Protein AF-A0A0D1YL62-F1 (afdb_monomer_lite)

Foldseek 3Di:
DDDDDDDDDDDDDDDDDDDDDDDDDDDDDDDDDPPPDAQFAPVPDDLVVNLQQFDPDWFPDAFPLWTWTFTHDRNLVCQFPPVVVVLQCLQLPQVLCVVLPQDDDAAFDWWKKWDWIFIDNVHDRSNTFTETEIETAPVRVSSQVSSLVSQCPDPVNVRHVYHYYYGHFDWDWLFDDPDDPDDDDPDDPPFFQFQAKAWEDLAPDCVPGPITIAGQQGWDDFPPPWIWGKFFQVSNDDNDPPPPPDDDPPDDDDDDDDDDDDDDDDDDDDDDDDDDDDDDDDDDDDDDDDDDDDDDDDPPDPPDGHDQADPQCPPDPDNGHPDDPLWDHDLQLRMTIHIRPDPVNDHAQWADDPNDIAHADLDDPDSWWDQFWKWWRHPVDHTDTFTWSRHWMWIADNRHSGTDIKGKTQAQDHRHSGQIFIAHPPPSYGQWGWTMHTNRGSMTITRGSNVVVVVCVVCSVVSVVVVLVVVVVVPDPPPPDDDDDDDDDDDDDDDDDDDDDDDDDDDDDDDDDDDDDDDDDDDDDDDDDDDDDDDAAAEDDDDADDDDDDDDDDDDPPDPDPPPPVPAPDPDDDPDDDDDDDPPDDDDVPDDDDDDAQDCPPPDPGDDDDLEWFWFPWDWDWDDNPPRNDTDTDDDTDGDTDAFDDFHYKDWDWFQEFAAQFKTKIKIFTHHNSRYFHAQAAQKKKWKWKAAPVPRDTPDIDIGGFDRHGGRMDMDIDTHHDFHKMKIKIFMAGNVRDTRDIDIDIHGHDNPDPDRTDAAEDADDEAPLAPHRHHLLVVQCCVVRPVVHQEYHYAAAQQEHDPVNLVVSLVVQLVRADPPRHHYWYWYWAAAAQVLFGTKIKTFQDDCVVDPDCPCHAPVRFGLHQWHDYPPTDPDTDGGCTRCVSNCVRPVVCLVRIAMEFECDVHHGHPVDDDCSRHVYYCQQDSVGGNVVVVVVNVVVD

Structure (mmCIF, N/CA/C/O backbone):
data_AF-A0A0D1YL62-F1
#
_entry.id   AF-A0A0D1YL62-F1
#
loop_
_atom_site.group_PDB
_atom_site.id
_atom_site.type_symbol
_atom_site.label_atom_id
_atom_site.label_alt_id
_atom_site.label_comp_id
_atom_site.label_asym_id
_atom_site.label_entity_id
_atom_site.label_seq_id
_atom_site.pdbx_PDB_ins_code
_atom_site.Cartn_x
_atom_site.Cartn_y
_atom_site.Cartn_z
_atom_site.occupancy
_atom_site.B_iso_or_equiv
_atom_site.auth_seq_id
_atom_site.auth_comp_id
_atom_site.auth_asym_id
_atom_site.auth_atom_id
_atom_site.pdbx_PDB_model_num
ATOM 1 N N . MET A 1 1 ? 4.447 -60.440 2.935 1.00 34.00 1 MET A N 1
ATOM 2 C CA . MET A 1 1 ? 3.117 -61.078 2.878 1.00 34.00 1 MET A CA 1
ATOM 3 C C . MET A 1 1 ? 2.148 -59.991 2.473 1.00 34.00 1 MET A C 1
ATOM 5 O O . MET A 1 1 ? 1.733 -59.201 3.306 1.00 34.00 1 MET A O 1
ATOM 9 N N . GLU A 1 2 ? 1.941 -59.875 1.167 1.00 34.91 2 GLU A N 1
ATOM 10 C CA . GLU A 1 2 ? 0.917 -59.024 0.568 1.00 34.91 2 GLU A CA 1
ATOM 11 C C . GLU A 1 2 ? -0.457 -59.619 0.862 1.00 34.91 2 GLU A C 1
ATOM 13 O O . GLU A 1 2 ? -0.604 -60.831 0.728 1.00 34.91 2 GLU A O 1
ATOM 18 N N . LEU A 1 3 ? -1.451 -58.785 1.175 1.00 28.50 3 LEU A N 1
ATOM 19 C CA . LEU A 1 3 ? -2.835 -59.027 0.769 1.00 28.50 3 LEU A CA 1
ATOM 20 C C . LEU A 1 3 ? -3.567 -57.687 0.520 1.00 28.50 3 LEU A C 1
ATOM 22 O O . LEU A 1 3 ? -3.206 -56.682 1.136 1.00 28.50 3 LEU A O 1
ATOM 26 N N . PRO A 1 4 ? -4.558 -57.662 -0.395 1.00 42.66 4 PRO A N 1
ATOM 27 C CA . PRO A 1 4 ? -4.976 -56.481 -1.150 1.00 42.66 4 PRO A CA 1
ATOM 28 C C . PRO A 1 4 ? -6.395 -55.989 -0.803 1.00 42.66 4 PRO A C 1
ATOM 30 O O . PRO A 1 4 ? -7.177 -56.691 -0.162 1.00 42.66 4 PRO A O 1
ATOM 33 N N . VAL A 1 5 ? -6.753 -54.799 -1.298 1.00 30.38 5 VAL A N 1
ATOM 34 C CA . VAL A 1 5 ? -8.112 -54.226 -1.236 1.00 30.38 5 VAL A CA 1
ATOM 35 C C . VAL A 1 5 ? -8.759 -54.271 -2.633 1.00 30.38 5 VAL A C 1
ATOM 37 O O . VAL A 1 5 ? -8.135 -53.789 -3.580 1.00 30.38 5 VAL A O 1
ATOM 40 N N . PRO A 1 6 ? -9.985 -54.815 -2.792 1.00 40.94 6 PRO A N 1
ATOM 41 C CA . PRO A 1 6 ? -10.733 -54.797 -4.049 1.00 40.94 6 PRO A CA 1
ATOM 42 C C . PRO A 1 6 ? -11.865 -53.747 -4.077 1.00 40.94 6 PRO A C 1
ATOM 44 O O . PRO A 1 6 ? -12.435 -53.385 -3.049 1.00 40.94 6 PRO A O 1
ATOM 47 N N . SER A 1 7 ? -12.222 -53.315 -5.291 1.00 33.47 7 SER A N 1
ATOM 48 C CA . SER A 1 7 ? -13.459 -52.593 -5.649 1.00 33.47 7 SER A CA 1
ATOM 49 C C . SER A 1 7 ? -14.725 -53.438 -5.433 1.00 33.47 7 SER A C 1
ATOM 51 O O . SER A 1 7 ? -14.621 -54.668 -5.438 1.00 33.47 7 SER A O 1
ATOM 53 N N . PRO A 1 8 ? -15.929 -52.831 -5.427 1.00 39.53 8 PRO A N 1
ATOM 54 C CA . PRO A 1 8 ? -16.890 -53.209 -6.479 1.00 39.53 8 PRO A CA 1
ATOM 55 C C . PRO A 1 8 ? -17.860 -52.103 -6.949 1.00 39.53 8 PRO A C 1
ATOM 57 O O . PRO A 1 8 ? -18.000 -51.049 -6.336 1.00 39.53 8 PRO A O 1
ATOM 60 N N . ALA A 1 9 ? -18.515 -52.411 -8.072 1.00 28.64 9 ALA A N 1
ATOM 61 C CA . ALA A 1 9 ? -19.451 -51.608 -8.851 1.00 28.64 9 ALA A CA 1
ATOM 62 C C . ALA A 1 9 ? -20.937 -51.748 -8.437 1.00 28.64 9 ALA A C 1
ATOM 64 O O . ALA A 1 9 ? -21.316 -52.650 -7.693 1.00 28.64 9 ALA A O 1
ATOM 65 N N . ASP A 1 10 ? -21.723 -50.829 -9.007 1.00 29.80 10 ASP A N 1
ATOM 66 C CA . ASP A 1 10 ? -23.176 -50.588 -9.044 1.00 29.80 10 ASP A CA 1
ATOM 67 C C . ASP A 1 10 ? -24.179 -51.732 -8.814 1.00 29.80 10 ASP A C 1
ATOM 69 O O . ASP A 1 10 ? -24.056 -52.832 -9.353 1.00 29.80 10 ASP A O 1
ATOM 73 N N . THR A 1 11 ? -25.318 -51.384 -8.191 1.00 26.48 11 THR A N 1
ATOM 74 C CA . THR A 1 11 ? -26.662 -51.781 -8.675 1.00 26.48 11 THR A CA 1
ATOM 75 C C . THR A 1 11 ? -27.785 -50.924 -8.067 1.00 26.48 11 THR A C 1
ATOM 77 O O . THR A 1 11 ? -27.845 -50.695 -6.863 1.00 26.48 11 THR A O 1
ATOM 80 N N . THR A 1 12 ? -28.694 -50.460 -8.925 1.00 27.97 12 THR A N 1
ATOM 81 C CA . THR A 1 12 ? -29.959 -49.759 -8.631 1.00 27.97 12 THR A CA 1
ATOM 82 C C . THR A 1 12 ? -31.140 -50.742 -8.609 1.00 27.97 12 THR A C 1
ATOM 84 O O . THR A 1 12 ? -31.058 -51.781 -9.258 1.00 27.97 12 THR A O 1
ATOM 87 N N . ILE A 1 13 ? -32.242 -50.389 -7.918 1.00 27.50 13 ILE A N 1
ATOM 88 C CA . ILE A 1 13 ? -33.671 -50.433 -8.350 1.00 27.50 13 ILE A CA 1
ATOM 89 C C . ILE A 1 13 ? -34.599 -50.253 -7.125 1.00 27.50 13 ILE A C 1
ATOM 91 O O . ILE A 1 13 ? -34.403 -50.904 -6.102 1.00 27.50 13 ILE A O 1
ATOM 95 N N . GLY A 1 14 ? -35.661 -49.442 -7.268 1.00 25.77 14 GLY A N 1
ATOM 96 C CA . GLY A 1 14 ? -36.859 -49.502 -6.413 1.00 25.77 14 GLY A CA 1
ATOM 97 C C . GLY A 1 14 ? -37.731 -48.238 -6.431 1.00 25.77 14 GLY A C 1
ATOM 98 O O . GLY A 1 14 ? -37.451 -47.295 -5.703 1.00 25.77 14 GLY A O 1
ATOM 99 N N . LEU A 1 15 ? -38.778 -48.235 -7.264 1.00 27.50 15 LEU A N 1
ATOM 100 C CA . LEU A 1 15 ? -39.853 -47.230 -7.365 1.00 27.50 15 LEU A CA 1
ATOM 101 C C . LEU A 1 15 ? -40.930 -47.435 -6.283 1.00 27.50 15 LEU A C 1
ATOM 103 O O . LEU A 1 15 ? -41.259 -48.582 -6.011 1.00 27.50 15 LEU A O 1
ATOM 107 N N . ASP A 1 16 ? -41.527 -46.345 -5.776 1.00 25.81 16 ASP A N 1
ATOM 108 C CA . ASP A 1 16 ? -42.984 -46.195 -5.567 1.00 25.81 16 ASP A CA 1
ATOM 109 C C . ASP A 1 16 ? -43.372 -44.738 -5.192 1.00 25.81 16 ASP A C 1
ATOM 111 O O . ASP A 1 16 ? -42.642 -44.025 -4.508 1.00 25.81 16 ASP A O 1
ATOM 115 N N . THR A 1 17 ? -44.531 -44.286 -5.685 1.00 25.72 17 THR A N 1
ATOM 116 C CA . THR A 1 17 ? -45.223 -42.982 -5.446 1.00 25.72 17 THR A CA 1
ATOM 117 C C . THR A 1 17 ? -46.569 -43.262 -4.721 1.00 25.72 17 THR A C 1
ATOM 119 O O . THR A 1 17 ? -46.863 -44.450 -4.592 1.00 25.72 17 THR A O 1
ATOM 122 N N . PRO A 1 18 ? -47.454 -42.314 -4.279 1.00 38.56 18 PRO A N 1
ATOM 123 C CA . PRO A 1 18 ? -47.524 -40.844 -4.463 1.00 38.56 18 PRO A CA 1
ATOM 124 C C . PRO A 1 18 ? -47.970 -40.000 -3.220 1.00 38.56 18 PRO A C 1
ATOM 126 O O . PRO A 1 18 ? -48.453 -40.521 -2.219 1.00 38.56 18 PRO A O 1
ATOM 129 N N . GLY A 1 19 ? -47.930 -38.659 -3.334 1.00 24.36 19 GLY A N 1
ATOM 130 C CA . GLY A 1 19 ? -48.677 -37.732 -2.457 1.00 24.36 19 GLY A CA 1
ATOM 131 C C . GLY A 1 19 ? -48.259 -36.256 -2.586 1.00 24.36 19 GLY A C 1
ATOM 132 O O . GLY A 1 19 ? -47.218 -35.868 -2.074 1.00 24.36 19 GLY A O 1
ATOM 133 N N . ASN A 1 20 ? -49.069 -35.432 -3.263 1.00 26.28 20 ASN A N 1
ATOM 134 C CA . ASN A 1 20 ? -48.905 -33.970 -3.435 1.00 26.28 20 ASN A CA 1
ATOM 135 C C . ASN A 1 20 ? -49.854 -33.237 -2.447 1.00 26.28 20 ASN A C 1
ATOM 137 O O . ASN A 1 20 ? -50.910 -33.812 -2.163 1.00 26.28 20 ASN A O 1
ATOM 141 N N . PRO A 1 21 ? -49.577 -32.006 -1.946 1.00 32.28 21 PRO A N 1
ATOM 142 C CA . PRO A 1 21 ? -49.822 -30.807 -2.762 1.00 32.28 21 PRO A CA 1
ATOM 143 C C . PRO A 1 21 ? -48.895 -29.582 -2.524 1.00 32.28 21 PRO A C 1
ATOM 145 O O . PRO A 1 21 ? -48.525 -29.248 -1.405 1.00 32.28 21 PRO A O 1
ATOM 148 N N . ALA A 1 22 ? -48.689 -28.835 -3.615 1.00 28.05 22 ALA A N 1
ATOM 149 C CA . ALA A 1 22 ? -48.471 -27.382 -3.704 1.00 28.05 22 ALA A CA 1
ATOM 150 C C . ALA A 1 22 ? -47.161 -26.762 -3.156 1.00 28.05 22 ALA A C 1
ATOM 152 O O . ALA A 1 22 ? -47.071 -26.347 -2.008 1.00 28.05 22 ALA A O 1
ATOM 153 N N . SER A 1 23 ? -46.212 -26.495 -4.061 1.00 25.30 23 SER A N 1
ATOM 154 C CA . SER A 1 23 ? -45.667 -25.140 -4.260 1.00 25.30 23 SER A CA 1
ATOM 155 C C . SER A 1 23 ? -44.964 -25.035 -5.619 1.00 25.30 23 SER A C 1
ATOM 157 O O . SER A 1 23 ? -44.322 -25.963 -6.105 1.00 25.30 23 SER A O 1
ATOM 159 N N . THR A 1 24 ? -45.165 -23.893 -6.259 1.00 33.16 24 THR A N 1
ATOM 160 C CA . THR A 1 24 ? -44.578 -23.415 -7.512 1.00 33.16 24 THR A CA 1
ATOM 161 C C . THR A 1 24 ? -43.047 -23.452 -7.514 1.00 33.16 24 THR A C 1
ATOM 163 O O . THR A 1 24 ? -42.422 -22.722 -6.748 1.00 33.16 24 THR A O 1
ATOM 166 N N . LYS A 1 25 ? -42.447 -24.198 -8.451 1.00 26.31 25 LYS A N 1
ATOM 167 C CA . LYS A 1 25 ? -41.115 -23.904 -9.000 1.00 26.31 25 LYS A CA 1
ATOM 168 C C . LYS A 1 25 ? -41.121 -24.102 -10.514 1.00 26.31 25 LYS A C 1
ATOM 170 O O . LYS A 1 25 ? -41.438 -25.172 -11.026 1.00 26.31 25 LYS A O 1
ATOM 175 N N . THR A 1 26 ? -40.813 -23.007 -11.190 1.00 26.78 26 THR A N 1
ATOM 176 C CA . THR A 1 26 ? -40.482 -22.864 -12.604 1.00 26.78 26 THR A CA 1
ATOM 177 C C . THR A 1 26 ? -39.433 -23.894 -13.020 1.00 26.78 26 THR A C 1
ATOM 179 O O . THR A 1 26 ? -38.460 -24.137 -12.309 1.00 26.78 26 THR A O 1
ATOM 182 N N . ALA A 1 27 ? -39.672 -24.522 -14.168 1.00 25.31 27 ALA A N 1
ATOM 183 C CA . ALA A 1 27 ? -38.807 -25.529 -14.758 1.00 25.31 27 ALA A CA 1
ATOM 184 C C . ALA A 1 27 ? -37.435 -24.937 -15.114 1.00 25.31 27 ALA A C 1
ATOM 186 O O . ALA A 1 27 ? -37.350 -23.984 -15.886 1.00 25.31 27 ALA A O 1
ATOM 187 N N . ALA A 1 28 ? -36.376 -25.538 -14.572 1.00 27.62 28 ALA A N 1
ATOM 188 C CA . ALA A 1 28 ? -35.022 -25.406 -15.082 1.00 27.62 28 ALA A CA 1
ATOM 189 C C . ALA A 1 28 ? -34.851 -26.363 -16.277 1.00 27.62 28 ALA A C 1
ATOM 191 O O . ALA A 1 28 ? -34.976 -27.578 -16.138 1.00 27.62 28 ALA A O 1
ATOM 192 N N . ILE A 1 29 ? -34.595 -25.778 -17.441 1.00 30.23 29 ILE A N 1
ATOM 193 C CA . ILE A 1 29 ? -34.155 -26.362 -18.717 1.00 30.23 29 ILE A CA 1
ATOM 194 C C . ILE A 1 29 ? -33.002 -25.407 -19.098 1.00 30.23 29 ILE A C 1
ATOM 196 O O . ILE A 1 29 ? -33.231 -24.204 -19.081 1.00 30.23 29 ILE A O 1
ATOM 200 N N . ASP A 1 30 ? -31.731 -25.743 -19.305 1.00 29.47 30 ASP A N 1
ATOM 201 C CA . ASP A 1 30 ? -31.043 -26.925 -19.819 1.00 29.47 30 ASP A CA 1
ATOM 202 C C . ASP A 1 30 ? -29.624 -27.013 -19.210 1.00 29.47 30 ASP A C 1
ATOM 204 O O . ASP A 1 30 ? -29.019 -26.009 -18.835 1.00 29.47 30 ASP A O 1
ATOM 208 N N . SER A 1 31 ? -29.058 -28.221 -19.174 1.00 26.03 31 SER A N 1
ATOM 209 C CA . SER A 1 31 ? -27.631 -28.456 -18.891 1.00 26.03 31 SER A CA 1
ATOM 210 C C . SER A 1 31 ? -26.760 -28.097 -20.112 1.00 26.03 31 SER A C 1
ATOM 212 O O . SER A 1 31 ? -27.170 -28.380 -21.239 1.00 26.03 31 SER A O 1
ATOM 214 N N . PRO A 1 32 ? -25.541 -27.538 -19.958 1.00 36.88 32 PRO A N 1
ATOM 215 C CA . PRO A 1 32 ? -24.730 -27.133 -21.100 1.00 36.88 32 PRO A CA 1
ATOM 216 C C . PRO A 1 32 ? -24.082 -28.352 -21.768 1.00 36.88 32 PRO A C 1
ATOM 218 O O . PRO A 1 32 ? -23.166 -28.977 -21.234 1.00 36.88 32 PRO A O 1
ATOM 221 N N . VAL A 1 33 ? -24.521 -28.670 -22.986 1.00 34.56 33 VAL A N 1
ATOM 222 C CA . VAL A 1 33 ? -23.789 -29.566 -23.886 1.00 34.56 33 VAL A CA 1
ATOM 223 C C . VAL A 1 33 ? -22.432 -28.923 -24.194 1.00 34.56 33 VAL A C 1
ATOM 225 O O . VAL A 1 33 ? -22.353 -27.868 -24.826 1.00 34.56 33 VAL A O 1
ATOM 228 N N . HIS A 1 34 ? -21.345 -29.555 -23.747 1.00 37.72 34 HIS A N 1
ATOM 229 C CA . HIS A 1 34 ? -19.973 -29.176 -24.086 1.00 37.72 34 HIS A CA 1
ATOM 230 C C . HIS A 1 34 ? -19.707 -29.350 -25.594 1.00 37.72 34 HIS A C 1
ATOM 232 O O . HIS A 1 34 ? -19.140 -30.349 -26.036 1.00 37.72 34 HIS A O 1
ATOM 238 N N . TYR A 1 35 ? -20.053 -28.347 -26.399 1.00 43.41 35 TYR A N 1
ATOM 239 C CA . TYR A 1 35 ? -19.519 -28.207 -27.752 1.00 43.41 35 TYR A CA 1
ATOM 240 C C . TYR A 1 35 ? -18.028 -27.828 -27.664 1.00 43.41 35 TYR A C 1
ATOM 242 O O . TYR A 1 35 ? -17.678 -26.690 -27.354 1.00 43.41 35 TYR A O 1
ATOM 250 N N . ARG A 1 36 ? -17.142 -28.801 -27.926 1.00 51.25 36 ARG A N 1
ATOM 251 C CA . ARG A 1 36 ? -15.670 -28.647 -28.016 1.00 51.25 36 ARG A CA 1
ATOM 252 C C . ARG A 1 36 ? -15.188 -27.997 -29.326 1.00 51.25 36 ARG A C 1
ATOM 254 O O . ARG A 1 36 ? -13.986 -27.950 -29.580 1.00 51.25 36 ARG A O 1
ATOM 261 N N . GLU A 1 37 ? -16.091 -27.517 -30.176 1.00 62.53 37 GLU A N 1
ATOM 262 C CA . GLU A 1 37 ? -15.729 -26.876 -31.441 1.00 62.53 37 GLU A CA 1
ATOM 263 C C . GLU A 1 37 ? -15.302 -25.414 -31.238 1.00 62.53 37 GLU A C 1
ATOM 265 O O . GLU A 1 37 ? -15.967 -24.636 -30.553 1.00 62.53 37 GLU A O 1
ATOM 270 N N . GLN A 1 38 ? -14.176 -25.035 -31.851 1.00 77.19 38 GLN A N 1
ATOM 271 C CA . GLN A 1 38 ? -13.691 -23.654 -31.894 1.00 77.19 38 GLN A CA 1
ATOM 272 C C . GLN A 1 38 ? -14.277 -22.924 -33.108 1.00 77.19 38 GLN A C 1
ATOM 274 O O . GLN A 1 38 ? -14.268 -23.457 -34.222 1.00 77.19 38 GLN A O 1
ATOM 279 N N . PHE A 1 39 ? -14.737 -21.685 -32.917 1.00 89.56 39 PHE A N 1
ATOM 280 C CA . PHE A 1 39 ? -15.220 -20.846 -34.014 1.00 89.56 39 PHE A CA 1
ATOM 281 C C . PHE A 1 39 ? -14.065 -20.496 -34.968 1.00 89.56 39 PHE A C 1
ATOM 283 O O . PHE A 1 39 ? -13.140 -19.780 -34.590 1.00 89.56 39 PHE A O 1
ATOM 290 N N . LYS A 1 40 ? -14.119 -20.994 -36.211 1.00 87.50 40 LYS A N 1
ATOM 291 C CA . LYS A 1 40 ? -13.124 -20.693 -37.262 1.00 87.50 40 LYS A CA 1
ATOM 292 C C . LYS A 1 40 ? -13.627 -19.658 -38.265 1.00 87.50 40 LYS A C 1
ATOM 294 O O . LYS A 1 40 ? -12.953 -18.672 -38.528 1.00 87.50 40 LYS A O 1
ATOM 299 N N . SER A 1 41 ? -14.808 -19.883 -38.839 1.00 92.19 41 SER A N 1
ATOM 300 C CA . SER A 1 41 ? -15.470 -18.936 -39.743 1.00 92.19 41 SER A CA 1
ATOM 301 C C . SER A 1 41 ? -16.974 -19.188 -39.788 1.00 92.19 41 SER A C 1
ATOM 303 O O . SER A 1 41 ? -17.413 -20.337 -39.698 1.00 92.19 41 SER A O 1
ATOM 305 N N . TRP A 1 42 ? -17.772 -18.144 -40.019 1.00 94.19 42 TRP A N 1
ATOM 306 C CA . TRP A 1 42 ? -19.230 -18.266 -40.114 1.00 94.19 42 TRP A CA 1
ATOM 307 C C . TRP A 1 42 ? -19.676 -19.231 -41.221 1.00 94.19 42 TRP A C 1
ATOM 309 O O . TRP A 1 42 ? -20.580 -20.054 -41.047 1.00 94.19 42 TRP A O 1
ATOM 319 N N . LYS A 1 43 ? -18.997 -19.172 -42.373 1.00 89.88 43 LYS A N 1
ATOM 320 C CA . LYS A 1 43 ? -19.309 -20.007 -43.539 1.00 89.88 43 LYS A CA 1
ATOM 321 C C . LYS A 1 43 ? -19.036 -21.490 -43.291 1.00 89.88 43 LYS A C 1
ATOM 323 O O . LYS A 1 43 ? -19.750 -22.311 -43.854 1.00 89.88 43 LYS A O 1
ATOM 328 N N . SER A 1 44 ? -18.065 -21.822 -42.437 1.00 88.75 44 SER A N 1
ATOM 329 C CA . SER A 1 44 ? -17.713 -23.213 -42.122 1.00 88.75 44 SER A CA 1
ATOM 330 C C . SER A 1 44 ? -18.661 -23.913 -41.144 1.00 88.75 44 SER A C 1
ATOM 332 O O . SER A 1 44 ? -18.597 -25.131 -41.029 1.00 88.75 44 SER A O 1
ATOM 334 N N . LEU A 1 45 ? -19.528 -23.173 -40.443 1.00 90.06 45 LEU A N 1
ATOM 335 C CA . LEU A 1 45 ? -20.436 -23.751 -39.448 1.00 90.06 45 LEU A CA 1
ATOM 336 C C . LEU A 1 45 ? -21.654 -24.435 -40.085 1.00 90.06 45 LEU A C 1
ATOM 338 O O . LEU A 1 45 ? -22.215 -23.930 -41.065 1.00 90.06 45 LEU A O 1
ATOM 342 N N . SER A 1 46 ? -22.096 -25.541 -39.474 1.00 89.62 46 SER A N 1
ATOM 343 C CA . SER A 1 46 ? -23.384 -26.183 -39.764 1.00 89.62 46 SER A CA 1
ATOM 344 C C . SER A 1 46 ? -24.557 -25.281 -39.355 1.00 89.62 46 SER A C 1
ATOM 346 O O . SER A 1 46 ? -24.399 -24.370 -38.541 1.00 89.62 46 SER A O 1
ATOM 348 N N . SER A 1 47 ? -25.757 -25.530 -39.889 1.00 86.50 47 SER A N 1
ATOM 349 C CA . SER A 1 47 ? -26.956 -24.753 -39.528 1.00 86.50 47 SER A CA 1
ATOM 350 C C . SER A 1 47 ? -27.277 -24.817 -38.028 1.00 86.50 47 SER A C 1
ATOM 352 O O . SER A 1 47 ? -27.685 -23.818 -37.445 1.00 86.50 47 SER A O 1
ATOM 354 N N . GLU A 1 48 ? -27.042 -25.965 -37.388 1.00 87.88 48 GLU A N 1
ATOM 355 C CA . GLU A 1 48 ? -27.226 -26.141 -35.943 1.00 87.88 48 GLU A CA 1
ATOM 356 C C . GLU A 1 48 ? -26.195 -25.338 -35.137 1.00 87.88 48 GLU A C 1
ATOM 358 O O . GLU A 1 48 ? -26.560 -24.584 -34.237 1.00 87.88 48 GLU A O 1
ATOM 363 N N . ALA A 1 49 ? -24.912 -25.414 -35.508 1.00 88.75 49 ALA A N 1
ATOM 364 C CA . ALA A 1 49 ? -23.860 -24.639 -34.853 1.00 88.75 49 ALA A CA 1
ATOM 365 C C . ALA A 1 49 ? -24.075 -23.124 -35.018 1.00 88.75 49 ALA A C 1
ATOM 367 O O . ALA A 1 49 ? -23.842 -22.363 -34.079 1.00 88.75 49 ALA A O 1
ATOM 368 N N . ARG A 1 50 ? -24.587 -22.677 -36.177 1.00 92.69 50 ARG A N 1
ATOM 369 C CA . ARG A 1 50 ? -24.975 -21.274 -36.407 1.00 92.69 50 ARG A CA 1
ATOM 370 C C . ARG A 1 50 ? -26.104 -20.832 -35.483 1.00 92.69 50 ARG A C 1
ATOM 372 O O . ARG A 1 50 ? -25.997 -19.760 -34.899 1.00 92.69 50 ARG A O 1
ATOM 379 N N . ASN A 1 51 ? -27.136 -21.655 -35.301 1.00 90.81 51 ASN A N 1
ATOM 380 C CA . ASN A 1 51 ? -28.238 -21.343 -34.388 1.00 90.81 51 ASN A CA 1
ATOM 381 C C . ASN A 1 51 ? -27.764 -21.183 -32.934 1.00 90.81 51 ASN A C 1
ATOM 383 O O . ASN A 1 51 ? -28.229 -20.280 -32.244 1.00 90.81 51 ASN A O 1
ATOM 387 N N . HIS A 1 52 ? -26.797 -21.990 -32.487 1.00 92.06 52 HIS A N 1
ATOM 388 C CA . HIS A 1 52 ? -26.180 -21.849 -31.160 1.00 92.06 52 HIS A CA 1
ATOM 389 C C . HIS A 1 52 ? -25.297 -20.598 -31.006 1.00 92.06 52 HIS A C 1
ATOM 391 O O . HIS A 1 52 ? -24.950 -20.230 -29.886 1.00 92.06 52 HIS A O 1
ATOM 397 N N . CYS A 1 53 ? -24.924 -19.934 -32.105 1.00 94.12 53 CYS A N 1
ATOM 398 C CA . CYS A 1 53 ? -24.183 -18.669 -32.070 1.00 94.12 53 CYS A CA 1
ATOM 399 C C . CYS A 1 53 ? -25.087 -17.436 -31.927 1.00 94.12 53 CYS A C 1
ATOM 401 O O . CYS A 1 53 ? -24.581 -16.315 -31.886 1.00 94.12 53 CYS A O 1
ATOM 403 N N . ILE A 1 54 ? -26.407 -17.626 -31.904 1.00 95.12 54 ILE A N 1
ATOM 404 C CA . ILE A 1 54 ? -27.405 -16.558 -31.879 1.00 95.12 54 ILE A CA 1
ATOM 405 C C . ILE A 1 54 ? -28.171 -16.678 -30.568 1.00 95.12 54 ILE A C 1
ATOM 407 O O . ILE A 1 54 ? -28.738 -17.739 -30.298 1.00 95.12 54 ILE A O 1
ATOM 411 N N . SER A 1 55 ? -28.226 -15.611 -29.771 1.00 93.00 55 SER A N 1
ATOM 412 C CA . SER A 1 55 ? -29.015 -15.604 -28.534 1.00 93.00 55 SER A CA 1
ATOM 413 C C . SER A 1 55 ? -30.481 -15.972 -28.796 1.00 93.00 55 SER A C 1
ATOM 415 O O . SER A 1 55 ? -31.020 -15.744 -29.883 1.00 93.00 55 SER A O 1
ATOM 417 N N . THR A 1 56 ? -31.135 -16.587 -27.812 1.00 90.25 56 THR A N 1
ATOM 418 C CA . THR A 1 56 ? -32.578 -16.868 -27.845 1.00 90.25 56 THR A CA 1
ATOM 419 C C . THR A 1 56 ? -33.405 -15.592 -27.784 1.00 90.25 56 THR A C 1
ATOM 421 O O . THR A 1 56 ? -34.487 -15.540 -28.372 1.00 90.25 56 THR A O 1
ATOM 424 N N . GLU A 1 57 ? -32.882 -14.559 -27.131 1.00 88.69 57 GLU A N 1
ATOM 425 C CA . GLU A 1 57 ? -33.551 -13.278 -26.949 1.00 88.69 57 GLU A CA 1
ATOM 426 C C . GLU A 1 57 ? -33.154 -12.289 -28.045 1.00 88.69 57 GLU A C 1
ATOM 428 O O . GLU A 1 57 ? -31.978 -12.109 -28.364 1.00 88.69 57 GLU A O 1
ATOM 433 N N . CYS A 1 58 ? -34.163 -11.674 -28.662 1.00 91.06 58 CYS A N 1
ATOM 434 C CA . CYS A 1 58 ? -33.978 -10.635 -29.670 1.00 91.06 58 CYS A CA 1
ATOM 435 C C . CYS A 1 58 ? -33.683 -9.306 -28.978 1.00 91.06 58 CYS A C 1
ATOM 437 O O . CYS A 1 58 ? -34.366 -8.965 -28.011 1.00 91.06 58 CYS A O 1
ATOM 439 N N . CYS A 1 59 ? -32.757 -8.521 -29.532 1.00 90.62 59 CYS A N 1
ATOM 440 C CA . CYS A 1 59 ? -32.606 -7.126 -29.146 1.00 90.62 59 CYS A CA 1
ATOM 441 C C . CYS A 1 59 ? -33.941 -6.394 -29.355 1.00 90.62 59 CYS A C 1
ATOM 443 O O . CYS A 1 59 ? -34.659 -6.612 -30.339 1.00 90.62 59 CYS A O 1
ATOM 445 N N . ARG A 1 60 ? -34.255 -5.491 -28.435 1.00 88.06 60 ARG A N 1
ATOM 446 C CA . ARG A 1 60 ? -35.389 -4.564 -28.465 1.00 88.06 60 ARG A CA 1
ATOM 447 C C . ARG A 1 60 ? -35.279 -3.557 -29.607 1.00 88.06 60 ARG A C 1
ATOM 449 O O . ARG A 1 60 ? -36.300 -3.030 -30.042 1.00 88.06 60 ARG A O 1
ATOM 456 N N . HIS A 1 61 ? -34.065 -3.288 -30.088 1.00 90.00 61 HIS A N 1
ATOM 457 C CA . HIS A 1 61 ? -33.803 -2.357 -31.187 1.00 90.00 61 HIS A CA 1
ATOM 458 C C . HIS A 1 61 ? -33.465 -3.062 -32.496 1.00 90.00 61 HIS A C 1
ATOM 460 O O . HIS A 1 61 ? -32.842 -4.123 -32.518 1.00 90.00 61 HIS A O 1
ATOM 466 N N . GLN A 1 62 ? -33.866 -2.436 -33.599 1.00 89.88 62 GLN A N 1
ATOM 467 C CA . GLN A 1 62 ? -33.518 -2.867 -34.949 1.00 89.88 62 GLN A CA 1
ATOM 468 C C . GLN A 1 62 ? -32.437 -1.949 -35.504 1.00 89.88 62 GLN A C 1
ATOM 470 O O . GLN A 1 62 ? -32.534 -0.731 -35.393 1.00 89.88 62 GLN A O 1
ATOM 475 N N . TYR A 1 63 ? -31.430 -2.527 -36.150 1.00 87.94 63 TYR A N 1
ATOM 476 C CA . TYR A 1 63 ? -30.340 -1.763 -36.751 1.00 87.94 63 TYR A CA 1
ATOM 477 C C . TYR A 1 63 ? -30.591 -1.650 -38.254 1.00 87.94 63 TYR A C 1
ATOM 479 O O . TYR A 1 63 ? -30.447 -2.611 -39.020 1.00 87.94 63 TYR A O 1
ATOM 487 N N . GLY A 1 64 ? -31.047 -0.468 -38.672 1.00 83.75 64 GLY A N 1
ATOM 488 C CA . GLY A 1 64 ? -31.630 -0.254 -39.993 1.00 83.75 64 GLY A CA 1
ATOM 489 C C . GLY A 1 64 ? -33.016 -0.902 -40.095 1.00 83.75 64 GLY A C 1
ATOM 490 O O . GLY A 1 64 ? -33.885 -0.647 -39.274 1.00 83.75 64 GLY A O 1
ATOM 491 N N . GLN A 1 65 ? -33.229 -1.744 -41.108 1.00 86.00 65 GLN A N 1
ATOM 492 C CA . GLN A 1 65 ? -34.474 -2.514 -41.302 1.00 86.00 65 GLN A CA 1
ATOM 493 C C . GLN A 1 65 ? -34.304 -3.995 -40.909 1.00 86.00 65 GLN A C 1
ATOM 495 O O . GLN A 1 65 ? -34.972 -4.870 -41.454 1.00 86.00 65 GLN A O 1
ATOM 500 N N . GLN A 1 66 ? -33.334 -4.298 -40.041 1.00 92.94 66 GLN A N 1
ATOM 501 C CA . GLN A 1 66 ? -32.955 -5.665 -39.679 1.00 92.94 66 GLN A CA 1
ATOM 502 C C . GLN A 1 66 ? -33.157 -5.905 -38.186 1.00 92.94 66 GLN A C 1
ATOM 504 O O . GLN A 1 66 ? -32.749 -5.087 -37.359 1.00 92.94 66 GLN A O 1
ATOM 509 N N . LYS A 1 67 ? -33.742 -7.056 -37.836 1.00 94.75 67 LYS A N 1
ATOM 510 C CA . LYS A 1 67 ? -33.777 -7.512 -36.441 1.00 94.75 67 LYS A CA 1
ATOM 511 C C . LYS A 1 67 ? -32.392 -7.966 -36.008 1.00 94.75 67 LYS A C 1
ATOM 513 O O . LYS A 1 67 ? -31.642 -8.503 -36.825 1.00 94.75 67 LYS A O 1
ATOM 518 N N . ALA A 1 68 ? -32.092 -7.771 -34.732 1.00 95.12 68 ALA A N 1
ATOM 519 C CA . ALA A 1 68 ? -30.799 -8.075 -34.151 1.00 95.12 68 ALA A CA 1
ATOM 520 C C . ALA A 1 68 ? -30.925 -9.001 -32.944 1.00 95.12 68 ALA A C 1
ATOM 522 O O . ALA A 1 68 ? -31.886 -8.918 -32.185 1.00 95.12 68 ALA A O 1
ATOM 523 N N . TRP A 1 69 ? -29.931 -9.861 -32.771 1.00 95.81 69 TRP A N 1
ATOM 524 C CA . TRP A 1 69 ? -29.739 -10.685 -31.583 1.00 95.81 69 TRP A CA 1
ATOM 525 C C . TRP A 1 69 ? -28.296 -10.530 -31.099 1.00 95.81 69 TRP A C 1
ATOM 527 O O . TRP A 1 69 ? -27.397 -10.378 -31.939 1.00 95.81 69 TRP A O 1
ATOM 537 N N . PRO A 1 70 ? -28.038 -10.624 -29.785 1.00 95.25 70 PRO A N 1
ATOM 538 C CA . PRO A 1 70 ? -26.685 -10.788 -29.278 1.00 95.25 70 PRO A CA 1
ATOM 539 C C . PRO A 1 70 ? -26.032 -12.059 -29.839 1.00 95.25 70 PRO A C 1
ATOM 541 O O . PRO A 1 70 ? -26.704 -13.065 -30.116 1.00 95.25 70 PRO A O 1
ATOM 544 N N . ALA A 1 71 ? -24.712 -12.017 -30.008 1.00 94.69 71 ALA A N 1
ATOM 545 C CA . ALA A 1 71 ? -23.945 -13.227 -30.269 1.00 94.69 71 ALA A CA 1
ATOM 546 C C . ALA A 1 71 ? -23.937 -14.113 -29.016 1.00 94.69 71 ALA A C 1
ATOM 548 O O . ALA A 1 71 ? -23.910 -13.610 -27.899 1.00 94.69 71 ALA A O 1
ATOM 549 N N . ALA A 1 72 ? -23.942 -15.429 -29.210 1.00 93.50 72 ALA A N 1
ATOM 550 C CA . ALA A 1 72 ? -23.955 -16.405 -28.125 1.00 93.50 72 ALA A CA 1
ATOM 551 C C . ALA A 1 72 ? -22.951 -17.539 -28.374 1.00 93.50 72 ALA A C 1
ATOM 553 O O . ALA A 1 72 ? -22.368 -17.680 -29.460 1.00 93.50 72 ALA A O 1
ATOM 554 N N . GLY A 1 73 ? -22.746 -18.375 -27.358 1.00 92.00 73 GLY A N 1
ATOM 555 C CA . GLY A 1 73 ? -22.075 -19.662 -27.504 1.00 92.00 73 GLY A CA 1
ATOM 556 C C . GLY A 1 73 ? -20.627 -19.544 -27.988 1.00 92.00 73 GLY A C 1
ATOM 557 O O . GLY A 1 73 ? -19.811 -18.823 -27.418 1.00 92.00 73 GLY A O 1
ATOM 558 N N . MET A 1 74 ? -20.262 -20.308 -29.022 1.00 93.12 74 MET A N 1
ATOM 559 C CA . MET A 1 74 ? -18.872 -20.349 -29.503 1.00 93.12 74 MET A CA 1
ATOM 560 C C . MET A 1 74 ? -18.418 -19.048 -30.182 1.00 93.12 74 MET A C 1
ATOM 562 O O . MET A 1 74 ? -17.231 -18.729 -30.120 1.00 93.12 74 MET A O 1
ATOM 566 N N . LEU A 1 75 ? -19.339 -18.302 -30.805 1.00 94.94 75 LEU A N 1
ATOM 567 C CA . LEU A 1 75 ? -19.030 -17.019 -31.438 1.00 94.94 75 LEU A CA 1
ATOM 568 C C . LEU A 1 75 ? -18.756 -15.942 -30.384 1.00 94.94 75 LEU A C 1
ATOM 570 O O . LEU A 1 75 ? -17.750 -15.251 -30.493 1.00 94.94 75 LEU A O 1
ATOM 574 N N . GLU A 1 76 ? -19.602 -15.844 -29.356 1.00 94.56 76 GLU A N 1
ATOM 575 C CA . GLU A 1 76 ? -19.403 -14.944 -28.208 1.00 94.56 76 GLU A CA 1
ATOM 576 C C . GLU A 1 76 ? -18.034 -15.182 -27.551 1.00 94.56 76 GLU A C 1
ATOM 578 O O . GLU A 1 76 ? -17.238 -14.252 -27.407 1.00 94.56 76 GLU A O 1
ATOM 583 N N . ARG A 1 77 ? -17.703 -16.448 -27.249 1.00 92.88 77 ARG A N 1
ATOM 584 C CA . ARG A 1 77 ? -16.399 -16.808 -26.671 1.00 92.88 77 ARG A CA 1
ATOM 585 C C . ARG A 1 77 ? -15.237 -16.389 -27.567 1.00 92.88 77 ARG A C 1
ATOM 587 O O . ARG A 1 77 ? -14.331 -15.711 -27.097 1.00 92.88 77 ARG A O 1
ATOM 594 N N . ALA A 1 78 ? -15.267 -16.754 -28.850 1.00 93.75 78 ALA A N 1
ATOM 595 C CA . ALA A 1 78 ? -14.192 -16.413 -29.783 1.00 93.75 78 ALA A CA 1
ATOM 596 C C . ALA A 1 78 ? -14.051 -14.898 -29.993 1.00 93.75 78 ALA A C 1
ATOM 598 O O . ALA A 1 78 ? -12.933 -14.386 -30.126 1.00 93.75 78 ALA A O 1
ATOM 599 N N . TRP A 1 79 ? -15.174 -14.175 -29.995 1.00 95.81 79 TRP A N 1
ATOM 600 C CA . TRP A 1 79 ? -15.184 -12.721 -30.041 1.00 95.81 79 TRP A CA 1
ATOM 601 C C . TRP A 1 79 ? -14.451 -12.135 -28.840 1.00 95.81 79 TRP A C 1
ATOM 603 O O . TRP A 1 79 ? -13.464 -11.423 -29.024 1.00 95.81 79 TRP A O 1
ATOM 613 N N . ASN A 1 80 ? -14.860 -12.516 -27.630 1.00 95.12 80 ASN A N 1
ATOM 614 C CA . ASN A 1 80 ? -14.315 -11.978 -26.388 1.00 95.12 80 ASN A CA 1
ATOM 615 C C . ASN A 1 80 ? -12.843 -12.340 -26.143 1.00 95.12 80 ASN A C 1
ATOM 617 O O . ASN A 1 80 ? -12.132 -11.565 -25.505 1.00 95.12 80 ASN A O 1
ATOM 621 N N . THR A 1 81 ? -12.369 -13.490 -26.632 1.00 90.88 81 THR A N 1
ATOM 622 C CA . THR A 1 81 ? -10.987 -13.939 -26.393 1.00 90.88 81 THR A CA 1
ATOM 623 C C . THR A 1 81 ? -9.998 -13.492 -27.460 1.00 90.88 81 THR A C 1
ATOM 625 O O . THR A 1 81 ? -8.813 -13.350 -27.165 1.00 90.88 81 THR A O 1
ATOM 628 N N . THR A 1 82 ? -10.431 -13.342 -28.716 1.00 91.88 82 THR A N 1
ATOM 629 C CA . THR A 1 82 ? -9.489 -13.224 -29.841 1.00 91.88 82 THR A CA 1
ATOM 630 C C . THR A 1 82 ? -9.918 -12.190 -30.872 1.00 91.88 82 THR A C 1
ATOM 632 O O . THR A 1 82 ? -9.135 -11.296 -31.192 1.00 91.88 82 THR A O 1
ATOM 635 N N . ILE A 1 83 ? -11.144 -12.280 -31.396 1.00 95.69 83 ILE A N 1
ATOM 636 C CA . ILE A 1 83 ? -11.542 -11.475 -32.563 1.00 95.69 83 ILE A CA 1
ATOM 637 C C . ILE A 1 83 ? -11.678 -9.993 -32.199 1.00 95.69 83 ILE A C 1
ATOM 639 O O . ILE A 1 83 ? -11.233 -9.135 -32.963 1.00 95.69 83 ILE A O 1
ATOM 643 N N . PHE A 1 84 ? -12.223 -9.693 -31.015 1.00 96.12 84 PHE A N 1
ATOM 644 C CA . PHE A 1 84 ? -12.364 -8.327 -30.518 1.00 96.12 84 PHE A CA 1
ATOM 645 C C . PHE A 1 84 ? -11.017 -7.601 -30.453 1.00 96.12 84 PHE A C 1
ATOM 647 O O . PHE A 1 84 ? -10.906 -6.486 -30.952 1.00 96.12 84 PHE A O 1
ATOM 654 N N . LYS A 1 85 ? -9.972 -8.253 -29.924 1.00 94.88 85 LYS A N 1
ATOM 655 C CA . LYS A 1 85 ? -8.630 -7.662 -29.838 1.00 94.88 85 LYS A CA 1
ATOM 656 C C . LYS A 1 85 ? -8.085 -7.305 -31.220 1.00 94.88 85 LYS A C 1
ATOM 658 O O . LYS A 1 85 ? -7.637 -6.187 -31.424 1.00 94.88 85 LYS A O 1
ATOM 663 N N . THR A 1 86 ? -8.201 -8.215 -32.191 1.00 94.81 86 THR A N 1
ATOM 664 C CA . THR A 1 86 ? -7.780 -7.937 -33.574 1.00 94.81 86 THR A CA 1
ATOM 665 C C . THR A 1 86 ? -8.531 -6.746 -34.171 1.00 94.81 86 THR A C 1
ATOM 667 O O . THR A 1 86 ? -7.926 -5.917 -34.840 1.00 94.81 86 THR A O 1
ATOM 670 N N . MET A 1 87 ? -9.843 -6.644 -33.937 1.00 95.38 87 MET A N 1
ATOM 671 C CA . MET A 1 87 ? -10.635 -5.495 -34.382 1.00 95.38 87 MET A CA 1
ATOM 672 C C . MET A 1 87 ? -10.175 -4.196 -33.708 1.00 95.38 87 MET A C 1
ATOM 674 O O . MET A 1 87 ? -10.017 -3.186 -34.392 1.00 95.38 87 MET A O 1
ATOM 678 N N . LEU A 1 88 ? -9.956 -4.223 -32.392 1.00 93.69 88 LEU A N 1
ATOM 679 C CA . LEU A 1 88 ? -9.521 -3.065 -31.617 1.00 93.69 88 LEU A CA 1
ATOM 680 C C . LEU A 1 88 ? -8.143 -2.568 -32.075 1.00 93.69 88 LEU A C 1
ATOM 682 O O . LEU A 1 88 ? -7.983 -1.370 -32.283 1.00 93.69 88 LEU A O 1
ATOM 686 N N . ASP A 1 89 ? -7.195 -3.479 -32.316 1.00 94.19 89 ASP A N 1
ATOM 687 C CA . ASP A 1 89 ? -5.853 -3.159 -32.818 1.00 94.19 89 ASP A CA 1
ATOM 688 C C . ASP A 1 89 ? -5.920 -2.455 -34.188 1.00 94.19 89 ASP A C 1
ATOM 690 O O . ASP A 1 89 ? -5.239 -1.459 -34.408 1.00 94.19 89 ASP A O 1
ATOM 694 N N . ILE A 1 90 ? -6.800 -2.905 -35.094 1.00 92.94 90 ILE A N 1
ATOM 695 C CA . ILE A 1 90 ? -6.995 -2.267 -36.411 1.00 92.94 90 ILE A CA 1
ATOM 696 C C . ILE A 1 90 ? -7.564 -0.852 -36.268 1.00 92.94 90 ILE A C 1
ATOM 698 O O . ILE A 1 90 ? -7.150 0.055 -36.989 1.00 92.94 90 ILE A O 1
ATOM 702 N N . LEU A 1 91 ? -8.530 -0.657 -35.367 1.00 90.06 91 LEU A N 1
ATOM 703 C CA . LEU A 1 91 ? -9.138 0.655 -35.132 1.00 90.06 91 LEU A CA 1
ATOM 704 C C . LEU A 1 91 ? -8.192 1.621 -34.406 1.00 90.06 91 LEU A C 1
ATOM 706 O O . LEU A 1 91 ? -8.337 2.833 -34.564 1.00 90.06 91 LEU A O 1
ATOM 710 N N . ASN A 1 92 ? -7.244 1.096 -33.627 1.00 89.69 92 ASN A N 1
ATOM 711 C CA . ASN A 1 92 ? -6.262 1.878 -32.879 1.00 89.69 92 ASN A CA 1
ATOM 712 C C . ASN A 1 92 ? -4.926 2.095 -33.589 1.00 89.69 92 ASN A C 1
ATOM 714 O O . ASN A 1 92 ? -4.093 2.838 -33.078 1.00 89.69 92 ASN A O 1
ATOM 718 N N . ASP A 1 93 ? -4.736 1.508 -34.766 1.00 90.00 93 ASP A N 1
ATOM 719 C CA . ASP A 1 93 ? -3.596 1.800 -35.627 1.00 90.00 93 ASP A CA 1
ATOM 720 C C . ASP A 1 93 ? -3.530 3.301 -35.977 1.00 90.00 93 ASP A C 1
ATOM 722 O O . ASP A 1 93 ? -4.522 3.898 -36.409 1.00 90.00 93 ASP A O 1
ATOM 726 N N . GLU A 1 94 ? -2.364 3.923 -35.776 1.00 83.56 94 GLU A N 1
ATOM 727 C CA . GLU A 1 94 ? -2.182 5.376 -35.921 1.00 83.56 94 GLU A CA 1
ATOM 728 C C . GLU A 1 94 ? -2.487 5.867 -37.344 1.00 83.56 94 GLU A C 1
ATOM 730 O O . GLU A 1 94 ? -3.076 6.941 -37.532 1.00 83.56 94 GLU A O 1
ATOM 735 N N . GLU A 1 95 ? -2.132 5.073 -38.360 1.00 84.12 95 GLU A N 1
ATOM 736 C CA . GLU A 1 95 ? -2.394 5.396 -39.759 1.00 84.12 95 GLU A CA 1
ATOM 737 C C . GLU A 1 95 ? -3.901 5.360 -40.034 1.00 84.12 95 GLU A C 1
ATOM 739 O O . GLU A 1 95 ? -4.450 6.294 -40.630 1.00 84.12 95 GLU A O 1
ATOM 744 N N . ASN A 1 96 ? -4.599 4.334 -39.544 1.00 85.75 96 ASN A N 1
ATOM 745 C CA . ASN A 1 96 ? -6.051 4.235 -39.659 1.00 85.75 96 ASN A CA 1
ATOM 746 C C . ASN A 1 96 ? -6.751 5.383 -38.923 1.00 85.75 96 ASN A C 1
ATOM 748 O O . ASN A 1 96 ? -7.597 6.053 -39.525 1.00 85.75 96 ASN A O 1
ATOM 752 N N . GLN A 1 97 ? -6.359 5.674 -37.678 1.00 78.88 97 GLN A N 1
ATOM 753 C CA . GLN A 1 97 ? -6.913 6.783 -36.899 1.00 78.88 97 GLN A CA 1
ATOM 754 C C . GLN A 1 97 ? -6.766 8.113 -37.639 1.00 78.88 97 GLN A C 1
ATOM 756 O O . GLN A 1 97 ? -7.736 8.864 -37.739 1.00 78.88 97 GLN A O 1
ATOM 761 N N . SER A 1 98 ? -5.599 8.391 -38.231 1.00 76.25 98 SER A N 1
ATOM 762 C CA . SER A 1 98 ? -5.371 9.621 -39.001 1.00 76.25 98 SER A CA 1
ATOM 763 C C . SER A 1 98 ? -6.370 9.797 -40.158 1.00 76.25 98 SER A C 1
ATOM 765 O O . SER A 1 98 ? -6.845 10.909 -40.401 1.00 76.25 98 SER A O 1
ATOM 767 N N . LYS A 1 99 ? -6.778 8.700 -40.812 1.00 74.81 99 LYS A N 1
ATOM 768 C CA . LYS A 1 99 ? -7.614 8.706 -42.025 1.00 74.81 99 LYS A CA 1
ATOM 769 C C . LYS A 1 99 ? -9.101 8.938 -41.766 1.00 74.81 99 LYS A C 1
ATOM 771 O O . LYS A 1 99 ? -9.775 9.516 -42.625 1.00 74.81 99 LYS A O 1
ATOM 776 N N . PHE A 1 100 ? -9.636 8.520 -40.617 1.00 70.75 100 PHE A N 1
ATOM 777 C CA . PHE A 1 100 ? -11.028 8.799 -40.225 1.00 70.75 100 PHE A CA 1
ATOM 778 C C . PHE A 1 100 ? -11.172 9.929 -39.192 1.00 70.75 100 PHE A C 1
ATOM 780 O O . PHE A 1 100 ? -12.258 10.118 -38.645 1.00 70.75 100 PHE A O 1
ATOM 787 N N . GLY A 1 101 ? -10.115 10.741 -39.036 1.00 57.69 101 GLY A N 1
ATOM 788 C CA . GLY A 1 101 ? -10.110 11.984 -38.261 1.00 57.69 101 GLY A CA 1
ATOM 789 C C . GLY A 1 101 ? -9.310 11.881 -36.965 1.00 57.69 101 GLY A C 1
ATOM 790 O O . GLY A 1 101 ? -9.874 12.070 -35.892 1.00 57.69 101 GLY A O 1
ATOM 791 N N . GLY A 1 102 ? -8.008 11.590 -37.076 1.00 47.97 102 GLY A N 1
ATOM 792 C CA . GLY A 1 102 ? -7.113 11.314 -35.948 1.00 47.97 102 GLY A CA 1
ATOM 793 C C . GLY A 1 102 ? -7.167 12.399 -34.875 1.00 47.97 102 GLY A C 1
ATOM 794 O O . GLY A 1 102 ? -6.876 13.571 -35.126 1.00 47.97 102 GLY A O 1
ATOM 795 N N . PHE A 1 103 ? -7.568 11.993 -33.675 1.00 53.44 103 PHE A N 1
ATOM 796 C CA . PHE A 1 103 ? -7.949 12.856 -32.562 1.00 53.44 103 PHE A CA 1
ATOM 797 C C . PHE A 1 103 ? -6.742 13.565 -31.934 1.00 53.44 103 PHE A C 1
ATOM 799 O O . PHE A 1 103 ? -6.231 13.176 -30.888 1.00 53.44 103 PHE A O 1
ATOM 806 N N . ARG A 1 104 ? -6.266 14.659 -32.540 1.00 44.53 104 ARG A N 1
ATOM 807 C CA . ARG A 1 104 ? -5.309 15.557 -31.875 1.00 44.53 104 ARG A CA 1
ATOM 808 C C . ARG A 1 104 ? -6.038 16.475 -30.895 1.00 44.53 104 ARG A C 1
ATOM 810 O O . ARG A 1 104 ? -6.648 17.442 -31.333 1.00 44.53 104 ARG A O 1
ATOM 817 N N . ARG A 1 105 ? -5.928 16.169 -29.593 1.00 43.38 105 ARG A N 1
ATOM 818 C CA . ARG A 1 105 ? -5.975 16.993 -28.348 1.00 43.38 105 ARG A CA 1
ATOM 819 C C . ARG A 1 105 ? -6.830 18.286 -28.230 1.00 43.38 105 ARG A C 1
ATOM 821 O O . ARG A 1 105 ? -6.777 18.897 -27.168 1.00 43.38 105 ARG A O 1
ATOM 828 N N . ARG A 1 106 ? -7.594 18.750 -29.227 1.00 41.03 106 ARG A N 1
ATOM 829 C CA . ARG A 1 106 ? -8.319 20.043 -29.195 1.00 41.03 106 ARG A CA 1
ATOM 830 C C . ARG A 1 106 ? -9.662 20.098 -29.951 1.00 41.03 106 ARG A C 1
ATOM 832 O O . ARG A 1 106 ? -10.229 21.178 -30.044 1.00 41.03 106 ARG A O 1
ATOM 839 N N . ARG A 1 107 ? -10.203 18.992 -30.479 1.00 50.81 107 ARG A N 1
ATOM 840 C CA . ARG A 1 107 ? -11.555 18.957 -31.089 1.00 50.81 107 ARG A CA 1
ATOM 841 C C . ARG A 1 107 ? -12.418 17.876 -30.435 1.00 50.81 107 ARG A C 1
ATOM 843 O O . ARG A 1 107 ? -11.875 16.848 -30.037 1.00 50.81 107 ARG A O 1
ATOM 850 N N . LYS A 1 108 ? -13.740 18.106 -30.336 1.00 56.31 108 LYS A N 1
ATOM 851 C CA . LYS A 1 108 ? -14.721 17.131 -29.813 1.00 56.31 108 LYS A CA 1
ATOM 852 C C . LYS A 1 108 ? -14.487 15.747 -30.445 1.00 56.31 108 LYS A C 1
ATOM 854 O O . LYS A 1 108 ? -14.460 15.664 -31.678 1.00 56.31 108 LYS A O 1
ATOM 859 N N . PRO A 1 109 ? -14.318 14.678 -29.647 1.00 59.88 109 PRO A N 1
ATOM 860 C CA . PRO A 1 109 ? -14.132 13.327 -30.172 1.00 59.88 109 PRO A CA 1
ATOM 861 C C . PRO A 1 109 ? -15.361 12.877 -30.968 1.00 59.88 109 PRO A C 1
ATOM 863 O O . PRO A 1 109 ? -16.490 13.291 -30.703 1.00 59.88 109 PRO A O 1
ATOM 866 N N . VAL A 1 110 ? -15.153 11.987 -31.934 1.00 70.38 110 VAL A N 1
ATOM 867 C CA . VAL A 1 110 ? -16.252 11.251 -32.558 1.00 70.38 110 VAL A CA 1
ATOM 868 C C . VAL A 1 110 ? -16.501 10.032 -31.691 1.00 70.38 110 VAL A C 1
ATOM 870 O O . VAL A 1 110 ? -15.694 9.100 -31.701 1.00 70.38 110 VAL A O 1
ATOM 873 N N . LEU A 1 111 ? -17.610 10.050 -30.955 1.00 82.44 111 LEU A N 1
ATOM 874 C CA . LEU A 1 111 ? -18.092 8.886 -30.223 1.00 82.44 111 LEU A CA 1
ATOM 875 C C . LEU A 1 111 ? -18.503 7.831 -31.247 1.00 82.44 111 LEU A C 1
ATOM 877 O O . LEU A 1 111 ? -19.505 7.983 -31.935 1.00 82.44 111 LEU A O 1
ATOM 881 N N . LEU A 1 112 ? -17.682 6.800 -31.406 1.00 87.62 112 LEU A N 1
ATOM 882 C CA . LEU A 1 112 ? -17.931 5.691 -32.320 1.00 87.62 112 LEU A CA 1
ATOM 883 C C . LEU A 1 112 ? -17.819 4.387 -31.539 1.00 87.62 112 LEU A C 1
ATOM 885 O O . LEU A 1 112 ? -16.913 4.251 -30.716 1.00 87.62 112 LEU A O 1
ATOM 889 N N . SER A 1 113 ? -18.718 3.437 -31.799 1.00 93.25 113 SER A N 1
ATOM 890 C CA . SER A 1 113 ? -18.701 2.131 -31.133 1.00 93.25 113 SER A CA 1
ATOM 891 C C . SER A 1 113 ? -18.948 0.981 -32.118 1.00 93.25 113 SER A C 1
ATOM 893 O O . SER A 1 113 ? -20.001 0.953 -32.760 1.00 93.25 113 SER A O 1
ATOM 895 N N . PRO A 1 114 ? -18.001 0.037 -32.283 1.00 94.50 114 PRO A N 1
ATOM 896 C CA . PRO A 1 114 ? -18.198 -1.167 -33.086 1.00 94.50 114 PRO A CA 1
ATOM 897 C C . PRO A 1 114 ? -18.868 -2.286 -32.273 1.00 94.50 114 PRO A C 1
ATOM 899 O O . PRO A 1 114 ? -18.262 -2.869 -31.381 1.00 94.50 114 PRO A O 1
ATOM 902 N N . MET A 1 115 ? -20.098 -2.646 -32.626 1.00 94.75 115 MET A N 1
ATOM 903 C CA . MET A 1 115 ? -20.891 -3.663 -31.927 1.00 94.75 115 MET A CA 1
ATOM 904 C C . MET A 1 115 ? -21.017 -4.945 -32.753 1.00 94.75 115 MET A C 1
ATOM 906 O O . MET A 1 115 ? -21.276 -4.870 -33.952 1.00 94.75 115 MET A O 1
ATOM 910 N N . LEU A 1 116 ? -20.892 -6.123 -32.137 1.00 96.69 116 LEU A N 1
ATOM 911 C CA . LEU A 1 116 ? -21.223 -7.390 -32.798 1.00 96.69 116 LEU A CA 1
ATOM 912 C C . LEU A 1 116 ? -22.703 -7.730 -32.576 1.00 96.69 116 LEU A C 1
ATOM 914 O O . LEU A 1 116 ? -23.127 -7.937 -31.443 1.00 96.69 116 LEU A O 1
ATOM 918 N N . PHE A 1 117 ? -23.460 -7.873 -33.663 1.00 97.00 117 PHE A N 1
ATOM 919 C CA . PHE A 1 117 ? -24.840 -8.362 -33.640 1.00 97.00 117 PHE A CA 1
ATOM 920 C C . PHE A 1 117 ? -25.056 -9.474 -34.664 1.00 97.00 117 PHE A C 1
ATOM 922 O O . PHE A 1 117 ? -24.402 -9.523 -35.705 1.00 97.00 117 PHE A O 1
ATOM 929 N N . MET A 1 118 ? -26.037 -10.334 -34.412 1.00 97.12 118 MET A N 1
ATOM 930 C CA . MET A 1 118 ? -26.576 -11.265 -35.400 1.00 97.12 118 MET A CA 1
ATOM 931 C C . MET A 1 118 ? -27.764 -10.586 -36.085 1.00 97.12 118 MET A C 1
ATOM 933 O O . MET A 1 118 ? -28.797 -10.394 -35.449 1.00 97.12 118 MET A O 1
ATOM 937 N N . LEU A 1 119 ? -27.631 -10.188 -37.354 1.00 96.62 119 LEU A N 1
ATOM 938 C CA . LEU A 1 119 ? -28.658 -9.420 -38.073 1.00 96.62 119 LEU A CA 1
ATOM 939 C C . LEU A 1 119 ? -29.451 -10.281 -39.059 1.00 96.62 119 LEU A C 1
ATOM 941 O O . LEU A 1 119 ? -28.856 -11.014 -39.849 1.00 96.62 119 LEU A O 1
ATOM 945 N N . SER A 1 120 ? -30.778 -10.130 -39.067 1.00 95.56 120 SER A N 1
ATOM 946 C CA . SER A 1 120 ? -31.683 -10.759 -40.038 1.00 95.56 120 SER A CA 1
ATOM 947 C C . SER A 1 120 ? -32.517 -9.728 -40.798 1.00 95.56 120 SER A C 1
ATOM 949 O O . SER A 1 120 ? -33.185 -8.881 -40.199 1.00 95.56 120 SER A O 1
ATOM 951 N N . LYS A 1 121 ? -32.542 -9.860 -42.131 1.00 91.38 121 LYS A N 1
ATOM 952 C CA . LYS A 1 121 ? -33.412 -9.076 -43.027 1.00 91.38 121 LYS A CA 1
ATOM 953 C C . LYS A 1 121 ? -34.854 -9.573 -43.050 1.00 91.38 121 LYS A C 1
ATOM 955 O O . LYS A 1 121 ? -35.756 -8.770 -43.247 1.00 91.38 121 LYS A O 1
ATOM 960 N N . SER A 1 122 ? -35.072 -10.879 -42.886 1.00 90.69 122 SER A N 1
ATOM 961 C CA . SER A 1 122 ? -36.423 -11.456 -42.852 1.00 90.69 122 SER A CA 1
ATOM 962 C C . SER A 1 122 ? -37.075 -11.325 -41.471 1.00 90.69 122 SER A C 1
ATOM 964 O O . SER A 1 122 ? -38.280 -11.519 -41.324 1.00 90.69 122 SER A O 1
ATOM 966 N N . GLY A 1 123 ? -36.280 -10.991 -40.448 1.00 88.12 123 GLY A N 1
ATOM 967 C CA . GLY A 1 123 ? -36.716 -10.928 -39.060 1.00 88.12 123 GLY A CA 1
ATOM 968 C C . GLY A 1 123 ? -36.848 -12.301 -38.395 1.00 88.12 123 GLY A C 1
ATOM 969 O O . GLY A 1 123 ? -37.453 -12.386 -37.320 1.00 88.12 123 GLY A O 1
ATOM 970 N N . VAL A 1 124 ? -36.302 -13.350 -39.017 1.00 91.38 124 VAL A N 1
ATOM 971 C CA . VAL A 1 124 ? -36.222 -14.715 -38.487 1.00 91.38 124 VAL A CA 1
ATOM 972 C C . VAL A 1 124 ? -34.886 -14.892 -37.750 1.00 91.38 124 VAL A C 1
ATOM 974 O O . VAL A 1 124 ? -33.866 -14.344 -38.137 1.00 91.38 124 VAL A O 1
ATOM 977 N N . ARG A 1 125 ? -34.862 -15.642 -36.643 1.00 93.31 125 ARG A N 1
ATOM 978 C CA . ARG A 1 125 ? -33.612 -15.867 -35.890 1.00 93.31 125 ARG A CA 1
ATOM 979 C C . ARG A 1 125 ? -32.629 -16.741 -36.676 1.00 93.31 125 ARG A C 1
ATOM 981 O O . ARG A 1 125 ? -31.444 -16.452 -36.716 1.00 93.31 125 ARG A O 1
ATOM 988 N N . ALA A 1 126 ? -33.126 -17.797 -37.317 1.00 88.88 126 ALA A N 1
ATOM 989 C CA . ALA A 1 126 ? -32.303 -18.821 -37.966 1.00 88.88 126 ALA A CA 1
ATOM 990 C C . ALA A 1 126 ? -31.526 -18.343 -39.210 1.00 88.88 126 ALA A C 1
ATOM 992 O O . ALA A 1 126 ? -30.589 -19.017 -39.634 1.00 88.88 126 ALA A O 1
ATOM 993 N N . ASP A 1 127 ? -31.900 -17.210 -39.812 1.00 91.94 127 ASP A N 1
ATOM 994 C CA . ASP A 1 127 ? -31.176 -16.616 -40.943 1.00 91.94 127 ASP A CA 1
ATOM 995 C C . ASP A 1 127 ? -30.315 -15.409 -40.534 1.00 91.94 127 ASP A C 1
ATOM 997 O O . ASP A 1 127 ? -29.747 -14.749 -41.406 1.00 91.94 127 ASP A O 1
ATOM 1001 N N . ALA A 1 128 ? -30.192 -15.126 -39.231 1.00 95.31 128 ALA A N 1
ATOM 1002 C CA . ALA A 1 128 ? -29.361 -14.036 -38.746 1.00 95.31 128 ALA A CA 1
ATOM 1003 C C . ALA A 1 128 ? -27.866 -14.329 -38.972 1.00 95.31 128 ALA A C 1
ATOM 1005 O O . ALA A 1 128 ? -27.383 -15.442 -38.755 1.00 95.31 128 ALA A O 1
ATOM 1006 N N . ILE A 1 129 ? -27.117 -13.318 -39.416 1.00 95.56 129 ILE A N 1
ATOM 1007 C CA . ILE A 1 129 ? -25.696 -13.422 -39.789 1.00 95.56 129 ILE A CA 1
ATOM 1008 C C . ILE A 1 129 ? -24.876 -12.482 -38.895 1.00 95.56 129 ILE A C 1
ATOM 1010 O O . ILE A 1 129 ? -25.328 -11.364 -38.638 1.00 95.56 129 ILE A O 1
ATOM 1014 N N . PRO A 1 130 ? -23.668 -12.879 -38.447 1.00 97.12 130 PRO A N 1
ATOM 1015 C CA . PRO A 1 130 ? -22.806 -12.016 -37.653 1.00 97.12 130 PRO A CA 1
ATOM 1016 C C . PRO A 1 130 ? -22.398 -10.779 -38.452 1.00 97.12 130 PRO A C 1
ATOM 1018 O O . PRO A 1 130 ? -21.830 -10.869 -39.548 1.00 97.12 130 PRO A O 1
ATOM 1021 N N . CYS A 1 131 ? -22.681 -9.619 -37.880 1.00 97.38 131 CYS A N 1
ATOM 1022 C CA . CYS A 1 131 ? -22.394 -8.319 -38.442 1.00 97.38 131 CYS A CA 1
ATOM 1023 C C . CYS A 1 131 ? -21.756 -7.429 -37.379 1.00 97.38 131 CYS A C 1
ATOM 1025 O O . CYS A 1 131 ? -22.312 -7.247 -36.297 1.00 97.38 131 CYS A O 1
ATOM 1027 N N . VAL A 1 132 ? -20.617 -6.829 -37.715 1.00 96.88 132 VAL A N 1
ATOM 1028 C CA . VAL A 1 132 ? -20.061 -5.725 -36.936 1.00 96.88 132 VAL A CA 1
ATOM 1029 C C . VAL A 1 132 ? -20.748 -4.444 -37.403 1.00 96.88 132 VAL A C 1
ATOM 1031 O O . VAL A 1 132 ? -20.669 -4.079 -38.580 1.00 96.88 132 VAL A O 1
ATOM 1034 N N . VAL A 1 133 ? -21.472 -3.801 -36.496 1.00 95.50 133 VAL A N 1
ATOM 1035 C CA . VAL A 1 133 ? -22.241 -2.579 -36.727 1.00 95.50 133 VAL A CA 1
ATOM 1036 C C . VAL A 1 133 ? -21.527 -1.423 -36.038 1.00 95.50 133 VAL A C 1
ATOM 1038 O O . VAL A 1 133 ? -21.436 -1.388 -34.814 1.00 95.50 133 VAL A O 1
ATOM 1041 N N . LEU A 1 134 ? -21.017 -0.471 -36.817 1.00 93.44 134 LEU A N 1
ATOM 1042 C CA . LEU A 1 134 ? -20.429 0.754 -36.280 1.00 93.44 134 LEU A CA 1
ATOM 1043 C C . LEU A 1 134 ? -21.534 1.769 -35.994 1.00 93.44 134 LEU A C 1
ATOM 1045 O O . LEU A 1 134 ? -22.192 2.255 -36.912 1.00 93.44 134 LEU A O 1
ATOM 1049 N N . LEU A 1 135 ? -21.723 2.085 -34.720 1.00 92.69 135 LEU A N 1
ATOM 1050 C CA . LEU A 1 135 ? -22.676 3.084 -34.254 1.00 92.69 135 LEU A CA 1
ATOM 1051 C C . LEU A 1 135 ? -21.996 4.455 -34.249 1.00 92.69 135 LEU A C 1
ATOM 1053 O O . LEU A 1 135 ? -20.910 4.598 -33.678 1.00 92.69 135 LEU A O 1
ATOM 1057 N N . VAL A 1 136 ? -22.599 5.437 -34.929 1.00 88.44 136 VAL A N 1
ATOM 1058 C CA . VAL A 1 136 ? -22.002 6.765 -35.135 1.00 88.44 136 VAL A CA 1
ATOM 1059 C C . VAL A 1 136 ? -23.036 7.901 -35.076 1.00 88.44 136 VAL A C 1
ATOM 1061 O O . VAL A 1 136 ? -24.125 7.758 -35.632 1.00 88.44 136 VAL A O 1
ATOM 1064 N N . PRO A 1 137 ? -22.684 9.071 -34.514 1.00 82.00 137 PRO A N 1
ATOM 1065 C CA . PRO A 1 137 ? -23.494 10.278 -34.600 1.00 82.00 137 PRO A CA 1
ATOM 1066 C C . PRO A 1 137 ? -23.712 10.743 -36.040 1.00 82.00 137 PRO A C 1
ATOM 1068 O O . PRO A 1 137 ? -22.834 10.625 -36.907 1.00 82.00 137 PRO A O 1
ATOM 1071 N N . LYS A 1 138 ? -24.858 11.381 -36.297 1.00 79.56 138 LYS A N 1
ATOM 1072 C CA . LYS A 1 138 ? -25.274 11.784 -37.657 1.00 79.56 138 LYS A CA 1
ATOM 1073 C C . LYS A 1 138 ? -24.233 12.644 -38.382 1.00 79.56 138 LYS A C 1
ATOM 1075 O O . LYS A 1 138 ? -24.008 12.471 -39.580 1.00 79.56 138 LYS A O 1
ATOM 1080 N N . LYS A 1 139 ? -23.572 13.550 -37.655 1.00 74.50 139 LYS A N 1
ATOM 1081 C CA . LYS A 1 139 ? -22.584 14.504 -38.194 1.00 74.50 139 LYS A CA 1
ATOM 1082 C C . LYS A 1 139 ? -21.241 13.859 -38.584 1.00 74.50 139 LYS A C 1
ATOM 1084 O O . LYS A 1 139 ? -20.369 14.547 -39.105 1.00 74.50 139 LYS A O 1
ATOM 1089 N N . ARG A 1 140 ? -21.039 12.556 -38.341 1.00 78.69 140 ARG A N 1
ATOM 1090 C CA . ARG A 1 140 ? -19.736 11.879 -38.506 1.00 78.69 140 ARG A CA 1
ATOM 1091 C C . ARG A 1 140 ? -19.796 10.577 -39.319 1.00 78.69 140 ARG A C 1
ATOM 1093 O O . ARG A 1 140 ? -18.888 9.756 -39.223 1.00 78.69 140 ARG A O 1
ATOM 1100 N N . LYS A 1 141 ? -20.797 10.416 -40.196 1.00 82.62 141 LYS A N 1
ATOM 1101 C CA . LYS A 1 141 ? -20.967 9.222 -41.058 1.00 82.62 141 LYS A CA 1
ATOM 1102 C C . LYS A 1 141 ? -19.699 8.796 -41.822 1.00 82.62 141 LYS A C 1
ATOM 1104 O O . LYS A 1 141 ? -19.405 7.608 -41.894 1.00 82.62 141 LYS A O 1
ATOM 1109 N N . SER A 1 142 ? -18.909 9.757 -42.320 1.00 83.69 142 SER A N 1
ATOM 1110 C CA . SER A 1 142 ? -17.687 9.474 -43.092 1.00 83.69 142 SER A CA 1
ATOM 1111 C C . SER A 1 142 ? -16.642 8.717 -42.264 1.00 83.69 142 SER A C 1
ATOM 1113 O O . SER A 1 142 ? -15.929 7.862 -42.788 1.00 83.69 142 SER A O 1
ATOM 1115 N N . ALA A 1 143 ? -16.581 8.971 -40.952 1.00 83.50 143 ALA A N 1
ATOM 1116 C CA . ALA A 1 143 ? -15.680 8.247 -40.065 1.00 83.50 143 ALA A CA 1
ATOM 1117 C C . ALA A 1 143 ? -16.085 6.770 -39.943 1.00 83.50 143 ALA A C 1
ATOM 1119 O O . ALA A 1 143 ? -15.234 5.886 -40.034 1.00 83.50 143 ALA A O 1
ATOM 1120 N N . ALA A 1 144 ? -17.388 6.495 -39.824 1.00 87.38 144 ALA A N 1
ATOM 1121 C CA . ALA A 1 144 ? -17.900 5.131 -39.768 1.00 87.38 144 ALA A CA 1
ATOM 1122 C C . ALA A 1 144 ? -17.748 4.387 -41.099 1.00 87.38 144 ALA A C 1
ATOM 1124 O O . ALA A 1 144 ? -17.395 3.211 -41.091 1.00 87.38 144 ALA A O 1
ATOM 1125 N N . GLU A 1 145 ? -17.944 5.053 -42.239 1.00 89.50 145 GLU A N 1
ATOM 1126 C CA . GLU A 1 145 ? -17.712 4.470 -43.569 1.00 89.50 145 GLU A CA 1
ATOM 1127 C C . GLU A 1 145 ? -16.257 4.022 -43.740 1.00 89.50 145 GLU A C 1
ATOM 1129 O O . GLU A 1 145 ? -15.998 2.885 -44.143 1.00 89.50 145 GLU A O 1
ATOM 1134 N N . LYS A 1 146 ? -15.306 4.886 -43.369 1.00 89.56 146 LYS A N 1
ATOM 1135 C CA . LYS A 1 146 ? -13.871 4.589 -43.424 1.00 89.56 146 LYS A CA 1
ATOM 1136 C C . LYS A 1 146 ? -13.486 3.461 -42.469 1.00 89.56 146 LYS A C 1
ATOM 1138 O O . LYS A 1 146 ? -12.873 2.492 -42.905 1.00 89.56 146 LYS A O 1
ATOM 1143 N N . ALA A 1 147 ? -13.901 3.536 -41.203 1.00 89.06 147 ALA A N 1
ATOM 1144 C CA . ALA A 1 147 ? -13.623 2.499 -40.210 1.00 89.06 147 ALA A CA 1
ATOM 1145 C C . ALA A 1 147 ? -14.230 1.139 -40.608 1.00 89.06 147 ALA A C 1
ATOM 1147 O O . ALA A 1 147 ? -13.550 0.115 -40.561 1.00 89.06 147 ALA A O 1
ATOM 1148 N N . THR A 1 148 ? -15.466 1.125 -41.119 1.00 92.12 148 THR A N 1
ATOM 1149 C CA . THR A 1 148 ? -16.102 -0.079 -41.688 1.00 92.12 148 THR A CA 1
ATOM 1150 C C . THR A 1 148 ? -15.292 -0.615 -42.872 1.00 92.12 148 THR A C 1
ATOM 1152 O O . THR A 1 148 ? -15.098 -1.824 -42.993 1.00 92.12 148 THR A O 1
ATOM 1155 N N . GLY A 1 149 ? -14.797 0.274 -43.739 1.00 91.56 149 GLY A N 1
ATOM 1156 C CA . GLY A 1 149 ? -13.920 -0.063 -44.858 1.00 91.56 149 GLY A CA 1
ATOM 1157 C C . GLY A 1 149 ? -12.636 -0.759 -44.410 1.00 91.56 149 GLY A C 1
ATOM 1158 O O . GLY A 1 149 ? -12.329 -1.836 -44.923 1.00 91.56 149 GLY A O 1
ATOM 1159 N N . PHE A 1 150 ? -11.939 -0.204 -43.415 1.00 91.56 150 PHE A N 1
ATOM 1160 C CA . PHE A 1 150 ? -10.715 -0.789 -42.860 1.00 91.56 150 PHE A CA 1
ATOM 1161 C C . PHE A 1 150 ? -10.964 -2.177 -42.265 1.00 91.56 150 PHE A C 1
ATOM 1163 O O . PHE A 1 150 ? -10.280 -3.134 -42.631 1.00 91.56 150 PHE A O 1
ATOM 1170 N N . LEU A 1 151 ? -12.005 -2.328 -41.440 1.00 93.69 151 LEU A N 1
ATOM 1171 C CA . LEU A 1 151 ? -12.363 -3.621 -40.850 1.00 93.69 151 LEU A CA 1
ATOM 1172 C C . LEU A 1 151 ? -12.721 -4.669 -41.914 1.00 93.69 151 LEU A C 1
ATOM 1174 O O . LEU A 1 151 ? -12.281 -5.815 -41.835 1.00 93.69 151 LEU A O 1
ATOM 1178 N N . LYS A 1 152 ? -13.475 -4.269 -42.944 1.00 93.56 152 LYS A N 1
ATOM 1179 C CA . LYS A 1 152 ? -13.898 -5.148 -44.043 1.00 93.56 152 LYS A CA 1
ATOM 1180 C C . LYS A 1 152 ? -12.734 -5.585 -44.941 1.00 93.56 152 LYS A C 1
ATOM 1182 O O . LYS A 1 152 ? -12.770 -6.681 -45.503 1.00 93.56 152 LYS A O 1
ATOM 1187 N N . GLN A 1 153 ? -11.730 -4.733 -45.134 1.00 90.81 153 GLN A N 1
ATOM 1188 C CA . GLN A 1 153 ? -10.588 -5.003 -46.017 1.00 90.81 153 GLN A CA 1
ATOM 1189 C C . GLN A 1 153 ? -9.454 -5.766 -45.319 1.00 90.81 153 GLN A C 1
ATOM 1191 O O . GLN A 1 153 ? -8.618 -6.368 -45.995 1.00 90.81 153 GLN A O 1
ATOM 1196 N N . HIS A 1 154 ? -9.429 -5.790 -43.985 1.00 93.88 154 HIS A N 1
ATOM 1197 C CA . HIS A 1 154 ? -8.346 -6.416 -43.240 1.00 93.88 154 HIS A CA 1
ATOM 1198 C C . HIS A 1 154 ? -8.381 -7.954 -43.322 1.00 93.88 154 HIS A C 1
ATOM 1200 O O . HIS A 1 154 ? -9.351 -8.599 -42.913 1.00 93.88 154 HIS A O 1
ATOM 1206 N N . LYS A 1 155 ? -7.284 -8.565 -43.799 1.00 90.69 155 LYS A N 1
ATOM 1207 C CA . LYS A 1 155 ? -7.188 -10.015 -44.075 1.00 90.69 155 LYS A CA 1
ATOM 1208 C C . LYS A 1 155 ? -7.564 -10.890 -42.874 1.00 90.69 155 LYS A C 1
ATOM 1210 O O . LYS A 1 155 ? -8.292 -11.866 -43.038 1.00 90.69 155 LYS A O 1
ATOM 1215 N N . SER A 1 156 ? -7.110 -10.525 -41.673 1.00 90.19 156 SER A N 1
ATOM 1216 C CA . SER A 1 156 ? -7.372 -11.299 -40.449 1.00 90.19 156 SER A CA 1
ATOM 1217 C C . SER A 1 156 ? -8.852 -11.345 -40.068 1.00 90.19 156 SER A C 1
ATOM 1219 O O . SER A 1 156 ? -9.295 -12.323 -39.480 1.00 90.19 156 SER A O 1
ATOM 1221 N N . LEU A 1 157 ? -9.626 -10.312 -40.416 1.00 92.44 157 LEU A N 1
ATOM 1222 C CA . LEU A 1 157 ? -11.055 -10.248 -40.115 1.00 92.44 157 LEU A CA 1
ATOM 1223 C C . LEU A 1 157 ? -11.913 -10.887 -41.217 1.00 92.44 157 LEU A C 1
ATOM 1225 O O . LEU A 1 157 ? -12.915 -11.540 -40.922 1.00 92.44 157 LEU A O 1
ATOM 1229 N N . GLN A 1 158 ? -11.479 -10.795 -42.480 1.00 91.44 158 GLN A N 1
ATOM 1230 C CA . GLN A 1 158 ? -12.146 -11.453 -43.613 1.00 91.44 158 GLN A CA 1
ATOM 1231 C C . GLN A 1 158 ? -12.281 -12.969 -43.433 1.00 91.44 158 GLN A C 1
ATOM 1233 O O . GLN A 1 158 ? -13.279 -13.549 -43.866 1.00 91.44 158 GLN A O 1
ATOM 1238 N N . ALA A 1 159 ? -11.313 -13.600 -42.761 1.00 90.31 159 ALA A N 1
ATOM 1239 C CA . ALA A 1 159 ? -11.316 -15.033 -42.481 1.00 90.31 159 ALA A CA 1
ATOM 1240 C C . ALA A 1 159 ? -12.563 -15.498 -41.702 1.00 90.31 159 ALA A C 1
ATOM 1242 O O . ALA A 1 159 ? -13.047 -16.607 -41.930 1.00 90.31 159 ALA A O 1
ATOM 1243 N N . TYR A 1 160 ? -13.134 -14.648 -40.841 1.00 93.50 160 TYR A N 1
ATOM 1244 C CA . TYR A 1 160 ? -14.297 -15.003 -40.021 1.00 93.50 160 TYR A CA 1
ATOM 1245 C C . TYR A 1 160 ? -15.630 -14.915 -40.777 1.00 93.50 160 TYR A C 1
ATOM 1247 O O . TYR A 1 160 ? -16.613 -15.540 -40.371 1.00 93.50 160 TYR A O 1
ATOM 1255 N N . GLY A 1 161 ? -15.668 -14.208 -41.912 1.00 92.50 161 GLY A N 1
ATOM 1256 C CA . GLY A 1 161 ? -16.844 -14.122 -42.780 1.00 92.50 161 GLY A CA 1
ATOM 1257 C C . GLY A 1 161 ? -17.980 -13.248 -42.239 1.00 92.50 161 GLY A C 1
ATOM 1258 O O . GLY A 1 161 ? -19.140 -13.533 -42.536 1.00 92.50 161 GLY A O 1
ATOM 1259 N N . PHE A 1 162 ? -17.660 -12.218 -41.455 1.00 95.50 162 PHE A N 1
ATOM 1260 C CA . PHE A 1 162 ? -18.641 -11.268 -40.925 1.00 95.50 162 PHE A CA 1
ATOM 1261 C C . PHE A 1 162 ? -19.108 -10.263 -41.978 1.00 95.50 162 PHE A C 1
ATOM 1263 O O . PHE A 1 162 ? -18.407 -9.959 -42.948 1.00 95.50 162 PHE A O 1
ATOM 1270 N N . GLN A 1 163 ? -20.308 -9.730 -41.768 1.00 95.19 163 GLN A N 1
ATOM 1271 C CA . GLN A 1 163 ? -20.750 -8.513 -42.437 1.00 95.19 163 GLN A CA 1
ATOM 1272 C C . GLN A 1 163 ? -20.267 -7.284 -41.661 1.00 95.19 163 GLN A C 1
ATOM 1274 O O . GLN A 1 163 ? -20.005 -7.350 -40.462 1.00 95.19 163 GLN A O 1
ATOM 1279 N N . TYR A 1 164 ? -20.134 -6.164 -42.364 1.00 95.19 164 TYR A N 1
ATOM 1280 C CA . TYR A 1 164 ? -19.702 -4.896 -41.787 1.00 95.19 164 TYR A CA 1
ATOM 1281 C C . TYR A 1 164 ? -20.629 -3.809 -42.300 1.00 95.19 164 TYR A C 1
ATOM 1283 O O . TYR A 1 164 ? -20.822 -3.666 -43.512 1.00 95.19 164 TYR A O 1
ATOM 1291 N N . THR A 1 165 ? -21.222 -3.069 -41.378 1.00 94.75 165 THR A N 1
ATOM 1292 C CA . THR A 1 165 ? -22.126 -1.967 -41.683 1.00 94.75 165 THR A CA 1
ATOM 1293 C C . THR A 1 165 ? -21.989 -0.890 -40.618 1.00 94.75 165 THR A C 1
ATOM 1295 O O . THR A 1 165 ? -21.311 -1.079 -39.610 1.00 94.75 165 THR A O 1
ATOM 1298 N N . TRP A 1 166 ? -22.640 0.240 -40.836 1.00 93.06 166 TRP A N 1
ATOM 1299 C CA . TRP A 1 166 ? -22.718 1.316 -39.865 1.00 93.06 166 TRP A CA 1
ATOM 1300 C C . TRP A 1 166 ? -24.159 1.802 -39.764 1.00 93.06 166 TRP A C 1
ATOM 1302 O O . TRP A 1 166 ? -24.946 1.641 -40.700 1.00 93.06 166 TRP A O 1
ATOM 1312 N N . GLN A 1 167 ? -24.513 2.353 -38.610 1.00 91.62 167 GLN A N 1
ATOM 1313 C CA . GLN A 1 167 ? -25.820 2.939 -38.347 1.00 91.62 167 GLN A CA 1
ATOM 1314 C C . GLN A 1 167 ? -25.646 4.293 -37.681 1.00 91.62 167 GLN A C 1
ATOM 1316 O O . GLN A 1 167 ? -24.744 4.486 -36.862 1.00 91.62 167 GLN A O 1
ATOM 1321 N N . VAL A 1 168 ? -26.522 5.226 -38.054 1.00 89.62 168 VAL A N 1
ATOM 1322 C CA . VAL A 1 168 ? -26.603 6.507 -37.362 1.00 89.62 168 VAL A CA 1
ATOM 1323 C C . VAL A 1 168 ? -27.316 6.271 -36.042 1.00 89.62 168 VAL A C 1
ATOM 1325 O O . VAL A 1 168 ? -28.529 6.089 -36.024 1.00 89.62 168 VAL A O 1
ATOM 1328 N N . GLU A 1 169 ? -26.552 6.278 -34.962 1.00 89.75 169 GLU A N 1
ATOM 1329 C CA . GLU A 1 169 ? -27.049 6.177 -33.598 1.00 89.75 169 GLU A CA 1
ATOM 1330 C C . GLU A 1 169 ? -26.372 7.272 -32.782 1.00 89.75 169 GLU A C 1
ATOM 1332 O O . GLU A 1 169 ? -25.145 7.403 -32.781 1.00 89.75 169 GLU A O 1
ATOM 1337 N N . GLU A 1 170 ? -27.173 8.091 -32.111 1.00 85.94 170 GLU A N 1
ATOM 1338 C CA . GLU A 1 170 ? -26.660 9.273 -31.433 1.00 85.94 170 GLU A CA 1
ATOM 1339 C C . GLU A 1 170 ? -26.172 8.865 -30.038 1.00 85.94 170 GLU A C 1
ATOM 1341 O O . GLU A 1 170 ? -26.941 8.772 -29.073 1.00 85.94 170 GLU A O 1
ATOM 1346 N N . ILE A 1 171 ? -24.879 8.537 -29.981 1.00 86.69 171 ILE A N 1
ATOM 1347 C CA . ILE A 1 171 ? -24.145 8.252 -28.750 1.00 86.69 171 ILE A CA 1
ATOM 1348 C C . ILE A 1 171 ? -23.883 9.581 -28.055 1.00 86.69 171 ILE A C 1
ATOM 1350 O O . ILE A 1 171 ? -23.231 10.458 -28.621 1.00 86.69 171 ILE A O 1
ATOM 1354 N N . ALA A 1 172 ? -24.381 9.705 -26.834 1.00 81.50 172 ALA A N 1
ATOM 1355 C CA . ALA A 1 172 ? -24.111 10.827 -25.961 1.00 81.50 172 ALA A CA 1
ATOM 1356 C C . ALA A 1 172 ? -23.302 10.337 -24.764 1.00 81.50 172 ALA A C 1
ATOM 1358 O O . ALA A 1 172 ? -23.515 9.241 -24.230 1.00 81.50 172 ALA A O 1
ATOM 1359 N N . ILE A 1 173 ? -22.371 11.171 -24.326 1.00 79.06 173 ILE A N 1
ATOM 1360 C CA . ILE A 1 173 ? -21.787 10.989 -23.011 1.00 79.06 173 ILE A CA 1
ATOM 1361 C C . ILE A 1 173 ? -22.831 11.473 -22.009 1.00 79.06 173 ILE A C 1
ATOM 1363 O O . ILE A 1 173 ? -23.409 12.546 -22.168 1.00 79.06 173 ILE A O 1
ATOM 1367 N N . SER A 1 174 ? -23.071 10.692 -20.959 1.00 64.69 174 SER A N 1
ATOM 1368 C CA . SER A 1 174 ? -24.160 10.923 -19.998 1.00 64.69 174 SER A CA 1
ATOM 1369 C C . SER A 1 174 ? -24.022 12.219 -19.164 1.00 64.69 174 SER A C 1
ATOM 1371 O O . SER A 1 174 ? -24.837 12.448 -18.271 1.00 64.69 174 SER A O 1
ATOM 1373 N N . ALA A 1 175 ? -23.014 13.051 -19.458 1.00 57.91 175 ALA A N 1
ATOM 1374 C CA . ALA A 1 175 ? -22.723 14.367 -18.886 1.00 57.91 175 ALA A CA 1
ATOM 1375 C C . ALA A 1 175 ? -23.257 15.556 -19.718 1.00 57.91 175 ALA A C 1
ATOM 1377 O O . ALA A 1 175 ? -23.198 16.698 -19.254 1.00 57.91 175 ALA A O 1
ATOM 1378 N N . ASP A 1 176 ? -23.704 15.322 -20.959 1.00 57.25 176 ASP A N 1
ATOM 1379 C CA . ASP A 1 176 ? -24.108 16.377 -21.896 1.00 57.25 176 ASP A CA 1
ATOM 1380 C C . ASP A 1 176 ? -25.470 16.984 -21.491 1.00 57.25 176 ASP A C 1
ATOM 1382 O O . ASP A 1 176 ? -26.548 16.472 -21.798 1.00 57.25 176 ASP A O 1
ATOM 1386 N N . ASN A 1 177 ? -25.416 18.104 -20.764 1.00 51.91 177 ASN A N 1
ATOM 1387 C CA . ASN A 1 177 ? -26.578 18.801 -20.214 1.00 51.91 177 ASN A CA 1
ATOM 1388 C C . ASN A 1 177 ? -27.193 19.799 -21.207 1.00 51.91 177 ASN A C 1
ATOM 1390 O O . ASN A 1 177 ? -26.825 20.970 -21.221 1.00 51.91 177 ASN A O 1
ATOM 1394 N N . ASN A 1 178 ? -28.212 19.373 -21.954 1.00 45.69 178 ASN A N 1
ATOM 1395 C CA . ASN A 1 178 ? -29.225 20.295 -22.497 1.00 45.69 178 ASN A CA 1
ATOM 1396 C C . ASN A 1 178 ? -30.582 20.184 -21.774 1.00 45.69 178 ASN A C 1
ATOM 1398 O O . ASN A 1 178 ? -31.553 20.807 -22.194 1.00 45.69 178 ASN A O 1
ATOM 1402 N N . ALA A 1 179 ? -30.673 19.405 -20.691 1.00 40.69 179 ALA A N 1
ATOM 1403 C CA . ALA A 1 179 ? -31.906 19.225 -19.931 1.00 40.69 179 ALA A CA 1
ATOM 1404 C C . ALA A 1 179 ? -31.796 19.862 -18.540 1.00 40.69 179 ALA A C 1
ATOM 1406 O O . ALA A 1 179 ? -30.909 19.521 -17.757 1.00 40.69 179 ALA A O 1
ATOM 1407 N N . SER A 1 180 ? -32.715 20.778 -18.232 1.00 38.31 180 SER A N 1
ATOM 1408 C CA . SER A 1 180 ? -32.951 21.260 -16.870 1.00 38.31 180 SER A CA 1
ATOM 1409 C C . SER A 1 180 ? -33.367 20.085 -15.970 1.00 38.31 180 SER A C 1
ATOM 1411 O O . SER A 1 180 ? -34.132 19.232 -16.429 1.00 38.31 180 SER A O 1
ATOM 1413 N N . PRO A 1 181 ? -32.897 20.017 -14.711 1.00 38.94 181 PRO A N 1
ATOM 1414 C CA . PRO A 1 181 ? -33.290 18.955 -13.792 1.00 38.94 181 PRO A CA 1
ATOM 1415 C C . PRO A 1 181 ? -34.811 18.986 -13.600 1.00 38.94 181 PRO A C 1
ATOM 1417 O O . PRO A 1 181 ? -35.377 19.983 -13.157 1.00 38.94 181 PRO A O 1
ATOM 1420 N N . GLY A 1 182 ? -35.481 17.907 -14.007 1.00 35.38 182 GLY A N 1
ATOM 1421 C CA . GLY A 1 182 ? -36.925 17.768 -13.870 1.00 35.38 182 GLY A CA 1
ATOM 1422 C C . GLY A 1 182 ? -37.307 17.704 -12.395 1.00 35.38 182 GLY A C 1
ATOM 1423 O O . GLY A 1 182 ? -36.895 16.794 -11.681 1.00 35.38 182 GLY A O 1
ATOM 1424 N N . ALA A 1 183 ? -38.093 18.677 -11.945 1.00 32.03 183 ALA A N 1
ATOM 1425 C CA . ALA A 1 183 ? -38.663 18.697 -10.611 1.00 32.03 183 ALA A CA 1
ATOM 1426 C C . ALA A 1 183 ? -39.699 17.570 -10.450 1.00 32.03 183 ALA A C 1
ATOM 1428 O O . ALA A 1 183 ? -40.707 17.542 -11.156 1.00 32.03 183 ALA A O 1
ATOM 1429 N N . GLY A 1 184 ? -39.477 16.687 -9.473 1.00 30.77 184 GLY A N 1
ATOM 1430 C CA . GLY A 1 184 ? -40.545 15.918 -8.832 1.00 30.77 184 GLY A CA 1
ATOM 1431 C C . GLY A 1 184 ? -40.396 14.397 -8.866 1.00 30.77 184 GLY A C 1
ATOM 1432 O O . GLY A 1 184 ? -40.731 13.765 -9.859 1.00 30.77 184 GLY A O 1
ATOM 1433 N N . SER A 1 185 ? -40.016 13.805 -7.729 1.00 33.31 185 SER A N 1
ATOM 1434 C CA . SER A 1 185 ? -40.797 12.752 -7.050 1.00 33.31 185 SER A CA 1
ATOM 1435 C C . SER A 1 185 ? -40.113 12.323 -5.732 1.00 33.31 185 SER A C 1
ATOM 1437 O O . SER A 1 185 ? -38.891 12.176 -5.711 1.00 33.31 185 SER A O 1
ATOM 1439 N N . PRO A 1 186 ? -40.859 12.118 -4.628 1.00 36.31 186 PRO A N 1
ATOM 1440 C CA . PRO A 1 186 ? -40.323 11.897 -3.289 1.00 36.31 186 PRO A CA 1
ATOM 1441 C C . PRO A 1 186 ? -40.244 10.403 -2.940 1.00 36.31 186 PRO A C 1
ATOM 1443 O O . PRO A 1 186 ? -41.009 9.912 -2.117 1.00 36.31 186 PRO A O 1
ATOM 1446 N N . HIS A 1 187 ? -39.300 9.674 -3.530 1.00 38.41 187 HIS A N 1
ATOM 1447 C CA . HIS A 1 187 ? -38.880 8.370 -3.000 1.00 38.41 187 HIS A CA 1
ATOM 1448 C C . HIS A 1 187 ? -37.355 8.279 -2.997 1.00 38.41 187 HIS A C 1
ATOM 1450 O O . HIS A 1 187 ? -36.741 7.458 -3.666 1.00 38.41 187 HIS A O 1
ATOM 1456 N N . GLN A 1 188 ? -36.734 9.168 -2.221 1.00 44.53 188 GLN A N 1
ATOM 1457 C CA . GLN A 1 188 ? -35.335 9.025 -1.844 1.00 44.53 188 GLN A CA 1
ATOM 1458 C C . GLN A 1 188 ? -35.237 7.870 -0.849 1.00 44.53 188 GLN A C 1
ATOM 1460 O O . GLN A 1 188 ? -35.635 8.004 0.308 1.00 44.53 188 GLN A O 1
ATOM 1465 N N . SER A 1 189 ? -34.719 6.719 -1.279 1.00 44.00 189 SER A N 1
ATOM 1466 C CA . SER A 1 189 ? -34.294 5.707 -0.319 1.00 44.00 189 SER A CA 1
ATOM 1467 C C . SER A 1 189 ? -33.170 6.315 0.519 1.00 44.00 189 SER A C 1
ATOM 1469 O O . SER A 1 189 ? -32.132 6.728 -0.012 1.00 44.00 189 SER A O 1
ATOM 1471 N N . ASP A 1 190 ? -33.356 6.365 1.831 1.00 51.25 190 ASP A N 1
ATOM 1472 C CA . ASP A 1 190 ? -32.406 6.968 2.766 1.00 51.25 190 ASP A CA 1
ATOM 1473 C C . ASP A 1 190 ? -31.110 6.145 2.931 1.00 51.25 190 ASP A C 1
ATOM 1475 O O . ASP A 1 190 ? -30.277 6.435 3.790 1.00 51.25 190 ASP A O 1
ATOM 1479 N N . HIS A 1 191 ? -30.926 5.110 2.108 1.00 51.59 191 HIS A N 1
ATOM 1480 C CA . HIS A 1 191 ? -30.083 3.961 2.408 1.00 51.59 191 HIS A CA 1
ATOM 1481 C C . HIS A 1 191 ? -28.760 3.885 1.623 1.00 51.59 191 HIS A C 1
ATOM 1483 O O . HIS A 1 191 ? -27.914 3.095 2.029 1.00 51.59 191 HIS A O 1
ATOM 1489 N N . SER A 1 192 ? -28.521 4.702 0.578 1.00 61.84 192 SER A N 1
ATOM 1490 C CA . SER A 1 192 ? -27.218 4.731 -0.120 1.00 61.84 192 SER A CA 1
ATOM 1491 C C . SER A 1 192 ? -26.940 5.994 -0.945 1.00 61.84 192 SER A C 1
ATOM 1493 O O . SER A 1 192 ? -27.873 6.614 -1.448 1.00 61.84 192 SER A O 1
ATOM 1495 N N . LEU A 1 193 ? -25.651 6.347 -1.095 1.00 69.19 193 LEU A N 1
ATOM 1496 C CA . LEU A 1 193 ? -25.154 7.351 -2.053 1.00 69.19 193 LEU A CA 1
ATOM 1497 C C . LEU A 1 193 ? -24.991 6.805 -3.483 1.00 69.19 193 LEU A C 1
ATOM 1499 O O . LEU A 1 193 ? -24.902 7.588 -4.425 1.00 69.19 193 LEU A O 1
ATOM 1503 N N . CYS A 1 194 ? -24.927 5.483 -3.649 1.00 75.06 194 CYS A N 1
ATOM 1504 C CA . CYS A 1 194 ? -24.837 4.839 -4.954 1.00 75.06 194 CYS A CA 1
ATOM 1505 C C . CYS A 1 194 ? -26.071 5.177 -5.802 1.00 75.06 194 CYS A C 1
ATOM 1507 O O . CYS A 1 194 ? -27.204 5.090 -5.326 1.00 75.06 194 CYS A O 1
ATOM 1509 N N . GLY A 1 195 ? -25.851 5.580 -7.050 1.00 69.12 195 GLY A N 1
ATOM 1510 C CA . GLY A 1 195 ? -26.912 5.946 -7.976 1.00 69.12 195 GLY A CA 1
ATOM 1511 C C . GLY A 1 195 ? -27.335 7.413 -7.905 1.00 69.12 195 GLY A C 1
ATOM 1512 O O . GLY A 1 195 ? -28.009 7.840 -8.835 1.00 69.12 195 GLY A O 1
ATOM 1513 N N . ARG A 1 196 ? -26.926 8.185 -6.881 1.00 72.06 196 ARG A N 1
ATOM 1514 C CA . ARG A 1 196 ? -27.353 9.585 -6.672 1.00 72.06 196 ARG A CA 1
ATOM 1515 C C . ARG A 1 196 ? -26.717 10.556 -7.658 1.00 72.06 196 ARG A C 1
ATOM 1517 O O . ARG A 1 196 ? -25.505 10.526 -7.866 1.00 72.06 196 ARG A O 1
ATOM 1524 N N . THR A 1 197 ? -27.509 11.480 -8.183 1.00 69.69 197 THR A N 1
ATOM 1525 C CA . THR A 1 197 ? -27.058 12.510 -9.115 1.00 69.69 197 THR A CA 1
ATOM 1526 C C . THR A 1 197 ? -26.400 13.672 -8.371 1.00 69.69 197 THR A C 1
ATOM 1528 O O . THR A 1 197 ? -26.906 14.190 -7.376 1.00 69.69 197 THR A O 1
ATOM 1531 N N . VAL A 1 198 ? -25.274 14.133 -8.901 1.00 68.62 198 VAL A N 1
ATOM 1532 C CA . VAL A 1 198 ? -24.522 15.302 -8.454 1.00 68.62 198 VAL A CA 1
ATOM 1533 C C . VAL A 1 198 ? -24.244 16.231 -9.635 1.00 68.62 198 VAL A C 1
ATOM 1535 O O . VAL A 1 198 ? -24.097 15.799 -10.780 1.00 68.62 198 VAL A O 1
ATOM 1538 N N . LEU A 1 199 ? -24.181 17.533 -9.359 1.00 67.00 199 LEU A N 1
ATOM 1539 C CA . LEU A 1 199 ? -23.859 18.560 -10.347 1.00 67.00 199 LEU A CA 1
ATOM 1540 C C . LEU A 1 199 ? -22.370 18.919 -10.265 1.00 67.00 199 LEU A C 1
ATOM 1542 O O . LEU A 1 199 ? -21.876 19.303 -9.205 1.00 67.00 199 LEU A O 1
ATOM 1546 N N . VAL A 1 200 ? -21.676 18.839 -11.398 1.00 67.38 200 VAL A N 1
ATOM 1547 C CA . VAL A 1 200 ? -20.249 19.135 -11.547 1.00 67.38 200 VAL A CA 1
ATOM 1548 C C . VAL A 1 200 ? -20.056 20.367 -12.429 1.00 67.38 200 VAL A C 1
ATOM 1550 O O . VAL A 1 200 ? -20.546 20.417 -13.554 1.00 67.38 200 VAL A O 1
ATOM 1553 N N . CYS A 1 201 ? -19.304 21.360 -11.954 1.00 60.53 201 CYS A N 1
ATOM 1554 C CA . CYS A 1 201 ? -18.983 22.567 -12.720 1.00 60.53 201 CYS A CA 1
ATOM 1555 C C . CYS A 1 201 ? -17.525 22.520 -13.219 1.00 60.53 201 CYS A C 1
ATOM 1557 O O . CYS A 1 201 ? -16.617 22.529 -12.386 1.00 60.53 201 CYS A O 1
ATOM 1559 N N . PRO A 1 202 ? -17.273 22.518 -14.545 1.00 53.38 202 PRO A N 1
ATOM 1560 C CA . PRO A 1 202 ? -15.919 22.413 -15.111 1.00 53.38 202 PRO A CA 1
ATOM 1561 C C . PRO A 1 202 ? -15.009 23.630 -14.874 1.00 53.38 202 PRO A C 1
ATOM 1563 O O . PRO A 1 202 ? -13.805 23.546 -15.102 1.00 53.38 202 PRO A O 1
ATOM 1566 N N . SER A 1 203 ? -15.557 24.786 -14.470 1.00 50.66 203 SER A N 1
ATOM 1567 C CA . SER A 1 203 ? -14.781 26.023 -14.307 1.00 50.66 203 SER A CA 1
ATOM 1568 C C . SER A 1 203 ? -15.140 26.787 -13.039 1.00 50.66 203 SER A C 1
ATOM 1570 O O . SER A 1 203 ? -16.260 26.697 -12.533 1.00 50.66 203 SER A O 1
ATOM 1572 N N . SER A 1 204 ? -14.192 27.602 -12.565 1.00 43.53 204 SER A N 1
ATOM 1573 C CA . SER A 1 204 ? -14.388 28.443 -11.387 1.00 43.53 204 SER A CA 1
ATOM 1574 C C . SER A 1 204 ? -15.279 29.672 -11.626 1.00 43.53 204 SER A C 1
ATOM 1576 O O . SER A 1 204 ? -15.614 30.401 -10.693 1.00 43.53 204 SER A O 1
ATOM 1578 N N . ASN A 1 205 ? -15.670 29.922 -12.877 1.00 42.16 205 ASN A N 1
ATOM 1579 C CA . ASN A 1 205 ? -16.477 31.068 -13.270 1.00 42.16 205 ASN A CA 1
ATOM 1580 C C . ASN A 1 205 ? -17.841 30.575 -13.774 1.00 42.16 205 ASN A C 1
ATOM 1582 O O . ASN A 1 205 ? -18.052 30.343 -14.962 1.00 42.16 205 ASN A O 1
ATOM 1586 N N . ILE A 1 206 ? -18.787 30.412 -12.846 1.00 42.59 206 ILE A N 1
ATOM 1587 C CA . ILE A 1 206 ? -20.133 29.850 -13.087 1.00 42.59 206 ILE A CA 1
ATOM 1588 C C . ILE A 1 206 ? -20.909 30.612 -14.180 1.00 42.59 206 ILE A C 1
ATOM 1590 O O . ILE A 1 206 ? -21.791 30.057 -14.825 1.00 42.59 206 ILE A O 1
ATOM 1594 N N . LYS A 1 207 ? -20.558 31.878 -14.441 1.00 42.69 207 LYS A N 1
ATOM 1595 C CA . LYS A 1 207 ? -21.205 32.702 -15.473 1.00 42.69 207 LYS A CA 1
ATOM 1596 C C . LYS A 1 207 ? -20.876 32.284 -16.914 1.00 42.69 207 LYS A C 1
ATOM 1598 O O . LYS A 1 207 ? -21.583 32.729 -17.810 1.00 42.69 207 LYS A O 1
ATOM 1603 N N . SER A 1 208 ? -19.829 31.485 -17.151 1.00 42.97 208 SER A N 1
ATOM 1604 C CA . SER A 1 208 ? -19.348 31.154 -18.505 1.00 42.97 208 SER A CA 1
ATOM 1605 C C . SER A 1 208 ? -19.463 29.680 -18.916 1.00 42.97 208 SER A C 1
ATOM 1607 O O . SER A 1 208 ? -19.172 29.388 -20.068 1.00 42.97 208 SER A O 1
ATOM 1609 N N . SER A 1 209 ? -19.878 28.757 -18.035 1.00 48.00 209 SER A N 1
ATOM 1610 C CA . SER A 1 209 ? -20.019 27.326 -18.375 1.00 48.00 209 SER A CA 1
ATOM 1611 C C . SER A 1 209 ? -21.219 26.695 -17.656 1.00 48.00 209 SER A C 1
ATOM 1613 O O . SER A 1 209 ? -21.253 26.737 -16.424 1.00 48.00 209 SER A O 1
ATOM 1615 N N . PRO A 1 210 ? -22.175 26.065 -18.366 1.00 55.47 210 PRO A N 1
ATOM 1616 C CA . PRO A 1 210 ? -23.238 25.294 -17.725 1.00 55.47 210 PRO A CA 1
ATOM 1617 C C . PRO A 1 210 ? -22.636 24.085 -16.985 1.00 55.47 210 PRO A C 1
ATOM 1619 O O . PRO A 1 210 ? -21.731 23.423 -17.496 1.00 55.47 210 PRO A O 1
ATOM 1622 N N . GLY A 1 211 ? -23.098 23.817 -15.759 1.00 59.09 211 GLY A N 1
ATOM 1623 C CA . GLY A 1 211 ? -22.711 22.617 -15.007 1.00 59.09 211 GLY A CA 1
ATOM 1624 C C . GLY A 1 211 ? -23.233 21.338 -15.671 1.00 59.09 211 GLY A C 1
ATOM 1625 O O . GLY A 1 211 ? -24.208 21.382 -16.424 1.00 59.09 211 GLY A O 1
ATOM 1626 N N . ARG A 1 212 ? -22.598 20.199 -15.386 1.00 69.06 212 ARG A N 1
ATOM 1627 C CA . ARG A 1 212 ? -22.898 18.863 -15.926 1.00 69.06 212 ARG A CA 1
ATOM 1628 C C . ARG A 1 212 ? -23.414 17.931 -14.837 1.00 69.06 212 ARG A C 1
ATOM 1630 O O . ARG A 1 212 ? -22.847 17.899 -13.749 1.00 69.06 212 ARG A O 1
ATOM 1637 N N . LEU A 1 213 ? -24.490 17.194 -15.103 1.00 69.81 213 LEU A N 1
ATOM 1638 C CA . LEU A 1 213 ? -25.028 16.212 -14.159 1.00 69.81 213 LEU A CA 1
ATOM 1639 C C . LEU A 1 213 ? -24.293 14.881 -14.331 1.00 69.81 213 LEU A C 1
ATOM 1641 O O . LEU A 1 213 ? -24.005 14.458 -15.448 1.00 69.81 213 LEU A O 1
ATOM 1645 N N . THR A 1 214 ? -24.009 14.213 -13.222 1.00 74.12 214 THR A N 1
ATOM 1646 C CA . THR A 1 214 ? -23.406 12.876 -13.190 1.00 74.12 214 THR A CA 1
ATOM 1647 C C . THR A 1 214 ? -23.937 12.090 -11.997 1.00 74.12 214 THR A C 1
ATOM 1649 O O . THR A 1 214 ? -24.440 12.692 -11.060 1.00 74.12 214 THR A O 1
ATOM 1652 N N . THR A 1 215 ? -23.826 10.767 -12.000 1.00 77.25 215 THR A N 1
ATOM 1653 C CA . THR A 1 215 ? -24.162 9.898 -10.867 1.00 77.25 215 THR A CA 1
ATOM 1654 C C . THR A 1 215 ? -22.910 9.568 -10.053 1.00 77.25 215 THR A C 1
ATOM 1656 O O . THR A 1 215 ? -21.795 9.404 -10.562 1.00 77.25 215 THR A O 1
ATOM 1659 N N . VAL A 1 216 ? -23.109 9.450 -8.746 1.00 77.88 216 VAL A N 1
ATOM 1660 C CA . VAL A 1 216 ? -22.174 8.842 -7.810 1.00 77.88 216 VAL A CA 1
ATOM 1661 C C . VAL A 1 216 ? -22.328 7.335 -7.927 1.00 77.88 216 VAL A C 1
ATOM 1663 O O . VAL A 1 216 ? -23.335 6.762 -7.515 1.00 77.88 216 VAL A O 1
ATOM 1666 N N . GLY A 1 217 ? -21.321 6.684 -8.494 1.00 77.62 217 GLY A N 1
ATOM 1667 C CA . GLY A 1 217 ? -21.292 5.233 -8.632 1.00 77.62 217 GLY A CA 1
ATOM 1668 C C . GLY A 1 217 ? -21.342 4.521 -7.296 1.00 77.62 217 GLY A C 1
ATOM 1669 O O . GLY A 1 217 ? -21.998 3.502 -7.170 1.00 77.62 217 GLY A O 1
ATOM 1670 N N . GLY A 1 218 ? -20.723 5.096 -6.273 1.00 80.12 218 GLY A N 1
ATOM 1671 C CA . GLY A 1 218 ? -20.728 4.571 -4.917 1.00 80.12 218 GLY A CA 1
ATOM 1672 C C . GLY A 1 218 ? -19.629 5.210 -4.083 1.00 80.12 218 GLY A C 1
ATOM 1673 O O . GLY A 1 218 ? -18.819 5.996 -4.583 1.00 80.12 218 GLY A O 1
ATOM 1674 N N . VAL A 1 219 ? -19.614 4.877 -2.797 1.00 81.06 219 VAL A N 1
ATOM 1675 C CA . VAL A 1 219 ? -18.588 5.304 -1.848 1.00 81.06 219 VAL A CA 1
ATOM 1676 C C . VAL A 1 219 ? -17.492 4.251 -1.775 1.00 81.06 219 VAL A C 1
ATOM 1678 O O . VAL A 1 219 ? -17.750 3.107 -1.405 1.00 81.06 219 VAL A O 1
ATOM 1681 N N . LEU A 1 220 ? -16.261 4.641 -2.083 1.00 83.44 220 LEU A N 1
ATOM 1682 C CA . LEU A 1 220 ? -15.071 3.828 -1.873 1.00 83.44 220 LEU A CA 1
ATOM 1683 C C . LEU A 1 220 ? -14.378 4.245 -0.575 1.00 83.44 220 LEU A C 1
ATOM 1685 O O . LEU A 1 220 ? -14.174 5.432 -0.317 1.00 83.44 220 LEU A O 1
ATOM 1689 N N . GLY A 1 221 ? -14.009 3.265 0.247 1.00 78.00 221 GLY A N 1
ATOM 1690 C CA . GLY A 1 221 ? -13.096 3.463 1.368 1.00 78.00 221 GLY A CA 1
ATOM 1691 C C . GLY A 1 221 ? -11.671 3.219 0.910 1.00 78.00 221 GLY A C 1
ATOM 1692 O O . GLY A 1 221 ? -11.312 2.077 0.645 1.00 78.00 221 GLY A O 1
ATOM 1693 N N . LEU A 1 222 ? -10.881 4.284 0.812 1.00 74.06 222 LEU A N 1
ATOM 1694 C CA . LEU A 1 222 ? -9.484 4.219 0.401 1.00 74.06 222 LEU A CA 1
ATOM 1695 C C . LEU A 1 222 ? -8.635 4.784 1.546 1.00 74.06 222 LEU A C 1
ATOM 1697 O O . LEU A 1 222 ? -8.795 5.946 1.924 1.00 74.06 222 LEU A O 1
ATOM 1701 N N . GLY A 1 223 ? -7.798 3.933 2.145 1.00 63.53 223 GLY A N 1
ATOM 1702 C CA . GLY A 1 223 ? -7.017 4.260 3.342 1.00 63.53 223 GLY A CA 1
ATOM 1703 C C . GLY A 1 223 ? -7.841 4.448 4.637 1.00 63.53 223 GLY A C 1
ATOM 1704 O O . GLY A 1 223 ? -9.073 4.308 4.646 1.00 63.53 223 GLY A O 1
ATOM 1705 N N . PRO A 1 224 ? -7.173 4.773 5.760 1.00 56.84 224 PRO A N 1
ATOM 1706 C CA . PRO A 1 224 ? -7.817 5.046 7.047 1.00 56.84 224 PRO A CA 1
ATOM 1707 C C . PRO A 1 224 ? -8.773 6.225 6.966 1.00 56.84 224 PRO A C 1
ATOM 1709 O O . PRO A 1 224 ? -8.369 7.363 6.740 1.00 56.84 224 PRO A O 1
ATOM 1712 N N . GLY A 1 225 ? -10.053 5.972 7.228 1.00 61.31 225 GLY A N 1
ATOM 1713 C CA . GLY A 1 225 ? -11.040 7.024 7.486 1.00 61.31 225 GLY A CA 1
ATOM 1714 C C . GLY A 1 225 ? -11.405 7.927 6.301 1.00 61.31 225 GLY A C 1
ATOM 1715 O O . GLY A 1 225 ? -12.367 8.680 6.426 1.00 61.31 225 GLY A O 1
ATOM 1716 N N . THR A 1 226 ? -10.725 7.829 5.154 1.00 68.62 226 THR A N 1
ATOM 1717 C CA . THR A 1 226 ? -11.053 8.623 3.964 1.00 68.62 226 THR A CA 1
ATOM 1718 C C . THR A 1 226 ? -12.039 7.867 3.079 1.00 68.62 226 THR A C 1
ATOM 1720 O O . THR A 1 226 ? -12.031 6.633 2.968 1.00 68.62 226 THR A O 1
ATOM 1723 N N . ARG A 1 227 ? -12.991 8.605 2.520 1.00 75.25 227 ARG A N 1
ATOM 1724 C CA . ARG A 1 227 ? -14.109 8.069 1.748 1.00 75.25 227 ARG A CA 1
ATOM 1725 C C . ARG A 1 227 ? -14.251 8.906 0.492 1.00 75.25 227 ARG A C 1
ATOM 1727 O O . ARG A 1 227 ? -14.158 10.126 0.563 1.00 75.25 227 ARG A O 1
ATOM 1734 N N . TYR A 1 228 ? -14.466 8.255 -0.642 1.00 79.69 228 TYR A N 1
ATOM 1735 C CA . TYR A 1 228 ? -14.553 8.913 -1.939 1.00 79.69 228 TYR A CA 1
ATOM 1736 C C . TYR A 1 228 ? -15.836 8.521 -2.644 1.00 79.69 228 TYR A C 1
ATOM 1738 O O . TYR A 1 228 ? -16.137 7.339 -2.770 1.00 79.69 228 TYR A O 1
ATOM 1746 N N . ALA A 1 229 ? -16.571 9.507 -3.136 1.00 79.81 229 ALA A N 1
ATOM 1747 C CA . ALA A 1 229 ? -17.608 9.295 -4.123 1.00 79.81 229 ALA A CA 1
ATOM 1748 C C . ALA A 1 229 ? -16.941 9.074 -5.481 1.00 79.81 229 ALA A C 1
ATOM 1750 O O . ALA A 1 229 ? -16.153 9.898 -5.948 1.00 79.81 229 ALA A O 1
ATOM 1751 N N . MET A 1 230 ? -17.246 7.948 -6.108 1.00 85.25 230 MET A N 1
ATOM 1752 C CA . MET A 1 230 ? -16.742 7.613 -7.431 1.00 85.25 230 MET A CA 1
ATOM 1753 C C . MET A 1 230 ? -17.676 8.140 -8.522 1.00 85.25 230 MET A C 1
ATOM 1755 O O . MET A 1 230 ? -18.893 8.026 -8.405 1.00 85.25 230 MET A O 1
ATOM 1759 N N . THR A 1 231 ? -17.118 8.690 -9.597 1.00 84.62 231 THR A N 1
ATOM 1760 C CA . THR A 1 231 ? -17.852 9.113 -10.800 1.00 84.62 231 THR A CA 1
ATOM 1761 C C . THR A 1 231 ? -16.942 9.010 -12.037 1.00 84.62 231 THR A C 1
ATOM 1763 O O . THR A 1 231 ? -15.816 8.525 -11.925 1.00 84.62 231 THR A O 1
ATOM 1766 N N . CYS A 1 232 ? -17.391 9.419 -13.225 1.00 85.44 232 CYS A N 1
ATOM 1767 C CA . CYS A 1 232 ? -16.546 9.419 -14.430 1.00 85.44 232 CYS A CA 1
ATOM 1768 C C . CYS A 1 232 ? -15.755 10.723 -14.595 1.00 85.44 232 CYS A C 1
ATOM 1770 O O . CYS A 1 232 ? -16.204 11.779 -14.164 1.00 85.44 232 CYS A O 1
ATOM 1772 N N . ALA A 1 233 ? -14.583 10.676 -15.234 1.00 79.25 233 ALA A N 1
ATOM 1773 C CA . ALA A 1 233 ? -13.684 11.833 -15.331 1.00 79.25 233 ALA A CA 1
ATOM 1774 C C . ALA A 1 233 ? -14.116 12.866 -16.384 1.00 79.25 233 ALA A C 1
ATOM 1776 O O . ALA A 1 233 ? -13.955 14.069 -16.182 1.00 79.25 233 ALA A O 1
ATOM 1777 N N . HIS A 1 234 ? -14.686 12.438 -17.510 1.00 77.88 234 HIS A N 1
ATOM 1778 C CA . HIS A 1 234 ? -15.063 13.320 -18.618 1.00 77.88 234 HIS A CA 1
ATOM 1779 C C . HIS A 1 234 ? -16.053 14.428 -18.215 1.00 77.88 234 HIS A C 1
ATOM 1781 O O . HIS A 1 234 ? -16.124 15.462 -18.881 1.00 77.88 234 HIS A O 1
ATOM 1787 N N . VAL A 1 235 ? -16.810 14.237 -17.126 1.00 73.50 235 VAL A N 1
ATOM 1788 C CA . VAL A 1 235 ? -17.800 15.199 -16.608 1.00 73.50 235 VAL A CA 1
ATOM 1789 C C . VAL A 1 235 ? -17.137 16.505 -16.153 1.00 73.50 235 VAL A C 1
ATOM 1791 O O . VAL A 1 235 ? -17.784 17.548 -16.143 1.00 73.50 235 VAL A O 1
ATOM 1794 N N . PHE A 1 236 ? -15.840 16.464 -15.835 1.00 71.50 236 PHE A N 1
ATOM 1795 C CA . PHE A 1 236 ? -15.072 17.597 -15.319 1.00 71.50 236 PHE A CA 1
ATOM 1796 C C . PHE A 1 236 ? -14.456 18.488 -16.403 1.00 71.50 236 PHE A C 1
ATOM 1798 O O . PHE A 1 236 ? -13.870 19.516 -16.072 1.00 71.50 236 PHE A O 1
ATOM 1805 N N . TYR A 1 237 ? -14.576 18.142 -17.687 1.00 68.56 237 TYR A N 1
ATOM 1806 C CA . TYR A 1 237 ? -13.869 18.862 -18.746 1.00 68.56 237 TYR A CA 1
ATOM 1807 C C . TYR A 1 237 ? -14.787 19.599 -19.702 1.00 68.56 237 TYR A C 1
ATOM 1809 O O . TYR A 1 237 ? -15.643 18.975 -20.313 1.00 68.56 237 TYR A O 1
ATOM 1817 N N . ASP A 1 238 ? -14.557 20.887 -19.947 1.00 61.22 238 ASP A N 1
ATOM 1818 C CA . ASP A 1 238 ? -15.336 21.608 -20.952 1.00 61.22 238 ASP A CA 1
ATOM 1819 C C . ASP A 1 238 ? -14.986 21.166 -22.389 1.00 61.22 238 ASP A C 1
ATOM 1821 O O . ASP A 1 238 ? -13.825 21.144 -22.798 1.00 61.22 238 ASP A O 1
ATOM 1825 N N . PHE A 1 239 ? -16.012 20.814 -23.162 1.00 58.16 239 PHE A N 1
ATOM 1826 C CA . PHE A 1 239 ? -15.911 20.423 -24.564 1.00 58.16 239 PHE A CA 1
ATOM 1827 C C . PHE A 1 239 ? -16.731 21.446 -25.347 1.00 58.16 239 PHE A C 1
ATOM 1829 O O . PHE A 1 239 ? -17.889 21.181 -25.675 1.00 58.16 239 PHE A O 1
ATOM 1836 N N . GLY A 1 240 ? -16.154 22.633 -25.560 1.00 50.66 240 GLY A N 1
ATOM 1837 C CA . GLY A 1 240 ? -16.851 23.832 -26.041 1.00 50.66 240 GLY A CA 1
ATOM 1838 C C . GLY A 1 240 ? -17.933 23.585 -27.101 1.00 50.66 240 GLY A C 1
ATOM 1839 O O . GLY A 1 240 ? -17.801 22.745 -27.996 1.00 50.66 240 GLY A O 1
ATOM 1840 N N . THR A 1 241 ? -19.049 24.304 -26.999 1.00 44.06 241 THR A N 1
ATOM 1841 C CA . THR A 1 241 ? -20.120 24.317 -28.004 1.00 44.06 241 THR A CA 1
ATOM 1842 C C . THR A 1 241 ? -19.719 25.190 -29.191 1.00 44.06 241 THR A C 1
ATOM 1844 O O . THR A 1 241 ? -20.258 26.278 -29.363 1.00 44.06 241 THR A O 1
ATOM 1847 N N . ASP A 1 242 ? -18.767 24.741 -30.007 1.00 38.72 242 ASP A N 1
ATOM 1848 C CA . ASP A 1 242 ? -18.562 25.389 -31.303 1.00 38.72 242 ASP A CA 1
ATOM 1849 C C . ASP A 1 242 ? -19.685 24.942 -32.247 1.00 38.72 242 ASP A C 1
ATOM 1851 O O . ASP A 1 242 ? -19.711 23.808 -32.731 1.00 38.72 242 ASP A O 1
ATOM 1855 N N . ASP A 1 243 ? -20.639 25.851 -32.452 1.00 37.00 243 ASP A N 1
ATOM 1856 C CA . ASP A 1 243 ? -21.643 25.824 -33.521 1.00 37.00 243 ASP A CA 1
ATOM 1857 C C . ASP A 1 243 ? -21.074 26.314 -34.873 1.00 37.00 243 ASP A C 1
ATOM 1859 O O . ASP A 1 243 ? -21.812 26.409 -35.850 1.00 37.00 243 ASP A O 1
ATOM 1863 N N . ASP A 1 244 ? -19.762 26.553 -34.979 1.00 35.81 244 ASP A N 1
ATOM 1864 C CA . ASP A 1 244 ? -19.090 26.970 -36.218 1.00 35.81 244 ASP A CA 1
ATOM 1865 C C . ASP A 1 244 ? -18.320 25.807 -36.876 1.00 35.81 244 ASP A C 1
ATOM 1867 O O . ASP A 1 244 ? -17.094 25.787 -36.958 1.00 35.81 244 ASP A O 1
ATOM 1871 N N . ASP A 1 245 ? -19.056 24.821 -37.396 1.00 37.00 245 ASP A N 1
ATOM 1872 C CA . ASP A 1 245 ? -18.550 23.919 -38.443 1.00 37.00 245 ASP A CA 1
ATOM 1873 C C . ASP A 1 245 ? -18.948 24.519 -39.810 1.00 37.00 245 ASP A C 1
ATOM 1875 O O . ASP A 1 245 ? -19.849 24.028 -40.497 1.00 37.00 245 ASP A O 1
ATOM 1879 N N . SER A 1 246 ? -18.290 25.614 -40.213 1.00 32.19 246 SER A N 1
ATOM 1880 C CA . SER A 1 246 ? -18.238 25.971 -41.634 1.00 32.19 246 SER A CA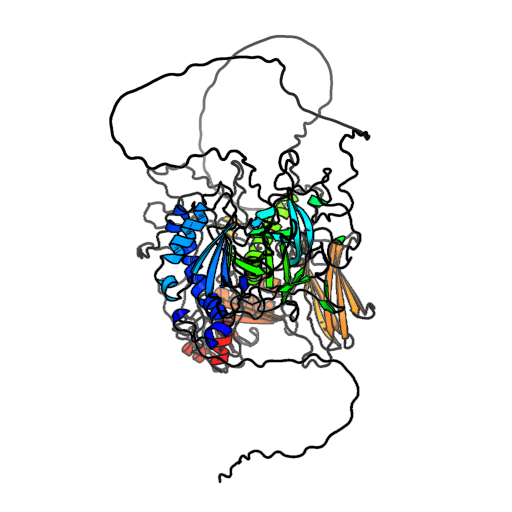 1
ATOM 1881 C C . SER A 1 246 ? -17.158 25.122 -42.307 1.00 32.19 246 SER A C 1
ATOM 1883 O O . SER A 1 246 ? -15.965 25.209 -42.036 1.00 32.19 246 SER A O 1
ATOM 1885 N N . THR A 1 247 ? -17.660 24.209 -43.128 1.00 40.47 247 THR A N 1
ATOM 1886 C CA . THR A 1 247 ? -17.002 23.391 -44.145 1.00 40.47 247 THR A CA 1
ATOM 1887 C C . THR A 1 247 ? -15.640 23.893 -44.640 1.00 40.47 247 THR A C 1
ATOM 1889 O O . THR A 1 247 ? -15.576 24.853 -45.401 1.00 40.47 247 THR A O 1
ATOM 1892 N N . GLU A 1 248 ? -14.591 23.118 -44.373 1.00 30.59 248 GLU A N 1
ATOM 1893 C CA . GLU A 1 248 ? -13.517 22.901 -45.347 1.00 30.59 248 GLU A CA 1
ATOM 1894 C C . GLU A 1 248 ? -13.430 21.397 -45.618 1.00 30.59 248 GLU A C 1
ATOM 1896 O O . GLU A 1 248 ? -12.700 20.641 -44.972 1.00 30.59 248 GLU A O 1
ATOM 1901 N N . GLU A 1 249 ? -14.262 20.942 -46.557 1.00 32.16 249 GLU A N 1
ATOM 1902 C CA . GLU A 1 249 ? -13.978 19.715 -47.286 1.00 32.16 249 GLU A CA 1
ATOM 1903 C C . GLU A 1 249 ? -12.764 20.001 -48.172 1.00 32.16 249 GLU A C 1
ATOM 1905 O O . GLU A 1 249 ? -12.833 20.812 -49.092 1.00 32.16 249 GLU A O 1
ATOM 1910 N N . ALA A 1 250 ? -11.637 19.353 -47.879 1.00 29.27 250 ALA A N 1
ATOM 1911 C CA . ALA A 1 250 ? -10.510 19.308 -48.795 1.00 29.27 250 ALA A CA 1
ATOM 1912 C C . ALA A 1 250 ? -10.936 18.515 -50.042 1.00 29.27 250 ALA A C 1
ATOM 1914 O O . ALA A 1 250 ? -10.857 17.285 -50.069 1.00 29.27 250 ALA A O 1
ATOM 1915 N N . SER A 1 251 ? -11.426 19.224 -51.058 1.00 30.00 251 SER A N 1
ATOM 1916 C CA . SER A 1 251 ? -11.495 18.723 -52.423 1.00 30.00 251 SER A CA 1
ATOM 1917 C C . SER A 1 251 ? -10.068 18.593 -52.946 1.00 30.00 251 SER A C 1
ATOM 1919 O O . SER A 1 251 ? -9.342 19.580 -53.060 1.00 30.00 251 SER A O 1
ATOM 1921 N N . SER A 1 252 ? -9.658 17.366 -53.241 1.00 31.12 252 SER A N 1
ATOM 1922 C CA . SER A 1 252 ? -8.509 17.106 -54.096 1.00 31.12 252 SER A CA 1
ATOM 1923 C C . SER A 1 252 ? -8.865 17.531 -55.519 1.00 31.12 252 SER A C 1
ATOM 1925 O O . SER A 1 252 ? -9.619 16.816 -56.176 1.00 31.12 252 SER A O 1
ATOM 1927 N N . ASP A 1 253 ? -8.326 18.656 -55.975 1.00 27.53 253 ASP A N 1
ATOM 1928 C CA . ASP A 1 253 ? -8.188 18.940 -57.400 1.00 27.53 253 ASP A CA 1
ATOM 1929 C C . ASP A 1 253 ? -6.728 19.302 -57.691 1.00 27.53 253 ASP A C 1
ATOM 1931 O O . ASP A 1 253 ? -6.148 20.214 -57.096 1.00 27.53 253 ASP A O 1
ATOM 1935 N N . ASP A 1 254 ? -6.142 18.501 -58.579 1.00 33.75 254 ASP A N 1
ATOM 1936 C CA . ASP A 1 254 ? -4.883 18.736 -59.274 1.00 33.75 254 ASP A CA 1
ATOM 1937 C C . ASP A 1 254 ? -4.972 20.020 -60.110 1.00 33.75 254 ASP A C 1
ATOM 1939 O O . ASP A 1 254 ? -5.902 20.154 -60.903 1.00 33.75 254 ASP A O 1
ATOM 1943 N N . SER A 1 255 ? -3.969 20.899 -60.005 1.00 30.09 255 SER A N 1
ATOM 1944 C CA . SER A 1 255 ? -3.224 21.453 -61.154 1.00 30.09 255 SER A CA 1
ATOM 1945 C C . SER A 1 255 ? -2.320 22.624 -60.733 1.00 30.09 255 SER A C 1
ATOM 1947 O O . SER A 1 255 ? -2.810 23.661 -60.298 1.00 30.09 255 SER A O 1
ATOM 1949 N N . ASP A 1 256 ? -1.011 22.429 -60.899 1.00 27.84 256 ASP A N 1
ATOM 1950 C CA . ASP A 1 256 ? -0.096 23.260 -61.695 1.00 27.84 256 ASP A CA 1
ATOM 1951 C C . ASP A 1 256 ? -0.033 24.806 -61.548 1.00 27.84 256 ASP A C 1
ATOM 1953 O O . ASP A 1 256 ? -0.995 25.529 -61.791 1.00 27.84 256 ASP A O 1
ATOM 1957 N N . LEU A 1 257 ? 1.227 25.254 -61.376 1.00 27.84 257 LEU A N 1
ATOM 1958 C CA . LEU A 1 257 ? 1.897 26.461 -61.911 1.00 27.84 257 LEU A CA 1
ATOM 1959 C C . LEU A 1 257 ? 2.153 27.699 -61.016 1.00 27.84 257 LEU A C 1
ATOM 1961 O O . LEU A 1 257 ? 1.258 28.431 -60.615 1.00 27.84 257 LEU A O 1
ATOM 1965 N N . ASP A 1 258 ? 3.465 27.924 -60.861 1.00 25.00 258 ASP A N 1
ATOM 1966 C CA . ASP A 1 258 ? 4.257 29.151 -61.058 1.00 25.00 258 ASP A CA 1
ATOM 1967 C C . ASP A 1 258 ? 4.090 30.421 -60.194 1.00 25.00 258 ASP A C 1
ATOM 1969 O O . ASP A 1 258 ? 3.117 31.164 -60.246 1.00 25.00 258 ASP A O 1
ATOM 1973 N N . ASP A 1 259 ? 5.215 30.699 -59.523 1.00 25.27 259 ASP A N 1
ATOM 1974 C CA . ASP A 1 259 ? 6.040 31.911 -59.581 1.00 25.27 259 ASP A CA 1
ATOM 1975 C C . ASP A 1 259 ? 5.599 33.275 -59.000 1.00 25.27 259 ASP A C 1
ATOM 1977 O O . ASP A 1 259 ? 4.599 33.899 -59.339 1.00 25.27 259 ASP A O 1
ATOM 1981 N N . THR A 1 260 ? 6.590 33.834 -58.290 1.00 23.91 260 THR A N 1
ATOM 1982 C CA . THR A 1 260 ? 6.976 35.251 -58.133 1.00 23.91 260 THR A CA 1
ATOM 1983 C C . THR A 1 260 ? 6.373 36.195 -57.065 1.00 23.91 260 THR A C 1
ATOM 1985 O O . THR A 1 260 ? 5.198 36.526 -57.023 1.00 23.91 260 THR A O 1
ATOM 1988 N N . TYR A 1 261 ? 7.339 36.767 -56.323 1.00 24.14 261 TYR A N 1
ATOM 1989 C CA . TYR A 1 261 ? 7.500 38.155 -55.843 1.00 24.14 261 TYR A CA 1
ATOM 1990 C C . TYR A 1 261 ? 6.665 38.739 -54.674 1.00 24.14 261 TYR A C 1
ATOM 1992 O O . TYR A 1 261 ? 5.532 39.171 -54.809 1.00 24.14 261 TYR A O 1
ATOM 2000 N N . ALA A 1 262 ? 7.403 38.945 -53.572 1.00 23.42 262 ALA A N 1
ATOM 2001 C CA . ALA A 1 262 ? 7.665 40.222 -52.888 1.00 23.42 262 ALA A CA 1
ATOM 2002 C C . ALA A 1 262 ? 6.548 41.031 -52.177 1.00 23.42 262 ALA A C 1
ATOM 2004 O O . ALA A 1 262 ? 5.721 41.690 -52.786 1.00 23.42 262 ALA A O 1
ATOM 2005 N N . SER A 1 263 ? 6.803 41.208 -50.872 1.00 23.39 263 SER A N 1
ATOM 2006 C CA . SER A 1 263 ? 6.916 42.499 -50.162 1.00 23.39 263 SER A CA 1
ATOM 2007 C C . SER A 1 263 ? 5.665 43.337 -49.827 1.00 23.39 263 SER A C 1
ATOM 2009 O O . SER A 1 263 ? 5.009 43.922 -50.678 1.00 23.39 263 SER A O 1
ATOM 2011 N N . SER A 1 264 ? 5.589 43.628 -48.520 1.00 22.88 264 SER A N 1
ATOM 2012 C CA . SER A 1 264 ? 5.332 44.935 -47.879 1.00 22.88 264 SER A CA 1
ATOM 2013 C C . SER A 1 264 ? 3.931 45.355 -47.397 1.00 22.88 264 SER A C 1
ATOM 2015 O O . SER A 1 264 ? 2.950 45.413 -48.124 1.00 22.88 264 SER A O 1
ATOM 2017 N N . THR A 1 265 ? 3.987 45.874 -46.158 1.00 22.36 265 THR A N 1
ATOM 2018 C CA . THR A 1 265 ? 3.296 47.053 -45.587 1.00 22.36 265 THR A CA 1
ATOM 2019 C C . THR A 1 265 ? 1.865 46.962 -45.036 1.00 22.36 265 THR A C 1
ATOM 2021 O O . THR A 1 265 ? 0.876 47.059 -45.746 1.00 22.36 265 THR A O 1
ATOM 2024 N N . LEU A 1 266 ? 1.805 46.942 -43.694 1.00 23.77 266 LEU A N 1
ATOM 2025 C CA . LEU A 1 266 ? 1.193 47.957 -42.809 1.00 23.77 266 LEU A CA 1
ATOM 2026 C C . LEU A 1 266 ? 0.285 49.025 -43.455 1.00 23.77 266 LEU A C 1
ATOM 2028 O O . LEU A 1 266 ? 0.788 49.828 -44.239 1.00 23.77 266 LEU A O 1
ATOM 2032 N N . ARG A 1 267 ? -0.944 49.177 -42.922 1.00 21.55 267 ARG A N 1
ATOM 2033 C CA . ARG A 1 267 ? -1.534 50.422 -42.340 1.00 21.55 267 ARG A CA 1
ATOM 2034 C C . ARG A 1 267 ? -3.049 50.258 -42.100 1.00 21.55 267 ARG A C 1
ATOM 2036 O O . ARG A 1 267 ? -3.792 49.982 -43.024 1.00 21.55 267 ARG A O 1
ATOM 2043 N N . THR A 1 268 ? -3.497 50.202 -40.841 1.00 22.41 268 THR A N 1
ATOM 2044 C CA . THR A 1 268 ? -4.063 51.286 -39.990 1.00 22.41 268 THR A CA 1
ATOM 2045 C C . THR A 1 268 ? -5.498 51.741 -40.276 1.00 22.41 268 THR A C 1
ATOM 2047 O O . THR A 1 268 ? -5.804 52.159 -41.387 1.00 22.41 268 THR A O 1
ATOM 2050 N N . SER A 1 269 ? -6.235 51.893 -39.160 1.00 22.67 269 SER A N 1
ATOM 2051 C CA . SER A 1 269 ? -7.219 52.946 -38.810 1.00 22.67 269 SER A CA 1
ATOM 2052 C C . SER A 1 269 ? -8.668 52.455 -38.644 1.00 22.67 269 SER A C 1
ATOM 2054 O O . SER A 1 269 ? -9.093 51.587 -39.388 1.00 22.67 269 SER A O 1
ATOM 2056 N N . LEU A 1 270 ? -9.513 52.949 -37.726 1.00 22.72 270 LEU A N 1
ATOM 2057 C CA . LEU A 1 270 ? -9.429 53.869 -36.574 1.00 22.72 270 LEU A CA 1
ATOM 2058 C C . LEU A 1 270 ? -10.825 53.882 -35.890 1.00 22.72 270 LEU A C 1
ATOM 2060 O O . LEU A 1 270 ? -11.819 53.538 -36.523 1.00 22.72 270 LEU A O 1
ATOM 2064 N N . SER A 1 271 ? -10.881 54.460 -34.678 1.00 22.84 271 SER A N 1
ATOM 2065 C CA . SER A 1 271 ? -12.057 55.019 -33.960 1.00 22.84 271 SER A CA 1
ATOM 2066 C C . SER A 1 271 ? -12.781 54.064 -32.979 1.00 22.84 271 SER A C 1
ATOM 2068 O O . SER A 1 271 ? -13.047 52.928 -33.326 1.00 22.84 271 SER A O 1
ATOM 2070 N N . GLN A 1 272 ? -13.114 54.425 -31.727 1.00 24.78 272 GLN A N 1
ATOM 2071 C CA . GLN A 1 272 ? -13.136 55.736 -31.061 1.00 24.78 272 GLN A CA 1
ATOM 2072 C C . GLN A 1 272 ? -13.242 55.607 -29.509 1.00 24.78 272 GLN A C 1
ATOM 2074 O O . GLN A 1 272 ? -14.133 54.947 -28.997 1.00 24.78 272 GLN A O 1
ATOM 2079 N N . ARG A 1 273 ? -12.312 56.281 -28.805 1.00 21.81 273 ARG A N 1
ATOM 2080 C CA . ARG A 1 273 ? -12.401 57.115 -27.567 1.00 21.81 273 ARG A CA 1
ATOM 2081 C C . ARG A 1 273 ? -13.238 56.693 -26.323 1.00 21.81 273 ARG A C 1
ATOM 2083 O O . ARG A 1 273 ? -14.451 56.834 -26.318 1.00 21.81 273 ARG A O 1
ATOM 2090 N N . HIS A 1 274 ? -12.525 56.328 -25.236 1.00 21.00 274 HIS A N 1
ATOM 2091 C CA . HIS A 1 274 ? -12.270 57.053 -23.948 1.00 21.00 274 HIS A CA 1
ATOM 2092 C C . HIS A 1 274 ? -13.284 58.105 -23.412 1.00 21.00 274 HIS A C 1
ATOM 2094 O O . HIS A 1 274 ? -13.866 58.798 -24.244 1.00 21.00 274 HIS A O 1
ATOM 2100 N N . PRO A 1 275 ? -13.395 58.369 -22.070 1.00 30.16 275 PRO A N 1
ATOM 2101 C CA . PRO A 1 275 ? -12.236 58.648 -21.178 1.00 30.16 275 PRO A CA 1
ATOM 2102 C C . PRO A 1 275 ? -12.343 58.211 -19.672 1.00 30.16 275 PRO A C 1
ATOM 2104 O O . PRO A 1 275 ? -13.427 58.042 -19.134 1.00 30.16 275 PRO A O 1
ATOM 2107 N N . SER A 1 276 ? -11.205 57.903 -19.008 1.00 22.34 276 SER A N 1
ATOM 2108 C CA . SER A 1 276 ? -10.569 58.660 -17.874 1.00 22.34 276 SER A CA 1
ATOM 2109 C C . SER A 1 276 ? -11.135 58.336 -16.462 1.00 22.34 276 SER A C 1
ATOM 2111 O O . SER A 1 276 ? -12.345 58.332 -16.320 1.00 22.34 276 SER A O 1
ATOM 2113 N N . ASN A 1 277 ? -10.409 58.072 -15.355 1.00 22.48 277 ASN A N 1
ATOM 2114 C CA . ASN A 1 277 ? -9.106 58.551 -14.856 1.00 22.48 277 ASN A CA 1
ATOM 2115 C C . ASN A 1 277 ? -8.520 57.677 -13.696 1.00 22.48 277 ASN A C 1
ATOM 2117 O O . ASN A 1 277 ? -9.258 57.212 -12.838 1.00 22.48 277 ASN A O 1
ATOM 2121 N N . HIS A 1 278 ? -7.180 57.569 -13.679 1.00 22.64 278 HIS A N 1
ATOM 2122 C CA . HIS A 1 278 ? -6.176 57.506 -12.581 1.00 22.64 278 HIS A CA 1
ATOM 2123 C C . HIS A 1 278 ? -6.264 56.599 -11.314 1.00 22.64 278 HIS A C 1
ATOM 2125 O O . HIS A 1 278 ? -6.990 56.864 -10.368 1.00 22.64 278 HIS A O 1
ATOM 2131 N N . VAL A 1 279 ? -5.358 55.601 -11.285 1.00 21.39 279 VAL A N 1
ATOM 2132 C CA . VAL A 1 279 ? -4.213 55.307 -10.364 1.00 21.39 279 VAL A CA 1
ATOM 2133 C C . VAL A 1 279 ? -4.291 55.546 -8.827 1.00 21.39 279 VAL A C 1
ATOM 2135 O O . VAL A 1 279 ? -4.249 56.679 -8.368 1.00 21.39 279 VAL A O 1
ATOM 2138 N N . LEU A 1 280 ? -4.180 54.406 -8.105 1.00 24.03 280 LEU A N 1
ATOM 2139 C CA . LEU A 1 280 ? -3.524 54.038 -6.815 1.00 24.03 280 LEU A CA 1
ATOM 2140 C C . LEU A 1 280 ? -3.708 54.878 -5.531 1.00 24.03 280 LEU A C 1
ATOM 2142 O O . LEU A 1 280 ? -3.356 56.046 -5.507 1.00 24.03 280 LEU A O 1
ATOM 2146 N N . LEU A 1 281 ? -4.051 54.191 -4.419 1.00 20.16 281 LEU A N 1
ATOM 2147 C CA . LEU A 1 281 ? -3.286 54.092 -3.147 1.00 20.16 281 LEU A CA 1
ATOM 2148 C C . LEU A 1 281 ? -3.968 53.096 -2.156 1.00 20.16 281 LEU A C 1
ATOM 2150 O O . LEU A 1 281 ? -5.188 53.029 -2.062 1.00 20.16 281 LEU A O 1
ATOM 2154 N N . ARG A 1 282 ? -3.165 52.305 -1.425 1.00 20.92 282 ARG A N 1
ATOM 2155 C CA . ARG A 1 282 ? -3.495 51.457 -0.238 1.00 20.92 282 ARG A CA 1
ATOM 2156 C C . ARG A 1 282 ? -2.951 52.174 1.035 1.00 20.92 282 ARG A C 1
ATOM 2158 O O . ARG A 1 282 ? -2.104 53.046 0.840 1.00 20.92 282 ARG A O 1
ATOM 2165 N N . PRO A 1 283 ? -3.123 51.694 2.296 1.00 32.97 283 PRO A N 1
ATOM 2166 C CA . PRO A 1 283 ? -4.263 51.069 3.014 1.00 32.97 283 PRO A CA 1
ATOM 2167 C C . PRO A 1 283 ? -4.431 51.557 4.502 1.00 32.97 283 PRO A C 1
ATOM 2169 O O . PRO A 1 283 ? -3.538 52.229 5.010 1.00 32.97 283 PRO A O 1
ATOM 2172 N N . LEU A 1 284 ? -5.507 51.118 5.204 1.00 22.69 284 LEU A N 1
ATOM 2173 C CA . LEU A 1 284 ? -5.629 50.626 6.624 1.00 22.69 284 LEU A CA 1
ATOM 2174 C C . LEU A 1 284 ? -6.926 51.061 7.405 1.00 22.69 284 LEU A C 1
ATOM 2176 O O . LEU A 1 284 ? -7.546 52.041 7.006 1.00 22.69 284 LEU A O 1
ATOM 2180 N N . PRO A 1 285 ? -7.370 50.285 8.439 1.00 32.22 285 PRO A N 1
ATOM 2181 C CA . PRO A 1 285 ? -8.764 50.020 8.899 1.00 32.22 285 PRO A CA 1
ATOM 2182 C C . PRO A 1 285 ? -9.087 50.782 10.232 1.00 32.22 285 PRO A C 1
ATOM 2184 O O . PRO A 1 285 ? -8.327 51.713 10.500 1.00 32.22 285 PRO A O 1
ATOM 2187 N N . PRO A 1 286 ? -10.077 50.454 11.122 1.00 34.88 286 PRO A N 1
ATOM 2188 C CA . PRO A 1 286 ? -11.040 49.333 11.189 1.00 34.88 286 PRO A CA 1
ATOM 2189 C C . PRO A 1 286 ? -12.482 49.657 11.691 1.00 34.88 286 PRO A C 1
ATOM 2191 O O . PRO A 1 286 ? -12.824 50.789 12.003 1.00 34.88 286 PRO A O 1
ATOM 2194 N N . GLU A 1 287 ? -13.263 48.572 11.810 1.00 24.03 287 GLU A N 1
ATOM 2195 C CA . GLU A 1 287 ? -14.381 48.301 12.741 1.00 24.03 287 GLU A CA 1
ATOM 2196 C C . GLU A 1 287 ? -15.861 48.377 12.298 1.00 24.03 287 GLU A C 1
ATOM 2198 O O . GLU A 1 287 ? -16.414 49.409 11.937 1.00 24.03 287 GLU A O 1
ATOM 2203 N N . SER A 1 288 ? -16.497 47.216 12.536 1.00 23.58 288 SER A N 1
ATOM 2204 C CA . SER A 1 288 ? -17.900 46.915 12.874 1.00 23.58 288 SER A CA 1
ATOM 2205 C C . SER A 1 288 ? -18.984 46.847 11.780 1.00 23.58 288 SER A C 1
ATOM 2207 O O . SER A 1 288 ? -19.389 47.846 11.204 1.00 23.58 288 SER A O 1
ATOM 2209 N N . LEU A 1 289 ? -19.439 45.597 11.566 1.00 25.55 289 LEU A N 1
ATOM 2210 C CA . LEU A 1 289 ? -20.829 45.103 11.457 1.00 25.55 289 LEU A CA 1
ATOM 2211 C C . LEU A 1 289 ? -21.892 46.034 10.839 1.00 25.55 289 LEU A C 1
ATOM 2213 O O . LEU A 1 289 ? -22.283 47.013 11.458 1.00 25.55 289 LEU A O 1
ATOM 2217 N N . ASP A 1 290 ? -22.475 45.655 9.697 1.00 21.97 290 ASP A N 1
ATOM 2218 C CA . ASP A 1 290 ? -23.743 44.900 9.664 1.00 21.97 290 ASP A CA 1
ATOM 2219 C C . ASP A 1 290 ? -24.237 44.642 8.226 1.00 21.97 290 ASP A C 1
ATOM 2221 O O . ASP A 1 290 ? -23.876 45.322 7.266 1.00 21.97 290 ASP A O 1
ATOM 2225 N N . LEU A 1 291 ? -25.053 43.594 8.111 1.00 28.95 291 LEU A N 1
ATOM 2226 C CA . LEU A 1 291 ? -25.770 43.102 6.931 1.00 28.95 291 LEU A CA 1
ATOM 2227 C C . LEU A 1 291 ? -26.537 44.197 6.165 1.00 28.95 291 LEU A C 1
ATOM 2229 O O . LEU A 1 291 ? -27.185 45.025 6.795 1.00 28.95 291 LEU A O 1
ATOM 2233 N N . LEU A 1 292 ? -26.604 44.097 4.825 1.00 21.59 292 LEU A N 1
ATOM 2234 C CA . LEU A 1 292 ? -27.866 44.196 4.066 1.00 21.59 292 LEU A CA 1
ATOM 2235 C C . LEU A 1 292 ? -27.725 43.788 2.581 1.00 21.59 292 LEU A C 1
ATOM 2237 O O . LEU A 1 292 ? -26.812 44.186 1.864 1.00 21.59 292 LEU A O 1
ATOM 2241 N N . HIS A 1 293 ? -28.699 42.966 2.188 1.00 25.53 293 HIS A N 1
ATOM 2242 C CA . HIS A 1 293 ? -29.027 42.336 0.906 1.00 25.53 293 HIS A CA 1
ATOM 2243 C C . HIS A 1 293 ? -29.027 43.217 -0.356 1.00 25.53 293 HIS A C 1
ATOM 2245 O O . HIS A 1 293 ? -29.394 44.383 -0.287 1.00 25.53 293 HIS A O 1
ATOM 2251 N N . TYR A 1 294 ? -28.824 42.570 -1.518 1.00 23.48 294 TYR A N 1
ATOM 2252 C CA . TYR A 1 294 ? -29.683 42.684 -2.721 1.00 23.48 294 TYR A CA 1
ATOM 2253 C C . TYR A 1 294 ? -29.373 41.493 -3.665 1.00 23.48 294 TYR A C 1
ATOM 2255 O O . TYR A 1 294 ? -28.315 41.450 -4.285 1.00 23.48 294 TYR A O 1
ATOM 2263 N N . SER A 1 295 ? -30.068 40.350 -3.588 1.00 25.59 295 SER A N 1
ATOM 2264 C CA . SER A 1 295 ? -31.328 40.011 -4.282 1.00 25.59 295 SER A CA 1
ATOM 2265 C C . SER A 1 295 ? -31.406 40.456 -5.751 1.00 25.59 295 SER A C 1
ATOM 2267 O O . SER A 1 295 ? -31.674 41.617 -6.034 1.00 25.59 295 SER A O 1
ATOM 2269 N N . GLN A 1 296 ? -31.233 39.505 -6.685 1.00 25.12 296 GLN A N 1
ATOM 2270 C CA . GLN A 1 296 ? -31.999 39.444 -7.947 1.00 25.12 296 GLN A CA 1
ATOM 2271 C C . GLN A 1 296 ? -31.773 38.162 -8.776 1.00 25.12 296 GLN A C 1
ATOM 2273 O O . GLN A 1 296 ? -31.719 38.222 -9.993 1.00 25.12 296 GLN A O 1
ATOM 2278 N N . TRP A 1 297 ? -31.682 36.987 -8.150 1.00 22.42 297 TRP A N 1
ATOM 2279 C CA . TRP A 1 297 ? -31.983 35.707 -8.812 1.00 22.42 297 TRP A CA 1
ATOM 2280 C C . TRP A 1 297 ? -32.898 34.937 -7.858 1.00 22.42 297 TRP A C 1
ATOM 2282 O O . TRP A 1 297 ? -32.622 34.896 -6.661 1.00 22.42 297 TRP A O 1
ATOM 2292 N N . SER A 1 298 ? -34.033 34.433 -8.344 1.00 24.86 298 SER A N 1
ATOM 2293 C CA . SER A 1 298 ? -35.018 33.752 -7.501 1.00 24.86 298 SER A CA 1
ATOM 2294 C C . SER A 1 298 ? -34.424 32.466 -6.928 1.00 24.86 298 SER A C 1
ATOM 2296 O O . SER A 1 298 ? -34.142 31.523 -7.663 1.00 24.86 298 SER A O 1
ATOM 2298 N N . GLU A 1 299 ? -34.268 32.435 -5.609 1.00 28.69 299 GLU A N 1
ATOM 2299 C CA . GLU A 1 299 ? -33.775 31.327 -4.777 1.00 28.69 299 GLU A CA 1
ATOM 2300 C C . GLU A 1 299 ? -34.695 30.085 -4.744 1.00 28.69 299 GLU A C 1
ATOM 2302 O O . GLU A 1 299 ? -34.529 29.213 -3.895 1.00 28.69 299 GLU A O 1
ATOM 2307 N N . THR A 1 300 ? -35.675 29.971 -5.644 1.00 26.48 300 THR A N 1
ATOM 2308 C CA . THR A 1 300 ? -36.806 29.047 -5.472 1.00 26.48 300 THR A CA 1
ATOM 2309 C C . THR A 1 300 ? -36.846 27.782 -6.328 1.00 26.48 300 THR A C 1
ATOM 2311 O O . THR A 1 300 ? -37.775 27.020 -6.112 1.00 26.48 300 THR A O 1
ATOM 2314 N N . ASP A 1 301 ? -35.876 27.462 -7.196 1.00 28.55 301 ASP A N 1
ATOM 2315 C CA . ASP A 1 301 ? -36.014 26.259 -8.063 1.00 28.55 301 ASP A CA 1
ATOM 2316 C C . ASP A 1 301 ? -34.831 25.270 -8.101 1.00 28.55 301 ASP A C 1
ATOM 2318 O O . ASP A 1 301 ? -34.802 24.370 -8.937 1.00 28.55 301 ASP A O 1
ATOM 2322 N N . LEU A 1 302 ? -33.862 25.356 -7.181 1.00 30.75 302 LEU A N 1
ATOM 2323 C CA . LEU A 1 302 ? -32.736 24.397 -7.125 1.00 30.75 302 LEU A CA 1
ATOM 2324 C C . LEU A 1 302 ? -32.424 23.856 -5.716 1.00 30.75 302 LEU A C 1
ATOM 2326 O O . LEU A 1 302 ? -31.376 23.250 -5.503 1.00 30.75 302 LEU A O 1
ATOM 2330 N N . SER A 1 303 ? -33.324 24.034 -4.745 1.00 33.44 303 SER A N 1
ATOM 2331 C CA . SER A 1 303 ? -33.051 23.796 -3.318 1.00 33.44 303 SER A CA 1
ATOM 2332 C C . SER A 1 303 ? -33.681 22.539 -2.696 1.00 33.44 303 SER A C 1
ATOM 2334 O O . SER A 1 303 ? -33.914 22.527 -1.490 1.00 33.44 303 SER A O 1
ATOM 2336 N N . SER A 1 304 ? -33.933 21.448 -3.437 1.00 33.41 304 SER A N 1
ATOM 2337 C CA . SER A 1 304 ? -34.504 20.252 -2.775 1.00 33.41 304 SER A CA 1
ATOM 2338 C C . SER A 1 304 ? -34.144 18.851 -3.283 1.00 33.41 304 SER A C 1
ATOM 2340 O O . SER A 1 304 ? -34.657 17.895 -2.708 1.00 33.41 304 SER A O 1
ATOM 2342 N N . THR A 1 305 ? -33.260 18.652 -4.272 1.00 35.00 305 THR A N 1
ATOM 2343 C CA . THR A 1 305 ? -33.007 17.275 -4.778 1.00 35.00 305 THR A CA 1
ATOM 2344 C C . THR A 1 305 ? -31.566 16.883 -5.128 1.00 35.00 305 THR A C 1
ATOM 2346 O O . THR A 1 305 ? -31.335 15.694 -5.305 1.00 35.00 305 THR A O 1
ATOM 2349 N N . ALA A 1 306 ? -30.578 17.787 -5.159 1.00 37.75 306 ALA A N 1
ATOM 2350 C CA . ALA A 1 306 ? -29.186 17.421 -5.475 1.00 37.75 306 ALA A CA 1
ATOM 2351 C C . ALA A 1 306 ? -28.280 17.454 -4.230 1.00 37.75 306 ALA A C 1
ATOM 2353 O O . ALA A 1 306 ? -28.050 18.508 -3.632 1.00 37.75 306 ALA A O 1
ATOM 2354 N N . GLU A 1 307 ? -27.726 16.307 -3.833 1.00 42.66 307 GLU A N 1
ATOM 2355 C CA . GLU A 1 307 ? -26.805 16.230 -2.698 1.00 42.66 307 GLU A CA 1
ATOM 2356 C C . GLU A 1 307 ? -25.371 16.644 -3.084 1.00 42.66 307 GLU A C 1
ATOM 2358 O O . GLU A 1 307 ? -24.633 15.934 -3.750 1.00 42.66 307 GLU A O 1
ATOM 2363 N N . GLN A 1 308 ? -24.937 17.805 -2.596 1.00 43.66 308 GLN A N 1
ATOM 2364 C CA . GLN A 1 308 ? -23.569 18.351 -2.699 1.00 43.66 308 GLN A CA 1
ATOM 2365 C C . GLN A 1 308 ? -22.450 17.544 -1.967 1.00 43.66 308 GLN A C 1
ATOM 2367 O O . GLN A 1 308 ? -22.240 17.714 -0.770 1.00 43.66 308 GLN A O 1
ATOM 2372 N N . ILE A 1 309 ? -21.668 16.700 -2.644 1.00 36.88 309 ILE A N 1
ATOM 2373 C CA . ILE A 1 309 ? -20.605 15.893 -1.993 1.00 36.88 309 ILE A CA 1
ATOM 2374 C C . ILE A 1 309 ? -19.237 16.618 -1.924 1.00 36.88 309 ILE A C 1
ATOM 2376 O O . ILE A 1 309 ? -18.525 16.659 -2.918 1.00 36.88 309 ILE A O 1
ATOM 2380 N N . GLY A 1 310 ? -18.837 17.134 -0.747 1.00 35.75 310 GLY A N 1
ATOM 2381 C CA . GLY A 1 310 ? -17.472 17.630 -0.434 1.00 35.75 310 GLY A CA 1
ATOM 2382 C C . GLY A 1 310 ? -17.431 18.951 0.371 1.00 35.75 310 GLY A C 1
ATOM 2383 O O . GLY A 1 310 ? -18.376 19.731 0.332 1.00 35.75 310 GLY A O 1
ATOM 2384 N N . SER A 1 311 ? -16.350 19.262 1.103 1.00 33.16 311 SER A N 1
ATOM 2385 C CA . SER A 1 311 ? -16.247 20.463 1.974 1.00 33.16 311 SER A CA 1
ATOM 2386 C C . SER A 1 311 ? -16.225 21.778 1.190 1.00 33.16 311 SER A C 1
ATOM 2388 O O . SER A 1 311 ? -16.743 22.790 1.661 1.00 33.16 311 SER A O 1
ATOM 2390 N N . PHE A 1 312 ? -15.707 21.756 -0.040 1.00 34.84 312 PHE A N 1
ATOM 2391 C CA . PHE A 1 312 ? -15.782 22.869 -0.998 1.00 34.84 312 PHE A CA 1
ATOM 2392 C C . PHE A 1 312 ? -17.162 23.032 -1.647 1.00 34.84 312 PHE A C 1
ATOM 2394 O O . PHE A 1 312 ? -17.445 24.053 -2.269 1.00 34.84 312 PHE A O 1
ATOM 2401 N N . LEU A 1 313 ? -18.024 22.033 -1.484 1.00 37.34 313 LEU A N 1
ATOM 2402 C CA . LEU A 1 313 ? -19.382 21.995 -2.003 1.00 37.34 313 LEU A CA 1
ATOM 2403 C C . LEU A 1 313 ? -20.408 22.515 -0.983 1.00 37.34 313 LEU A C 1
ATOM 2405 O O . LEU A 1 313 ? -21.484 22.937 -1.383 1.00 37.34 313 LEU A O 1
ATOM 2409 N N . VAL A 1 314 ? -20.042 22.551 0.306 1.00 34.44 314 VAL A N 1
ATOM 2410 C CA . VAL A 1 314 ? -20.914 22.961 1.422 1.00 34.44 314 VAL A CA 1
ATOM 2411 C C . VAL A 1 314 ? -20.592 24.369 1.962 1.00 34.44 314 VAL A C 1
ATOM 2413 O O . VAL A 1 314 ? -21.479 25.019 2.503 1.00 34.44 314 VAL A O 1
ATOM 2416 N N . ASN A 1 315 ? -19.369 24.890 1.778 1.00 31.42 315 ASN A N 1
ATOM 2417 C CA . ASN A 1 315 ? -18.936 26.177 2.365 1.00 31.42 315 ASN A CA 1
ATOM 2418 C C . ASN A 1 315 ? -18.671 27.314 1.354 1.00 31.42 315 ASN A C 1
ATOM 2420 O O . ASN A 1 315 ? -18.057 28.323 1.706 1.00 31.42 315 ASN A O 1
ATOM 2424 N N . SER A 1 316 ? -19.118 27.189 0.102 1.00 32.34 316 SER A N 1
ATOM 2425 C CA . SER A 1 316 ? -19.061 28.301 -0.855 1.00 32.34 316 SER A CA 1
ATOM 2426 C C . SER A 1 316 ? -20.270 29.228 -0.646 1.00 32.34 316 SER A C 1
ATOM 2428 O O . SER A 1 316 ? -21.397 28.739 -0.649 1.00 32.34 316 SER A O 1
ATOM 2430 N N . PRO A 1 317 ? -20.104 30.562 -0.527 1.00 32.19 317 PRO A N 1
ATOM 2431 C CA . PRO A 1 317 ? -21.226 31.513 -0.505 1.00 32.19 317 PRO A CA 1
ATOM 2432 C C . PRO A 1 317 ? -21.952 31.614 -1.864 1.00 32.19 317 PRO A C 1
ATOM 2434 O O . PRO A 1 317 ? -22.842 32.444 -2.038 1.00 32.19 317 PRO A O 1
ATOM 2437 N N . TYR A 1 318 ? -21.570 30.779 -2.833 1.00 31.00 318 TYR A N 1
ATOM 2438 C CA . TYR A 1 318 ? -22.243 30.590 -4.107 1.00 31.00 318 TYR A CA 1
ATOM 2439 C C . TYR A 1 318 ? -22.900 29.200 -4.123 1.00 31.00 318 TYR A C 1
ATOM 2441 O O . TYR A 1 318 ? -22.232 28.236 -3.751 1.00 31.00 318 TYR A O 1
ATOM 2449 N N . PRO A 1 319 ? -24.153 29.052 -4.596 1.00 30.61 319 PRO A N 1
ATOM 2450 C CA . PRO A 1 319 ? -24.922 27.799 -4.536 1.00 30.61 319 PRO A CA 1
ATOM 2451 C C . PRO A 1 319 ? -24.407 26.659 -5.447 1.00 30.61 319 PRO A C 1
ATOM 2453 O O . PRO A 1 319 ? -25.153 25.741 -5.779 1.00 30.61 319 PRO A O 1
ATOM 2456 N N . TYR A 1 320 ? -23.134 26.687 -5.853 1.00 37.75 320 TYR A N 1
ATOM 2457 C CA . TYR A 1 320 ? -22.538 25.752 -6.803 1.00 37.75 320 TYR A CA 1
ATOM 2458 C C . TYR A 1 320 ? -21.099 25.382 -6.419 1.00 37.75 320 TYR A C 1
ATOM 2460 O O . TYR A 1 320 ? -20.333 26.215 -5.926 1.00 37.75 320 TYR A O 1
ATOM 2468 N N . ALA A 1 321 ? -20.728 24.132 -6.712 1.00 32.97 321 ALA A N 1
ATOM 2469 C CA . ALA A 1 321 ? -19.376 23.598 -6.572 1.00 32.97 321 ALA A CA 1
ATOM 2470 C C . ALA A 1 321 ? -18.381 24.387 -7.428 1.00 32.97 321 ALA A C 1
ATOM 2472 O O . ALA A 1 321 ? -18.509 24.418 -8.651 1.00 32.97 321 ALA A O 1
ATOM 2473 N N . LEU A 1 322 ? -17.344 24.947 -6.819 1.00 34.66 322 LEU A N 1
ATOM 2474 C CA . LEU A 1 322 ? -16.091 25.216 -7.516 1.00 34.66 322 LEU A CA 1
ATOM 2475 C C . LEU A 1 322 ? -15.254 23.944 -7.383 1.00 34.66 322 LEU A C 1
ATOM 2477 O O . LEU A 1 322 ? -14.809 23.640 -6.280 1.00 34.66 322 LEU A O 1
ATOM 2481 N N . VAL A 1 323 ? -15.086 23.170 -8.460 1.00 36.91 323 VAL A N 1
ATOM 2482 C CA . VAL A 1 323 ? -14.239 21.967 -8.421 1.00 36.91 323 VAL A CA 1
ATOM 2483 C C . VAL A 1 323 ? -12.773 22.419 -8.390 1.00 36.91 323 VAL A C 1
ATOM 2485 O O . VAL A 1 323 ? -12.328 23.069 -9.340 1.00 36.91 323 VAL A O 1
ATOM 2488 N N . PRO A 1 324 ? -12.007 22.140 -7.319 1.00 39.28 324 PRO A N 1
ATOM 2489 C CA . PRO A 1 324 ? -10.596 22.502 -7.261 1.00 39.28 324 PRO A CA 1
ATOM 2490 C C . PRO A 1 324 ? -9.775 21.641 -8.229 1.00 39.28 324 PRO A C 1
ATOM 2492 O O . PRO A 1 324 ? -10.181 20.541 -8.600 1.00 39.28 324 PRO A O 1
ATOM 2495 N N . MET A 1 325 ? -8.555 22.084 -8.539 1.00 36.62 325 MET A N 1
ATOM 2496 C CA . MET A 1 325 ? -7.504 21.340 -9.264 1.00 36.62 325 MET A CA 1
ATOM 2497 C C . MET A 1 325 ? -7.048 20.030 -8.565 1.00 36.62 325 MET A C 1
ATOM 2499 O O . MET A 1 325 ? -6.012 19.470 -8.919 1.00 36.62 325 MET A O 1
ATOM 2503 N N . ASP A 1 326 ? -7.801 19.541 -7.572 1.00 48.88 326 ASP A N 1
ATOM 2504 C CA . ASP A 1 326 ? -7.424 18.473 -6.646 1.00 48.88 326 ASP A CA 1
ATOM 2505 C C . ASP A 1 326 ? -8.163 17.140 -6.847 1.00 48.88 326 ASP A C 1
ATOM 2507 O O . ASP A 1 326 ? -8.000 16.217 -6.050 1.00 48.88 326 ASP A O 1
ATOM 2511 N N . LEU A 1 327 ? -8.937 17.014 -7.926 1.00 60.19 327 LEU A N 1
ATOM 2512 C CA . LEU A 1 327 ? -9.621 15.779 -8.306 1.00 60.19 327 LEU A CA 1
ATOM 2513 C C . LEU A 1 327 ? -8.617 14.638 -8.569 1.00 60.19 327 LEU A C 1
ATOM 2515 O O . LEU A 1 327 ? -7.674 14.806 -9.346 1.00 60.19 327 LEU A O 1
ATOM 2519 N N . ILE A 1 328 ? -8.836 13.465 -7.963 1.00 73.56 328 ILE A N 1
ATOM 2520 C CA . ILE A 1 328 ? -8.109 12.239 -8.321 1.00 73.56 328 ILE A CA 1
ATOM 2521 C C . ILE A 1 328 ? -8.859 11.607 -9.485 1.00 73.56 328 ILE A C 1
ATOM 2523 O O . ILE A 1 328 ? -10.012 11.215 -9.334 1.00 73.56 328 ILE A O 1
ATOM 2527 N N . PHE A 1 329 ? -8.232 11.508 -10.648 1.00 80.19 329 PHE A N 1
ATOM 2528 C CA . PHE A 1 329 ? -8.866 10.915 -11.817 1.00 80.19 329 PHE A CA 1
ATOM 2529 C C . PHE A 1 329 ? -7.843 10.221 -12.707 1.00 80.19 329 PHE A C 1
ATOM 2531 O O . PHE A 1 329 ? -6.646 10.525 -12.681 1.00 80.19 329 PHE A O 1
ATOM 2538 N N . ASN A 1 330 ? -8.344 9.337 -13.560 1.00 80.06 330 ASN A N 1
ATOM 2539 C CA . ASN A 1 330 ? -7.610 8.792 -14.684 1.00 80.06 330 ASN A CA 1
ATOM 2540 C C . ASN A 1 330 ? -8.405 9.055 -15.959 1.00 80.06 330 ASN A C 1
ATOM 2542 O O . ASN A 1 330 ? -9.467 8.482 -16.174 1.00 80.06 330 ASN A O 1
ATOM 2546 N N . ALA A 1 331 ? -7.871 9.908 -16.830 1.00 71.88 331 ALA A N 1
ATOM 2547 C CA . ALA A 1 331 ? -8.545 10.271 -18.071 1.00 71.88 331 ALA A CA 1
ATOM 2548 C C . ALA A 1 331 ? -8.545 9.135 -19.115 1.00 71.88 331 ALA A C 1
ATOM 2550 O O . ALA A 1 331 ? -9.424 9.093 -19.969 1.00 71.88 331 ALA A O 1
ATOM 2551 N N . ARG A 1 332 ? -7.591 8.191 -19.043 1.00 75.62 332 ARG A N 1
ATOM 2552 C CA . ARG A 1 332 ? -7.524 7.030 -19.948 1.00 75.62 332 ARG A CA 1
ATOM 2553 C C . ARG A 1 332 ? -8.611 6.003 -19.636 1.00 75.62 332 ARG A C 1
ATOM 2555 O O . ARG A 1 332 ? -9.149 5.402 -20.555 1.00 75.62 332 ARG A O 1
ATOM 2562 N N . LEU A 1 333 ? -8.883 5.773 -18.355 1.00 78.94 333 LEU A N 1
ATOM 2563 C CA . LEU A 1 333 ? -9.928 4.850 -17.897 1.00 78.94 333 LEU A CA 1
ATOM 2564 C C . LEU A 1 333 ? -11.208 5.579 -17.473 1.00 78.94 333 LEU A C 1
ATOM 2566 O O . LEU A 1 333 ? -12.117 4.954 -16.949 1.00 78.94 333 LEU A O 1
ATOM 2570 N N . ASP A 1 334 ? -11.253 6.892 -17.689 1.00 81.50 334 ASP A N 1
ATOM 2571 C CA . ASP A 1 334 ? -12.401 7.775 -17.519 1.00 81.50 334 ASP A CA 1
ATOM 2572 C C . ASP A 1 334 ? -13.134 7.663 -16.166 1.00 81.50 334 ASP A C 1
ATOM 2574 O O . ASP A 1 334 ? -14.358 7.766 -16.077 1.00 81.50 334 ASP A O 1
ATOM 2578 N N . TRP A 1 335 ? -12.370 7.507 -15.083 1.00 86.81 335 TRP A N 1
ATOM 2579 C CA . TRP A 1 335 ? -12.874 7.488 -13.707 1.00 86.81 335 TRP A CA 1
ATOM 2580 C C . TRP A 1 335 ? -12.313 8.653 -12.889 1.00 86.81 335 TRP A C 1
ATOM 2582 O O . TRP A 1 335 ? -11.186 9.101 -13.109 1.00 86.81 335 TRP A O 1
ATOM 2592 N N . ALA A 1 336 ? -13.094 9.129 -11.922 1.00 83.69 336 ALA A N 1
ATOM 2593 C CA . ALA A 1 336 ? -12.729 10.173 -10.976 1.00 83.69 336 ALA A CA 1
ATOM 2594 C C . ALA A 1 336 ? -13.244 9.865 -9.561 1.00 83.69 336 ALA A C 1
ATOM 2596 O O . ALA A 1 336 ? -14.296 9.250 -9.378 1.00 83.69 336 ALA A O 1
ATOM 2597 N N . LEU A 1 337 ? -12.503 10.323 -8.558 1.00 83.00 337 LEU A N 1
ATOM 2598 C CA . LEU A 1 337 ? -12.816 10.206 -7.141 1.00 83.00 337 LEU A CA 1
ATOM 2599 C C . LEU A 1 337 ? -12.937 11.596 -6.526 1.00 83.00 337 LEU A C 1
ATOM 2601 O O . LEU A 1 337 ? -12.035 12.431 -6.630 1.00 83.00 337 LEU A O 1
ATOM 2605 N N . VAL A 1 338 ? -14.057 11.814 -5.848 1.00 76.38 338 VAL A N 1
ATOM 2606 C CA . VAL A 1 338 ? -14.390 13.045 -5.136 1.00 76.38 338 VAL A CA 1
ATOM 2607 C C . VAL A 1 338 ? -14.403 12.742 -3.645 1.00 76.38 338 VAL A C 1
ATOM 2609 O O . VAL A 1 338 ? -15.153 11.884 -3.191 1.00 76.38 338 VAL A O 1
ATOM 2612 N N . GLU A 1 339 ? -13.558 13.416 -2.871 1.00 73.62 339 GLU A N 1
ATOM 2613 C CA . GLU A 1 339 ? -13.459 13.178 -1.429 1.00 73.62 339 GLU A CA 1
ATOM 2614 C C . GLU A 1 339 ? -14.757 13.557 -0.693 1.00 73.62 339 GLU A C 1
ATOM 2616 O O . GLU A 1 339 ? -15.294 14.654 -0.857 1.00 73.62 339 GLU A O 1
ATOM 2621 N N . ILE A 1 340 ? -15.240 12.656 0.165 1.00 70.12 340 ILE A N 1
ATOM 2622 C CA . ILE A 1 340 ? -16.374 12.875 1.064 1.00 70.12 340 ILE A CA 1
ATOM 2623 C C . ILE A 1 340 ? -15.829 13.315 2.420 1.00 70.12 340 ILE A C 1
ATOM 2625 O O . ILE A 1 340 ? -15.390 12.506 3.232 1.00 70.12 340 ILE A O 1
ATOM 2629 N N . THR A 1 341 ? -15.877 14.615 2.672 1.00 60.06 341 THR A N 1
ATOM 2630 C CA . THR A 1 341 ? -15.345 15.226 3.901 1.00 60.06 341 THR A CA 1
ATOM 2631 C C . THR A 1 341 ? -16.407 15.454 4.981 1.00 60.06 341 THR A C 1
ATOM 2633 O O . THR A 1 341 ? -16.071 15.881 6.080 1.00 60.06 341 THR A O 1
ATOM 2636 N N . ASP A 1 342 ? -17.689 15.252 4.658 1.00 56.50 342 ASP A N 1
ATOM 2637 C CA . ASP A 1 342 ? -18.819 15.432 5.576 1.00 56.50 342 ASP A CA 1
ATOM 2638 C C . ASP A 1 342 ? -19.328 14.062 6.066 1.00 56.50 342 ASP A C 1
ATOM 2640 O O . ASP A 1 342 ? -19.895 13.303 5.271 1.00 56.50 342 ASP A O 1
ATOM 2644 N N . PRO A 1 343 ? -19.164 13.741 7.365 1.00 52.00 343 PRO A N 1
ATOM 2645 C CA . PRO A 1 343 ? -19.603 12.475 7.939 1.00 52.00 343 PRO A CA 1
ATOM 2646 C C . PRO A 1 343 ? -21.103 12.192 7.798 1.00 52.00 343 PRO A C 1
ATOM 2648 O O . PRO A 1 343 ? -21.481 11.027 7.737 1.00 52.00 343 PRO A O 1
ATOM 2651 N N . ILE A 1 344 ? -21.966 13.216 7.711 1.00 53.44 344 ILE A N 1
ATOM 2652 C CA . ILE A 1 344 ? -23.426 13.034 7.563 1.00 53.44 344 ILE A CA 1
ATOM 2653 C C . ILE A 1 344 ? -23.765 12.376 6.219 1.00 53.44 344 ILE A C 1
ATOM 2655 O O . ILE A 1 344 ? -24.783 11.698 6.081 1.00 53.44 344 ILE A O 1
ATOM 2659 N N . ARG A 1 345 ? -22.883 12.535 5.229 1.00 56.97 345 ARG A N 1
ATOM 2660 C CA . ARG A 1 345 ? -23.048 11.978 3.885 1.00 56.97 345 ARG A CA 1
ATOM 2661 C C . ARG A 1 345 ? -22.384 10.614 3.723 1.00 56.97 345 ARG A C 1
ATOM 2663 O O . ARG A 1 345 ? -22.469 10.027 2.653 1.00 56.97 345 ARG A O 1
ATOM 2670 N N . LEU A 1 346 ? -21.754 10.075 4.767 1.00 61.72 346 LEU A N 1
ATOM 2671 C CA . LEU A 1 346 ? -21.202 8.723 4.749 1.00 61.72 346 LEU A CA 1
ATOM 2672 C C . LEU A 1 346 ? -22.332 7.699 4.861 1.00 61.72 346 LEU A C 1
ATOM 2674 O O . LEU A 1 346 ? -22.737 7.313 5.955 1.00 61.72 346 LEU A O 1
ATOM 2678 N N . LYS A 1 347 ? -22.832 7.253 3.707 1.00 65.69 347 LYS A N 1
ATOM 2679 C CA . LYS A 1 347 ? -23.757 6.121 3.602 1.00 65.69 347 LYS A CA 1
ATOM 2680 C C . LYS A 1 347 ? -23.053 4.946 2.934 1.00 65.69 347 LYS A C 1
ATOM 2682 O O . LYS A 1 347 ? -22.298 5.129 1.982 1.00 65.69 347 LYS A O 1
ATOM 2687 N N . GLU A 1 348 ? -23.296 3.745 3.446 1.00 65.50 348 GLU A N 1
ATOM 2688 C CA . GLU A 1 348 ? -22.799 2.520 2.826 1.00 65.50 348 GLU A CA 1
ATOM 2689 C C . GLU A 1 348 ? -23.447 2.314 1.447 1.00 65.50 348 GLU A C 1
ATOM 2691 O O . GLU A 1 348 ? -24.546 2.803 1.156 1.00 65.50 348 GLU A O 1
ATOM 2696 N N . ASN A 1 349 ? -22.755 1.588 0.569 1.00 76.94 349 ASN A N 1
ATOM 2697 C CA . ASN A 1 349 ? -23.356 1.158 -0.686 1.00 76.94 349 ASN A CA 1
ATOM 2698 C C . ASN A 1 349 ? -24.312 0.011 -0.354 1.00 76.94 349 ASN A C 1
ATOM 2700 O O . ASN A 1 349 ? -23.857 -1.090 -0.060 1.00 76.94 349 ASN A O 1
ATOM 2704 N N . ILE A 1 350 ? -25.617 0.277 -0.307 1.00 74.31 350 ILE A N 1
ATOM 2705 C CA . ILE A 1 350 ? -26.622 -0.745 -0.013 1.00 74.31 350 ILE A CA 1
ATOM 2706 C C . ILE A 1 350 ? -27.848 -0.513 -0.883 1.00 74.31 350 ILE A C 1
ATOM 2708 O O . ILE A 1 350 ? -28.407 0.581 -0.893 1.00 74.31 350 ILE A O 1
ATOM 2712 N N . PHE A 1 351 ? -28.303 -1.556 -1.565 1.00 73.25 351 PHE A N 1
ATOM 2713 C CA . PHE A 1 351 ? -29.525 -1.514 -2.361 1.00 73.25 351 PHE A CA 1
ATOM 2714 C C . PHE A 1 351 ? -30.386 -2.750 -2.097 1.00 73.25 351 PHE A C 1
ATOM 2716 O O . PHE A 1 351 ? -29.920 -3.741 -1.533 1.00 73.25 351 PHE A O 1
ATOM 2723 N N . GLU A 1 352 ? -31.661 -2.677 -2.465 1.00 72.06 352 GLU A N 1
ATOM 2724 C CA . GLU A 1 352 ? -32.629 -3.750 -2.253 1.00 72.06 352 GLU A CA 1
ATOM 2725 C C . GLU A 1 352 ? -33.280 -4.131 -3.582 1.00 72.06 352 GLU A C 1
ATOM 2727 O O . GLU A 1 352 ? -33.691 -3.260 -4.348 1.00 72.06 352 GLU A O 1
ATOM 2732 N N . ILE A 1 353 ? -33.358 -5.433 -3.861 1.00 71.56 353 ILE A N 1
ATOM 2733 C CA . ILE A 1 353 ? -34.038 -5.984 -5.038 1.00 71.56 353 ILE A CA 1
ATOM 2734 C C . ILE A 1 353 ? -34.928 -7.123 -4.578 1.00 71.56 353 ILE A C 1
ATOM 2736 O O . ILE A 1 353 ? -34.454 -8.081 -3.968 1.00 71.56 353 ILE A O 1
ATOM 2740 N N . GLY A 1 354 ? -36.230 -7.018 -4.854 1.00 68.81 354 GLY A N 1
ATOM 2741 C CA . GLY A 1 354 ? -37.188 -8.077 -4.533 1.00 68.81 354 GLY A CA 1
ATOM 2742 C C . GLY A 1 354 ? -37.200 -8.479 -3.051 1.00 68.81 354 GLY A C 1
ATOM 2743 O O . GLY A 1 354 ? -37.376 -9.657 -2.750 1.00 68.81 354 GLY A O 1
ATOM 2744 N N . GLY A 1 355 ? -36.965 -7.537 -2.129 1.00 69.00 355 GLY A N 1
ATOM 2745 C CA . GLY A 1 355 ? -36.907 -7.802 -0.684 1.00 69.00 355 GLY A CA 1
ATOM 2746 C C . GLY A 1 355 ? -35.549 -8.292 -0.162 1.00 69.00 355 GLY A C 1
ATOM 2747 O O . GLY A 1 355 ? -35.403 -8.534 1.035 1.00 69.00 355 GLY A O 1
ATOM 2748 N N . THR A 1 356 ? -34.558 -8.478 -1.039 1.00 70.88 356 THR A N 1
ATOM 2749 C CA . THR A 1 356 ? -33.206 -8.922 -0.669 1.00 70.88 356 THR A CA 1
ATOM 2750 C C . THR A 1 356 ? -32.251 -7.738 -0.684 1.00 70.88 356 THR A C 1
ATOM 2752 O O . THR A 1 356 ? -32.196 -6.985 -1.655 1.00 70.88 356 THR A O 1
ATOM 2755 N N . ARG A 1 357 ? -31.501 -7.570 0.407 1.00 75.94 357 ARG A N 1
ATOM 2756 C CA . ARG A 1 357 ? -30.541 -6.480 0.596 1.00 75.94 357 ARG A CA 1
ATOM 2757 C C . ARG A 1 357 ? -29.157 -6.903 0.111 1.00 75.94 357 ARG A C 1
ATOM 2759 O O . ARG A 1 357 ? -28.655 -7.937 0.542 1.00 75.94 357 ARG A O 1
ATOM 2766 N N . PHE A 1 358 ? -28.536 -6.084 -0.731 1.00 73.62 358 PHE A N 1
ATOM 2767 C CA . PHE A 1 358 ? -27.238 -6.352 -1.346 1.00 73.62 358 PHE A CA 1
ATOM 2768 C C . PHE A 1 358 ? -26.213 -5.283 -0.974 1.00 73.62 358 PHE A C 1
ATOM 2770 O O . PHE A 1 358 ? -26.529 -4.092 -0.895 1.00 73.62 358 PHE A O 1
ATOM 2777 N N . HIS A 1 359 ? -24.970 -5.725 -0.794 1.00 76.19 359 HIS A N 1
ATOM 2778 C CA . HIS A 1 359 ? -23.802 -4.875 -0.602 1.00 76.19 359 HIS A CA 1
ATOM 2779 C C . HIS A 1 359 ? -22.913 -5.033 -1.840 1.00 76.19 359 HIS A C 1
ATOM 2781 O O . HIS A 1 359 ? -22.313 -6.093 -1.996 1.00 76.19 359 HIS A O 1
ATOM 2787 N N . PRO A 1 360 ? -22.841 -4.043 -2.748 1.00 78.44 360 PRO A N 1
ATOM 2788 C CA . PRO A 1 360 ? -21.983 -4.168 -3.907 1.00 78.44 360 PRO A CA 1
ATOM 2789 C C . PRO A 1 360 ? -20.511 -4.208 -3.493 1.00 78.44 360 PRO A C 1
ATOM 2791 O O . PRO A 1 360 ? -20.033 -3.340 -2.753 1.00 78.44 360 PRO A O 1
ATOM 2794 N N . HIS A 1 361 ? -19.793 -5.210 -3.993 1.00 76.75 361 HIS A N 1
ATOM 2795 C CA . HIS A 1 361 ? -18.398 -5.461 -3.659 1.00 76.75 361 HIS A CA 1
ATOM 2796 C C . HIS A 1 361 ? -17.466 -5.026 -4.802 1.00 76.75 361 HIS A C 1
ATOM 2798 O O . HIS A 1 361 ? -17.614 -5.482 -5.940 1.00 76.75 361 HIS A O 1
ATOM 2804 N N . PRO A 1 362 ? -16.461 -4.171 -4.531 1.00 74.31 362 PRO A N 1
ATOM 2805 C CA . PRO A 1 362 ? -15.439 -3.802 -5.507 1.00 74.31 362 PRO A CA 1
ATOM 2806 C C . PRO A 1 362 ? -14.333 -4.875 -5.570 1.00 74.31 362 PRO A C 1
ATOM 2808 O O . PRO A 1 362 ? -13.161 -4.577 -5.362 1.00 74.31 362 PRO A O 1
ATOM 2811 N N . GLN A 1 363 ? -14.703 -6.144 -5.786 1.00 63.97 363 GLN A N 1
ATOM 2812 C CA . GLN A 1 363 ? -13.773 -7.288 -5.819 1.00 63.97 363 GLN A CA 1
ATOM 2813 C C . GLN A 1 363 ? -13.842 -8.104 -7.116 1.00 63.97 363 GLN A C 1
ATOM 2815 O O . GLN A 1 363 ? -13.255 -9.184 -7.199 1.00 63.97 363 GLN A O 1
ATOM 2820 N N . THR A 1 364 ? -14.504 -7.587 -8.157 1.00 68.00 364 THR A N 1
ATOM 2821 C CA . THR A 1 364 ? -14.626 -8.340 -9.404 1.00 68.00 364 THR A CA 1
ATOM 2822 C C . THR A 1 364 ? -13.251 -8.602 -10.034 1.00 68.00 364 THR A C 1
ATOM 2824 O O . THR A 1 364 ? -12.450 -7.695 -10.271 1.00 68.00 364 THR A O 1
ATOM 2827 N N . SER A 1 365 ? -12.977 -9.873 -10.325 1.00 65.38 365 SER A N 1
ATOM 2828 C CA . SER A 1 365 ? -11.834 -10.303 -11.144 1.00 65.38 365 SER A CA 1
ATOM 2829 C C . SER A 1 365 ? -12.264 -10.694 -12.562 1.00 65.38 365 SER A C 1
ATOM 2831 O O . SER A 1 365 ? -11.443 -11.146 -13.368 1.00 65.38 365 SER A O 1
ATOM 2833 N N . THR A 1 366 ? -13.551 -10.515 -12.880 1.00 79.81 366 THR A N 1
ATOM 2834 C CA . THR A 1 366 ? -14.151 -10.933 -14.142 1.00 79.81 366 THR A CA 1
ATOM 2835 C C . THR A 1 366 ? -13.617 -10.073 -15.283 1.00 79.81 366 THR A C 1
ATOM 2837 O O . THR A 1 366 ? -13.878 -8.878 -15.364 1.00 79.81 366 THR A O 1
ATOM 2840 N N . LYS A 1 367 ? -12.874 -10.699 -16.203 1.00 87.06 367 LYS A N 1
ATOM 2841 C CA . LYS A 1 367 ? -12.279 -10.044 -17.390 1.00 87.06 367 LYS A CA 1
ATOM 2842 C C . LYS A 1 367 ? -13.149 -10.132 -18.648 1.00 87.06 367 LYS A C 1
ATOM 2844 O O . LYS A 1 367 ? -12.696 -9.815 -19.753 1.00 87.06 367 LYS A O 1
ATOM 2849 N N . LEU A 1 368 ? -14.367 -10.642 -18.494 1.00 90.56 368 LEU A N 1
ATOM 2850 C CA . LEU A 1 368 ? -15.330 -10.883 -19.560 1.00 90.56 368 LEU A CA 1
ATOM 2851 C C . LEU A 1 368 ? -16.648 -10.172 -19.234 1.00 90.56 368 LEU A C 1
ATOM 2853 O O . LEU A 1 368 ? -17.010 -10.101 -18.062 1.00 90.56 368 LEU A O 1
ATOM 2857 N N . PRO A 1 369 ? -17.381 -9.680 -20.246 1.00 91.69 369 PRO A N 1
ATOM 2858 C CA . PRO A 1 369 ? -18.714 -9.145 -20.023 1.00 91.69 369 PRO A CA 1
ATOM 2859 C C . PRO A 1 369 ? -19.623 -10.205 -19.377 1.00 91.69 369 PRO A C 1
ATOM 2861 O O . PRO A 1 369 ? -19.539 -11.378 -19.755 1.00 91.69 369 PRO A O 1
ATOM 2864 N N . PRO A 1 370 ? -20.504 -9.811 -18.442 1.00 90.81 370 PRO A N 1
ATOM 2865 C CA . PRO A 1 370 ? -21.428 -10.731 -17.790 1.00 90.81 370 PRO A CA 1
ATOM 2866 C C . PRO A 1 370 ? -22.355 -11.373 -18.824 1.00 90.81 370 PRO A C 1
ATOM 2868 O O . PRO A 1 370 ? -22.808 -10.707 -19.761 1.00 90.81 370 PRO A O 1
ATOM 2871 N N . ASN A 1 371 ? -22.624 -12.667 -18.662 1.00 87.25 371 ASN A N 1
ATOM 2872 C CA . ASN A 1 371 ? -23.533 -13.417 -19.520 1.00 87.25 371 ASN A CA 1
ATOM 2873 C C . ASN A 1 371 ? -24.853 -13.622 -18.770 1.00 87.25 371 ASN A C 1
ATOM 2875 O O . ASN A 1 371 ? -24.914 -14.422 -17.841 1.00 87.25 371 ASN A O 1
ATOM 2879 N N . GLY A 1 372 ? -25.876 -12.852 -19.144 1.00 87.69 372 GLY A N 1
ATOM 2880 C CA . GLY A 1 372 ? -27.169 -12.822 -18.464 1.00 87.69 372 GLY A CA 1
ATOM 2881 C C . GLY A 1 372 ? -27.578 -11.418 -18.027 1.00 87.69 372 GLY A C 1
ATOM 2882 O O . GLY A 1 372 ? -27.068 -10.410 -18.526 1.00 87.69 372 GLY A O 1
ATOM 2883 N N . ASP A 1 373 ? -28.530 -11.367 -17.106 1.00 91.25 373 ASP A N 1
ATOM 2884 C CA . ASP A 1 373 ? -29.039 -10.117 -16.564 1.00 91.25 373 ASP A CA 1
ATOM 2885 C C . ASP A 1 373 ? -28.109 -9.533 -15.498 1.00 91.25 373 ASP A C 1
ATOM 2887 O O . ASP A 1 373 ? -27.559 -10.237 -14.654 1.00 91.25 373 ASP A O 1
ATOM 2891 N N . VAL A 1 374 ? -27.993 -8.212 -15.509 1.00 92.81 374 VAL A N 1
ATOM 2892 C CA . VAL A 1 374 ? -27.269 -7.418 -14.517 1.00 92.81 374 VAL A CA 1
ATOM 2893 C C . VAL A 1 374 ? -28.181 -6.359 -13.925 1.00 92.81 374 VAL A C 1
ATOM 2895 O O . VAL A 1 374 ? -29.221 -6.027 -14.491 1.00 92.81 374 VAL A O 1
ATOM 2898 N N . VAL A 1 375 ? -27.787 -5.791 -12.795 1.00 90.19 375 VAL A N 1
ATOM 2899 C CA . VAL A 1 375 ? -28.532 -4.722 -12.135 1.00 90.19 375 VAL A CA 1
ATOM 2900 C C . VAL A 1 375 ? -27.799 -3.407 -12.334 1.00 90.19 375 VAL A C 1
ATOM 2902 O O . VAL A 1 375 ? -26.651 -3.273 -11.926 1.00 90.19 375 VAL A O 1
ATOM 2905 N N . ILE A 1 376 ? -28.473 -2.412 -12.909 1.00 88.12 376 ILE A N 1
ATOM 2906 C CA . ILE A 1 376 ? -27.982 -1.030 -12.929 1.00 88.12 376 ILE A CA 1
ATOM 2907 C C . ILE A 1 376 ? -28.516 -0.252 -11.716 1.00 88.12 376 ILE A C 1
ATOM 2909 O O . ILE A 1 376 ? -29.721 -0.252 -11.451 1.00 88.12 376 ILE A O 1
ATOM 2913 N N . LEU A 1 377 ? -27.616 0.426 -10.998 1.00 84.38 377 LEU A N 1
ATOM 2914 C CA . LEU A 1 377 ? -27.915 1.258 -9.828 1.00 84.38 377 LEU A CA 1
ATOM 2915 C C . LEU A 1 377 ? -27.934 2.745 -10.224 1.00 84.38 377 LEU A C 1
ATOM 2917 O O . LEU A 1 377 ? -26.891 3.395 -10.269 1.00 84.38 377 LEU A O 1
ATOM 2921 N N . TRP A 1 378 ? -29.113 3.284 -10.550 1.00 76.62 378 TRP A N 1
ATOM 2922 C CA . TRP A 1 378 ? -29.279 4.644 -11.087 1.00 76.62 378 TRP A CA 1
ATOM 2923 C C . TRP A 1 378 ? -30.564 5.316 -10.556 1.00 76.62 378 TRP A C 1
ATOM 2925 O O . TRP A 1 378 ? -31.654 4.809 -10.796 1.00 76.62 378 TRP A O 1
ATOM 2935 N N . GLU A 1 379 ? -30.429 6.462 -9.866 1.00 56.81 379 GLU A N 1
ATOM 2936 C CA . GLU A 1 379 ? -31.422 7.129 -8.982 1.00 56.81 379 GLU A CA 1
ATOM 2937 C C . GLU A 1 379 ? -32.835 7.348 -9.536 1.00 56.81 379 GLU A C 1
ATOM 2939 O O . GLU A 1 379 ? -33.780 7.411 -8.752 1.00 56.81 379 GLU A O 1
ATOM 2944 N N . PHE A 1 380 ? -33.034 7.458 -10.849 1.00 50.44 380 PHE A N 1
ATOM 2945 C CA . PHE A 1 380 ? -34.375 7.750 -11.371 1.00 50.44 380 PHE A CA 1
ATOM 2946 C C . PHE A 1 380 ? -35.347 6.565 -11.286 1.00 50.44 380 PHE A C 1
ATOM 2948 O O . PHE A 1 380 ? -36.549 6.752 -11.482 1.00 50.44 380 PHE A O 1
ATOM 2955 N N . LEU A 1 381 ? -34.853 5.355 -11.013 1.00 49.53 381 LEU A N 1
ATOM 2956 C CA . LEU A 1 381 ? -35.650 4.140 -10.886 1.00 49.53 381 LEU A CA 1
ATOM 2957 C C . LEU A 1 381 ? -35.075 3.268 -9.761 1.00 49.53 381 LEU A C 1
ATOM 2959 O O . LEU A 1 381 ? -33.879 3.305 -9.483 1.00 49.53 381 LEU A O 1
ATOM 2963 N N . GLU A 1 382 ? -35.919 2.450 -9.133 1.00 63.25 382 GLU A N 1
ATOM 2964 C CA . GLU A 1 382 ? -35.438 1.329 -8.315 1.00 63.25 382 GLU A CA 1
ATOM 2965 C C . GLU A 1 382 ? -34.391 0.507 -9.100 1.00 63.25 382 GLU A C 1
ATOM 2967 O O . GLU A 1 382 ? -34.468 0.469 -10.339 1.00 63.25 382 GLU A O 1
ATOM 2972 N N . PRO A 1 383 ? -33.421 -0.145 -8.420 1.00 78.38 383 PRO A N 1
ATOM 2973 C CA . PRO A 1 383 ? -32.419 -0.988 -9.069 1.00 78.38 383 PRO A CA 1
ATOM 2974 C C . PRO A 1 383 ? -33.043 -1.854 -10.164 1.00 78.38 383 PRO A C 1
ATOM 2976 O O . PRO A 1 383 ? -33.980 -2.618 -9.919 1.00 78.38 383 PRO A O 1
ATOM 2979 N N . ARG A 1 384 ? -32.554 -1.706 -11.398 1.00 82.06 384 ARG A N 1
ATOM 2980 C CA . ARG A 1 384 ? -33.213 -2.297 -12.563 1.00 82.06 384 ARG A CA 1
ATOM 2981 C C . ARG A 1 384 ? -32.401 -3.454 -13.106 1.00 82.06 384 ARG A C 1
ATOM 2983 O O . ARG A 1 384 ? -31.266 -3.269 -13.535 1.00 82.06 384 ARG A O 1
ATOM 2990 N N . GLN A 1 385 ? -33.033 -4.617 -13.178 1.00 88.38 385 GLN A N 1
ATOM 2991 C CA . GLN A 1 385 ? -32.491 -5.765 -13.888 1.00 88.38 385 GLN A CA 1
ATOM 2992 C C . GLN A 1 385 ? -32.598 -5.547 -15.409 1.00 88.38 385 GLN A C 1
ATOM 2994 O O . GLN A 1 385 ? -33.668 -5.213 -15.935 1.00 88.38 385 GLN A O 1
ATOM 2999 N N . VAL A 1 386 ? -31.473 -5.662 -16.111 1.00 90.44 386 VAL A N 1
ATOM 3000 C CA . VAL A 1 386 ? -31.325 -5.397 -17.547 1.00 90.44 386 VAL A CA 1
ATOM 3001 C C . VAL A 1 386 ? -30.390 -6.425 -18.192 1.00 90.44 386 VAL A C 1
ATOM 3003 O O . VAL A 1 386 ? -29.410 -6.822 -17.563 1.00 90.44 386 VAL A O 1
ATOM 3006 N N . PRO A 1 387 ? -30.637 -6.826 -19.449 1.00 91.62 387 PRO A N 1
ATOM 3007 C CA . PRO A 1 387 ? -29.820 -7.845 -20.090 1.00 91.62 387 PRO A CA 1
ATOM 3008 C C . PRO A 1 387 ? -28.475 -7.276 -20.559 1.00 91.62 387 PRO A C 1
ATOM 3010 O O . PRO A 1 387 ? -28.397 -6.186 -21.145 1.00 91.62 387 PRO A O 1
ATOM 3013 N N . SER A 1 388 ? -27.408 -8.035 -20.317 1.00 92.50 388 SER A N 1
ATOM 3014 C CA . SER A 1 388 ? -26.082 -7.802 -20.891 1.00 92.50 388 SER A CA 1
ATOM 3015 C C . SER A 1 388 ? -26.014 -8.302 -22.333 1.00 92.50 388 SER A C 1
ATOM 3017 O O . SER A 1 388 ? -26.616 -9.315 -22.683 1.00 92.50 388 SER A O 1
ATOM 3019 N N . LEU A 1 389 ? -25.225 -7.633 -23.180 1.00 92.88 389 LEU A N 1
ATOM 3020 C CA . LEU A 1 389 ? -24.951 -8.122 -24.536 1.00 92.88 389 LEU A CA 1
ATOM 3021 C C . LEU A 1 389 ? -23.880 -9.225 -24.585 1.00 92.88 389 LEU A C 1
ATOM 3023 O O . LEU A 1 389 ? -23.618 -9.750 -25.664 1.00 92.88 389 LEU A O 1
ATOM 3027 N N . ALA A 1 390 ? -23.247 -9.557 -23.451 1.00 92.31 390 ALA A N 1
ATOM 3028 C CA . ALA A 1 390 ? -22.244 -10.620 -23.276 1.00 92.31 390 ALA A CA 1
ATOM 3029 C C . ALA A 1 390 ? -20.980 -10.532 -24.165 1.00 92.31 390 ALA A C 1
ATOM 3031 O O . ALA A 1 390 ? -20.071 -11.351 -24.041 1.00 92.31 390 ALA A O 1
ATOM 3032 N N . THR A 1 391 ? -20.860 -9.525 -25.035 1.00 92.81 391 THR A N 1
ATOM 3033 C CA . THR A 1 391 ? -19.707 -9.324 -25.924 1.00 92.81 391 THR A CA 1
ATOM 3034 C C . THR A 1 391 ? -18.933 -8.052 -25.602 1.00 92.81 391 THR A C 1
ATOM 3036 O O . THR A 1 391 ? -19.530 -7.000 -25.369 1.00 92.81 391 THR A O 1
ATOM 3039 N N . LYS A 1 392 ? -17.599 -8.124 -25.666 1.00 95.81 392 LYS A N 1
ATOM 3040 C CA . LYS A 1 392 ? -16.714 -6.960 -25.598 1.00 95.81 392 LYS A CA 1
ATOM 3041 C C . LYS A 1 392 ? -17.005 -6.024 -26.765 1.00 95.81 392 LYS A C 1
ATOM 3043 O O . LYS A 1 392 ? -17.213 -6.470 -27.894 1.00 95.81 392 LYS A O 1
ATOM 3048 N N . THR A 1 393 ? -16.993 -4.731 -26.504 1.00 95.38 393 THR A N 1
ATOM 3049 C CA . THR A 1 393 ? -17.089 -3.691 -27.523 1.00 95.38 393 THR A CA 1
ATOM 3050 C C . THR A 1 393 ? -16.072 -2.600 -27.200 1.00 95.38 393 THR A C 1
ATOM 3052 O O . THR A 1 393 ? -15.258 -2.731 -26.285 1.00 95.38 393 THR A O 1
ATOM 3055 N N . ALA A 1 394 ? -16.044 -1.547 -27.999 1.00 93.38 394 ALA A N 1
ATOM 3056 C CA . ALA A 1 394 ? -15.174 -0.421 -27.764 1.00 93.38 394 ALA A CA 1
ATOM 3057 C C . ALA A 1 394 ? -15.926 0.893 -27.911 1.00 93.38 394 ALA A C 1
ATOM 3059 O O . ALA A 1 394 ? -16.950 0.977 -28.594 1.00 93.38 394 ALA A O 1
ATOM 3060 N N . LEU A 1 395 ? -15.403 1.929 -27.276 1.00 89.81 395 LEU A N 1
ATOM 3061 C CA . LEU A 1 395 ? -15.885 3.288 -27.434 1.00 89.81 395 LEU A CA 1
ATOM 3062 C C . LEU A 1 395 ? -14.682 4.219 -27.501 1.00 89.81 395 LEU A C 1
ATOM 3064 O O . LEU A 1 395 ? -13.709 4.061 -26.768 1.00 89.81 395 LEU A O 1
ATOM 3068 N N . ASN A 1 396 ? -14.734 5.174 -28.418 1.00 81.44 396 ASN A N 1
ATOM 3069 C CA . ASN A 1 396 ? -13.731 6.224 -28.498 1.00 81.44 396 ASN A CA 1
ATOM 3070 C C . ASN A 1 396 ? -14.127 7.370 -27.561 1.00 81.44 396 ASN A C 1
ATOM 3072 O O . ASN A 1 396 ? -15.036 8.135 -27.887 1.00 81.44 396 ASN A O 1
ATOM 3076 N N . LEU A 1 397 ? -13.490 7.455 -26.394 1.00 79.19 397 LEU A N 1
ATOM 3077 C CA . LEU A 1 397 ? -13.790 8.460 -25.377 1.00 79.19 397 LEU A CA 1
ATOM 3078 C C . LEU A 1 397 ? -12.959 9.743 -25.600 1.00 79.19 397 LEU A C 1
ATOM 3080 O O . LEU A 1 397 ? -11.903 9.705 -26.226 1.00 79.19 397 LEU A O 1
ATOM 3084 N N . PRO A 1 398 ? -13.396 10.910 -25.088 1.00 68.88 398 PRO A N 1
ATOM 3085 C CA . PRO A 1 398 ? -12.756 12.197 -25.380 1.00 68.88 398 PRO A CA 1
ATOM 3086 C C . PRO A 1 398 ? -11.279 12.332 -25.025 1.00 68.88 398 PRO A C 1
ATOM 3088 O O . PRO A 1 398 ? -10.575 13.127 -25.646 1.00 68.88 398 PRO A O 1
ATOM 3091 N N . TRP A 1 399 ? -10.821 11.584 -24.027 1.00 68.25 399 TRP A N 1
ATOM 3092 C CA . TRP A 1 399 ? -9.474 11.704 -23.466 1.00 68.25 399 TRP A CA 1
ATOM 3093 C C . TRP A 1 399 ? -8.605 10.480 -23.720 1.00 68.25 399 TRP A C 1
ATOM 3095 O O . TRP A 1 399 ? -7.468 10.412 -23.250 1.00 68.25 399 TRP A O 1
ATOM 3105 N N . THR A 1 400 ? -9.131 9.510 -24.461 1.00 68.56 400 THR A N 1
ATOM 3106 C CA . THR A 1 400 ? -8.416 8.288 -24.789 1.00 68.56 400 THR A CA 1
ATOM 3107 C C . THR A 1 400 ? -7.693 8.473 -26.115 1.00 68.56 400 THR A C 1
ATOM 3109 O O . THR A 1 400 ? -8.212 9.070 -27.057 1.00 68.56 400 THR A O 1
ATOM 3112 N N . ASN A 1 401 ? -6.463 7.964 -26.206 1.00 69.50 401 ASN A N 1
ATOM 3113 C CA . ASN A 1 401 ? -5.741 7.893 -27.476 1.00 69.50 401 ASN A CA 1
ATOM 3114 C C . ASN A 1 401 ? -6.322 6.732 -28.304 1.00 69.50 401 ASN A C 1
ATOM 3116 O O . ASN A 1 401 ? -5.697 5.682 -28.433 1.00 69.50 401 ASN A O 1
ATOM 3120 N N . GLY A 1 402 ? -7.551 6.908 -28.798 1.00 79.06 402 GLY A N 1
ATOM 3121 C CA . GLY A 1 402 ? -8.290 5.906 -29.560 1.00 79.06 402 GLY A CA 1
ATOM 3122 C C . GLY A 1 402 ? -9.411 5.211 -28.795 1.00 79.06 402 GLY A C 1
ATOM 3123 O O . GLY A 1 402 ? -9.882 5.668 -27.755 1.00 79.06 402 GLY A O 1
ATOM 3124 N N . PHE A 1 403 ? -9.830 4.074 -29.337 1.00 87.12 403 PHE A N 1
ATOM 3125 C CA . PHE A 1 403 ? -10.853 3.198 -28.789 1.00 87.12 403 PHE A CA 1
ATOM 3126 C C . PHE A 1 403 ? -10.371 2.510 -27.514 1.00 87.12 403 PHE A C 1
ATOM 3128 O O . PHE A 1 403 ? -9.308 1.885 -27.501 1.00 87.12 403 PHE A O 1
ATOM 3135 N N . VAL A 1 404 ? -11.195 2.555 -26.472 1.00 88.31 404 VAL A N 1
ATOM 3136 C CA . VAL A 1 404 ? -11.011 1.762 -25.252 1.00 88.31 404 VAL A CA 1
ATOM 3137 C C . VAL A 1 404 ? -12.042 0.651 -25.173 1.00 88.31 404 VAL A C 1
ATOM 3139 O O . VAL A 1 404 ? -13.144 0.785 -25.707 1.00 88.31 404 VAL A O 1
ATOM 3142 N N . GLU A 1 405 ? -11.675 -0.455 -24.525 1.00 93.19 405 GLU A N 1
ATOM 3143 C CA . GLU A 1 405 ? -12.614 -1.541 -24.254 1.00 93.19 405 GLU A CA 1
ATOM 3144 C C . GLU A 1 405 ? -13.717 -1.048 -23.312 1.00 93.19 405 GLU A C 1
ATOM 3146 O O . GLU A 1 405 ? -13.452 -0.492 -22.248 1.00 93.19 405 GLU A O 1
ATOM 3151 N N . VAL A 1 406 ? -14.963 -1.277 -23.712 1.00 93.69 406 VAL A N 1
ATOM 3152 C CA . VAL A 1 406 ? -16.150 -1.073 -22.882 1.00 93.69 406 VAL A CA 1
ATOM 3153 C C . VAL A 1 406 ? -17.100 -2.245 -23.101 1.00 93.69 406 VAL A C 1
ATOM 3155 O O . VAL A 1 406 ? -17.018 -2.972 -24.094 1.00 93.69 406 VAL A O 1
ATOM 3158 N N . TRP A 1 407 ? -18.032 -2.440 -22.186 1.00 95.25 407 TRP A N 1
ATOM 3159 C CA . TRP A 1 407 ? -19.118 -3.404 -22.319 1.00 95.25 407 TRP A CA 1
ATOM 3160 C C . TRP A 1 407 ? -20.434 -2.660 -22.522 1.00 95.25 407 TRP A C 1
ATOM 3162 O O . TRP A 1 407 ? -20.520 -1.457 -22.277 1.00 95.25 407 TRP A O 1
ATOM 3172 N N . ALA A 1 408 ? -21.456 -3.358 -23.004 1.00 94.00 408 ALA A N 1
ATOM 3173 C CA . ALA A 1 408 ? -22.747 -2.750 -23.285 1.00 94.00 408 ALA A CA 1
ATOM 3174 C C . ALA A 1 408 ? -23.893 -3.602 -22.741 1.00 94.00 408 ALA A C 1
ATOM 3176 O O . ALA A 1 408 ? -23.873 -4.832 -22.816 1.00 94.00 408 ALA A O 1
ATOM 3177 N N . ILE A 1 409 ? -24.896 -2.910 -22.218 1.00 94.00 409 ILE A N 1
ATOM 3178 C CA . ILE A 1 409 ? -26.147 -3.471 -21.712 1.00 94.00 409 ILE A CA 1
ATOM 3179 C C . ILE A 1 409 ? -27.304 -2.897 -22.522 1.00 94.00 409 ILE A C 1
ATOM 3181 O O . ILE A 1 409 ? -27.246 -1.754 -22.992 1.00 94.00 409 ILE A O 1
ATOM 3185 N N . GLU A 1 410 ? -28.376 -3.670 -22.670 1.00 91.94 410 GLU A N 1
ATOM 3186 C CA . GLU A 1 410 ? -29.564 -3.217 -23.388 1.00 91.94 410 GLU A CA 1
ATOM 3187 C C . GLU A 1 410 ? -30.500 -2.422 -22.463 1.00 91.94 410 GLU A C 1
ATOM 3189 O O . GLU A 1 410 ? -31.591 -2.848 -22.057 1.00 91.94 410 GLU A O 1
ATOM 3194 N N . CYS A 1 411 ? -30.037 -1.231 -22.100 1.00 88.06 411 CYS A N 1
ATOM 3195 C CA . CYS A 1 411 ? -30.743 -0.285 -21.257 1.00 88.06 411 CYS A CA 1
ATOM 3196 C C . CYS A 1 411 ? -30.837 1.071 -21.960 1.00 88.06 411 CYS A C 1
ATOM 3198 O O . CYS A 1 411 ? -29.871 1.560 -22.533 1.00 88.06 411 CYS A O 1
ATOM 3200 N N . LYS A 1 412 ? -32.009 1.712 -21.898 1.00 83.19 412 LYS A N 1
ATOM 3201 C CA . LYS A 1 412 ? -32.131 3.131 -22.245 1.00 83.19 412 LYS A CA 1
ATOM 3202 C C . LYS A 1 412 ? -31.870 3.950 -20.985 1.00 83.19 412 LYS A C 1
ATOM 3204 O O . LYS A 1 412 ? -32.818 4.321 -20.292 1.00 83.19 412 LYS A O 1
ATOM 3209 N N . SER A 1 413 ? -30.599 4.181 -20.669 1.00 76.62 413 SER A N 1
ATOM 3210 C CA . SER A 1 413 ? -30.233 5.153 -19.637 1.00 76.62 413 SER A CA 1
ATOM 3211 C C . SER A 1 413 ? -30.350 6.585 -20.173 1.00 76.62 413 SER A C 1
ATOM 3213 O O . SER A 1 413 ? -30.469 6.809 -21.381 1.00 76.62 413 SER A O 1
ATOM 3215 N N . GLY A 1 414 ? -30.366 7.561 -19.269 1.00 70.69 414 GLY A N 1
ATOM 3216 C CA . GLY A 1 414 ? -30.503 8.980 -19.591 1.00 70.69 414 GLY A CA 1
ATOM 3217 C C . GLY A 1 414 ? -29.355 9.827 -19.040 1.00 70.69 414 GLY A C 1
ATOM 3218 O O . GLY A 1 414 ? -28.457 9.292 -18.380 1.00 70.69 414 GLY A O 1
ATOM 3219 N N . PRO A 1 415 ? -29.402 11.149 -19.282 1.00 67.44 415 PRO A N 1
ATOM 3220 C CA . PRO A 1 415 ? -28.492 12.102 -18.659 1.00 67.44 415 PRO A CA 1
ATOM 3221 C C . PRO A 1 415 ? -28.435 11.895 -17.145 1.00 67.44 415 PRO A C 1
ATOM 3223 O O . PRO A 1 415 ? -29.451 11.608 -16.509 1.00 67.44 415 PRO A O 1
ATOM 3226 N N . GLY A 1 416 ? -27.237 11.993 -16.579 1.00 68.62 416 GLY A N 1
ATOM 3227 C CA . GLY A 1 416 ? -27.008 11.723 -15.167 1.00 68.62 416 GLY A CA 1
ATOM 3228 C C . GLY A 1 416 ? -26.731 10.258 -14.837 1.00 68.62 416 GLY A C 1
ATOM 3229 O O . GLY A 1 416 ? -26.219 10.030 -13.761 1.00 68.62 416 GLY A O 1
ATOM 3230 N N . ALA A 1 417 ? -26.930 9.270 -15.722 1.00 78.06 417 ALA A N 1
ATOM 3231 C CA . ALA A 1 417 ? -26.549 7.866 -15.452 1.00 78.06 417 ALA A CA 1
ATOM 3232 C C . ALA A 1 417 ? -25.030 7.618 -15.392 1.00 78.06 417 ALA A C 1
ATOM 3234 O O . ALA A 1 417 ? -24.584 6.504 -15.132 1.00 78.06 417 ALA A O 1
ATOM 3235 N N . CYS A 1 418 ? -24.232 8.640 -15.685 1.00 81.88 418 CYS A N 1
ATOM 3236 C CA . CYS A 1 418 ? -22.784 8.550 -15.723 1.00 81.88 418 CYS A CA 1
ATOM 3237 C C . CYS A 1 418 ? -22.196 8.170 -14.362 1.00 81.88 418 CYS A C 1
ATOM 3239 O O . CYS A 1 418 ? -22.582 8.749 -13.361 1.00 81.88 418 CYS A O 1
ATOM 3241 N N . GLY A 1 419 ? -21.263 7.230 -14.299 1.00 84.31 419 GLY A N 1
ATOM 3242 C CA . GLY A 1 419 ? -20.690 6.748 -13.048 1.00 84.31 419 GLY A CA 1
ATOM 3243 C C . GLY A 1 419 ? -21.534 5.696 -12.328 1.00 84.31 419 GLY A C 1
ATOM 3244 O O . GLY A 1 419 ? -20.995 5.047 -11.441 1.00 84.31 419 GLY A O 1
ATOM 3245 N N . ALA A 1 420 ? -22.797 5.462 -12.714 1.00 87.06 420 ALA A N 1
ATOM 3246 C CA . ALA A 1 420 ? -23.648 4.432 -12.111 1.00 87.06 420 ALA A CA 1
ATOM 3247 C C . ALA A 1 420 ? -22.981 3.047 -12.143 1.00 87.06 420 ALA A C 1
ATOM 3249 O O . ALA A 1 420 ? -22.381 2.656 -13.150 1.00 87.06 420 ALA A O 1
ATOM 3250 N N . TRP A 1 421 ? -23.102 2.298 -11.046 1.00 89.94 421 TRP A N 1
ATOM 3251 C CA . TRP A 1 421 ? -22.580 0.937 -10.961 1.00 89.94 421 TRP A CA 1
ATOM 3252 C C . TRP A 1 421 ? -23.538 -0.065 -11.598 1.00 89.94 421 TRP A C 1
ATOM 3254 O O . TRP A 1 421 ? -24.760 0.028 -11.467 1.00 89.94 421 TRP A O 1
ATOM 3264 N N . VAL A 1 422 ? -22.950 -1.046 -12.272 1.00 91.00 422 VAL A N 1
ATOM 3265 C CA . VAL A 1 422 ? -23.627 -2.227 -12.792 1.00 91.00 422 VAL A CA 1
ATOM 3266 C C . VAL A 1 422 ? -23.111 -3.428 -12.017 1.00 91.00 422 VAL A C 1
ATOM 3268 O O . VAL A 1 422 ? -21.900 -3.641 -11.938 1.00 91.00 422 VAL A O 1
ATOM 3271 N N . VAL A 1 423 ? -24.029 -4.179 -11.421 1.00 90.31 423 VAL A N 1
ATOM 3272 C CA . VAL A 1 423 ? -23.748 -5.227 -10.440 1.00 90.31 423 VAL A CA 1
ATOM 3273 C C . VAL A 1 423 ? -24.298 -6.557 -10.936 1.00 90.31 423 VAL A C 1
ATOM 3275 O O . VAL A 1 423 ? -25.395 -6.617 -11.496 1.00 90.31 423 VAL A O 1
ATOM 3278 N N . GLU A 1 424 ? -23.539 -7.626 -10.735 1.00 89.12 424 GLU A N 1
ATOM 3279 C CA . GLU A 1 424 ? -24.027 -8.984 -10.953 1.00 89.12 424 GLU A CA 1
ATOM 3280 C C . GLU A 1 424 ? -24.944 -9.393 -9.782 1.00 89.12 424 GLU A C 1
ATOM 3282 O O . GLU A 1 424 ? -24.519 -9.337 -8.627 1.00 89.12 424 GLU A O 1
ATOM 3287 N N . PRO A 1 425 ? -26.212 -9.768 -10.040 1.00 83.81 425 PRO A N 1
ATOM 3288 C CA . PRO A 1 425 ? -27.218 -9.926 -8.988 1.00 83.81 425 PRO A CA 1
ATOM 3289 C C . PRO A 1 425 ? -26.912 -11.059 -8.002 1.00 83.81 425 PRO A C 1
ATOM 3291 O O . PRO A 1 425 ? -27.258 -10.939 -6.832 1.00 83.81 425 PRO A O 1
ATOM 3294 N N . ASP A 1 426 ? -26.267 -12.136 -8.451 1.00 81.88 426 ASP A N 1
ATOM 3295 C CA . ASP A 1 426 ? -26.022 -13.315 -7.613 1.00 81.88 426 ASP A CA 1
ATOM 3296 C C . ASP A 1 426 ? -24.829 -13.131 -6.665 1.00 81.88 426 ASP A C 1
ATOM 3298 O O . ASP A 1 426 ? -24.874 -13.563 -5.512 1.00 81.88 426 ASP A O 1
ATOM 3302 N N . SER A 1 427 ? -23.756 -12.494 -7.141 1.00 82.94 427 SER A N 1
ATOM 3303 C CA . SER A 1 427 ? -22.522 -12.277 -6.376 1.00 82.94 427 SER A CA 1
ATOM 3304 C C . SER A 1 427 ? -22.517 -10.954 -5.610 1.00 82.94 427 SER A C 1
ATOM 3306 O O . SER A 1 427 ? -21.855 -10.839 -4.580 1.00 82.94 427 SER A O 1
ATOM 3308 N N . GLY A 1 428 ? -23.249 -9.948 -6.096 1.00 83.12 428 GLY A N 1
ATOM 3309 C CA . GLY A 1 428 ? -23.108 -8.570 -5.635 1.00 83.12 428 GLY A CA 1
ATOM 3310 C C . GLY A 1 428 ? -21.838 -7.889 -6.156 1.00 83.12 428 GLY A C 1
ATOM 3311 O O . GLY A 1 428 ? -21.519 -6.784 -5.718 1.00 83.12 428 GLY A O 1
ATOM 3312 N N . ASP A 1 429 ? -21.105 -8.495 -7.091 1.00 88.56 429 ASP A N 1
ATOM 3313 C CA . ASP A 1 429 ? -19.886 -7.900 -7.633 1.00 88.56 429 ASP A CA 1
ATOM 3314 C C . ASP A 1 429 ? -20.206 -6.738 -8.573 1.00 88.56 429 ASP A C 1
ATOM 3316 O O . ASP A 1 429 ? -21.024 -6.847 -9.491 1.00 88.56 429 ASP A O 1
ATOM 3320 N N . VAL A 1 430 ? -19.515 -5.612 -8.386 1.00 91.00 430 VAL A N 1
ATOM 3321 C CA . VAL A 1 430 ? -19.578 -4.491 -9.331 1.00 91.00 430 VAL A CA 1
ATOM 3322 C C . VAL A 1 430 ? -18.798 -4.882 -10.579 1.00 91.00 430 VAL A C 1
ATOM 3324 O O . VAL A 1 430 ? -17.577 -4.966 -10.530 1.00 91.00 430 VAL A O 1
ATOM 3327 N N . VAL A 1 431 ? -19.489 -5.097 -11.697 1.00 93.00 431 VAL A N 1
ATOM 3328 C CA . VAL A 1 431 ? -18.900 -5.559 -12.964 1.00 93.00 431 VAL A CA 1
ATOM 3329 C C . VAL A 1 431 ? -18.632 -4.422 -13.949 1.00 93.00 431 VAL A C 1
ATOM 3331 O O . VAL A 1 431 ? -17.727 -4.532 -14.777 1.00 93.00 431 VAL A O 1
ATOM 3334 N N . GLY A 1 432 ? -19.350 -3.299 -13.851 1.00 92.62 432 GLY A N 1
ATOM 3335 C CA . GLY A 1 432 ? -19.128 -2.161 -14.743 1.00 92.62 432 GLY A CA 1
ATOM 3336 C C . GLY A 1 432 ? -19.532 -0.801 -14.184 1.00 92.62 432 GLY A C 1
ATOM 3337 O O . GLY A 1 432 ? -20.302 -0.705 -13.231 1.00 92.62 432 GLY A O 1
ATOM 3338 N N . ILE A 1 433 ? -18.998 0.258 -14.797 1.00 91.88 433 ILE A N 1
ATOM 3339 C CA . ILE A 1 433 ? -19.282 1.665 -14.467 1.00 91.88 433 ILE A CA 1
ATOM 3340 C C . ILE A 1 433 ? -19.781 2.381 -15.722 1.00 91.88 433 ILE A C 1
ATOM 3342 O O . ILE A 1 433 ? -19.067 2.442 -16.722 1.00 91.88 433 ILE A O 1
ATOM 3346 N N . VAL A 1 434 ? -21.000 2.914 -15.695 1.00 91.50 434 VAL A N 1
ATOM 3347 C CA . VAL A 1 434 ? -21.644 3.537 -16.864 1.00 91.50 434 VAL A CA 1
ATOM 3348 C C . VAL A 1 434 ? -20.894 4.791 -17.318 1.00 91.50 434 VAL A C 1
ATOM 3350 O O . VAL A 1 434 ? -20.640 5.680 -16.515 1.00 91.50 434 VAL A O 1
ATOM 3353 N N . VAL A 1 435 ? -20.607 4.901 -18.617 1.00 89.00 435 VAL A N 1
ATOM 3354 C CA . VAL A 1 435 ? -19.845 6.024 -19.200 1.00 89.00 435 VAL A CA 1
ATOM 3355 C C . VAL A 1 435 ? -20.601 6.773 -20.303 1.00 89.00 435 VAL A C 1
ATOM 3357 O O . VAL A 1 435 ? -20.468 7.987 -20.443 1.00 89.00 435 VAL A O 1
ATOM 3360 N N . ALA A 1 436 ? -21.434 6.080 -21.078 1.00 88.94 436 ALA A N 1
ATOM 3361 C CA . ALA A 1 436 ? -22.159 6.677 -22.196 1.00 88.94 436 ALA A CA 1
ATOM 3362 C C . ALA A 1 436 ? -23.496 5.979 -22.426 1.00 88.94 436 ALA A C 1
ATOM 3364 O O . ALA A 1 436 ? -23.708 4.843 -21.995 1.00 88.94 436 ALA A O 1
ATOM 3365 N N . HIS A 1 437 ? -24.387 6.640 -23.156 1.00 88.75 437 HIS A N 1
ATOM 3366 C CA . HIS A 1 437 ? -25.679 6.084 -23.522 1.00 88.75 437 HIS A CA 1
ATOM 3367 C C . HIS A 1 437 ? -26.086 6.485 -24.933 1.00 88.75 437 HIS A C 1
ATOM 3369 O O . HIS A 1 437 ? -25.621 7.477 -25.493 1.00 88.75 437 HIS A O 1
ATOM 3375 N N . CYS A 1 438 ? -26.949 5.680 -25.536 1.00 88.31 438 CYS A N 1
ATOM 3376 C CA . CYS A 1 438 ? -27.519 5.988 -26.829 1.00 88.31 438 CYS A CA 1
ATOM 3377 C C . CYS A 1 438 ? -28.864 6.680 -26.620 1.00 88.31 438 CYS A C 1
ATOM 3379 O O . CYS A 1 438 ? -29.714 6.220 -25.857 1.00 88.31 438 CYS A O 1
ATOM 3381 N N . THR A 1 439 ? -29.071 7.809 -27.292 1.00 83.44 439 THR A N 1
ATOM 3382 C CA . THR A 1 439 ? -30.345 8.540 -27.196 1.00 83.44 439 THR A CA 1
ATOM 3383 C C . THR A 1 439 ? -31.416 7.954 -28.122 1.00 83.44 439 THR A C 1
ATOM 3385 O O . THR A 1 439 ? -32.615 8.101 -27.861 1.00 83.44 439 THR A O 1
ATOM 3388 N N . THR A 1 440 ? -30.994 7.236 -29.167 1.00 85.69 440 THR A N 1
ATOM 3389 C CA . THR A 1 440 ? -31.840 6.668 -30.226 1.00 85.69 440 THR A CA 1
ATOM 3390 C C . THR A 1 440 ? -32.091 5.163 -30.083 1.00 85.69 440 THR A C 1
ATOM 3392 O O . THR A 1 440 ? -33.170 4.704 -30.456 1.00 85.69 440 THR A O 1
ATOM 3395 N N . ALA A 1 441 ? -31.171 4.418 -29.464 1.00 87.75 441 ALA A N 1
ATOM 3396 C CA . ALA A 1 441 ? -31.287 2.987 -29.169 1.00 87.75 441 ALA A CA 1
ATOM 3397 C C . ALA A 1 441 ? -31.239 2.724 -27.645 1.00 87.75 441 ALA A C 1
ATOM 3399 O O . ALA A 1 441 ? -30.677 3.525 -26.901 1.00 87.75 441 ALA A O 1
ATOM 3400 N N . PRO A 1 442 ? -31.793 1.609 -27.135 1.00 90.38 442 PRO A N 1
ATOM 3401 C CA . PRO A 1 442 ? -31.713 1.219 -25.731 1.00 90.38 442 PRO A CA 1
ATOM 3402 C C . PRO A 1 442 ? -30.345 0.592 -25.419 1.00 90.38 442 PRO A C 1
ATOM 3404 O O . PRO A 1 442 ? -30.270 -0.572 -25.045 1.00 90.38 442 PRO A O 1
ATOM 3407 N N . LEU A 1 443 ? -29.267 1.351 -25.614 1.00 92.19 443 LEU A N 1
ATOM 3408 C CA . LEU A 1 443 ? -27.901 0.925 -25.321 1.00 92.19 443 LEU A CA 1
ATOM 3409 C C . LEU A 1 443 ? -27.243 1.853 -24.302 1.00 92.19 443 LEU A C 1
ATOM 3411 O O . LEU A 1 443 ? -27.254 3.076 -24.463 1.00 92.19 443 LEU A O 1
ATOM 3415 N N . THR A 1 444 ? -26.585 1.248 -23.320 1.00 93.00 444 THR A N 1
ATOM 3416 C CA . THR A 1 444 ? -25.723 1.929 -22.352 1.00 93.00 444 THR A CA 1
ATOM 3417 C C . THR A 1 444 ? -24.363 1.247 -22.352 1.00 93.00 444 THR A C 1
ATOM 3419 O O . THR A 1 444 ? -24.286 0.018 -22.311 1.00 93.00 444 THR A O 1
ATOM 3422 N N . TRP A 1 445 ? -23.294 2.040 -22.389 1.00 93.75 445 TRP A N 1
ATOM 3423 C CA . TRP A 1 445 ? -21.917 1.558 -22.327 1.00 93.75 445 TRP A CA 1
ATOM 3424 C C . TRP A 1 445 ? -21.347 1.728 -20.926 1.00 93.75 445 TRP A C 1
ATOM 3426 O O . TRP A 1 445 ? -21.576 2.749 -20.271 1.00 93.75 445 TRP A O 1
ATOM 3436 N N . MET A 1 446 ? -20.565 0.743 -20.496 1.00 93.25 446 MET A N 1
ATOM 3437 C CA . MET A 1 446 ? -19.908 0.711 -19.198 1.00 93.25 446 MET A CA 1
ATOM 3438 C C . MET A 1 446 ? -18.443 0.297 -19.320 1.00 93.25 446 MET A C 1
ATOM 3440 O O . MET A 1 446 ? -18.097 -0.594 -20.093 1.00 93.25 446 MET A O 1
ATOM 3444 N N . LEU A 1 447 ? -17.581 0.934 -18.539 1.00 92.50 447 LEU A N 1
ATOM 3445 C CA . LEU A 1 447 ? -16.192 0.527 -18.369 1.00 92.50 447 LEU A CA 1
ATOM 3446 C C . LEU A 1 447 ? -16.127 -0.765 -17.547 1.00 92.50 447 LEU A C 1
ATOM 3448 O O . LEU 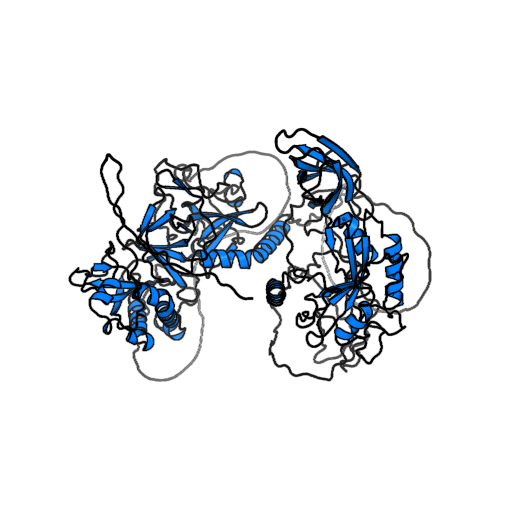A 1 447 ? -16.909 -0.895 -16.600 1.00 92.50 447 LEU A O 1
ATOM 3452 N N . PRO A 1 448 ? -15.194 -1.687 -17.841 1.00 93.50 448 PRO A N 1
ATOM 3453 C CA . PRO A 1 448 ? -14.955 -2.850 -16.995 1.00 93.50 448 PRO A CA 1
ATOM 3454 C C . PRO A 1 448 ? -14.481 -2.418 -15.603 1.00 93.50 448 PRO A C 1
ATOM 3456 O O . PRO A 1 448 ? -13.430 -1.786 -15.461 1.00 93.50 448 PRO A O 1
ATOM 3459 N N . ALA A 1 449 ? -15.231 -2.770 -14.557 1.00 92.38 449 ALA A N 1
ATOM 3460 C CA . ALA A 1 449 ? -14.921 -2.313 -13.202 1.00 92.38 449 ALA A CA 1
ATOM 3461 C C . ALA A 1 449 ? -13.584 -2.865 -12.677 1.00 92.38 449 ALA A C 1
ATOM 3463 O O . ALA A 1 449 ? -12.885 -2.165 -11.945 1.00 92.38 449 ALA A O 1
ATOM 3464 N N . TYR A 1 450 ? -13.178 -4.070 -13.105 1.00 89.75 450 TYR A N 1
ATOM 3465 C CA . TYR A 1 450 ? -11.899 -4.666 -12.700 1.00 89.75 450 TYR A CA 1
ATOM 3466 C C . TYR A 1 450 ? -10.691 -3.809 -13.116 1.00 89.75 450 TYR A C 1
ATOM 3468 O O . TYR A 1 450 ? -9.742 -3.687 -12.346 1.00 89.75 450 TYR A O 1
ATOM 3476 N N . GLU A 1 451 ? -10.713 -3.195 -14.307 1.00 88.75 451 GLU A N 1
ATOM 3477 C CA . GLU A 1 451 ? -9.611 -2.340 -14.775 1.00 88.75 451 GLU A CA 1
ATOM 3478 C C . GLU A 1 451 ? -9.563 -1.036 -13.992 1.00 88.75 451 GLU A C 1
ATOM 3480 O O . GLU A 1 451 ? -8.485 -0.581 -13.613 1.00 88.75 451 GLU A O 1
ATOM 3485 N N . VAL A 1 452 ? -10.735 -0.466 -13.706 1.00 89.19 452 VAL A N 1
ATOM 3486 C CA . VAL A 1 452 ? -10.854 0.769 -12.932 1.00 89.19 452 VAL A CA 1
ATOM 3487 C C . VAL A 1 452 ? -10.371 0.561 -11.499 1.00 89.19 452 VAL A C 1
ATOM 3489 O O . VAL A 1 452 ? -9.535 1.326 -11.026 1.00 89.19 452 VAL A O 1
ATOM 3492 N N . PHE A 1 453 ? -10.828 -0.488 -10.811 1.00 89.69 453 PHE A N 1
ATOM 3493 C CA . PHE A 1 453 ? -10.408 -0.753 -9.434 1.00 89.69 453 PHE A CA 1
ATOM 3494 C C . PHE A 1 453 ? -8.944 -1.186 -9.334 1.00 89.69 453 PHE A C 1
ATOM 3496 O O . PHE A 1 453 ? -8.260 -0.757 -8.406 1.00 89.69 453 PHE A O 1
ATOM 3503 N N . ALA A 1 454 ? -8.428 -1.966 -10.291 1.00 87.50 454 ALA A N 1
ATOM 3504 C CA . ALA A 1 454 ? -7.004 -2.296 -10.334 1.00 87.50 454 ALA A CA 1
ATOM 3505 C C . ALA A 1 454 ? -6.135 -1.042 -10.530 1.00 87.50 454 ALA A C 1
ATOM 3507 O O . ALA A 1 454 ? -5.127 -0.879 -9.841 1.00 87.50 454 ALA A O 1
ATOM 3508 N N . ASP A 1 455 ? -6.540 -0.133 -11.423 1.00 86.81 455 ASP A N 1
ATOM 3509 C CA . ASP A 1 455 ? -5.837 1.131 -11.645 1.00 86.81 455 ASP A CA 1
ATOM 3510 C C . ASP A 1 455 ? -5.903 2.047 -10.412 1.00 86.81 455 ASP A C 1
ATOM 3512 O O . ASP A 1 455 ? -4.857 2.534 -9.984 1.00 86.81 455 ASP A O 1
ATOM 3516 N N . ILE A 1 456 ? -7.072 2.198 -9.774 1.00 86.44 456 ILE A N 1
ATOM 3517 C CA . ILE A 1 456 ? -7.206 2.919 -8.494 1.00 86.44 456 ILE A CA 1
ATOM 3518 C C . ILE A 1 456 ? -6.246 2.335 -7.454 1.00 86.44 456 ILE A C 1
ATOM 3520 O O . ILE A 1 456 ? -5.481 3.084 -6.851 1.00 86.44 456 ILE A O 1
ATOM 3524 N N . ASN A 1 457 ? -6.247 1.011 -7.272 1.00 84.69 457 ASN A N 1
ATOM 3525 C CA . ASN A 1 457 ? -5.431 0.350 -6.257 1.00 84.69 457 ASN A CA 1
ATOM 3526 C C . ASN A 1 457 ? -3.928 0.548 -6.514 1.00 84.69 457 ASN A C 1
ATOM 3528 O O . ASN A 1 457 ? -3.190 0.912 -5.606 1.00 84.69 457 ASN A O 1
ATOM 3532 N N . SER A 1 458 ? -3.484 0.397 -7.767 1.00 83.06 458 SER A N 1
ATOM 3533 C CA . SER A 1 458 ? -2.075 0.593 -8.148 1.00 83.06 458 SER A CA 1
ATOM 3534 C C . SER A 1 458 ? -1.566 2.031 -8.002 1.00 83.06 458 SER A C 1
ATOM 3536 O O . SER A 1 458 ? -0.366 2.240 -7.855 1.00 83.06 458 SER A O 1
ATOM 3538 N N . ARG A 1 459 ? -2.453 3.032 -8.055 1.00 78.31 459 ARG A N 1
ATOM 3539 C CA . ARG A 1 459 ? -2.082 4.455 -7.962 1.00 78.31 459 ARG A CA 1
ATOM 3540 C C . ARG A 1 459 ? -2.351 5.066 -6.591 1.00 78.31 459 ARG A C 1
ATOM 3542 O O . ARG A 1 459 ? -1.937 6.201 -6.349 1.00 78.31 459 ARG A O 1
ATOM 3549 N N . TRP A 1 460 ? -3.068 4.358 -5.721 1.00 79.94 460 TRP A N 1
ATOM 3550 C CA . TRP A 1 460 ? -3.599 4.912 -4.480 1.00 79.94 460 TRP A CA 1
ATOM 3551 C C . TRP A 1 460 ? -2.510 5.505 -3.583 1.00 79.94 460 TRP A C 1
ATOM 3553 O O . TRP A 1 460 ? -2.662 6.632 -3.117 1.00 79.94 460 TRP A O 1
ATOM 3563 N N . GLU A 1 461 ? -1.385 4.810 -3.410 1.00 71.12 461 GLU A N 1
ATOM 3564 C CA . GLU A 1 461 ? -0.274 5.291 -2.575 1.00 71.12 461 GLU A CA 1
ATOM 3565 C C . GLU A 1 461 ? 0.263 6.647 -3.054 1.00 71.12 461 GLU A C 1
ATOM 3567 O O . GLU A 1 461 ? 0.407 7.585 -2.266 1.00 71.12 461 GLU A O 1
ATOM 3572 N N . ALA A 1 462 ? 0.459 6.798 -4.368 1.00 67.75 462 ALA A N 1
ATOM 3573 C CA . ALA A 1 462 ? 0.907 8.049 -4.967 1.00 67.75 462 ALA A CA 1
ATOM 3574 C C . ALA A 1 462 ? -0.123 9.178 -4.787 1.00 67.75 462 ALA A C 1
ATOM 3576 O O . ALA A 1 462 ? 0.244 10.321 -4.490 1.00 67.75 462 ALA A O 1
ATOM 3577 N N . TYR A 1 463 ? -1.416 8.877 -4.938 1.00 67.94 463 TYR A N 1
ATOM 3578 C CA . TYR A 1 463 ? -2.477 9.862 -4.731 1.00 67.94 463 TYR A CA 1
ATOM 3579 C C . TYR A 1 463 ? -2.592 10.303 -3.273 1.00 67.94 463 TYR A C 1
ATOM 3581 O O . TYR A 1 463 ? -2.726 11.503 -3.018 1.00 67.94 463 TYR A O 1
ATOM 3589 N N . GLU A 1 464 ? -2.475 9.377 -2.323 1.00 68.75 464 GLU A N 1
ATOM 3590 C CA . GLU A 1 464 ? -2.530 9.692 -0.897 1.00 68.75 464 GLU A CA 1
ATOM 3591 C C . GLU A 1 464 ? -1.326 10.543 -0.473 1.00 68.75 464 GLU A C 1
ATOM 3593 O O . GLU A 1 464 ? -1.482 11.537 0.238 1.00 68.75 464 GLU A O 1
ATOM 3598 N N . MET A 1 465 ? -0.135 10.272 -1.013 1.00 63.00 465 MET A N 1
ATOM 3599 C CA . MET A 1 465 ? 1.046 11.115 -0.796 1.00 63.00 465 MET A CA 1
ATOM 3600 C C . MET A 1 465 ? 0.882 12.527 -1.376 1.00 63.00 465 MET A C 1
ATOM 3602 O O . MET A 1 465 ? 1.228 13.516 -0.720 1.00 63.00 465 MET A O 1
ATOM 3606 N N . GLN A 1 466 ? 0.310 12.661 -2.579 1.00 60.00 466 GLN A N 1
ATOM 3607 C CA . GLN A 1 466 ? 0.016 13.967 -3.182 1.00 60.00 466 GLN A CA 1
ATOM 3608 C C . GLN A 1 466 ? -1.065 14.739 -2.414 1.00 60.00 466 GLN A C 1
ATOM 3610 O O . GLN A 1 466 ? -0.994 15.967 -2.305 1.00 60.00 466 GLN A O 1
ATOM 3615 N N . ARG A 1 467 ? -2.087 14.050 -1.900 1.00 62.44 467 ARG A N 1
ATOM 3616 C CA . ARG A 1 467 ? -3.142 14.637 -1.065 1.00 62.44 467 ARG A CA 1
ATOM 3617 C C . ARG A 1 467 ? -2.586 15.100 0.283 1.00 62.44 467 ARG A C 1
ATOM 3619 O O . ARG A 1 467 ? -2.797 16.256 0.650 1.00 62.44 467 ARG A O 1
ATOM 3626 N N . ALA A 1 468 ? -1.806 14.262 0.966 1.00 61.44 468 ALA A N 1
ATOM 3627 C CA . ALA A 1 468 ? -1.151 14.599 2.229 1.00 61.44 468 ALA A CA 1
ATOM 3628 C C . ALA A 1 468 ? -0.234 15.828 2.092 1.00 61.44 468 ALA A C 1
ATOM 3630 O O . ALA A 1 468 ? -0.295 16.748 2.909 1.00 61.44 468 ALA A O 1
ATOM 3631 N N . ALA A 1 469 ? 0.551 15.911 1.011 1.00 51.28 469 ALA A N 1
ATOM 3632 C CA . ALA A 1 469 ? 1.400 17.069 0.727 1.00 51.28 469 ALA A CA 1
ATOM 3633 C C . ALA A 1 469 ? 0.601 18.371 0.501 1.00 51.28 469 ALA A C 1
ATOM 3635 O O . ALA A 1 469 ? 1.043 19.454 0.895 1.00 51.28 469 ALA A O 1
ATOM 3636 N N . ARG A 1 470 ? -0.588 18.287 -0.111 1.00 52.97 470 ARG A N 1
ATOM 3637 C CA . ARG A 1 470 ? -1.466 19.442 -0.366 1.00 52.97 470 ARG A CA 1
ATOM 3638 C C . ARG A 1 470 ? -2.178 19.937 0.885 1.00 52.97 470 ARG A C 1
ATOM 3640 O O . ARG A 1 470 ? -2.155 21.140 1.133 1.00 52.97 470 ARG A O 1
ATOM 3647 N N . LEU A 1 471 ? -2.728 19.037 1.701 1.00 50.94 471 LEU A N 1
ATOM 3648 C CA . LEU A 1 471 ? -3.324 19.390 2.996 1.00 50.94 471 LEU A CA 1
ATOM 3649 C C . LEU A 1 471 ? -2.303 20.102 3.897 1.00 50.94 471 LEU A C 1
ATOM 3651 O O . LEU A 1 471 ? -2.627 21.109 4.521 1.00 50.94 471 LEU A O 1
ATOM 3655 N N . MET A 1 472 ? -1.042 19.663 3.866 1.00 43.03 472 MET A N 1
ATOM 3656 C CA . MET A 1 472 ? 0.066 20.341 4.549 1.00 43.03 472 MET A CA 1
ATOM 3657 C C . MET A 1 472 ? 0.384 21.735 3.976 1.00 43.03 472 MET A C 1
ATOM 3659 O O . MET A 1 472 ? 0.842 22.603 4.712 1.00 43.03 472 MET A O 1
ATOM 3663 N N . THR A 1 473 ? 0.126 21.978 2.686 1.00 39.59 473 THR A N 1
ATOM 3664 C CA . THR A 1 473 ? 0.361 23.280 2.029 1.00 39.59 473 THR A CA 1
ATOM 3665 C C . THR A 1 473 ? -0.787 24.269 2.284 1.00 39.59 473 THR A C 1
ATOM 3667 O O . THR A 1 473 ? -0.541 25.455 2.482 1.00 39.59 473 THR A O 1
ATOM 3670 N N . ALA A 1 474 ? -2.038 23.794 2.322 1.00 36.97 474 ALA A N 1
ATOM 3671 C CA . ALA A 1 474 ? -3.226 24.614 2.590 1.00 36.97 474 ALA A CA 1
ATOM 3672 C C . ALA A 1 474 ? -3.337 25.079 4.059 1.00 36.97 474 ALA A C 1
ATOM 3674 O O . ALA A 1 474 ? -3.994 26.078 4.339 1.00 36.97 474 ALA A O 1
ATOM 3675 N N . LEU A 1 475 ? -2.669 24.386 4.990 1.00 33.53 475 LEU A N 1
ATOM 3676 C CA . LEU A 1 475 ? -2.603 24.734 6.416 1.00 33.53 475 LEU A CA 1
ATOM 3677 C C . LEU A 1 475 ? -1.562 25.821 6.750 1.00 33.53 475 LEU A C 1
ATOM 3679 O O . LEU A 1 475 ? -1.426 26.193 7.914 1.00 33.53 475 LEU A O 1
ATOM 3683 N N . VAL A 1 476 ? -0.849 26.364 5.756 1.00 32.47 476 VAL A N 1
ATOM 3684 C CA . VAL A 1 476 ? 0.042 27.521 5.929 1.00 32.47 476 VAL A CA 1
ATOM 3685 C C . VAL A 1 476 ? -0.718 28.788 5.514 1.00 32.47 476 VAL A C 1
ATOM 3687 O O . VAL A 1 476 ? -0.942 28.992 4.319 1.00 32.47 476 VAL A O 1
ATOM 3690 N N . PRO A 1 477 ? -1.119 29.683 6.439 1.00 30.23 477 PRO A N 1
ATOM 3691 C CA . PRO A 1 477 ? -1.689 30.966 6.049 1.00 30.23 477 PRO A CA 1
ATOM 3692 C C . PRO A 1 477 ? -0.635 31.757 5.273 1.00 30.23 477 PRO A C 1
ATOM 3694 O O . PRO A 1 477 ? 0.522 31.825 5.694 1.00 30.23 477 PRO A O 1
ATOM 3697 N N . SER A 1 478 ? -1.018 32.405 4.170 1.00 30.53 478 SER A N 1
ATOM 3698 C CA . SER A 1 478 ? -0.139 33.367 3.506 1.00 30.53 478 SER A CA 1
ATOM 3699 C C . SER A 1 478 ? 0.131 34.541 4.456 1.00 30.53 478 SER A C 1
ATOM 3701 O O . SER A 1 478 ? -0.636 35.503 4.516 1.00 30.53 478 SER A O 1
ATOM 3703 N N . MET A 1 479 ? 1.217 34.479 5.224 1.00 27.59 479 MET A N 1
ATOM 3704 C CA . MET A 1 479 ? 1.732 35.641 5.935 1.00 27.59 479 MET A CA 1
ATOM 3705 C C . MET A 1 479 ? 2.402 36.564 4.919 1.00 27.59 479 MET A C 1
ATOM 3707 O O . MET A 1 479 ? 3.584 36.438 4.608 1.00 27.59 479 MET A O 1
ATOM 3711 N N . ALA A 1 480 ? 1.628 37.509 4.385 1.00 27.44 480 ALA A N 1
ATOM 3712 C CA . ALA A 1 480 ? 2.209 38.729 3.849 1.00 27.44 480 ALA A CA 1
ATOM 3713 C C . ALA A 1 480 ? 2.926 39.457 5.008 1.00 27.44 480 ALA A C 1
ATOM 3715 O O . ALA A 1 480 ? 2.343 39.585 6.087 1.00 27.44 480 ALA A O 1
ATOM 3716 N N . PRO A 1 481 ? 4.175 39.919 4.839 1.00 28.47 481 PRO A N 1
ATOM 3717 C CA . PRO A 1 481 ? 4.931 40.500 5.939 1.00 28.47 481 PRO A CA 1
ATOM 3718 C C . PRO A 1 481 ? 4.359 41.871 6.325 1.00 28.47 481 PRO A C 1
ATOM 3720 O O . PRO A 1 481 ? 4.476 42.846 5.580 1.00 28.47 481 PRO A O 1
ATOM 3723 N N . THR A 1 482 ? 3.764 41.959 7.514 1.00 25.00 482 THR A N 1
ATOM 3724 C CA . THR A 1 482 ? 3.416 43.229 8.162 1.00 25.00 482 THR A CA 1
ATOM 3725 C C . THR A 1 482 ? 4.684 43.834 8.761 1.00 25.00 482 THR A C 1
ATOM 3727 O O . THR A 1 482 ? 5.223 43.340 9.748 1.00 25.00 482 THR A O 1
ATOM 3730 N N . VAL A 1 483 ? 5.185 44.910 8.154 1.00 26.75 483 VAL A N 1
ATOM 3731 C CA . VAL A 1 483 ? 6.310 45.692 8.682 1.00 26.75 483 VAL A CA 1
ATOM 3732 C C . VAL A 1 483 ? 5.821 46.531 9.867 1.00 26.75 483 VAL A C 1
ATOM 3734 O O . VAL A 1 483 ? 5.079 47.495 9.688 1.00 26.75 483 VAL A O 1
ATOM 3737 N N . LEU A 1 484 ? 6.255 46.182 11.079 1.00 23.44 484 LEU A N 1
ATOM 3738 C CA . LEU A 1 484 ? 6.094 47.004 12.281 1.00 23.44 484 LEU A CA 1
ATOM 3739 C C . LEU A 1 484 ? 7.041 48.213 12.206 1.00 23.44 484 LEU A C 1
ATOM 3741 O O . LEU A 1 484 ? 8.260 48.065 12.287 1.00 23.44 484 LEU A O 1
ATOM 3745 N N . ARG A 1 485 ? 6.484 49.421 12.054 1.00 23.77 485 ARG A N 1
ATOM 3746 C CA . ARG A 1 485 ? 7.208 50.681 12.280 1.00 23.77 485 ARG A CA 1
ATOM 3747 C C . ARG A 1 485 ? 7.115 51.072 13.754 1.00 23.77 485 ARG A C 1
ATOM 3749 O O . ARG A 1 485 ? 6.028 51.165 14.312 1.00 23.77 485 ARG A O 1
ATOM 3756 N N . SER A 1 486 ? 8.272 51.355 14.343 1.00 25.59 486 SER A N 1
ATOM 3757 C CA . SER A 1 486 ? 8.446 52.000 15.643 1.00 25.59 486 SER A CA 1
ATOM 3758 C C . SER A 1 486 ? 7.854 53.415 15.641 1.00 25.59 486 SER A C 1
ATOM 3760 O O . SER A 1 486 ? 8.286 54.261 14.854 1.00 25.59 486 SER A O 1
ATOM 3762 N N . GLY A 1 487 ? 6.900 53.688 16.530 1.00 24.28 487 GLY A N 1
ATOM 3763 C CA . GLY A 1 487 ? 6.433 55.040 16.828 1.00 24.28 487 GLY A CA 1
ATOM 3764 C C . GLY A 1 487 ? 7.213 55.631 17.999 1.00 24.28 487 GLY A C 1
ATOM 3765 O O . GLY A 1 487 ? 7.025 55.200 19.130 1.00 24.28 487 GLY A O 1
ATOM 3766 N N . ASN A 1 488 ? 8.061 56.625 17.730 1.00 25.89 488 ASN A N 1
ATOM 3767 C CA . ASN A 1 488 ? 8.487 57.598 18.735 1.00 25.89 488 ASN A CA 1
ATOM 3768 C C . ASN A 1 488 ? 7.560 58.810 18.626 1.00 25.89 488 ASN A C 1
ATOM 3770 O O . ASN A 1 488 ? 7.470 59.442 17.575 1.00 25.89 488 ASN A O 1
ATOM 3774 N N . SER A 1 489 ? 6.871 59.124 19.716 1.00 23.78 489 SER A N 1
ATOM 3775 C CA . SER A 1 489 ? 6.098 60.349 19.891 1.00 23.78 489 SER A CA 1
ATOM 3776 C C . SER A 1 489 ? 6.973 61.441 20.502 1.00 23.78 489 SER A C 1
ATOM 3778 O O . SER A 1 489 ? 7.478 61.250 21.607 1.00 23.78 489 SER A O 1
ATOM 3780 N N . THR A 1 490 ? 7.106 62.593 19.842 1.00 23.56 490 THR A N 1
ATOM 3781 C CA . THR A 1 490 ? 7.007 63.939 20.456 1.00 23.56 490 THR A CA 1
ATOM 3782 C C . THR A 1 490 ? 7.045 65.040 19.375 1.00 23.56 490 THR A C 1
ATOM 3784 O O . THR A 1 490 ? 7.560 64.788 18.288 1.00 23.56 490 THR A O 1
ATOM 3787 N N . PRO A 1 491 ? 6.416 66.212 19.613 1.00 27.02 491 PRO A N 1
ATOM 3788 C CA . PRO A 1 491 ? 5.815 67.036 18.558 1.00 27.02 491 PRO A CA 1
ATOM 3789 C C . PRO A 1 491 ? 6.560 68.351 18.250 1.00 27.02 491 PRO A C 1
ATOM 3791 O O . PRO A 1 491 ? 7.416 68.769 19.024 1.00 27.02 491 PRO A O 1
ATOM 3794 N N . ALA A 1 492 ? 6.055 69.044 17.210 1.00 22.08 492 ALA A N 1
ATOM 3795 C CA . ALA A 1 492 ? 6.141 70.499 16.962 1.00 22.08 492 ALA A CA 1
ATOM 3796 C C . ALA A 1 492 ? 7.497 70.981 16.377 1.00 22.08 492 ALA A C 1
ATOM 3798 O O . ALA A 1 492 ? 8.538 70.512 16.804 1.00 22.08 492 ALA A O 1
ATOM 3799 N N . LEU A 1 493 ? 7.646 71.889 15.402 1.00 22.97 493 LEU A N 1
ATOM 3800 C CA . LEU A 1 493 ? 6.842 72.884 14.671 1.00 22.97 493 LEU A CA 1
ATOM 3801 C C . LEU A 1 493 ? 7.615 73.235 13.365 1.00 22.97 493 LEU A C 1
ATOM 3803 O O . LEU A 1 493 ? 8.813 72.991 13.321 1.00 22.97 493 LEU A O 1
ATOM 3807 N N . HIS A 1 494 ? 6.915 73.817 12.371 1.00 23.94 494 HIS A N 1
ATOM 3808 C CA . HIS A 1 494 ? 7.340 74.771 11.307 1.00 23.94 494 HIS A CA 1
ATOM 3809 C C . HIS A 1 494 ? 8.821 74.787 10.843 1.00 23.94 494 HIS A C 1
ATOM 3811 O O . HIS A 1 494 ? 9.735 74.898 11.641 1.00 23.94 494 HIS A O 1
ATOM 3817 N N . SER A 1 495 ? 9.183 74.812 9.557 1.00 23.59 495 SER A N 1
ATOM 3818 C CA . SER A 1 495 ? 8.721 75.670 8.451 1.00 23.59 495 SER A CA 1
ATOM 3819 C C . SER A 1 495 ? 9.611 75.387 7.222 1.00 23.59 495 SER A C 1
ATOM 3821 O O . SER A 1 495 ? 10.765 75.007 7.390 1.00 23.59 495 SER A O 1
ATOM 3823 N N . ASP A 1 496 ? 9.043 75.615 6.039 1.00 24.95 496 ASP A N 1
ATOM 3824 C CA . ASP A 1 496 ? 9.634 76.194 4.822 1.00 24.95 496 ASP A CA 1
ATOM 3825 C C . ASP A 1 496 ? 10.810 75.534 4.056 1.00 24.95 496 ASP A C 1
ATOM 3827 O O . ASP A 1 496 ? 11.944 75.427 4.506 1.00 24.95 496 ASP A O 1
ATOM 3831 N N . ASP A 1 497 ? 10.463 75.230 2.798 1.00 24.66 497 ASP A N 1
ATOM 3832 C CA . ASP A 1 497 ? 11.128 75.587 1.536 1.00 24.66 497 ASP A CA 1
ATOM 3833 C C . ASP A 1 497 ? 12.424 74.925 1.005 1.00 24.66 497 ASP A C 1
ATOM 3835 O O . ASP A 1 497 ? 13.495 74.915 1.599 1.00 24.66 497 ASP A O 1
ATOM 3839 N N . LEU A 1 498 ? 12.275 74.550 -0.277 1.00 24.97 498 LEU A N 1
ATOM 3840 C CA . LEU A 1 498 ? 13.193 74.694 -1.419 1.00 24.97 498 LEU A CA 1
ATOM 3841 C C . LEU A 1 498 ? 14.450 73.804 -1.582 1.00 24.97 498 LEU A C 1
ATOM 3843 O O . LEU A 1 498 ? 15.534 74.067 -1.083 1.00 24.97 498 LEU A O 1
ATOM 3847 N N . SER A 1 499 ? 14.327 72.954 -2.612 1.00 23.27 499 SER A N 1
ATOM 3848 C CA . SER A 1 499 ? 15.197 72.896 -3.807 1.00 23.27 499 SER A CA 1
ATOM 3849 C C . SER A 1 499 ? 16.528 72.109 -3.814 1.00 23.27 499 SER A C 1
ATOM 3851 O O . SER A 1 499 ? 17.451 72.354 -3.055 1.00 23.27 499 SER A O 1
ATOM 3853 N N . MET A 1 500 ? 16.600 71.247 -4.841 1.00 23.91 500 MET A N 1
ATOM 3854 C CA . MET A 1 500 ? 17.700 70.994 -5.792 1.00 23.91 500 MET A CA 1
ATOM 3855 C C . MET A 1 500 ? 19.088 70.449 -5.368 1.00 23.91 500 MET A C 1
ATOM 3857 O O . MET A 1 500 ? 19.840 71.053 -4.618 1.00 23.91 500 MET A O 1
ATOM 3861 N N . ASN A 1 501 ? 19.476 69.424 -6.150 1.00 25.28 501 ASN A N 1
ATOM 3862 C CA . ASN A 1 501 ? 20.745 69.234 -6.883 1.00 25.28 501 ASN A CA 1
ATOM 3863 C C . ASN A 1 501 ? 21.801 68.190 -6.444 1.00 25.28 501 ASN A C 1
ATOM 3865 O O . ASN A 1 501 ? 22.425 68.266 -5.397 1.00 25.28 501 ASN A O 1
ATOM 3869 N N . HIS A 1 502 ? 22.046 67.299 -7.422 1.00 26.31 502 HIS A N 1
ATOM 3870 C CA . HIS A 1 502 ? 23.311 66.791 -7.979 1.00 26.31 502 HIS A CA 1
ATOM 3871 C C . HIS A 1 502 ? 24.367 66.029 -7.142 1.00 26.31 502 HIS A C 1
ATOM 3873 O O . HIS A 1 502 ? 25.135 66.594 -6.382 1.00 26.31 502 HIS A O 1
ATOM 3879 N N . ALA A 1 503 ? 24.516 64.759 -7.552 1.00 24.64 503 ALA A N 1
ATOM 3880 C CA . ALA A 1 503 ? 25.708 64.134 -8.154 1.00 24.64 503 ALA A CA 1
ATOM 3881 C C . ALA A 1 503 ? 26.988 63.849 -7.333 1.00 24.64 503 ALA A C 1
ATOM 3883 O O . ALA A 1 503 ? 27.611 64.740 -6.769 1.00 24.64 503 ALA A O 1
ATOM 3884 N N . SER A 1 504 ? 27.479 62.614 -7.548 1.00 23.34 504 SER A N 1
ATOM 3885 C CA . SER A 1 504 ? 28.875 62.208 -7.861 1.00 23.34 504 SER A CA 1
ATOM 3886 C C . SER A 1 504 ? 29.471 61.130 -6.935 1.00 23.34 504 SER A C 1
ATOM 3888 O O . SER A 1 504 ? 29.535 61.282 -5.723 1.00 23.34 504 SER A O 1
ATOM 3890 N N . ARG A 1 505 ? 29.929 60.034 -7.568 1.00 23.45 505 ARG A N 1
ATOM 3891 C CA . ARG A 1 505 ? 30.853 58.966 -7.087 1.00 23.45 505 ARG A CA 1
ATOM 3892 C C . ARG A 1 505 ? 32.285 59.549 -6.842 1.00 23.45 505 ARG A C 1
ATOM 3894 O O . ARG A 1 505 ? 32.397 60.752 -7.075 1.00 23.45 505 ARG A O 1
ATOM 3901 N N . PRO A 1 506 ? 33.406 58.804 -6.567 1.00 39.19 506 PRO A N 1
ATOM 3902 C CA . PRO A 1 506 ? 33.661 57.334 -6.541 1.00 39.19 506 PRO A CA 1
ATOM 3903 C C . PRO A 1 506 ? 34.706 56.760 -5.513 1.00 39.19 506 PRO A C 1
ATOM 3905 O O . PRO A 1 506 ? 35.370 57.507 -4.813 1.00 39.19 506 PRO A O 1
ATOM 3908 N N . TYR A 1 507 ? 34.864 55.411 -5.546 1.00 22.98 507 TYR A N 1
ATOM 3909 C CA . TYR A 1 507 ? 36.067 54.527 -5.361 1.00 22.98 507 TYR A CA 1
ATOM 3910 C C . TYR A 1 507 ? 36.867 54.514 -4.014 1.00 22.98 507 TYR A C 1
ATOM 3912 O O . TYR A 1 507 ? 37.324 55.560 -3.585 1.00 22.98 507 TYR A O 1
ATOM 3920 N N . VAL A 1 508 ? 36.964 53.391 -3.244 1.00 21.55 508 VAL A N 1
ATOM 3921 C CA . VAL A 1 508 ? 37.904 52.196 -3.292 1.00 21.55 508 VAL A CA 1
ATOM 3922 C C . VAL A 1 508 ? 39.341 52.559 -2.796 1.00 21.55 508 VAL A C 1
ATOM 3924 O O . VAL A 1 508 ? 39.695 53.696 -3.087 1.00 21.55 508 VAL A O 1
ATOM 3927 N N . PRO A 1 509 ? 40.224 51.726 -2.136 1.00 33.69 509 PRO A N 1
ATOM 3928 C CA . PRO A 1 509 ? 40.289 50.245 -1.939 1.00 33.69 509 PRO A CA 1
ATOM 3929 C C . PRO A 1 509 ? 40.864 49.656 -0.587 1.00 33.69 509 PRO A C 1
ATOM 3931 O O . PRO A 1 509 ? 41.395 50.369 0.252 1.00 33.69 509 PRO A O 1
ATOM 3934 N N . LEU A 1 510 ? 40.864 48.301 -0.509 1.00 24.12 510 LEU A N 1
ATOM 3935 C CA . LEU A 1 510 ? 41.892 47.325 -0.012 1.00 24.12 510 LEU A CA 1
ATOM 3936 C C . LEU A 1 510 ? 42.430 47.324 1.446 1.00 24.12 510 LEU A C 1
ATOM 3938 O O . LEU A 1 510 ? 43.052 48.278 1.895 1.00 24.12 510 LEU A O 1
ATOM 3942 N N . SER A 1 511 ? 42.440 46.143 2.097 1.00 23.08 511 SER A N 1
ATOM 3943 C CA . SER A 1 511 ? 43.669 45.337 2.352 1.00 23.08 511 SER A CA 1
ATOM 3944 C C . SER A 1 511 ? 43.458 44.102 3.265 1.00 23.08 511 SER A C 1
ATOM 3946 O O . SER A 1 511 ? 42.476 43.982 3.988 1.00 23.08 511 SER A O 1
ATOM 3948 N N . PHE A 1 512 ? 44.394 43.156 3.115 1.00 23.55 512 PHE A N 1
ATOM 3949 C CA . PHE A 1 512 ? 44.509 41.768 3.595 1.00 23.55 512 PHE A CA 1
ATOM 3950 C C . PHE A 1 512 ? 44.795 41.577 5.102 1.00 23.55 512 PHE A C 1
ATOM 3952 O O . PHE A 1 512 ? 45.371 42.454 5.733 1.00 23.55 512 PHE A O 1
ATOM 3959 N N . GLY A 1 513 ? 44.603 40.347 5.617 1.00 22.70 513 GLY A N 1
ATOM 3960 C CA . GLY A 1 513 ? 45.395 39.852 6.761 1.00 22.70 513 GLY A CA 1
ATOM 3961 C C . GLY A 1 513 ? 44.916 38.552 7.426 1.00 22.70 513 GLY A C 1
ATOM 3962 O O . GLY A 1 513 ? 43.889 38.539 8.088 1.00 22.70 513 GLY A O 1
ATOM 3963 N N . ARG A 1 514 ? 45.691 37.468 7.268 1.00 21.97 514 ARG A N 1
ATOM 3964 C CA . ARG A 1 514 ? 45.558 36.130 7.894 1.00 21.97 514 ARG A CA 1
ATOM 3965 C C . ARG A 1 514 ? 46.010 36.096 9.371 1.00 21.97 514 ARG A C 1
ATOM 3967 O O . ARG A 1 514 ? 46.937 36.816 9.719 1.00 21.97 514 ARG A O 1
ATOM 3974 N N . SER A 1 515 ? 45.494 35.134 10.153 1.00 22.80 515 SER A N 1
ATOM 3975 C CA . SER A 1 515 ? 46.202 34.190 11.080 1.00 22.80 515 SER A CA 1
ATOM 3976 C C . SER A 1 515 ? 45.234 33.714 12.186 1.00 22.80 515 SER A C 1
ATOM 3978 O O . SER A 1 515 ? 44.498 34.512 12.747 1.00 22.80 515 SER A O 1
ATOM 3980 N N . GLN A 1 516 ? 44.901 32.421 12.248 1.00 22.12 516 GLN A N 1
ATOM 3981 C CA . GLN A 1 516 ? 45.503 31.313 13.020 1.00 22.12 516 GLN A CA 1
ATOM 3982 C C . GLN A 1 516 ? 45.310 31.336 14.558 1.00 22.12 516 GLN A C 1
ATOM 3984 O O . GLN A 1 516 ? 45.898 32.145 15.257 1.00 22.12 516 GLN A O 1
ATOM 3989 N N . ALA A 1 517 ? 44.576 30.304 15.009 1.00 21.98 517 ALA A N 1
ATOM 3990 C CA . ALA A 1 517 ? 44.710 29.498 16.234 1.00 21.98 517 ALA A CA 1
ATOM 3991 C C . ALA A 1 517 ? 44.520 30.139 17.629 1.00 21.98 517 ALA A C 1
ATOM 3993 O O . ALA A 1 517 ? 45.347 30.911 18.093 1.00 21.98 517 ALA A O 1
ATOM 3994 N N . SER A 1 518 ? 43.529 29.651 18.392 1.00 21.91 518 SER A N 1
ATOM 3995 C CA . SER A 1 518 ? 43.720 28.717 19.530 1.00 21.91 518 SER A CA 1
ATOM 3996 C C . SER A 1 518 ? 42.528 28.694 20.515 1.00 21.91 518 SER A C 1
ATOM 3998 O O . SER A 1 518 ? 41.941 29.715 20.837 1.00 21.91 518 SER A O 1
ATOM 4000 N N . GLN A 1 519 ? 42.184 27.468 20.930 1.00 22.17 519 GLN A N 1
ATOM 4001 C CA . GLN A 1 519 ? 41.768 26.992 22.263 1.00 22.17 519 GLN A CA 1
ATOM 4002 C C . GLN A 1 519 ? 40.759 27.763 23.163 1.00 22.17 519 GLN A C 1
ATOM 4004 O O . GLN A 1 519 ? 41.056 28.805 23.725 1.00 22.17 519 GLN A O 1
ATOM 4009 N N . SER A 1 520 ? 39.640 27.055 23.405 1.00 21.69 520 SER A N 1
ATOM 4010 C CA . SER A 1 520 ? 39.024 26.669 24.700 1.00 21.69 520 SER A CA 1
ATOM 4011 C C . SER A 1 520 ? 38.317 27.676 25.641 1.00 21.69 520 SER A C 1
ATOM 4013 O O . SER A 1 520 ? 38.723 28.809 25.848 1.00 21.69 520 SER A O 1
ATOM 4015 N N . PHE A 1 521 ? 37.291 27.106 26.304 1.00 21.05 521 PHE A N 1
ATOM 4016 C CA . PHE A 1 521 ? 36.592 27.474 27.553 1.00 21.05 521 PHE A CA 1
ATOM 4017 C C . PHE A 1 521 ? 35.190 28.130 27.497 1.00 21.05 521 PHE A C 1
ATOM 4019 O O . PHE A 1 521 ? 35.015 29.303 27.207 1.00 21.05 521 PHE A O 1
ATOM 4026 N N . PHE A 1 522 ? 34.223 27.296 27.915 1.00 21.28 522 PHE A N 1
ATOM 4027 C CA . PHE A 1 522 ? 33.097 27.532 28.836 1.00 21.28 522 PHE A CA 1
ATOM 4028 C C . PHE A 1 522 ? 32.007 28.590 28.537 1.00 21.28 522 PHE A C 1
ATOM 4030 O O . PHE A 1 522 ? 32.198 29.796 28.631 1.00 21.28 522 PHE A O 1
ATOM 4037 N N . ASN A 1 523 ? 30.797 28.041 28.339 1.00 28.75 523 ASN A N 1
ATOM 4038 C CA . ASN A 1 523 ? 29.453 28.572 28.647 1.00 28.75 523 ASN A CA 1
ATOM 4039 C C . ASN A 1 523 ? 29.406 29.360 29.983 1.00 28.75 523 ASN A C 1
ATOM 4041 O O . ASN A 1 523 ? 30.158 28.970 30.882 1.00 28.75 523 ASN A O 1
ATOM 4045 N N . PRO A 1 524 ? 28.473 30.321 30.225 1.00 30.31 524 PRO A N 1
ATOM 4046 C CA . PRO A 1 524 ? 27.026 30.090 30.043 1.00 30.31 524 PRO A CA 1
ATOM 4047 C C . PRO A 1 524 ? 26.123 31.322 29.752 1.00 30.31 524 PRO A C 1
ATOM 4049 O O . PRO A 1 524 ? 26.454 32.465 30.035 1.00 30.31 524 PRO A O 1
ATOM 4052 N N . GLY A 1 525 ? 24.877 31.042 29.352 1.00 23.05 525 GLY A N 1
ATOM 4053 C CA . GLY A 1 525 ? 23.709 31.772 29.867 1.00 23.05 525 GLY A CA 1
ATOM 4054 C C . GLY A 1 525 ? 23.216 32.983 29.068 1.00 23.05 525 GLY A C 1
ATOM 4055 O O . GLY A 1 525 ? 23.779 34.068 29.123 1.00 23.05 525 GLY A O 1
ATOM 4056 N N . GLY A 1 526 ? 22.054 32.821 28.435 1.00 23.14 526 GLY A N 1
ATOM 4057 C CA . GLY A 1 526 ? 21.291 33.928 27.864 1.00 23.14 526 GLY A CA 1
ATOM 4058 C C . GLY A 1 526 ? 19.950 33.460 27.319 1.00 23.14 526 GLY A C 1
ATOM 4059 O O . GLY A 1 526 ? 19.810 33.223 26.126 1.00 23.14 526 GLY A O 1
ATOM 4060 N N . ARG A 1 527 ? 18.970 33.288 28.215 1.00 25.14 527 ARG A N 1
ATOM 4061 C CA . ARG A 1 527 ? 17.554 33.089 27.873 1.00 25.14 527 ARG A CA 1
ATOM 4062 C C . ARG A 1 527 ? 17.073 34.215 26.952 1.00 25.14 527 ARG A C 1
ATOM 4064 O O . ARG A 1 527 ? 17.246 35.381 27.288 1.00 25.14 527 ARG A O 1
ATOM 4071 N N . SER A 1 528 ? 16.325 33.872 25.908 1.00 24.00 528 SER A N 1
ATOM 4072 C CA . SER A 1 528 ? 15.189 34.696 25.498 1.00 24.00 528 SER A CA 1
ATOM 4073 C C . SER A 1 528 ? 14.009 33.800 25.132 1.00 24.00 528 SER A C 1
ATOM 4075 O O . SER A 1 528 ? 14.139 32.777 24.466 1.00 24.00 528 SER A O 1
ATOM 4077 N N . VAL A 1 529 ? 12.892 34.170 25.741 1.00 23.52 529 VAL A N 1
ATOM 4078 C CA . VAL A 1 529 ? 11.553 33.598 25.684 1.00 23.52 529 VAL A CA 1
ATOM 4079 C C . VAL A 1 529 ? 10.914 34.015 24.367 1.00 23.52 529 VAL A C 1
ATOM 4081 O O . VAL A 1 529 ? 10.986 35.196 24.050 1.00 23.52 529 VAL A O 1
ATOM 4084 N N . PHE A 1 530 ? 10.234 33.104 23.669 1.00 23.70 530 PHE A N 1
ATOM 4085 C CA . PHE A 1 530 ? 9.070 33.476 22.864 1.00 23.70 530 PHE A CA 1
ATOM 4086 C C . PHE A 1 530 ? 7.981 32.408 22.967 1.00 23.70 530 PHE A C 1
ATOM 4088 O O . PHE A 1 530 ? 8.229 31.214 22.811 1.00 23.70 530 PHE A O 1
ATOM 4095 N N . GLU A 1 531 ? 6.796 32.902 23.316 1.00 23.09 531 GLU A N 1
ATOM 4096 C CA . GLU A 1 531 ? 5.536 32.195 23.488 1.00 23.09 531 GLU A CA 1
ATOM 4097 C C . GLU A 1 531 ? 4.888 31.801 22.151 1.00 23.09 531 GLU A C 1
ATOM 4099 O O . GLU A 1 531 ? 5.225 32.295 21.076 1.00 23.09 531 GLU A O 1
ATOM 4104 N N . HIS A 1 532 ? 3.948 30.872 22.298 1.00 28.41 532 HIS A N 1
ATOM 4105 C CA . HIS A 1 532 ? 3.247 30.035 21.333 1.00 28.41 532 HIS A CA 1
ATOM 4106 C C . HIS A 1 532 ? 2.398 30.737 20.257 1.00 28.41 532 HIS A C 1
ATOM 4108 O O . HIS A 1 532 ? 1.793 31.777 20.493 1.00 28.41 532 HIS A O 1
ATOM 4114 N N . SER A 1 533 ? 2.168 30.023 19.147 1.00 21.84 533 SER A N 1
ATOM 4115 C CA . SER A 1 533 ? 0.795 29.731 18.695 1.00 21.84 533 SER A CA 1
ATOM 4116 C C . SER A 1 533 ? 0.738 28.389 17.947 1.00 21.84 533 SER A C 1
ATOM 4118 O O . SER A 1 533 ? 1.634 28.045 17.180 1.00 21.84 533 SER A O 1
ATOM 4120 N N . GLU A 1 534 ? -0.275 27.598 18.295 1.00 30.03 534 GLU A N 1
ATOM 4121 C CA . GLU A 1 534 ? -0.498 26.185 17.973 1.00 30.03 534 GLU A CA 1
ATOM 4122 C C . GLU A 1 534 ? -1.261 26.003 16.652 1.00 30.03 534 GLU A C 1
ATOM 4124 O O . GLU A 1 534 ? -2.183 26.767 16.389 1.00 30.03 534 GLU A O 1
ATOM 4129 N N . PHE A 1 535 ? -0.974 24.930 15.900 1.00 24.56 535 PHE A N 1
ATOM 4130 C CA . PHE A 1 535 ? -1.960 24.242 15.050 1.00 24.56 535 PHE A CA 1
ATOM 4131 C C . PHE A 1 535 ? -1.673 22.724 15.011 1.00 24.56 535 PHE A C 1
ATOM 4133 O O . PHE A 1 535 ? -0.515 22.319 15.144 1.00 24.56 535 PHE A O 1
ATOM 4140 N N . PRO A 1 536 ? -2.714 21.876 14.900 1.00 25.66 536 PRO A N 1
ATOM 4141 C CA . PRO A 1 536 ? -2.665 20.455 15.251 1.00 25.66 536 PRO A CA 1
ATOM 4142 C C . PRO A 1 536 ? -2.203 19.588 14.070 1.00 25.66 536 PRO A C 1
ATOM 4144 O O . PRO A 1 536 ? -2.522 19.944 12.933 1.00 25.66 536 PRO A O 1
ATOM 4147 N N . PRO A 1 537 ? -1.551 18.425 14.283 1.00 30.58 537 PRO A N 1
ATOM 4148 C CA . PRO A 1 537 ? -1.311 17.506 13.180 1.00 30.58 537 PRO A CA 1
ATOM 4149 C C . PRO A 1 537 ? -2.203 16.234 13.204 1.00 30.58 537 PRO A C 1
ATOM 4151 O O . PRO A 1 537 ? -2.688 15.829 14.261 1.00 30.58 537 PRO A O 1
ATOM 4154 N N . PRO A 1 538 ? -2.441 15.635 12.016 1.00 32.41 538 PRO A N 1
ATOM 4155 C CA . PRO A 1 538 ? -3.405 14.553 11.742 1.00 32.41 538 PRO A CA 1
ATOM 4156 C C . PRO A 1 538 ? -2.869 13.108 11.922 1.00 32.41 538 PRO A C 1
ATOM 4158 O O . PRO A 1 538 ? -1.665 12.885 12.034 1.00 32.41 538 PRO A O 1
ATOM 4161 N N . SER A 1 539 ? -3.784 12.120 11.917 1.00 27.38 539 SER A N 1
ATOM 4162 C CA . SER A 1 539 ? -3.638 10.676 12.244 1.00 27.38 539 SER A CA 1
ATOM 4163 C C . SER A 1 539 ? -3.027 9.745 11.150 1.00 27.38 539 SER A C 1
ATOM 4165 O O . SER A 1 539 ? -3.001 10.153 9.992 1.00 27.38 539 SER A O 1
ATOM 4167 N N . PRO A 1 540 ? -2.490 8.528 11.482 1.00 30.48 540 PRO A N 1
ATOM 4168 C CA . PRO A 1 540 ? -1.616 7.680 10.628 1.00 30.48 540 PRO A CA 1
ATOM 4169 C C . PRO A 1 540 ? -2.201 6.326 10.174 1.00 30.48 540 PRO A C 1
ATOM 4171 O O . PRO A 1 540 ? -2.489 5.502 11.035 1.00 30.48 540 PRO A O 1
ATOM 4174 N N . GLU A 1 541 ? -2.153 6.026 8.873 1.00 24.92 541 GLU A N 1
ATOM 4175 C CA . GLU A 1 541 ? -1.780 4.719 8.263 1.00 24.92 541 GLU A CA 1
ATOM 4176 C C . GLU A 1 541 ? -1.223 5.072 6.860 1.00 24.92 541 GLU A C 1
ATOM 4178 O O . GLU A 1 541 ? -1.633 6.091 6.313 1.00 24.92 541 GLU A O 1
ATOM 4183 N N . SER A 1 542 ? -0.279 4.413 6.192 1.00 26.16 542 SER A N 1
ATOM 4184 C CA . SER A 1 542 ? 0.557 3.219 6.369 1.00 26.16 542 SER A CA 1
ATOM 4185 C C . SER A 1 542 ? 1.778 3.427 5.444 1.00 26.16 542 SER A C 1
ATOM 4187 O O . SER A 1 542 ? 1.647 4.033 4.383 1.00 26.16 542 SER A O 1
ATOM 4189 N N . ILE A 1 543 ? 2.970 3.010 5.875 1.00 24.77 543 ILE A N 1
ATOM 4190 C CA . ILE A 1 543 ? 4.268 3.374 5.281 1.00 24.77 543 ILE A CA 1
ATOM 4191 C C . ILE A 1 543 ? 4.693 2.305 4.258 1.00 24.77 543 ILE A C 1
ATOM 4193 O O . ILE A 1 543 ? 4.988 1.184 4.659 1.00 24.77 543 ILE A O 1
ATOM 4197 N N . HIS A 1 544 ? 4.764 2.673 2.973 1.00 23.53 544 HIS A N 1
ATOM 4198 C CA . HIS A 1 544 ? 5.506 1.956 1.925 1.00 23.53 544 HIS A CA 1
ATOM 4199 C C . HIS A 1 544 ? 6.570 2.888 1.322 1.00 23.53 544 HIS A C 1
ATOM 4201 O O . HIS A 1 544 ? 6.357 4.094 1.174 1.00 23.53 544 HIS A O 1
ATOM 4207 N N . ALA A 1 545 ? 7.755 2.326 1.078 1.00 24.53 545 ALA A N 1
ATOM 4208 C CA . ALA A 1 545 ? 8.965 3.021 0.658 1.00 24.53 545 ALA A CA 1
ATOM 4209 C C . ALA A 1 545 ? 8.812 3.628 -0.749 1.00 24.53 545 ALA A C 1
ATOM 4211 O O . ALA A 1 545 ? 8.511 2.921 -1.704 1.00 24.53 545 ALA A O 1
ATOM 4212 N N . LEU A 1 546 ? 9.035 4.941 -0.866 1.00 25.11 546 LEU A N 1
ATOM 4213 C CA . LEU A 1 546 ? 9.057 5.662 -2.140 1.00 25.11 546 LEU A CA 1
ATOM 4214 C C . LEU A 1 546 ? 10.481 5.779 -2.685 1.00 25.11 546 LEU A C 1
ATOM 4216 O O . LEU A 1 546 ? 11.332 6.430 -2.074 1.00 25.11 546 LEU A O 1
ATOM 4220 N N . GLU A 1 547 ? 10.684 5.253 -3.889 1.00 24.91 547 GLU A N 1
ATOM 4221 C CA . GLU A 1 547 ? 11.685 5.745 -4.831 1.00 24.91 547 GLU A CA 1
ATOM 4222 C C . GLU A 1 547 ? 11.284 7.154 -5.317 1.00 24.91 547 GLU A C 1
ATOM 4224 O O . GLU A 1 547 ? 10.124 7.427 -5.627 1.00 24.91 547 GLU A O 1
ATOM 4229 N N . GLU A 1 548 ? 12.240 8.086 -5.341 1.00 27.91 548 GLU A N 1
ATOM 4230 C CA . GLU A 1 548 ? 12.037 9.453 -5.838 1.00 27.91 548 GLU A CA 1
ATOM 4231 C C . GLU A 1 548 ? 12.259 9.514 -7.357 1.00 27.91 548 GLU A C 1
ATOM 4233 O O . GLU A 1 548 ? 13.401 9.471 -7.811 1.00 27.91 548 GLU A O 1
ATOM 4238 N N . GLU A 1 549 ? 11.188 9.704 -8.132 1.00 24.67 549 GLU A N 1
ATOM 4239 C CA . GLU A 1 549 ? 11.264 10.209 -9.510 1.00 24.67 549 GLU A CA 1
ATOM 4240 C C . GLU A 1 549 ? 11.436 11.739 -9.502 1.00 24.67 549 GLU A C 1
ATOM 4242 O O . GLU A 1 549 ? 10.559 12.496 -9.072 1.00 24.67 549 GLU A O 1
ATOM 4247 N N . SER A 1 550 ? 12.578 12.215 -9.999 1.00 28.02 550 SER A N 1
ATOM 4248 C CA . SER A 1 550 ? 12.813 13.621 -10.329 1.00 28.02 550 SER A CA 1
ATOM 4249 C C . SER A 1 550 ? 12.209 13.956 -11.696 1.00 28.02 550 SER A C 1
ATOM 4251 O O . SER A 1 550 ? 12.611 13.389 -12.706 1.00 28.02 550 SER A O 1
ATOM 4253 N N . GLY A 1 551 ? 11.266 14.901 -11.732 1.00 24.44 551 GLY A N 1
ATOM 4254 C CA . GLY A 1 551 ? 10.713 15.459 -12.968 1.00 24.44 551 GLY A CA 1
ATOM 4255 C C . GLY A 1 551 ? 11.650 16.470 -13.642 1.00 24.44 551 GLY A C 1
ATOM 4256 O O . GLY A 1 551 ? 12.219 17.343 -12.986 1.00 24.44 551 GLY A O 1
ATOM 4257 N N . ASP A 1 552 ? 11.757 16.344 -14.963 1.00 24.38 552 ASP A N 1
ATOM 4258 C CA . ASP A 1 552 ? 12.625 17.076 -15.886 1.00 24.38 552 ASP A CA 1
ATOM 4259 C C . ASP A 1 552 ? 12.598 18.610 -15.786 1.00 24.38 552 ASP A C 1
ATOM 4261 O O . ASP A 1 552 ? 11.566 19.265 -15.949 1.00 24.38 552 ASP A O 1
ATOM 4265 N N . THR A 1 553 ? 13.789 19.206 -15.704 1.00 25.39 553 THR A N 1
ATOM 4266 C CA . THR A 1 553 ? 14.238 20.219 -16.679 1.00 25.39 553 THR A CA 1
ATOM 4267 C C . THR A 1 553 ? 15.753 20.392 -16.577 1.00 25.39 553 THR A C 1
ATOM 4269 O O . THR A 1 553 ? 16.228 21.276 -15.880 1.00 25.39 553 THR A O 1
ATOM 4272 N N . ILE A 1 554 ? 16.501 19.525 -17.262 1.00 26.52 554 ILE A N 1
ATOM 4273 C CA . ILE A 1 554 ? 17.797 19.742 -17.939 1.00 26.52 554 ILE A CA 1
ATOM 4274 C C . ILE A 1 554 ? 18.021 18.457 -18.750 1.00 26.52 554 ILE A C 1
ATOM 4276 O O . ILE A 1 554 ? 17.784 17.367 -18.253 1.00 26.52 554 ILE A O 1
ATOM 4280 N N . SER A 1 555 ? 18.388 18.582 -20.024 1.00 23.78 555 SER A N 1
ATOM 4281 C CA . SER A 1 555 ? 18.397 17.491 -21.005 1.00 23.78 555 SER A CA 1
ATOM 4282 C C . SER A 1 555 ? 19.198 16.252 -20.567 1.00 23.78 555 SER A C 1
ATOM 4284 O O . SER A 1 555 ? 20.419 16.217 -20.737 1.00 23.78 555 SER A O 1
ATOM 4286 N N . GLU A 1 556 ? 18.516 15.209 -20.097 1.00 24.67 556 GLU A N 1
ATOM 4287 C CA . GLU A 1 556 ? 19.085 13.871 -19.955 1.00 24.67 556 GLU A CA 1
ATOM 4288 C C . GLU A 1 556 ? 19.086 13.159 -21.312 1.00 24.67 556 GLU A C 1
ATOM 4290 O O . GLU A 1 556 ? 18.050 12.873 -21.913 1.00 24.67 556 GLU A O 1
ATOM 4295 N N . LYS A 1 557 ? 20.280 12.852 -21.822 1.00 22.50 557 LYS A N 1
ATOM 4296 C CA . LYS A 1 557 ? 20.448 11.814 -22.842 1.00 22.50 557 LYS A CA 1
ATOM 4297 C C . LYS A 1 557 ? 20.535 10.468 -22.126 1.00 22.50 557 LYS A C 1
ATOM 4299 O O . LYS A 1 557 ? 21.634 9.992 -21.861 1.00 22.50 557 LYS A O 1
ATOM 4304 N N . SER A 1 558 ? 19.402 9.825 -21.865 1.00 23.42 558 SER A N 1
ATOM 4305 C CA . SER A 1 558 ? 19.384 8.400 -21.532 1.00 23.42 558 SER A CA 1
ATOM 4306 C C . SER A 1 558 ? 19.582 7.581 -22.816 1.00 23.42 558 SER A C 1
ATOM 4308 O O . SER A 1 558 ? 18.660 7.263 -23.564 1.00 23.42 558 SER A O 1
ATOM 4310 N N . ARG A 1 559 ? 20.844 7.270 -23.129 1.00 22.11 559 ARG A N 1
ATOM 4311 C CA . ARG A 1 559 ? 21.191 6.140 -23.999 1.00 22.11 559 ARG A CA 1
ATOM 4312 C C . ARG A 1 559 ? 21.690 5.020 -23.103 1.00 22.11 559 ARG A C 1
ATOM 4314 O O . ARG A 1 559 ? 22.762 5.127 -22.521 1.00 22.11 559 ARG A O 1
ATOM 4321 N N . THR A 1 560 ? 20.930 3.937 -23.033 1.00 24.88 560 THR A N 1
ATOM 4322 C CA . THR A 1 560 ? 21.405 2.629 -22.584 1.00 24.88 560 THR A CA 1
ATOM 4323 C C . THR A 1 560 ? 22.416 2.093 -23.597 1.00 24.88 560 THR A C 1
ATOM 4325 O O . THR A 1 560 ? 22.081 1.316 -24.483 1.00 24.88 560 THR A O 1
ATOM 4328 N N . ASN A 1 561 ? 23.668 2.526 -23.463 1.00 21.06 561 ASN A N 1
ATOM 4329 C CA . ASN A 1 561 ? 24.826 1.760 -23.898 1.00 21.06 561 ASN A CA 1
ATOM 4330 C C . ASN A 1 561 ? 25.604 1.402 -22.632 1.00 21.06 561 ASN A C 1
ATOM 4332 O O . ASN A 1 561 ? 26.159 2.275 -21.971 1.00 21.06 561 ASN A O 1
ATOM 4336 N N . GLN A 1 562 ? 25.640 0.113 -22.302 1.00 27.17 562 GLN A N 1
ATOM 4337 C CA . GLN A 1 562 ? 26.717 -0.448 -21.495 1.00 27.17 562 GLN A CA 1
ATOM 4338 C C . GLN A 1 562 ? 28.003 -0.340 -22.330 1.00 27.17 562 GLN A C 1
ATOM 4340 O O . GLN A 1 562 ? 28.374 -1.262 -23.049 1.00 27.17 562 GLN A O 1
ATOM 4345 N N . GLU A 1 563 ? 28.656 0.816 -22.283 1.00 21.62 563 GLU A N 1
ATOM 4346 C CA . GLU A 1 563 ? 30.102 0.888 -22.453 1.00 21.62 563 GLU A CA 1
ATOM 4347 C C . GLU A 1 563 ? 30.686 0.890 -21.046 1.00 21.62 563 GLU A C 1
ATOM 4349 O O . GLU A 1 563 ? 30.520 1.830 -20.272 1.00 21.62 563 GLU A O 1
ATOM 4354 N N . THR A 1 564 ? 31.317 -0.222 -20.685 1.00 26.81 564 THR A N 1
ATOM 4355 C CA . THR A 1 564 ? 32.222 -0.283 -19.544 1.00 26.81 564 THR A CA 1
ATOM 4356 C C . THR A 1 564 ? 33.393 0.651 -19.833 1.00 26.81 564 THR A C 1
ATOM 4358 O O . THR A 1 564 ? 34.344 0.253 -20.506 1.00 26.81 564 THR A O 1
ATOM 4361 N N . ASP A 1 565 ? 33.323 1.890 -19.351 1.00 26.70 565 ASP A N 1
ATOM 4362 C CA . ASP A 1 565 ? 34.495 2.756 -19.270 1.00 26.70 565 ASP A CA 1
ATOM 4363 C C . ASP A 1 565 ? 35.322 2.308 -18.055 1.00 26.70 565 ASP A C 1
ATOM 4365 O O . ASP A 1 565 ? 35.091 2.696 -16.910 1.00 26.70 565 ASP A O 1
ATOM 4369 N N . THR A 1 566 ? 36.234 1.365 -18.293 1.00 27.23 566 THR A N 1
ATOM 4370 C CA . THR A 1 566 ? 37.040 0.664 -17.282 1.00 27.23 566 THR A CA 1
ATOM 4371 C C . THR A 1 566 ? 38.185 1.513 -16.709 1.00 27.23 566 THR A C 1
ATOM 4373 O O . THR A 1 566 ? 39.240 0.966 -16.409 1.00 27.23 566 THR A O 1
ATOM 4376 N N . ASN A 1 567 ? 38.032 2.836 -16.583 1.00 28.02 567 ASN A N 1
ATOM 4377 C CA . ASN A 1 567 ? 39.141 3.719 -16.185 1.00 28.02 567 ASN A CA 1
ATOM 4378 C C . ASN A 1 567 ? 38.825 4.778 -15.119 1.00 28.02 567 ASN A C 1
ATOM 4380 O O . ASN A 1 567 ? 39.678 5.621 -14.842 1.00 28.02 567 ASN A O 1
ATOM 4384 N N . SER A 1 568 ? 37.661 4.739 -14.468 1.00 31.25 568 SER A N 1
ATOM 4385 C CA . SER A 1 568 ? 37.426 5.581 -13.291 1.00 31.25 568 SER A CA 1
ATOM 4386 C C . SER A 1 568 ? 37.568 4.767 -12.004 1.00 31.25 568 SER A C 1
ATOM 4388 O O . SER A 1 568 ? 36.653 4.026 -11.648 1.00 31.25 568 SER A O 1
ATOM 4390 N N . ASP A 1 569 ? 38.685 4.943 -11.292 1.00 34.91 569 ASP A N 1
ATOM 4391 C CA . ASP A 1 569 ? 38.857 4.575 -9.876 1.00 34.91 569 ASP A CA 1
ATOM 4392 C C . ASP A 1 569 ? 37.883 5.406 -9.009 1.00 34.91 569 ASP A C 1
ATOM 4394 O O . ASP A 1 569 ? 38.277 6.334 -8.299 1.00 34.91 569 ASP A O 1
ATOM 4398 N N . LYS A 1 570 ? 36.577 5.145 -9.112 1.00 44.38 570 LYS A N 1
ATOM 4399 C CA . LYS A 1 570 ? 35.572 5.726 -8.220 1.00 44.38 570 LYS A CA 1
ATOM 4400 C C . LYS A 1 570 ? 35.515 4.872 -6.954 1.00 44.38 570 LYS A C 1
ATOM 4402 O O . LYS A 1 570 ? 35.192 3.691 -7.053 1.00 44.38 570 LYS A O 1
ATOM 4407 N N . PRO A 1 571 ? 35.741 5.431 -5.756 1.00 41.09 571 PRO A N 1
ATOM 4408 C CA . PRO A 1 571 ? 35.225 4.813 -4.547 1.00 41.09 571 PRO A CA 1
ATOM 4409 C C . PRO A 1 571 ? 33.695 4.994 -4.546 1.00 41.09 571 PRO A C 1
ATOM 4411 O O . PRO A 1 571 ? 33.180 6.011 -4.083 1.00 41.09 571 PRO A O 1
ATOM 4414 N N . GLU A 1 572 ? 32.959 4.055 -5.147 1.00 40.62 572 GLU A N 1
ATOM 4415 C CA . GLU A 1 572 ? 31.494 3.984 -5.030 1.00 40.62 572 GLU A CA 1
ATOM 4416 C C . GLU A 1 572 ? 31.108 3.628 -3.585 1.00 40.62 572 GLU A C 1
ATOM 4418 O O . GLU A 1 572 ? 31.690 2.709 -3.001 1.00 40.62 572 GLU A O 1
ATOM 4423 N N . PRO A 1 573 ? 30.172 4.389 -2.978 1.00 42.81 573 PRO A N 1
ATOM 4424 C CA . PRO A 1 573 ? 28.810 3.850 -2.877 1.00 42.81 573 PRO A CA 1
ATOM 4425 C C . PRO A 1 573 ? 27.655 4.877 -3.011 1.00 42.81 573 PRO A C 1
ATOM 4427 O O . PRO A 1 573 ? 26.534 4.582 -2.602 1.00 42.81 573 PRO A O 1
ATOM 4430 N N . PHE A 1 574 ? 27.854 6.089 -3.549 1.00 54.97 574 PHE A N 1
ATOM 4431 C CA . PHE A 1 574 ? 26.792 7.120 -3.542 1.00 54.97 574 PHE A CA 1
ATOM 4432 C C . PHE A 1 574 ? 26.014 7.195 -4.864 1.00 54.97 574 PHE A C 1
ATOM 4434 O O . PHE A 1 574 ? 26.490 7.750 -5.850 1.00 54.97 574 PHE A O 1
ATOM 4441 N N . GLN A 1 575 ? 24.785 6.670 -4.866 1.00 49.50 575 GLN A N 1
ATOM 4442 C CA . GLN A 1 575 ? 23.912 6.577 -6.049 1.00 49.50 575 GLN A CA 1
ATOM 4443 C C . GLN A 1 575 ? 23.291 7.918 -6.500 1.00 49.50 575 GLN A C 1
ATOM 4445 O O . GLN A 1 575 ? 22.778 8.005 -7.612 1.00 49.50 575 GLN A O 1
ATOM 4450 N N . LYS A 1 576 ? 23.341 8.975 -5.672 1.00 65.56 576 LYS A N 1
ATOM 4451 C CA . LYS A 1 576 ? 22.794 10.314 -5.973 1.00 65.56 576 LYS A CA 1
ATOM 4452 C C . LYS A 1 576 ? 23.863 11.390 -5.742 1.00 65.56 576 LYS A C 1
ATOM 4454 O O . LYS A 1 576 ? 24.213 11.668 -4.597 1.00 65.56 576 LYS A O 1
ATOM 4459 N N . ALA A 1 577 ? 24.370 12.012 -6.809 1.00 75.56 577 ALA A N 1
ATOM 4460 C CA . ALA A 1 577 ? 25.381 13.071 -6.730 1.00 75.56 577 ALA A CA 1
ATOM 4461 C C . ALA A 1 577 ? 25.044 14.251 -7.653 1.00 75.56 577 ALA A C 1
ATOM 4463 O O . ALA A 1 577 ? 24.542 14.063 -8.758 1.00 75.56 577 ALA A O 1
ATOM 4464 N N . VAL A 1 578 ? 25.362 15.472 -7.212 1.00 81.31 578 VAL A N 1
ATOM 4465 C CA . VAL A 1 578 ? 25.371 16.661 -8.078 1.00 81.31 578 VAL A CA 1
ATOM 4466 C C . VAL A 1 578 ? 26.783 16.826 -8.623 1.00 81.31 578 VAL A C 1
ATOM 4468 O O . VAL A 1 578 ? 27.714 17.076 -7.857 1.00 81.31 578 VAL A O 1
ATOM 4471 N N . ILE A 1 579 ? 26.937 16.685 -9.938 1.00 85.00 579 ILE A N 1
ATOM 4472 C CA . ILE A 1 579 ? 28.216 16.864 -10.632 1.00 85.00 579 ILE A CA 1
ATOM 4473 C C . ILE A 1 579 ? 28.267 18.286 -11.195 1.00 85.00 579 ILE A C 1
ATOM 4475 O O . ILE A 1 579 ? 27.300 18.759 -11.793 1.00 85.00 579 ILE A O 1
ATOM 4479 N N . ILE A 1 580 ? 29.381 18.982 -10.965 1.00 86.25 580 ILE A N 1
ATOM 4480 C CA . ILE A 1 580 ? 29.608 20.345 -11.451 1.00 86.25 580 ILE A CA 1
ATOM 4481 C C . ILE A 1 580 ? 30.868 20.336 -12.308 1.00 86.25 580 ILE A C 1
ATOM 4483 O O . ILE A 1 580 ? 31.976 20.319 -11.773 1.00 86.25 580 ILE A O 1
ATOM 4487 N N . ASP A 1 581 ? 30.677 20.398 -13.623 1.00 86.44 581 ASP A N 1
ATOM 4488 C CA . ASP A 1 581 ? 31.765 20.449 -14.594 1.00 86.44 581 ASP A CA 1
ATOM 4489 C C . ASP A 1 581 ? 32.012 21.887 -15.060 1.00 86.44 581 ASP A C 1
ATOM 4491 O O . ASP A 1 581 ? 31.091 22.613 -15.445 1.00 86.44 581 ASP A O 1
ATOM 4495 N N . VAL A 1 582 ? 33.278 22.307 -15.050 1.00 83.19 582 VAL A N 1
ATOM 4496 C CA . VAL A 1 582 ? 33.703 23.583 -15.637 1.00 83.19 582 VAL A CA 1
ATOM 4497 C C . VAL A 1 582 ? 34.059 23.331 -17.099 1.00 83.19 582 VAL A C 1
ATOM 4499 O O . VAL A 1 582 ? 35.115 22.784 -17.403 1.00 83.19 582 VAL A O 1
ATOM 4502 N N . VAL A 1 583 ? 33.160 23.719 -18.003 1.00 82.19 583 VAL A N 1
ATOM 4503 C CA . VAL A 1 583 ? 33.344 23.583 -19.455 1.00 82.19 583 VAL A CA 1
ATOM 4504 C C . VAL A 1 583 ? 33.835 24.909 -20.031 1.00 82.19 583 VAL A C 1
ATOM 4506 O O . VAL A 1 583 ? 33.287 25.958 -19.704 1.00 82.19 583 VAL A O 1
ATOM 4509 N N . ASP A 1 584 ? 34.840 24.851 -20.908 1.00 73.56 584 ASP A N 1
ATOM 4510 C CA . ASP A 1 584 ? 35.369 26.009 -21.648 1.00 73.56 584 ASP A CA 1
ATOM 4511 C C . ASP A 1 584 ? 35.875 27.150 -20.734 1.00 73.56 584 ASP A C 1
ATOM 4513 O O . ASP A 1 584 ? 35.477 28.311 -20.838 1.00 73.56 584 ASP A O 1
ATOM 4517 N N . GLY A 1 585 ? 36.748 26.805 -19.778 1.00 78.75 585 GLY A N 1
ATOM 4518 C CA . GLY A 1 585 ? 37.325 27.760 -18.833 1.00 78.75 585 GLY A CA 1
ATOM 4519 C C . GLY A 1 585 ? 38.190 27.116 -17.748 1.00 78.75 585 GLY A C 1
ATOM 4520 O O . GLY A 1 585 ? 38.522 25.935 -17.802 1.00 78.75 585 GLY A O 1
ATOM 4521 N N . TYR A 1 586 ? 38.569 27.915 -16.752 1.00 83.00 586 TYR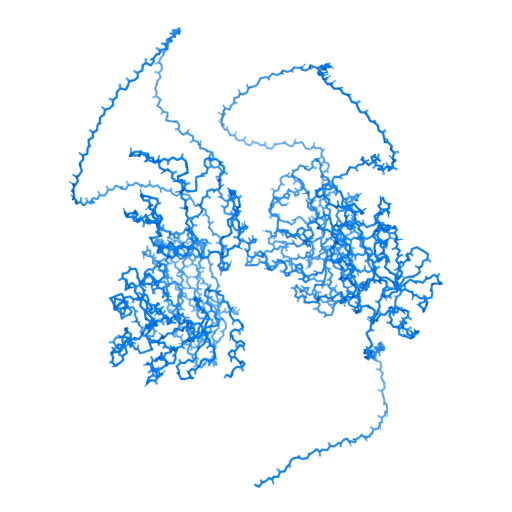 A N 1
ATOM 4522 C CA . TYR A 1 586 ? 39.312 27.490 -15.564 1.00 83.00 586 TYR A CA 1
ATOM 4523 C C . TYR A 1 586 ? 38.878 28.326 -14.353 1.00 83.00 586 TYR A C 1
ATOM 4525 O O . TYR A 1 586 ? 38.407 29.452 -14.511 1.00 83.00 586 TYR A O 1
ATOM 4533 N N . LEU A 1 587 ? 39.041 27.786 -13.143 1.00 85.06 587 LEU A N 1
ATOM 4534 C CA . LEU A 1 587 ? 38.806 28.518 -11.894 1.00 85.06 587 LEU A CA 1
ATOM 4535 C C . LEU A 1 587 ? 40.121 29.102 -11.372 1.00 85.06 587 LEU A C 1
ATOM 4537 O O . LEU A 1 587 ? 41.131 28.403 -11.284 1.00 85.06 587 LEU A O 1
ATOM 4541 N N . ASN A 1 588 ? 40.106 30.373 -10.987 1.00 86.88 588 ASN A N 1
ATOM 4542 C CA . ASN A 1 588 ? 41.223 31.053 -10.343 1.00 86.88 588 ASN A CA 1
ATOM 4543 C C . ASN A 1 588 ? 41.104 31.014 -8.815 1.00 86.88 588 ASN A C 1
ATOM 4545 O O . ASN A 1 588 ? 40.001 30.921 -8.266 1.00 86.88 588 ASN A O 1
ATOM 4549 N N . PRO A 1 589 ? 42.226 31.172 -8.086 1.00 85.44 589 PRO A N 1
ATOM 4550 C CA . PRO A 1 589 ? 42.181 31.392 -6.648 1.00 85.44 589 PRO A CA 1
ATOM 4551 C C . PRO A 1 589 ? 41.269 32.574 -6.286 1.00 85.44 589 PRO A C 1
ATOM 4553 O O . PRO A 1 589 ? 41.538 33.716 -6.652 1.00 85.44 589 PRO A O 1
ATOM 4556 N N . GLY A 1 590 ? 40.207 32.297 -5.528 1.00 88.12 590 GLY A N 1
ATOM 4557 C CA . GLY A 1 590 ? 39.218 33.293 -5.101 1.00 88.12 590 GLY A CA 1
ATOM 4558 C C . GLY A 1 590 ? 37.881 33.220 -5.840 1.00 88.12 590 GLY A C 1
ATOM 4559 O O . GLY A 1 590 ? 36.902 33.774 -5.330 1.00 88.12 590 GLY A O 1
ATOM 4560 N N . ASP A 1 591 ? 37.813 32.496 -6.960 1.00 88.88 591 ASP A N 1
ATOM 4561 C CA . ASP A 1 591 ? 36.549 32.190 -7.628 1.00 88.88 591 ASP A CA 1
ATOM 4562 C C . ASP A 1 591 ? 35.672 31.314 -6.726 1.00 88.88 591 ASP A C 1
ATOM 4564 O O . ASP A 1 591 ? 36.156 30.516 -5.916 1.00 88.88 591 ASP A O 1
ATOM 4568 N N . LYS A 1 592 ? 34.354 31.502 -6.821 1.00 89.88 592 LYS A N 1
ATOM 4569 C CA . LYS A 1 592 ? 33.382 30.833 -5.952 1.00 89.88 592 LYS A CA 1
ATOM 4570 C C . LYS A 1 592 ? 32.308 30.157 -6.780 1.00 89.88 592 LYS A C 1
ATOM 4572 O O . LYS A 1 592 ? 31.570 30.825 -7.499 1.00 89.88 592 LYS A O 1
ATOM 4577 N N . ILE A 1 593 ? 32.154 28.856 -6.572 1.00 86.69 593 ILE A N 1
ATOM 4578 C CA . ILE A 1 593 ? 30.948 28.128 -6.958 1.00 86.69 593 ILE A CA 1
ATOM 4579 C C . ILE A 1 593 ? 29.983 28.208 -5.775 1.00 86.69 593 ILE A C 1
ATOM 4581 O O . ILE A 1 593 ? 30.315 27.798 -4.663 1.00 86.69 593 ILE A O 1
ATOM 4585 N N . ILE A 1 594 ? 28.800 28.783 -5.995 1.00 89.44 594 ILE A N 1
ATOM 4586 C CA . ILE A 1 594 ? 27.752 28.881 -4.973 1.00 89.44 594 ILE A CA 1
ATOM 4587 C C . ILE A 1 594 ? 26.617 27.948 -5.371 1.00 89.44 594 ILE A C 1
ATOM 4589 O O . ILE A 1 594 ? 25.842 28.262 -6.271 1.00 89.44 594 ILE A O 1
ATOM 4593 N N . VAL A 1 595 ? 26.493 26.833 -4.656 1.00 85.62 595 VAL A N 1
ATOM 4594 C CA . VAL A 1 595 ? 25.378 25.896 -4.819 1.00 85.62 595 VAL A CA 1
ATOM 4595 C C . VAL A 1 595 ? 24.287 26.247 -3.812 1.00 85.62 595 VAL A C 1
ATOM 4597 O O . VAL A 1 595 ? 24.545 26.348 -2.613 1.00 85.62 595 VAL A O 1
ATOM 4600 N N . ARG A 1 596 ? 23.062 26.470 -4.297 1.00 85.50 596 ARG A N 1
ATOM 4601 C CA . ARG A 1 596 ? 21.884 26.742 -3.462 1.00 85.50 596 ARG A CA 1
ATOM 4602 C C . ARG A 1 596 ? 20.863 25.639 -3.669 1.00 85.50 596 ARG A C 1
ATOM 4604 O O . ARG A 1 596 ? 20.151 25.633 -4.666 1.00 85.50 596 ARG A O 1
ATOM 4611 N N . VAL A 1 597 ? 20.803 24.717 -2.719 1.00 81.50 597 VAL A N 1
ATOM 4612 C CA . VAL A 1 597 ? 19.832 23.623 -2.733 1.00 81.50 597 VAL A CA 1
ATOM 4613 C C . VAL A 1 597 ? 18.542 24.113 -2.073 1.00 81.50 597 VAL A C 1
ATOM 4615 O O . VAL A 1 597 ? 18.576 24.652 -0.969 1.00 81.50 597 VAL A O 1
ATOM 4618 N N . GLY A 1 598 ? 17.418 23.980 -2.775 1.00 82.25 598 GLY A N 1
ATOM 4619 C CA . GLY A 1 598 ? 16.092 24.364 -2.286 1.00 82.25 598 GLY A CA 1
ATOM 4620 C C . GLY A 1 598 ? 15.742 25.853 -2.331 1.00 82.25 598 GLY A C 1
ATOM 4621 O O . GLY A 1 598 ? 14.827 26.285 -1.636 1.00 82.25 598 GLY A O 1
ATOM 4622 N N . ASP A 1 599 ? 16.437 26.642 -3.149 1.00 85.44 599 ASP A N 1
ATOM 4623 C CA . ASP A 1 599 ? 16.168 28.073 -3.319 1.00 85.44 599 ASP A CA 1
ATOM 4624 C C . ASP A 1 599 ? 14.826 28.345 -4.020 1.00 85.44 599 ASP A C 1
ATOM 4626 O O . ASP A 1 599 ? 14.629 27.939 -5.161 1.00 85.44 599 ASP A O 1
ATOM 4630 N N . THR A 1 600 ? 13.923 29.081 -3.367 1.00 87.44 600 THR A N 1
ATOM 4631 C CA . THR A 1 600 ? 12.572 29.389 -3.870 1.00 87.44 600 THR A CA 1
ATOM 4632 C C . THR A 1 600 ? 12.449 30.765 -4.535 1.00 87.44 600 THR A C 1
ATOM 4634 O O . THR A 1 600 ? 11.390 31.104 -5.067 1.00 87.44 600 THR A O 1
ATOM 4637 N N . ARG A 1 601 ? 13.520 31.575 -4.567 1.00 85.81 601 ARG A N 1
ATOM 4638 C CA . ARG A 1 601 ? 13.481 32.994 -4.997 1.00 85.81 601 ARG A CA 1
ATOM 4639 C C . ARG A 1 601 ? 13.028 33.221 -6.442 1.00 85.81 601 ARG A C 1
ATOM 4641 O O . ARG A 1 601 ? 12.612 34.327 -6.776 1.00 85.81 601 ARG A O 1
ATOM 4648 N N . HIS A 1 602 ? 13.091 32.193 -7.282 1.00 83.62 602 HIS A N 1
ATOM 4649 C CA . HIS A 1 602 ? 12.696 32.247 -8.692 1.00 83.62 602 HIS A CA 1
ATOM 4650 C C . HIS A 1 602 ? 11.519 31.310 -9.019 1.00 83.62 602 HIS A C 1
ATOM 4652 O O . HIS A 1 602 ? 11.390 30.857 -10.150 1.00 83.62 602 HIS A O 1
ATOM 4658 N N . GLY A 1 603 ? 10.659 31.014 -8.035 1.00 78.94 603 GLY A N 1
ATOM 4659 C CA . GLY A 1 603 ? 9.429 30.232 -8.233 1.00 78.94 603 GLY A CA 1
ATOM 4660 C C . GLY A 1 603 ? 9.591 28.715 -8.095 1.00 78.94 603 GLY A C 1
ATOM 4661 O O . GLY A 1 603 ? 8.628 27.983 -8.305 1.00 78.94 603 GLY A O 1
ATOM 4662 N N . SER A 1 604 ? 10.779 28.234 -7.715 1.00 79.31 604 SER A N 1
ATOM 4663 C CA . SER A 1 604 ? 10.977 26.831 -7.333 1.00 79.31 604 SER A CA 1
ATOM 4664 C C . SER A 1 604 ? 10.207 26.503 -6.050 1.00 79.31 604 SER A C 1
ATOM 4666 O O . SER A 1 604 ? 10.083 27.340 -5.154 1.00 79.31 604 SER A O 1
ATOM 4668 N N . ARG A 1 605 ? 9.727 25.258 -5.943 1.00 79.56 605 ARG A N 1
ATOM 4669 C CA . ARG A 1 605 ? 9.048 24.733 -4.744 1.00 79.56 605 ARG A CA 1
ATOM 4670 C C . ARG A 1 605 ? 10.012 24.463 -3.579 1.00 79.56 605 ARG A C 1
ATOM 4672 O O . ARG A 1 605 ? 9.552 24.177 -2.478 1.00 79.56 605 ARG A O 1
ATOM 4679 N N . GLY A 1 606 ? 11.320 24.576 -3.817 1.00 86.75 606 GLY A N 1
ATOM 4680 C CA . GLY A 1 606 ? 12.372 24.254 -2.856 1.00 86.75 606 GLY A CA 1
ATOM 4681 C C . GLY A 1 606 ? 12.741 22.768 -2.862 1.00 86.75 606 GLY A C 1
ATOM 4682 O O . GLY A 1 606 ? 12.234 21.989 -3.664 1.00 86.75 606 GLY A O 1
ATOM 4683 N N . THR A 1 607 ? 13.647 22.384 -1.964 1.00 81.88 607 THR A N 1
ATOM 4684 C CA . THR A 1 607 ? 14.100 20.999 -1.777 1.00 81.88 607 THR A CA 1
ATOM 4685 C C . THR A 1 607 ? 13.603 20.535 -0.421 1.00 81.88 607 THR A C 1
ATOM 4687 O O . THR A 1 607 ? 13.788 21.225 0.582 1.00 81.88 607 THR A O 1
ATOM 4690 N N . ARG A 1 608 ? 12.952 19.375 -0.392 1.00 80.81 608 ARG A N 1
ATOM 4691 C CA . ARG A 1 608 ? 12.474 18.756 0.842 1.00 80.81 608 ARG A CA 1
ATOM 4692 C C . ARG A 1 608 ? 13.584 17.865 1.401 1.00 80.81 608 ARG A C 1
ATOM 4694 O O . ARG A 1 608 ? 14.182 17.107 0.647 1.00 80.81 608 ARG A O 1
ATOM 4701 N N . ALA A 1 609 ? 13.853 17.960 2.702 1.00 80.56 609 ALA A N 1
ATOM 4702 C CA . ALA A 1 609 ? 14.683 16.970 3.388 1.00 80.56 609 ALA A CA 1
ATOM 4703 C C . ALA A 1 609 ? 13.970 15.604 3.412 1.00 80.56 609 ALA A C 1
ATOM 4705 O O . ALA A 1 609 ? 12.750 15.540 3.231 1.00 80.56 609 ALA A O 1
ATOM 4706 N N . GLN A 1 610 ? 14.706 14.518 3.647 1.00 84.50 610 GLN A N 1
ATOM 4707 C CA . GLN A 1 610 ? 14.087 13.199 3.780 1.00 84.50 610 GLN A CA 1
ATOM 4708 C C . GLN A 1 610 ? 13.066 13.182 4.933 1.00 84.50 610 GLN A C 1
ATOM 4710 O O . GLN A 1 610 ? 13.146 13.972 5.876 1.00 84.50 610 GLN A O 1
ATOM 4715 N N . THR A 1 611 ? 12.085 12.288 4.850 1.00 87.12 611 THR A N 1
ATOM 4716 C CA . THR A 1 611 ? 10.944 12.255 5.778 1.00 87.12 611 THR A CA 1
ATOM 4717 C C . THR A 1 611 ? 11.194 11.441 7.046 1.00 87.12 611 THR A C 1
ATOM 4719 O O . THR A 1 611 ? 10.345 11.457 7.936 1.00 87.12 611 THR A O 1
ATOM 4722 N N . PHE A 1 612 ? 12.333 10.750 7.151 1.00 88.31 612 PHE A N 1
ATOM 4723 C CA . PHE A 1 612 ? 12.705 9.955 8.321 1.00 88.31 612 PHE A CA 1
ATOM 4724 C C . PHE A 1 612 ? 13.879 10.568 9.092 1.00 88.31 612 PHE A C 1
ATOM 4726 O O . PHE A 1 612 ? 14.751 11.225 8.520 1.00 88.31 612 PHE A O 1
ATOM 4733 N N . VAL A 1 613 ? 13.884 10.352 10.408 1.00 91.00 613 VAL A N 1
ATOM 4734 C CA . VAL A 1 613 ? 14.907 10.876 11.324 1.00 91.00 613 VAL A CA 1
ATOM 4735 C C . VAL A 1 613 ? 16.269 10.237 11.069 1.00 91.00 613 VAL A C 1
ATOM 4737 O O . VAL A 1 613 ? 16.413 9.016 11.049 1.00 91.00 613 VAL A O 1
ATOM 4740 N N . GLU A 1 614 ? 17.283 11.086 10.966 1.00 88.94 614 GLU A N 1
ATOM 4741 C CA . GLU A 1 614 ? 18.678 10.693 10.804 1.00 88.94 614 GLU A CA 1
ATOM 4742 C C . GLU A 1 614 ? 19.576 11.676 11.548 1.00 88.94 614 GLU A C 1
ATOM 4744 O O . GLU A 1 614 ? 19.473 12.901 11.391 1.00 88.94 614 GLU A O 1
ATOM 4749 N N . GLU A 1 615 ? 20.456 11.133 12.382 1.00 87.12 615 GLU A N 1
ATOM 4750 C CA . GLU A 1 615 ? 21.534 11.900 12.985 1.00 87.12 615 GLU A CA 1
ATOM 4751 C C . GLU A 1 615 ? 22.715 11.984 12.020 1.00 87.12 615 GLU A C 1
ATOM 4753 O O . GLU A 1 615 ? 23.165 10.984 11.476 1.00 87.12 615 GLU A O 1
ATOM 4758 N N . ASN A 1 616 ? 23.265 13.187 11.862 1.00 86.56 616 ASN A N 1
ATOM 4759 C CA . ASN A 1 616 ? 24.428 13.453 11.018 1.00 86.56 616 ASN A CA 1
ATOM 4760 C C . ASN A 1 616 ? 24.276 13.027 9.546 1.00 86.56 616 ASN A C 1
ATOM 4762 O O . ASN A 1 616 ? 25.247 12.541 8.976 1.00 86.56 616 ASN A O 1
ATOM 4766 N N . PHE A 1 617 ? 23.132 13.290 8.905 1.00 86.75 617 PHE A N 1
ATOM 4767 C CA . PHE A 1 617 ? 22.995 13.160 7.450 1.00 86.75 617 PHE A CA 1
ATOM 4768 C C . PHE A 1 617 ? 24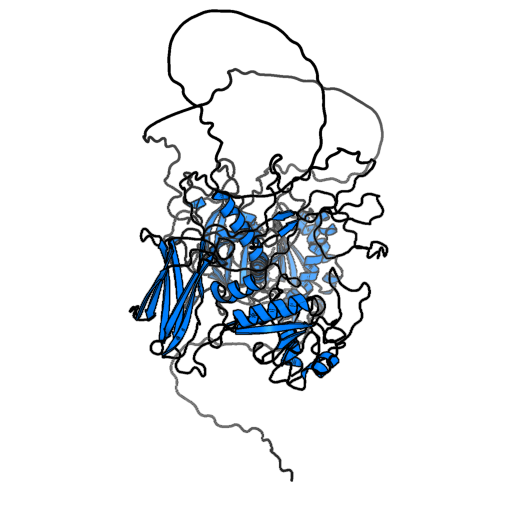.151 13.892 6.752 1.00 86.75 617 PHE A C 1
ATOM 4770 O O . PHE A 1 617 ? 24.308 15.112 6.901 1.00 86.75 617 PHE A O 1
ATOM 4777 N N . LEU A 1 618 ? 24.995 13.142 6.040 1.00 84.69 618 LEU A N 1
ATOM 4778 C CA . LEU A 1 618 ? 26.266 13.643 5.520 1.00 84.69 618 LEU A CA 1
ATOM 4779 C C . LEU A 1 618 ? 26.123 14.154 4.088 1.00 84.69 618 LEU A C 1
ATOM 4781 O O . LEU A 1 618 ? 25.930 13.387 3.148 1.00 84.69 618 LEU A O 1
ATOM 4785 N N . MET A 1 619 ? 26.358 15.450 3.900 1.00 83.81 619 MET A N 1
ATOM 4786 C CA . MET A 1 619 ? 26.610 16.038 2.590 1.00 83.81 619 MET A CA 1
ATOM 4787 C C . MET A 1 619 ? 28.122 16.093 2.342 1.00 83.81 619 MET A C 1
ATOM 4789 O O . MET A 1 619 ? 28.839 16.935 2.897 1.00 83.81 619 MET A O 1
ATOM 4793 N N . ARG A 1 620 ? 28.599 15.163 1.510 1.00 85.50 620 ARG A N 1
ATOM 4794 C CA . ARG A 1 620 ? 30.013 15.009 1.141 1.00 85.50 620 ARG A CA 1
ATOM 4795 C C . ARG A 1 620 ? 30.333 15.811 -0.119 1.00 85.50 620 ARG A C 1
ATOM 4797 O O . ARG A 1 620 ? 29.533 15.861 -1.049 1.00 85.50 620 ARG A O 1
ATOM 4804 N N . TRP A 1 621 ? 31.521 16.407 -0.155 1.00 86.38 621 TRP A N 1
ATOM 4805 C CA . TRP A 1 621 ? 32.014 17.166 -1.303 1.00 86.38 621 TRP A CA 1
ATOM 4806 C C . TRP A 1 621 ? 33.321 16.574 -1.794 1.00 86.38 621 TRP A C 1
ATOM 4808 O O . TRP A 1 621 ? 34.196 16.231 -1.001 1.00 86.38 621 TRP A O 1
ATOM 4818 N N . TYR A 1 622 ? 33.461 16.496 -3.109 1.00 87.12 622 TYR A N 1
ATOM 4819 C CA . TYR A 1 622 ? 34.653 15.994 -3.768 1.00 87.12 622 TYR A CA 1
ATOM 4820 C C . TYR A 1 622 ? 35.072 16.979 -4.854 1.00 87.12 622 TYR A C 1
ATOM 4822 O O . TYR A 1 622 ? 34.227 17.622 -5.475 1.00 87.12 622 TYR A O 1
ATOM 4830 N N . VAL A 1 623 ? 36.377 17.105 -5.075 1.00 87.81 623 VAL A N 1
ATOM 4831 C CA . VAL A 1 623 ? 36.945 17.939 -6.136 1.00 87.81 623 VAL A CA 1
ATOM 4832 C C . VAL A 1 623 ? 37.979 17.142 -6.910 1.00 87.81 623 VAL A C 1
ATOM 4834 O O . VAL A 1 623 ? 38.806 16.463 -6.309 1.00 87.81 623 VAL A O 1
ATOM 4837 N N . ASP A 1 624 ? 37.950 17.238 -8.233 1.00 87.38 624 ASP A N 1
ATOM 4838 C CA . ASP A 1 624 ? 39.069 16.844 -9.083 1.00 87.38 624 ASP A CA 1
ATOM 4839 C C . ASP A 1 624 ? 39.916 18.096 -9.360 1.00 87.38 624 ASP A C 1
ATOM 4841 O O . ASP A 1 624 ? 39.549 18.919 -10.201 1.00 87.38 624 ASP A O 1
ATOM 4845 N N . PRO A 1 625 ? 41.019 18.311 -8.620 1.00 80.81 625 PRO A N 1
ATOM 4846 C CA . PRO A 1 625 ? 41.771 19.557 -8.705 1.00 80.81 625 PRO A CA 1
ATOM 4847 C C . PRO A 1 625 ? 42.568 19.698 -10.009 1.00 80.81 625 PRO A C 1
ATOM 4849 O O . PRO A 1 625 ? 43.093 20.778 -10.272 1.00 80.81 625 PRO A O 1
ATOM 4852 N N . VAL A 1 626 ? 42.720 18.621 -10.788 1.00 83.31 626 VAL A N 1
ATOM 4853 C CA . VAL A 1 626 ? 43.626 18.571 -11.949 1.00 83.31 626 VAL A CA 1
ATOM 4854 C C . VAL A 1 626 ? 42.985 17.994 -13.217 1.00 83.31 626 VAL A C 1
ATOM 4856 O O . VAL A 1 626 ? 43.676 17.853 -14.222 1.00 83.31 626 VAL A O 1
ATOM 4859 N N . GLY A 1 627 ? 41.687 17.679 -13.201 1.00 78.31 627 GLY A N 1
ATOM 4860 C CA . GLY A 1 627 ? 40.951 17.188 -14.373 1.00 78.31 627 GLY A CA 1
ATOM 4861 C C . GLY A 1 627 ? 41.336 15.767 -14.796 1.00 78.31 627 GLY A C 1
ATOM 4862 O O . GLY A 1 627 ? 41.320 15.450 -15.983 1.00 78.31 627 GLY A O 1
ATOM 4863 N N . THR A 1 628 ? 41.740 14.920 -13.846 1.00 80.50 628 THR A N 1
ATOM 4864 C CA . THR A 1 628 ? 42.187 13.534 -14.105 1.00 80.50 628 THR A CA 1
ATOM 4865 C C . THR A 1 628 ? 41.140 12.476 -13.755 1.00 80.50 628 THR A C 1
ATOM 4867 O O . THR A 1 628 ? 41.448 11.288 -13.742 1.00 80.50 628 THR A O 1
ATOM 4870 N N . SER A 1 629 ? 39.914 12.893 -13.431 1.00 75.12 629 SER A N 1
ATOM 4871 C CA . SER A 1 629 ? 38.857 12.064 -12.838 1.00 75.12 629 SER A CA 1
ATOM 4872 C C . SER A 1 629 ? 39.253 11.412 -11.506 1.00 75.12 629 SER A C 1
ATOM 4874 O O . SER A 1 629 ? 38.615 10.461 -11.057 1.00 75.12 629 SER A O 1
ATOM 4876 N N . ARG A 1 630 ? 40.291 11.943 -10.842 1.00 76.75 630 ARG A N 1
ATOM 4877 C CA . ARG A 1 630 ? 40.710 11.544 -9.495 1.00 76.75 630 ARG A CA 1
ATOM 4878 C C . ARG A 1 630 ? 40.231 12.570 -8.487 1.00 76.75 630 ARG A C 1
ATOM 4880 O O . ARG A 1 630 ? 40.805 13.647 -8.335 1.00 76.75 630 ARG A O 1
ATOM 4887 N N . PHE A 1 631 ? 39.170 12.204 -7.789 1.00 81.75 631 PHE A N 1
ATOM 4888 C CA . PHE A 1 631 ? 38.505 13.071 -6.836 1.00 81.75 631 PHE A CA 1
ATOM 4889 C C . PHE A 1 631 ? 39.160 12.996 -5.455 1.00 81.75 631 PHE A C 1
ATOM 4891 O O . PHE A 1 631 ? 39.346 11.919 -4.892 1.00 81.75 631 PHE A O 1
ATOM 4898 N N . ALA A 1 632 ? 39.460 14.157 -4.880 1.00 83.56 632 ALA A N 1
ATOM 4899 C CA . ALA A 1 632 ? 39.862 14.306 -3.490 1.00 83.56 632 ALA A CA 1
ATOM 4900 C C . ALA A 1 632 ? 38.660 14.773 -2.647 1.00 83.56 632 ALA A C 1
ATOM 4902 O O . ALA A 1 632 ? 37.956 15.703 -3.058 1.00 83.56 632 ALA A O 1
ATOM 4903 N N . PRO A 1 633 ? 38.405 14.173 -1.469 1.00 86.06 633 PRO A N 1
ATOM 4904 C CA . PRO A 1 633 ? 37.343 14.630 -0.583 1.00 86.06 633 PRO A CA 1
ATOM 4905 C C . PRO A 1 633 ? 37.683 16.002 0.011 1.00 86.06 633 PRO A C 1
ATOM 4907 O O . PRO A 1 633 ? 38.791 16.235 0.498 1.00 86.06 633 PRO A O 1
ATOM 4910 N N . ILE A 1 634 ? 36.702 16.897 0.039 1.00 86.81 634 ILE A N 1
ATOM 4911 C CA . ILE A 1 634 ? 36.759 18.148 0.791 1.00 86.81 634 ILE A CA 1
ATOM 4912 C C . ILE A 1 634 ? 36.242 17.853 2.201 1.00 86.81 634 ILE A C 1
ATOM 4914 O O . ILE A 1 634 ? 35.075 17.518 2.382 1.00 86.81 634 ILE A O 1
ATOM 4918 N N . LYS A 1 635 ? 37.120 17.968 3.202 1.00 86.06 635 LYS A N 1
ATOM 4919 C CA . LYS A 1 635 ? 36.798 17.722 4.617 1.00 86.06 635 LYS A CA 1
ATOM 4920 C C . LYS A 1 635 ? 36.758 19.028 5.430 1.00 86.06 635 LYS A C 1
ATOM 4922 O O . LYS A 1 635 ? 37.488 19.965 5.096 1.00 86.06 635 LYS A O 1
ATOM 4927 N N . PRO A 1 636 ? 35.981 19.085 6.532 1.00 88.12 636 PRO A N 1
ATOM 4928 C CA . PRO A 1 636 ? 35.072 18.043 7.029 1.00 88.12 636 PRO A CA 1
ATOM 4929 C C . PRO A 1 636 ? 33.787 17.940 6.193 1.00 88.12 636 PRO A C 1
ATOM 4931 O O . PRO A 1 636 ? 33.413 18.895 5.514 1.00 88.12 636 PRO A O 1
ATOM 4934 N N . ASP A 1 637 ? 33.110 16.791 6.264 1.00 86.94 637 ASP A N 1
ATOM 4935 C CA . ASP A 1 637 ? 31.775 16.648 5.673 1.00 86.94 637 ASP A CA 1
ATOM 4936 C C . ASP A 1 637 ? 30.781 17.578 6.387 1.00 86.94 637 ASP A C 1
ATOM 4938 O O . ASP A 1 637 ? 30.931 17.886 7.576 1.00 86.94 637 ASP A O 1
ATOM 4942 N N . ILE A 1 638 ? 29.746 18.019 5.671 1.00 86.75 638 ILE A N 1
ATOM 4943 C CA . ILE A 1 638 ? 28.664 18.803 6.269 1.00 86.75 638 ILE A CA 1
ATOM 4944 C C . ILE A 1 638 ? 27.639 17.824 6.833 1.00 86.75 638 ILE A C 1
ATOM 4946 O O . ILE A 1 638 ? 27.026 17.077 6.079 1.00 86.75 638 ILE A O 1
ATOM 4950 N N . ALA A 1 639 ? 27.437 17.850 8.148 1.00 88.31 639 ALA A N 1
ATOM 4951 C CA . ALA A 1 639 ? 26.444 17.023 8.825 1.00 88.31 639 ALA A CA 1
ATOM 4952 C C . ALA A 1 639 ? 25.165 17.824 9.108 1.00 88.31 639 ALA A C 1
ATOM 4954 O O . ALA A 1 639 ? 25.215 18.922 9.672 1.00 88.31 639 ALA A O 1
ATOM 4955 N N . ILE A 1 640 ? 24.013 17.263 8.745 1.00 87.88 640 ILE A N 1
ATOM 4956 C CA . ILE A 1 640 ? 22.687 17.836 8.982 1.00 87.88 640 ILE A CA 1
ATOM 4957 C C . ILE A 1 640 ? 21.903 16.864 9.864 1.00 87.88 640 ILE A C 1
ATOM 4959 O O . ILE A 1 640 ? 21.815 15.683 9.571 1.00 87.88 640 ILE A O 1
ATOM 4963 N N . ASN A 1 641 ? 21.312 17.349 10.955 1.00 89.62 641 ASN A N 1
ATOM 4964 C CA . ASN A 1 641 ? 20.440 16.512 11.779 1.00 89.62 641 ASN A CA 1
ATOM 4965 C C . ASN A 1 641 ? 18.998 16.636 11.299 1.00 89.62 641 ASN A C 1
ATOM 4967 O O . ASN A 1 641 ? 18.431 17.732 11.331 1.00 89.62 641 ASN A O 1
ATOM 4971 N N . ILE A 1 642 ? 18.397 15.512 10.927 1.00 91.19 642 ILE A N 1
ATOM 4972 C CA . ILE A 1 642 ? 16.997 15.424 10.525 1.00 91.19 642 ILE A CA 1
ATOM 4973 C C . ILE A 1 642 ? 16.209 14.958 11.744 1.00 91.19 642 ILE A C 1
ATOM 4975 O O . ILE A 1 642 ? 16.406 13.857 12.246 1.00 91.19 642 ILE A O 1
ATOM 4979 N N . ARG A 1 643 ? 15.365 15.842 12.281 1.00 91.75 643 ARG A N 1
ATOM 4980 C CA . ARG A 1 643 ? 14.658 15.641 13.555 1.00 91.75 643 ARG A CA 1
ATOM 4981 C C . ARG A 1 643 ? 13.168 15.423 13.337 1.00 91.75 643 ARG A C 1
ATOM 4983 O O . ARG A 1 643 ? 12.606 15.931 12.373 1.00 91.75 643 ARG A O 1
ATOM 4990 N N . SER A 1 644 ? 12.536 14.737 14.288 1.00 93.81 644 SER A N 1
ATOM 4991 C CA . SER A 1 644 ? 11.083 14.571 14.323 1.00 93.81 644 SER A CA 1
ATOM 4992 C C . SER A 1 644 ? 10.377 15.927 14.396 1.00 93.81 644 SER A C 1
ATOM 4994 O O . SER A 1 644 ? 10.812 16.815 15.138 1.00 93.81 644 SER A O 1
ATOM 4996 N N . GLY A 1 645 ? 9.260 16.057 13.687 1.00 92.25 645 GLY A N 1
ATOM 4997 C CA . GLY A 1 645 ? 8.359 17.201 13.785 1.00 92.25 645 GLY A CA 1
ATOM 4998 C C . GLY A 1 645 ? 7.534 17.239 15.085 1.00 92.25 645 GLY A C 1
ATOM 4999 O O . GLY A 1 645 ? 7.769 16.457 16.011 1.00 92.25 645 GLY A O 1
ATOM 5000 N N . PRO A 1 646 ? 6.556 18.159 15.176 1.00 92.19 646 PRO A N 1
ATOM 5001 C CA . PRO A 1 646 ? 5.618 18.236 16.297 1.00 92.19 646 PRO A CA 1
ATOM 5002 C C . PRO A 1 646 ? 4.769 16.967 16.458 1.00 92.19 646 PRO A C 1
ATOM 5004 O O . PRO A 1 646 ? 4.495 16.273 15.480 1.00 92.19 646 PRO A O 1
ATOM 5007 N N . ILE A 1 647 ? 4.298 16.711 17.686 1.00 92.19 647 ILE A N 1
ATOM 5008 C CA . ILE A 1 647 ? 3.413 15.580 18.007 1.00 92.19 647 ILE A CA 1
ATOM 5009 C C . ILE A 1 647 ? 2.132 15.647 17.173 1.00 92.19 647 ILE A C 1
ATOM 5011 O O . ILE A 1 647 ? 1.345 16.578 17.321 1.00 92.19 647 ILE A O 1
ATOM 5015 N N . ALA A 1 648 ? 1.906 14.614 16.368 1.00 92.75 648 ALA A N 1
ATOM 5016 C CA . ALA A 1 648 ? 0.736 14.423 15.516 1.00 92.75 648 ALA A CA 1
ATOM 5017 C C . ALA A 1 648 ? -0.138 13.257 15.975 1.00 92.75 648 ALA A C 1
ATOM 5019 O O . ALA A 1 648 ? -1.360 13.267 15.846 1.00 92.75 648 ALA A O 1
ATOM 5020 N N . LYS A 1 649 ? 0.517 12.202 16.451 1.00 94.44 649 LYS A N 1
ATOM 5021 C CA . LYS A 1 649 ? -0.052 10.863 16.529 1.00 94.44 649 LYS A CA 1
ATOM 5022 C C . LYS A 1 649 ? 0.337 10.220 17.850 1.00 94.44 649 LYS A C 1
ATOM 5024 O O . LYS A 1 649 ? 1.423 10.454 18.375 1.00 94.44 649 LYS A O 1
ATOM 5029 N N . LEU A 1 650 ? -0.572 9.416 18.391 1.00 94.69 650 LEU A N 1
ATOM 5030 C CA . LEU A 1 650 ? -0.332 8.572 19.556 1.00 94.69 650 LEU A CA 1
ATOM 5031 C C . LEU A 1 650 ? -0.379 7.129 19.082 1.00 94.69 650 LEU A C 1
ATOM 5033 O O . LEU A 1 650 ? -1.424 6.674 18.605 1.00 94.69 650 LEU A O 1
ATOM 5037 N N . LYS A 1 651 ? 0.738 6.424 19.226 1.00 94.19 651 LYS A N 1
ATOM 5038 C CA . LYS A 1 651 ? 0.830 5.007 18.913 1.00 94.19 651 LYS A CA 1
ATOM 5039 C C . LYS A 1 651 ? 0.828 4.205 20.204 1.00 94.19 651 LYS A C 1
ATOM 5041 O O . LYS A 1 651 ? 1.439 4.597 21.199 1.00 94.19 651 LYS A O 1
ATOM 5046 N N . VAL A 1 652 ? 0.101 3.095 20.174 1.00 91.69 652 VAL A N 1
ATOM 5047 C CA . VAL A 1 652 ? 0.023 2.134 21.270 1.00 91.69 652 VAL A CA 1
ATOM 5048 C C . VAL A 1 652 ? 0.402 0.776 20.726 1.00 91.69 652 VAL A C 1
ATOM 5050 O O . VAL A 1 652 ? -0.072 0.382 19.662 1.00 91.69 652 VAL A O 1
ATOM 5053 N N . LEU A 1 653 ? 1.267 0.084 21.457 1.00 93.44 653 LEU A N 1
ATOM 5054 C CA . LEU A 1 653 ? 1.692 -1.267 21.141 1.00 93.44 653 LEU A CA 1
ATOM 5055 C C . LEU A 1 653 ? 1.379 -2.161 22.332 1.00 93.44 653 LEU A C 1
ATOM 5057 O O . LEU A 1 653 ? 1.801 -1.898 23.462 1.00 93.44 653 LEU A O 1
ATOM 5061 N N . SER A 1 654 ? 0.604 -3.204 22.065 1.00 92.25 654 SER A N 1
ATOM 5062 C CA . SER A 1 654 ? 0.237 -4.229 23.029 1.00 92.25 654 SER A CA 1
ATOM 5063 C C . SER A 1 654 ? 0.044 -5.567 22.308 1.00 92.25 654 SER A C 1
ATOM 5065 O O . SER A 1 654 ? -0.316 -5.577 21.124 1.00 92.25 654 SER A O 1
ATOM 5067 N N . PRO A 1 655 ? 0.281 -6.714 22.968 1.00 92.25 655 PRO A N 1
ATOM 5068 C CA . PRO A 1 655 ? -0.080 -8.000 22.391 1.00 92.25 655 PRO A CA 1
ATOM 5069 C C . PRO A 1 655 ? -1.580 -8.056 22.093 1.00 92.25 655 PRO A C 1
ATOM 5071 O O . PRO A 1 655 ? -2.402 -7.695 22.930 1.00 92.25 655 PRO A O 1
ATOM 5074 N N . ARG A 1 656 ? -1.947 -8.568 20.915 1.00 92.31 656 ARG A N 1
ATOM 5075 C CA . ARG A 1 656 ? -3.358 -8.738 20.525 1.00 92.31 656 ARG A CA 1
ATOM 5076 C C . ARG A 1 656 ? -4.077 -9.819 21.319 1.00 92.31 656 ARG A C 1
ATOM 5078 O O . ARG A 1 656 ? -5.291 -9.752 21.493 1.00 92.31 656 ARG A O 1
ATOM 5085 N N . VAL A 1 657 ? -3.322 -10.814 21.767 1.00 95.56 657 VAL A N 1
ATOM 5086 C CA . VAL A 1 657 ? -3.814 -12.036 22.392 1.00 95.56 657 VAL A CA 1
ATOM 5087 C C . VAL A 1 657 ? -2.885 -12.409 23.549 1.00 95.56 657 VAL A C 1
ATOM 5089 O O . VAL A 1 657 ? -1.663 -12.453 23.381 1.00 95.56 657 VAL A O 1
ATOM 5092 N N . VAL A 1 658 ? -3.461 -12.654 24.727 1.00 96.88 658 VAL A N 1
ATOM 5093 C CA . VAL A 1 658 ? -2.746 -13.039 25.958 1.00 96.88 658 VAL A CA 1
ATOM 5094 C C . VAL A 1 658 ? -3.519 -14.111 26.718 1.00 96.88 658 VAL A C 1
ATOM 5096 O O . VAL A 1 658 ? -4.736 -14.221 26.590 1.00 96.88 658 VAL A O 1
ATOM 5099 N N . LYS A 1 659 ? -2.828 -14.897 27.542 1.00 97.44 659 LYS A N 1
ATOM 5100 C CA . LYS A 1 659 ? -3.461 -15.894 28.408 1.00 97.44 659 LYS A CA 1
ATOM 5101 C C . LYS A 1 659 ? -3.957 -15.235 29.706 1.00 97.44 659 LYS A C 1
ATOM 5103 O O . LYS A 1 659 ? -3.292 -14.308 30.181 1.00 97.44 659 LYS A O 1
ATOM 5108 N N . PRO A 1 660 ? -5.065 -15.699 30.323 1.00 96.69 660 PRO A N 1
ATOM 5109 C CA . PRO A 1 660 ? -5.518 -15.191 31.617 1.00 96.69 660 PRO A CA 1
ATOM 5110 C C . PRO A 1 660 ? -4.394 -15.095 32.652 1.00 96.69 660 PRO A C 1
ATOM 5112 O O . PRO A 1 660 ? -3.508 -15.953 32.702 1.00 96.69 660 PRO A O 1
ATOM 5115 N N . HIS A 1 661 ? -4.424 -14.031 33.456 1.00 95.00 661 HIS A N 1
ATOM 5116 C CA . HIS A 1 661 ? -3.449 -13.724 34.514 1.00 95.00 661 HIS A CA 1
ATOM 5117 C C . HIS A 1 661 ? -1.991 -13.546 34.064 1.00 95.00 661 HIS A C 1
ATOM 5119 O O . HIS A 1 661 ? -1.107 -13.368 34.904 1.00 95.00 661 HIS A O 1
ATOM 5125 N N . SER A 1 662 ? -1.715 -13.561 32.758 1.00 95.38 662 SER A N 1
ATOM 5126 C CA . SER A 1 662 ? -0.372 -13.304 32.241 1.00 95.38 662 SER A CA 1
ATOM 5127 C C . SER A 1 662 ? -0.044 -11.817 32.293 1.00 95.38 662 SER A C 1
ATOM 5129 O O . SER A 1 662 ? -0.917 -10.962 32.131 1.00 95.38 662 SER A O 1
ATOM 5131 N N . ILE A 1 663 ? 1.232 -11.512 32.512 1.00 94.06 663 ILE A N 1
ATOM 5132 C CA . ILE A 1 663 ? 1.743 -10.144 32.461 1.00 94.06 663 ILE A CA 1
ATOM 5133 C C . ILE A 1 663 ? 2.047 -9.794 31.004 1.00 94.06 663 ILE A C 1
ATOM 5135 O O . ILE A 1 663 ? 2.716 -10.559 30.305 1.00 94.06 663 ILE A O 1
ATOM 5139 N N . PHE A 1 664 ? 1.592 -8.629 30.557 1.00 93.69 664 PHE A N 1
ATOM 5140 C CA . PHE A 1 664 ? 1.890 -8.105 29.229 1.00 93.69 664 PHE A CA 1
ATOM 5141 C C . PHE A 1 664 ? 2.199 -6.603 29.279 1.00 93.69 664 PHE A C 1
ATOM 5143 O O . PHE A 1 664 ? 1.609 -5.885 30.094 1.00 93.69 664 PHE A O 1
ATOM 5150 N N . PRO A 1 665 ? 3.115 -6.111 28.430 1.00 93.88 665 PRO A N 1
ATOM 5151 C CA . PRO A 1 665 ? 3.419 -4.694 28.373 1.00 93.88 665 PRO A CA 1
ATOM 5152 C C . PRO A 1 665 ? 2.417 -3.945 27.488 1.00 93.88 665 PRO A C 1
ATOM 5154 O O . PRO A 1 665 ? 1.917 -4.467 26.490 1.00 93.88 665 PRO A O 1
ATOM 5157 N N . ILE A 1 666 ? 2.159 -2.688 27.842 1.00 94.69 666 ILE A N 1
ATOM 5158 C CA . ILE A 1 666 ? 1.567 -1.693 26.947 1.00 94.69 666 ILE A CA 1
ATOM 5159 C C . ILE A 1 666 ? 2.588 -0.571 26.795 1.00 94.69 666 ILE A C 1
ATOM 5161 O O . ILE A 1 666 ? 2.974 0.060 27.784 1.00 94.69 666 ILE A O 1
ATOM 5165 N N . HIS A 1 667 ? 3.015 -0.324 25.561 1.00 95.19 667 HIS A N 1
ATOM 5166 C CA . HIS A 1 667 ? 3.902 0.777 25.200 1.00 95.19 667 HIS A CA 1
ATOM 5167 C C . HIS A 1 667 ? 3.097 1.878 24.523 1.00 95.19 667 HIS A C 1
ATOM 5169 O O . HIS A 1 667 ? 2.205 1.609 23.721 1.00 95.19 667 HIS A O 1
ATOM 5175 N N . ALA A 1 668 ? 3.417 3.121 24.855 1.00 95.31 668 ALA A N 1
ATOM 5176 C CA . ALA A 1 668 ? 2.810 4.298 24.272 1.00 95.31 668 ALA A CA 1
ATOM 5177 C C . ALA A 1 668 ? 3.893 5.308 23.919 1.00 95.31 668 ALA A C 1
ATOM 5179 O O . ALA A 1 668 ? 4.704 5.665 24.774 1.00 95.31 668 ALA A O 1
ATOM 5180 N N . HIS A 1 669 ? 3.872 5.822 22.699 1.00 97.00 669 HIS A N 1
ATOM 5181 C CA . HIS A 1 669 ? 4.757 6.899 22.268 1.00 97.00 669 HIS A CA 1
ATOM 5182 C C . HIS A 1 669 ? 4.028 7.851 21.334 1.00 97.00 669 HIS A C 1
ATOM 5184 O O . HIS A 1 669 ? 2.972 7.541 20.779 1.00 97.00 669 HIS A O 1
ATOM 5190 N N . THR A 1 670 ? 4.588 9.044 21.192 1.00 96.19 670 THR A N 1
ATOM 5191 C CA . THR A 1 670 ? 4.066 10.057 20.279 1.00 96.19 670 THR A CA 1
ATOM 5192 C C . THR A 1 670 ? 4.900 10.115 19.011 1.00 96.19 670 THR A C 1
ATOM 5194 O O . THR A 1 670 ? 6.131 10.087 19.067 1.00 96.19 670 THR A O 1
ATOM 5197 N N . GLU A 1 671 ? 4.232 10.234 17.872 1.00 97.00 671 GLU A N 1
ATOM 5198 C CA . GLU A 1 671 ? 4.843 10.334 16.547 1.00 97.00 671 GLU A CA 1
ATOM 5199 C C . GLU A 1 671 ? 4.520 11.684 15.905 1.00 97.00 671 GLU A C 1
ATOM 5201 O O . GLU A 1 671 ? 3.485 12.295 16.195 1.00 97.00 671 GLU A O 1
ATOM 5206 N N . ASP A 1 672 ? 5.409 12.148 15.031 1.00 95.00 672 ASP A N 1
ATOM 5207 C CA . ASP A 1 672 ? 5.150 13.277 14.145 1.00 95.00 672 ASP A CA 1
ATOM 5208 C C . ASP A 1 672 ? 4.269 12.870 12.953 1.00 95.00 672 ASP A C 1
ATOM 5210 O O . ASP A 1 672 ? 3.884 11.711 12.797 1.00 95.00 672 ASP A O 1
ATOM 5214 N N . ALA A 1 673 ? 3.929 13.828 12.089 1.00 92.94 673 ALA A N 1
ATOM 5215 C CA . ALA A 1 673 ? 3.042 13.574 10.955 1.00 92.94 673 ALA A CA 1
ATOM 5216 C C . ALA A 1 673 ? 3.570 12.501 9.976 1.00 92.94 673 ALA A C 1
ATOM 5218 O O . ALA A 1 673 ? 2.760 11.861 9.302 1.00 92.94 673 ALA A O 1
ATOM 5219 N N . TRP A 1 674 ? 4.883 12.256 9.947 1.00 90.69 674 TRP A N 1
ATOM 5220 C CA . TRP A 1 674 ? 5.558 11.285 9.081 1.00 90.69 674 TRP A CA 1
ATOM 5221 C C . TRP A 1 674 ? 5.771 9.918 9.745 1.00 90.69 674 TRP A C 1
ATOM 5223 O O . TRP A 1 674 ? 6.280 9.008 9.100 1.00 90.69 674 TRP A O 1
ATOM 5233 N N . GLY A 1 675 ? 5.345 9.748 11.001 1.00 93.44 675 GLY A N 1
ATOM 5234 C CA . GLY A 1 675 ? 5.518 8.503 11.754 1.00 93.44 675 GLY A CA 1
ATOM 5235 C C . GLY A 1 675 ? 6.843 8.419 12.517 1.00 93.44 675 GLY A C 1
ATOM 5236 O O . GLY A 1 675 ? 7.155 7.372 13.077 1.00 93.44 675 GLY A O 1
ATOM 5237 N N . ASN A 1 676 ? 7.628 9.499 12.590 1.00 95.06 676 ASN A N 1
ATOM 5238 C CA . ASN A 1 676 ? 8.849 9.497 13.394 1.00 95.06 676 ASN A CA 1
ATOM 5239 C C . ASN A 1 676 ? 8.510 9.646 14.874 1.00 95.06 676 ASN A C 1
ATOM 5241 O O . ASN A 1 676 ? 7.754 10.544 15.250 1.00 95.06 676 ASN A O 1
ATOM 5245 N N . ALA A 1 677 ? 9.135 8.842 15.734 1.00 96.44 677 ALA A N 1
ATOM 5246 C CA . ALA A 1 677 ? 8.998 9.013 17.174 1.00 96.44 677 ALA A CA 1
ATOM 5247 C C . ALA A 1 677 ? 9.519 10.385 17.613 1.00 96.44 677 ALA A C 1
ATOM 5249 O O . ALA A 1 677 ? 10.653 10.776 17.329 1.00 96.44 677 ALA A O 1
ATOM 5250 N N . THR A 1 678 ? 8.669 11.116 18.324 1.00 96.62 678 THR A N 1
ATOM 5251 C CA . THR A 1 678 ? 9.010 12.432 18.864 1.00 96.62 678 THR A CA 1
ATOM 5252 C C . THR A 1 678 ? 9.953 12.313 20.056 1.00 96.62 678 THR A C 1
ATOM 5254 O O . THR A 1 678 ? 9.950 11.327 20.803 1.00 96.62 678 THR A O 1
ATOM 5257 N N . VAL A 1 679 ? 10.769 13.349 20.241 1.00 96.00 679 VAL A N 1
ATOM 5258 C CA . VAL A 1 679 ? 11.742 13.433 21.332 1.00 96.00 679 VAL A CA 1
ATOM 5259 C C . VAL A 1 679 ? 11.575 14.714 22.142 1.00 96.00 679 VAL A C 1
ATOM 5261 O O . VAL A 1 679 ? 11.119 15.740 21.633 1.00 96.00 679 VAL A O 1
ATOM 5264 N N . ASN A 1 680 ? 12.010 14.664 23.401 1.00 94.69 680 ASN A N 1
ATOM 5265 C CA . ASN A 1 680 ? 12.140 15.799 24.318 1.00 94.69 680 ASN A CA 1
ATOM 5266 C C . ASN A 1 680 ? 10.833 16.569 24.595 1.00 94.69 680 ASN A C 1
ATOM 5268 O O . ASN A 1 680 ? 10.867 17.773 24.844 1.00 94.69 680 ASN A O 1
ATOM 5272 N N . GLN A 1 681 ? 9.683 15.893 24.557 1.00 93.88 681 GLN A N 1
ATOM 5273 C CA . GLN A 1 681 ? 8.385 16.500 24.866 1.00 93.88 681 GLN A CA 1
ATOM 5274 C C . GLN A 1 681 ? 8.099 16.416 26.368 1.00 93.88 681 GLN A C 1
ATOM 5276 O O . GLN A 1 681 ? 7.955 15.328 26.926 1.00 93.88 681 GLN A O 1
ATOM 5281 N N . THR A 1 682 ? 8.027 17.562 27.039 1.00 92.44 682 THR A N 1
ATOM 5282 C CA . THR A 1 682 ? 7.843 17.645 28.494 1.00 92.44 682 THR A CA 1
ATOM 5283 C C . THR A 1 682 ? 6.373 17.764 28.891 1.00 92.44 682 THR A C 1
ATOM 5285 O O . THR A 1 682 ? 5.525 18.129 28.085 1.00 92.44 682 THR A O 1
ATOM 5288 N N . ASP A 1 683 ? 6.076 17.508 30.168 1.00 91.88 683 ASP A N 1
ATOM 5289 C CA . ASP A 1 683 ? 4.763 17.762 30.778 1.00 91.88 683 ASP A CA 1
ATOM 5290 C C . ASP A 1 683 ? 3.573 16.985 30.173 1.00 91.88 683 ASP A C 1
ATOM 5292 O O . ASP A 1 683 ? 2.419 17.418 30.255 1.00 91.88 683 ASP A O 1
ATOM 5296 N N . LEU A 1 684 ? 3.842 15.800 29.616 1.00 95.56 684 LEU A N 1
ATOM 5297 C CA . LEU A 1 684 ? 2.830 14.891 29.078 1.00 95.56 684 LEU A CA 1
ATOM 5298 C C . LEU A 1 684 ? 2.601 13.692 29.999 1.00 95.56 684 LEU A C 1
ATOM 5300 O O . LEU A 1 684 ? 3.545 13.111 30.540 1.00 95.56 684 LEU A O 1
ATOM 5304 N N . ARG A 1 685 ? 1.343 13.275 30.147 1.00 96.19 685 ARG A N 1
ATOM 5305 C CA . ARG A 1 685 ? 0.978 12.023 30.822 1.00 96.19 685 ARG A CA 1
ATOM 5306 C C . ARG A 1 685 ? 0.167 11.124 29.903 1.00 96.19 685 ARG A C 1
ATOM 5308 O O . ARG A 1 685 ? -0.788 11.581 29.284 1.00 96.19 685 ARG A O 1
ATOM 5315 N N . ALA A 1 686 ? 0.497 9.839 29.881 1.00 96.12 686 ALA A N 1
ATOM 5316 C CA . ALA A 1 686 ? -0.316 8.806 29.258 1.00 96.12 686 ALA A CA 1
ATOM 5317 C C . ALA A 1 686 ? -1.310 8.254 30.290 1.00 96.12 686 ALA A C 1
ATOM 5319 O O . ALA A 1 686 ? -0.914 7.769 31.350 1.00 96.12 686 ALA A O 1
ATOM 5320 N N . VAL A 1 687 ? -2.603 8.337 29.997 1.00 95.38 687 VAL A N 1
ATOM 5321 C CA . VAL A 1 687 ? -3.680 7.721 30.778 1.00 95.38 687 VAL A CA 1
ATOM 5322 C C . VAL A 1 687 ? -4.146 6.484 30.026 1.00 95.38 687 VAL A C 1
ATOM 5324 O O . VAL A 1 687 ? -4.681 6.598 28.926 1.00 95.38 687 VAL A O 1
ATOM 5327 N N . ILE A 1 688 ? -3.929 5.314 30.619 1.00 95.12 688 ILE A N 1
ATOM 5328 C CA . ILE A 1 688 ? -4.256 4.006 30.049 1.00 95.12 688 ILE A CA 1
ATOM 5329 C C . ILE A 1 688 ? -5.442 3.444 30.823 1.00 95.12 688 ILE A C 1
ATOM 5331 O O . ILE A 1 688 ? -5.387 3.375 32.052 1.00 95.12 688 ILE A O 1
ATOM 5335 N N . ARG A 1 689 ? -6.496 3.027 30.120 1.00 93.75 689 ARG A N 1
ATOM 5336 C CA . ARG A 1 689 ? -7.646 2.325 30.706 1.00 93.75 689 ARG A CA 1
ATOM 5337 C C . ARG A 1 689 ? -7.908 1.033 29.958 1.00 93.75 689 ARG A C 1
ATOM 5339 O O . ARG A 1 689 ? -7.875 1.017 28.730 1.00 93.75 689 ARG A O 1
ATOM 5346 N N . ILE A 1 690 ? -8.217 -0.021 30.700 1.00 94.19 690 ILE A N 1
ATOM 5347 C CA . ILE A 1 690 ? -8.621 -1.317 30.159 1.00 94.19 690 ILE A CA 1
ATOM 5348 C C . ILE A 1 690 ? -10.083 -1.533 30.520 1.00 94.19 690 ILE A C 1
ATOM 5350 O O . ILE A 1 690 ? -10.446 -1.500 31.696 1.00 94.19 690 ILE A O 1
ATOM 5354 N N . LEU A 1 691 ? -10.917 -1.765 29.512 1.00 93.69 691 LEU A N 1
ATOM 5355 C CA . LEU A 1 691 ? -12.349 -1.986 29.662 1.00 93.69 691 LEU A CA 1
ATOM 5356 C C . LEU A 1 691 ? -12.741 -3.328 29.054 1.00 93.69 691 LEU A C 1
ATOM 5358 O O . LEU A 1 691 ? -12.182 -3.743 28.045 1.00 93.69 691 LEU A O 1
ATOM 5362 N N . THR A 1 692 ? -13.750 -3.993 29.603 1.00 92.50 692 THR A N 1
ATOM 5363 C CA . THR A 1 692 ? -14.361 -5.144 28.911 1.00 92.50 692 THR A CA 1
ATOM 5364 C C . THR A 1 692 ? -15.109 -4.661 27.659 1.00 92.50 692 THR A C 1
ATOM 5366 O O . THR A 1 692 ? -15.820 -3.656 27.736 1.00 92.50 692 THR A O 1
ATOM 5369 N N . GLN A 1 693 ? -15.018 -5.359 26.525 1.00 85.56 693 GLN A N 1
ATOM 5370 C CA . GLN A 1 693 ? -15.641 -4.912 25.269 1.00 85.56 693 GLN A CA 1
ATOM 5371 C C . GLN A 1 693 ? -17.177 -4.879 25.334 1.00 85.56 693 GLN A C 1
ATOM 5373 O O . GLN A 1 693 ? -17.783 -3.919 24.856 1.00 85.56 693 GLN A O 1
ATOM 5378 N N . GLY A 1 694 ? -17.796 -5.892 25.952 1.00 82.62 694 GLY A N 1
ATOM 5379 C CA . GLY A 1 694 ? -19.255 -6.008 26.060 1.00 82.62 694 GLY A CA 1
ATOM 5380 C C . GLY A 1 694 ? -19.873 -5.033 27.064 1.00 82.62 694 GLY A C 1
ATOM 5381 O O . GLY A 1 694 ? -20.710 -4.217 26.698 1.00 82.62 694 GLY A O 1
ATOM 5382 N N . THR A 1 695 ? -19.442 -5.081 28.331 1.00 83.12 695 THR A N 1
ATOM 5383 C CA . THR A 1 695 ? -20.061 -4.259 29.394 1.00 83.12 695 THR A CA 1
ATOM 5384 C C . THR A 1 695 ? -19.489 -2.847 29.497 1.00 83.12 695 THR A C 1
ATOM 5386 O O . THR A 1 695 ? -20.035 -2.020 30.221 1.00 83.12 695 THR A O 1
ATOM 5389 N N . ARG A 1 696 ? -18.359 -2.572 28.825 1.00 87.69 696 ARG A N 1
ATOM 5390 C CA . ARG A 1 696 ? -17.580 -1.326 28.957 1.00 87.69 696 ARG A CA 1
ATOM 5391 C C . ARG A 1 696 ? -17.194 -0.980 30.399 1.00 87.69 696 ARG A C 1
ATOM 5393 O O . ARG A 1 696 ? -16.807 0.149 30.676 1.00 87.69 696 ARG A O 1
ATOM 5400 N N . LYS A 1 697 ? -17.231 -1.957 31.311 1.00 88.81 697 LYS A N 1
ATOM 5401 C CA . LYS A 1 697 ? -16.737 -1.809 32.678 1.00 88.81 697 LYS A CA 1
ATOM 5402 C C . LYS A 1 697 ? -15.222 -1.626 32.664 1.00 88.81 697 LYS A C 1
ATOM 5404 O O . LYS A 1 697 ? -14.514 -2.437 32.066 1.00 88.81 697 LYS A O 1
ATOM 5409 N N . GLU A 1 698 ? -14.751 -0.580 33.336 1.00 91.38 698 GLU A N 1
ATOM 5410 C CA . GLU A 1 698 ? -13.328 -0.346 33.576 1.00 91.38 698 GLU A CA 1
ATOM 5411 C C . GLU A 1 698 ? -12.784 -1.405 34.543 1.00 91.38 698 GLU A C 1
ATOM 5413 O O . GLU A 1 698 ? -13.354 -1.663 35.605 1.00 91.38 698 GLU A O 1
ATOM 5418 N N . VAL A 1 699 ? -11.696 -2.045 34.131 1.00 90.75 699 VAL A N 1
ATOM 5419 C CA . VAL A 1 699 ? -11.012 -3.114 34.867 1.00 90.75 699 VAL A CA 1
ATOM 5420 C C . VAL A 1 699 ? -9.708 -2.600 35.465 1.00 90.75 699 VAL A C 1
ATOM 5422 O O . VAL A 1 699 ? -9.323 -3.018 36.552 1.00 90.75 699 VAL A O 1
ATOM 5425 N N . SER A 1 700 ? -9.037 -1.679 34.775 1.00 90.69 700 SER A N 1
ATOM 5426 C CA . SER A 1 700 ? -7.815 -1.041 35.254 1.00 90.69 700 SER A CA 1
ATOM 5427 C C . SER A 1 700 ? -7.672 0.356 34.661 1.00 90.69 700 SER A C 1
ATOM 5429 O O . SER A 1 700 ? -8.047 0.581 33.508 1.00 90.69 700 SER A O 1
ATOM 5431 N N . GLN A 1 701 ? -7.091 1.267 35.439 1.00 92.00 701 GLN A N 1
ATOM 5432 C CA . GLN A 1 701 ? -6.657 2.584 34.992 1.00 92.00 701 GLN A CA 1
ATOM 5433 C C . GLN A 1 701 ? -5.300 2.914 35.617 1.00 92.00 701 GLN A C 1
ATOM 5435 O O . GLN A 1 701 ? -5.116 2.785 36.826 1.00 92.00 701 GLN A O 1
ATOM 5440 N N . ILE A 1 702 ? -4.379 3.432 34.807 1.00 94.56 702 ILE A N 1
ATOM 5441 C CA . ILE A 1 702 ? -3.111 3.998 35.272 1.00 94.56 702 ILE A CA 1
ATOM 5442 C C . ILE A 1 702 ? -2.811 5.312 34.546 1.00 94.56 702 ILE A C 1
ATOM 5444 O O . ILE A 1 702 ? -3.185 5.505 33.390 1.00 94.56 702 ILE A O 1
ATOM 5448 N N . SER A 1 703 ? -2.134 6.229 35.236 1.00 94.56 703 SER A N 1
ATOM 5449 C CA . SER A 1 703 ? -1.595 7.459 34.656 1.00 94.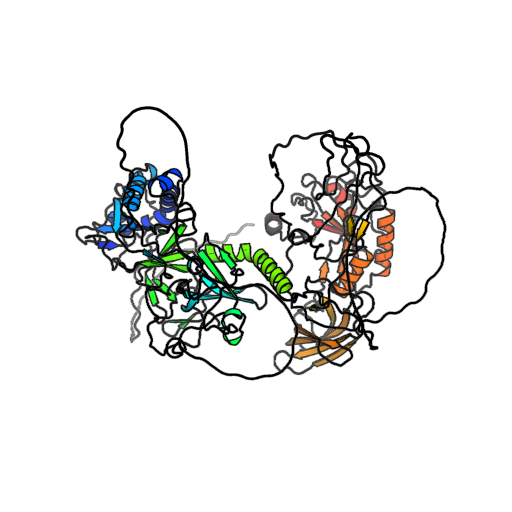56 703 SER A CA 1
ATOM 5450 C C . SER A 1 703 ? -0.081 7.465 34.827 1.00 94.56 703 SER A C 1
ATOM 5452 O O . SER A 1 703 ? 0.418 7.340 35.944 1.00 94.56 703 SER A O 1
ATOM 5454 N N . LEU A 1 704 ? 0.641 7.595 33.718 1.00 95.19 704 LEU A N 1
ATOM 5455 C CA . LEU A 1 704 ? 2.097 7.534 33.647 1.00 95.19 704 LEU A CA 1
ATOM 5456 C C . LEU A 1 704 ? 2.635 8.861 33.122 1.00 95.19 704 LEU A C 1
ATOM 5458 O O . LEU A 1 704 ? 2.100 9.405 32.158 1.00 95.19 704 LEU A O 1
ATOM 5462 N N . LEU A 1 705 ? 3.705 9.372 33.728 1.00 95.62 705 LEU A N 1
ATOM 5463 C CA . LEU A 1 705 ? 4.457 10.478 33.140 1.00 95.62 705 LEU A CA 1
ATOM 5464 C C . LEU A 1 705 ? 5.187 9.961 31.896 1.00 95.62 705 LEU A C 1
ATOM 5466 O O . LEU A 1 705 ? 5.879 8.946 31.974 1.00 95.62 705 LEU A O 1
ATOM 5470 N N . MET A 1 706 ? 5.028 10.644 30.765 1.00 96.31 706 MET A N 1
ATOM 5471 C CA . MET A 1 706 ? 5.816 10.337 29.575 1.00 96.31 706 MET A CA 1
ATOM 5472 C C . MET A 1 706 ? 7.228 10.891 29.737 1.00 96.31 706 MET A C 1
ATOM 5474 O O . MET A 1 706 ? 7.436 11.955 30.324 1.00 96.31 706 MET A O 1
ATOM 5478 N N . ASN A 1 707 ? 8.209 10.161 29.219 1.00 96.75 707 ASN A N 1
ATOM 5479 C CA . ASN A 1 707 ? 9.602 10.557 29.300 1.00 96.75 707 ASN A CA 1
ATOM 5480 C C . ASN A 1 707 ? 9.851 11.856 28.509 1.00 96.75 707 ASN A C 1
ATOM 5482 O O . ASN A 1 707 ? 9.626 11.917 27.302 1.00 96.75 707 ASN A O 1
ATOM 5486 N N . GLY A 1 708 ? 10.320 12.896 29.202 1.00 93.31 708 GLY A N 1
ATOM 5487 C CA . GLY A 1 708 ? 10.532 14.226 28.624 1.00 93.31 708 GLY A CA 1
ATOM 5488 C C . GLY A 1 708 ? 11.948 14.501 28.124 1.00 93.31 708 GLY A C 1
ATOM 5489 O O . GLY A 1 708 ? 12.229 15.628 27.727 1.00 93.31 708 GLY A O 1
ATOM 5490 N N . GLN A 1 709 ? 12.853 13.519 28.183 1.00 94.00 709 GLN A N 1
ATOM 5491 C CA . GLN A 1 709 ? 14.246 13.627 27.731 1.00 94.00 709 GLN A CA 1
ATOM 5492 C C . GLN A 1 709 ? 14.613 12.416 26.865 1.00 94.00 709 GLN A C 1
ATOM 5494 O O . GLN A 1 709 ? 14.551 11.282 27.329 1.00 94.00 709 GLN A O 1
ATOM 5499 N N . GLY A 1 710 ? 15.014 12.631 25.614 1.00 94.06 710 GLY A N 1
ATOM 5500 C CA . GLY A 1 710 ? 15.109 11.568 24.609 1.00 94.06 710 GLY A CA 1
ATOM 5501 C C . GLY A 1 710 ? 13.724 11.174 24.093 1.00 94.06 710 GLY A C 1
ATOM 5502 O O . GLY A 1 710 ? 12.876 12.044 23.917 1.00 94.06 710 GLY A O 1
ATOM 5503 N N . TRP A 1 711 ? 13.484 9.883 23.858 1.00 96.88 711 TRP A N 1
ATOM 5504 C CA . TRP A 1 711 ? 12.202 9.361 23.369 1.00 96.88 711 TRP A CA 1
ATOM 5505 C C . TRP A 1 711 ? 11.008 9.796 24.223 1.00 96.88 711 TRP A C 1
ATOM 5507 O O . TRP A 1 711 ? 11.006 9.569 25.436 1.00 96.88 711 TRP A O 1
ATOM 5517 N N . THR A 1 712 ? 9.969 10.346 23.595 1.00 96.88 712 THR A N 1
ATOM 5518 C CA . THR A 1 712 ? 8.697 10.643 24.263 1.00 96.88 712 THR A CA 1
ATOM 5519 C C . THR A 1 712 ? 7.815 9.403 24.276 1.00 96.88 712 THR A C 1
ATOM 5521 O O . THR A 1 712 ? 7.034 9.144 23.362 1.00 96.88 712 THR A O 1
ATOM 5524 N N . HIS A 1 713 ? 7.959 8.618 25.342 1.00 97.19 713 HIS A N 1
ATOM 5525 C CA . HIS A 1 713 ? 7.242 7.361 25.525 1.00 97.19 713 HIS A CA 1
ATOM 5526 C C . HIS A 1 713 ? 6.853 7.125 26.992 1.00 97.19 713 HIS A C 1
ATOM 5528 O O . HIS A 1 713 ? 7.400 7.738 27.911 1.00 97.19 713 HIS A O 1
ATOM 5534 N N . ALA A 1 714 ? 5.917 6.209 27.213 1.00 96.19 714 ALA A N 1
ATOM 5535 C CA . ALA A 1 714 ? 5.578 5.616 28.497 1.00 96.19 714 ALA A CA 1
ATOM 5536 C C . ALA A 1 714 ? 5.296 4.124 28.289 1.00 96.19 714 ALA A C 1
ATOM 5538 O O . ALA A 1 714 ? 4.759 3.723 27.260 1.00 96.19 714 ALA A O 1
ATOM 5539 N N . SER A 1 715 ? 5.656 3.290 29.257 1.00 94.81 715 SER A N 1
ATOM 5540 C CA . SER A 1 715 ? 5.359 1.859 29.211 1.00 94.81 715 SER A CA 1
ATOM 5541 C C . SER A 1 715 ? 5.040 1.354 30.609 1.00 94.81 715 SER A C 1
ATOM 5543 O O . SER A 1 715 ? 5.584 1.853 31.598 1.00 94.81 715 SER A O 1
ATOM 5545 N N . SER A 1 716 ? 4.127 0.394 30.698 1.00 94.56 716 SER A N 1
ATOM 5546 C CA . SER A 1 716 ? 3.831 -0.310 31.939 1.00 94.56 716 SER A CA 1
ATOM 5547 C C . SER A 1 716 ? 3.312 -1.711 31.657 1.00 94.56 716 SER A C 1
ATOM 5549 O O . SER A 1 716 ? 2.762 -1.986 30.591 1.00 94.56 716 SER A O 1
ATOM 5551 N N . ASN A 1 717 ? 3.490 -2.585 32.640 1.00 94.12 717 ASN A N 1
ATOM 5552 C CA . ASN A 1 717 ? 3.010 -3.953 32.601 1.00 94.12 717 ASN A CA 1
ATOM 5553 C C . ASN A 1 717 ? 1.617 -4.042 33.222 1.00 94.12 717 ASN A C 1
ATOM 5555 O O . ASN A 1 717 ? 1.362 -3.482 34.289 1.00 94.12 717 ASN A O 1
ATOM 5559 N N . PHE A 1 718 ? 0.746 -4.805 32.574 1.00 94.31 718 PHE A N 1
ATOM 5560 C CA . PHE A 1 718 ? -0.606 -5.093 33.021 1.00 94.31 718 PHE A CA 1
ATOM 5561 C C . PHE A 1 718 ? -0.779 -6.594 33.200 1.00 94.31 718 PHE A C 1
ATOM 5563 O O . PHE A 1 718 ? -0.167 -7.394 32.495 1.00 94.31 718 PHE A O 1
ATOM 5570 N N . THR A 1 719 ? -1.636 -6.970 34.142 1.00 94.62 719 THR A N 1
ATOM 5571 C CA . THR A 1 719 ? -2.038 -8.363 34.335 1.00 94.62 719 THR A CA 1
ATOM 5572 C C . THR A 1 719 ? -3.349 -8.598 33.602 1.00 94.62 719 THR A C 1
ATOM 5574 O O . THR A 1 719 ? -4.322 -7.874 33.824 1.00 94.62 719 THR A O 1
ATOM 5577 N N . ALA A 1 720 ? -3.375 -9.601 32.727 1.00 92.12 720 ALA A N 1
ATOM 5578 C CA . ALA A 1 720 ? -4.579 -10.000 32.015 1.00 92.12 720 ALA A CA 1
ATOM 5579 C C . ALA A 1 720 ? -5.671 -10.442 32.996 1.00 92.12 720 ALA A C 1
ATOM 5581 O O . ALA A 1 720 ? -5.401 -11.130 33.984 1.00 92.12 720 ALA A O 1
ATOM 5582 N N . GLY A 1 721 ? -6.905 -10.029 32.713 1.00 90.56 721 GLY A N 1
ATOM 5583 C CA . GLY A 1 721 ? -8.074 -10.454 33.471 1.00 90.56 721 GLY A CA 1
ATOM 5584 C C . GLY A 1 721 ? -8.502 -11.880 33.128 1.00 90.56 721 GLY A C 1
ATOM 5585 O O . GLY A 1 721 ? -7.703 -12.710 32.693 1.00 90.56 721 GLY A O 1
ATOM 5586 N N . GLU A 1 722 ? -9.789 -12.136 33.321 1.00 94.00 722 GLU A N 1
ATOM 5587 C CA . GLU A 1 722 ? -10.444 -13.365 32.880 1.00 94.00 722 GLU A CA 1
ATOM 5588 C C . GLU A 1 722 ? -10.510 -13.458 31.348 1.00 94.00 722 GLU A C 1
ATOM 5590 O O . GLU A 1 722 ? -10.302 -12.475 30.637 1.00 94.00 722 GLU A O 1
ATOM 5595 N N . ALA A 1 723 ? -10.822 -14.646 30.828 1.00 96.12 723 ALA A N 1
ATOM 5596 C CA . ALA A 1 723 ? -10.992 -14.843 29.392 1.00 96.12 723 ALA A CA 1
ATOM 5597 C C . ALA A 1 723 ? -12.103 -13.941 28.816 1.00 96.12 723 ALA A C 1
ATOM 5599 O O . ALA A 1 723 ? -13.175 -13.787 29.409 1.00 96.12 723 ALA A O 1
ATOM 5600 N N . GLY A 1 724 ? -11.855 -13.357 27.643 1.00 95.62 724 GLY A N 1
ATOM 5601 C CA . GLY A 1 724 ? -12.797 -12.473 26.962 1.00 95.62 724 GLY A CA 1
ATOM 5602 C C . GLY A 1 724 ? -12.134 -11.354 26.162 1.00 95.62 724 GLY A C 1
ATOM 5603 O O . GLY A 1 724 ? -10.913 -11.243 26.076 1.00 95.62 724 GLY A O 1
ATOM 5604 N N . ALA A 1 725 ? -12.964 -10.505 25.558 1.00 96.62 725 ALA A N 1
ATOM 5605 C CA . ALA A 1 725 ? -12.508 -9.379 24.753 1.00 96.62 725 ALA A CA 1
ATOM 5606 C C . ALA A 1 725 ? -12.474 -8.072 25.562 1.00 96.62 725 ALA A C 1
ATOM 5608 O O . ALA A 1 725 ? -13.422 -7.721 26.276 1.00 96.62 725 ALA A O 1
ATOM 5609 N N . TYR A 1 726 ? -11.381 -7.333 25.410 1.00 95.69 726 TYR A N 1
ATOM 5610 C CA . TYR A 1 726 ? -11.065 -6.101 26.115 1.00 95.69 726 TYR A CA 1
ATOM 5611 C C . TYR A 1 726 ? -10.706 -4.987 25.132 1.00 95.69 726 TYR A C 1
ATOM 5613 O O . TYR A 1 726 ? -10.272 -5.212 24.002 1.00 95.69 726 TYR A O 1
ATOM 5621 N N . ILE A 1 727 ? -10.884 -3.758 25.599 1.00 95.50 727 ILE A N 1
ATOM 5622 C CA . ILE A 1 727 ? -10.558 -2.530 24.891 1.00 95.50 727 ILE A CA 1
ATOM 5623 C C . ILE A 1 727 ? -9.572 -1.754 25.745 1.00 95.50 727 ILE A C 1
ATOM 5625 O O . ILE A 1 727 ? -9.825 -1.498 26.923 1.00 95.50 727 ILE A O 1
ATOM 5629 N N . ILE A 1 728 ? -8.463 -1.366 25.136 1.00 94.31 728 ILE A N 1
ATOM 5630 C CA . ILE A 1 728 ? -7.451 -0.505 25.726 1.00 94.31 728 ILE A CA 1
ATOM 5631 C C . ILE A 1 728 ? -7.702 0.893 25.174 1.00 94.31 728 ILE A C 1
ATOM 5633 O O . ILE A 1 728 ? -7.553 1.131 23.981 1.00 94.31 728 ILE A O 1
ATOM 5637 N N . THR A 1 729 ? -8.092 1.838 26.021 1.00 93.88 729 THR A N 1
ATOM 5638 C CA . THR A 1 729 ? -8.170 3.247 25.623 1.00 93.88 729 THR A CA 1
ATOM 5639 C C . THR A 1 729 ? -6.985 3.992 26.205 1.00 93.88 729 THR A C 1
ATOM 5641 O O . THR A 1 729 ? -6.760 3.940 27.418 1.00 93.88 729 THR A O 1
ATOM 5644 N N . LEU A 1 730 ? -6.265 4.719 25.359 1.00 94.75 730 LEU A N 1
ATOM 5645 C CA . LEU A 1 730 ? -5.176 5.593 25.761 1.00 94.75 730 LEU A CA 1
ATOM 5646 C C . LEU A 1 730 ? -5.502 7.050 25.472 1.00 94.75 730 LEU A C 1
ATOM 5648 O O . LEU A 1 730 ? -6.131 7.386 24.470 1.00 94.75 730 LEU A O 1
ATOM 5652 N N . SER A 1 731 ? -5.049 7.936 26.349 1.00 94.56 731 SER A N 1
ATOM 5653 C CA . SER A 1 731 ? -5.102 9.381 26.140 1.00 94.56 731 SER A CA 1
ATOM 5654 C C . SER A 1 731 ? -3.800 10.021 26.592 1.00 94.56 731 SER A C 1
ATOM 5656 O O . SER A 1 731 ? -3.318 9.722 27.682 1.00 94.56 731 SER A O 1
ATOM 5658 N N . VAL A 1 732 ? -3.250 10.924 25.784 1.00 94.12 732 VAL A N 1
ATOM 5659 C CA . VAL A 1 732 ? -2.152 11.799 26.213 1.00 94.12 732 VAL A CA 1
ATOM 5660 C C . VAL A 1 732 ? -2.753 13.104 26.704 1.00 94.12 732 VAL A C 1
ATOM 5662 O O . VAL A 1 732 ? -3.503 13.753 25.975 1.00 94.12 732 VAL A O 1
ATOM 5665 N N . VAL A 1 733 ? -2.439 13.478 27.943 1.00 93.31 733 VAL A N 1
ATOM 5666 C CA . VAL A 1 733 ? -2.883 14.728 28.566 1.00 93.31 733 VAL A CA 1
ATOM 5667 C C . VAL A 1 733 ? -1.699 15.642 28.844 1.00 93.31 733 VAL A C 1
ATOM 5669 O O . VAL A 1 733 ? -0.626 15.175 29.230 1.00 93.31 733 VAL A O 1
ATOM 5672 N N . ASN A 1 734 ? -1.901 16.944 28.662 1.00 90.94 734 ASN A N 1
ATOM 5673 C CA . ASN A 1 734 ? -0.915 17.955 29.032 1.00 90.94 734 ASN A CA 1
ATOM 5674 C C . ASN A 1 734 ? -1.008 18.319 30.527 1.00 90.94 734 ASN A C 1
ATOM 5676 O O . ASN A 1 734 ? -1.887 17.848 31.255 1.00 90.94 734 ASN A O 1
ATOM 5680 N N . ARG A 1 735 ? -0.121 19.211 30.986 1.00 87.19 735 ARG A N 1
ATOM 5681 C CA . ARG A 1 735 ? -0.098 19.717 32.371 1.00 87.19 735 ARG A CA 1
ATOM 5682 C C . ARG A 1 735 ? -1.423 20.312 32.849 1.00 87.19 735 ARG A C 1
ATOM 5684 O O . ARG A 1 735 ? -1.745 20.188 34.027 1.00 87.19 735 ARG A O 1
ATOM 5691 N N . SER A 1 736 ? -2.168 20.955 31.953 1.00 84.06 736 SER A N 1
ATOM 5692 C CA . SER A 1 736 ? -3.459 21.586 32.251 1.00 84.06 736 SER A CA 1
ATOM 5693 C C . SER A 1 736 ? -4.610 20.578 32.347 1.00 84.06 736 SER A C 1
ATOM 5695 O O . SER A 1 736 ? -5.730 20.966 32.660 1.00 84.06 736 SER A O 1
ATOM 5697 N N . GLY A 1 737 ? -4.351 19.290 32.087 1.00 83.06 737 GLY A N 1
ATOM 5698 C CA . GLY A 1 737 ? -5.358 18.229 32.074 1.00 83.06 737 GLY A CA 1
ATOM 5699 C C . GLY A 1 737 ? -6.112 18.101 30.748 1.00 83.06 737 GLY A C 1
ATOM 5700 O O . GLY A 1 737 ? -7.014 17.269 30.647 1.00 83.06 737 GLY A O 1
ATOM 5701 N N . ASN A 1 738 ? -5.741 18.874 29.722 1.00 86.94 738 ASN A N 1
ATOM 5702 C CA . ASN A 1 738 ? -6.365 18.787 28.405 1.00 86.94 738 ASN A CA 1
ATOM 5703 C C . ASN A 1 738 ? -5.884 17.525 27.691 1.00 86.94 738 ASN A C 1
ATOM 5705 O O . ASN A 1 738 ? -4.683 17.256 27.628 1.00 86.94 738 ASN A O 1
ATOM 5709 N N . VAL A 1 739 ? -6.825 16.772 27.125 1.00 90.00 739 VAL A N 1
ATOM 5710 C CA . VAL A 1 739 ? -6.520 15.610 26.287 1.00 90.00 739 VAL A CA 1
ATOM 5711 C C . VAL A 1 739 ? -6.062 16.100 24.918 1.00 90.00 739 VAL A C 1
ATOM 5713 O O . VAL A 1 739 ? -6.843 16.723 24.205 1.00 90.00 739 VAL A O 1
ATOM 5716 N N . LEU A 1 740 ? -4.815 15.801 24.561 1.00 88.44 740 LEU A N 1
ATOM 5717 C CA . LEU A 1 740 ? -4.224 16.158 23.271 1.00 88.44 740 LEU A CA 1
ATOM 5718 C C . LEU A 1 740 ? -4.560 15.123 22.197 1.00 88.44 740 LEU A C 1
ATOM 5720 O O . LEU A 1 740 ? -4.966 15.470 21.096 1.00 88.44 740 LEU A O 1
ATOM 5724 N N . LEU A 1 741 ? -4.396 13.842 22.532 1.00 93.38 741 LEU A N 1
ATOM 5725 C CA . LEU A 1 741 ? -4.555 12.724 21.606 1.00 93.38 741 LEU A CA 1
ATOM 5726 C C . LEU A 1 741 ? -5.245 11.554 22.300 1.00 93.38 741 LEU A C 1
ATOM 5728 O O . LEU A 1 741 ? -5.084 11.358 23.509 1.00 93.38 741 LEU A O 1
ATOM 5732 N N . ARG A 1 742 ? -5.983 10.756 21.524 1.00 92.88 742 ARG A N 1
ATOM 5733 C CA . ARG A 1 742 ? -6.605 9.506 21.972 1.00 92.88 742 ARG A CA 1
ATOM 5734 C C . ARG A 1 742 ? -6.283 8.373 21.011 1.00 92.88 742 ARG A C 1
ATOM 5736 O O . ARG A 1 742 ? -6.178 8.592 19.810 1.00 92.88 742 ARG A O 1
ATOM 5743 N N . HIS A 1 743 ? -6.179 7.171 21.555 1.00 92.75 743 HIS A N 1
ATOM 5744 C CA . HIS A 1 743 ? -6.028 5.943 20.791 1.00 92.75 743 HIS A CA 1
ATOM 5745 C C . HIS A 1 743 ? -6.877 4.841 21.424 1.00 92.75 743 HIS A C 1
ATOM 5747 O O . HIS A 1 743 ? -7.074 4.827 22.643 1.00 92.75 743 HIS A O 1
ATOM 5753 N N . VAL A 1 744 ? -7.389 3.932 20.602 1.00 92.56 744 VAL A N 1
ATOM 5754 C CA . VAL A 1 744 ? -8.138 2.761 21.057 1.00 92.56 744 VAL A CA 1
ATOM 5755 C C . VAL A 1 744 ? -7.515 1.533 20.427 1.00 92.56 744 VAL A C 1
ATOM 5757 O O . VAL A 1 744 ? -7.322 1.496 19.218 1.00 92.56 744 VAL A O 1
ATOM 5760 N N . ASP A 1 745 ? -7.226 0.547 21.263 1.00 93.31 745 ASP A N 1
ATOM 5761 C CA . ASP A 1 745 ? -6.667 -0.730 20.863 1.00 93.31 745 ASP A CA 1
ATOM 5762 C C . ASP A 1 745 ? -7.485 -1.892 21.449 1.00 93.31 745 ASP A C 1
ATOM 5764 O O . ASP A 1 745 ? -8.313 -1.709 22.348 1.00 93.31 745 ASP A O 1
ATOM 5768 N N . HIS A 1 746 ? -7.276 -3.096 20.926 1.00 94.25 746 HIS A N 1
ATOM 5769 C CA . HIS A 1 746 ? -8.049 -4.289 21.271 1.00 94.25 746 HIS A CA 1
ATOM 5770 C C . HIS A 1 746 ? -7.150 -5.408 21.781 1.00 94.25 746 HIS A C 1
ATOM 5772 O O . HIS A 1 746 ? -6.119 -5.705 21.174 1.00 94.25 746 HIS A O 1
ATOM 5778 N N . LEU A 1 747 ? -7.610 -6.056 22.851 1.00 95.38 747 LEU A N 1
ATOM 5779 C CA . LEU A 1 747 ? -6.948 -7.168 23.517 1.00 95.38 747 LEU A CA 1
ATOM 5780 C C . LEU A 1 747 ? -7.932 -8.328 23.669 1.00 95.38 747 LEU A C 1
ATOM 5782 O O . LEU A 1 747 ? -9.024 -8.158 24.209 1.00 95.38 747 LEU A O 1
ATOM 5786 N N . CYS A 1 748 ? -7.534 -9.518 23.246 1.00 96.69 748 CYS A N 1
ATOM 5787 C CA . CYS A 1 748 ? -8.257 -10.750 23.519 1.00 96.69 748 CYS A CA 1
ATOM 5788 C C . CYS A 1 748 ? -7.510 -11.554 24.590 1.00 96.69 748 CYS A C 1
ATOM 5790 O O . CYS A 1 748 ? -6.314 -11.814 24.472 1.00 96.69 748 CYS A O 1
ATOM 5792 N N . VAL A 1 749 ? -8.211 -11.928 25.656 1.00 96.69 749 VAL A N 1
ATOM 5793 C CA . VAL A 1 749 ? -7.695 -12.838 26.675 1.00 96.69 749 VAL A CA 1
ATOM 5794 C C . VAL A 1 749 ? -8.246 -14.228 26.376 1.00 96.69 749 VAL A C 1
ATOM 5796 O O . VAL A 1 749 ? -9.448 -14.453 26.505 1.00 96.69 749 VAL A O 1
ATOM 5799 N N . GLU A 1 750 ? -7.373 -15.148 25.976 1.00 96.62 750 GLU A N 1
ATOM 5800 C CA . GLU A 1 750 ? -7.742 -16.481 25.494 1.00 96.62 750 GLU A CA 1
ATOM 5801 C C . GLU A 1 750 ? -7.115 -17.570 26.374 1.00 96.62 750 GLU A C 1
ATOM 5803 O O . GLU A 1 750 ? -5.895 -17.663 26.533 1.00 96.62 750 GLU A O 1
ATOM 5808 N N . ALA A 1 751 ? -7.963 -18.410 26.968 1.00 96.00 751 ALA A N 1
ATOM 5809 C CA . ALA A 1 751 ? -7.532 -19.466 27.878 1.00 96.00 751 ALA A CA 1
ATOM 5810 C C . ALA A 1 751 ? -6.848 -20.625 27.140 1.00 96.00 751 ALA A C 1
ATOM 5812 O O . ALA A 1 751 ? -5.986 -21.291 27.723 1.00 96.00 751 ALA A O 1
ATOM 5813 N N . SER A 1 752 ? -7.193 -20.848 25.865 1.00 95.69 752 SER A N 1
ATOM 5814 C CA . SER A 1 752 ? -6.660 -21.947 25.055 1.00 95.69 752 SER A CA 1
ATOM 5815 C C . SER A 1 752 ? -5.213 -21.749 24.591 1.00 95.69 752 SER A C 1
ATOM 5817 O O . SER A 1 752 ? -4.646 -22.656 23.981 1.00 95.69 752 SER A O 1
ATOM 5819 N N . LEU A 1 753 ? -4.587 -20.599 24.867 1.00 94.44 753 LEU A N 1
ATOM 5820 C CA . LEU A 1 753 ? -3.201 -20.356 24.469 1.00 94.44 753 LEU A CA 1
ATOM 5821 C C . LEU A 1 753 ? -2.220 -21.296 25.180 1.00 94.44 753 LEU A C 1
ATOM 5823 O O . LEU A 1 753 ? -2.219 -21.449 26.411 1.00 94.44 753 LEU A O 1
ATOM 5827 N N . SER A 1 754 ? -1.320 -21.872 24.383 1.00 94.88 754 SER A N 1
ATOM 5828 C CA . SER A 1 754 ? -0.191 -22.679 24.855 1.00 94.88 754 SER A CA 1
ATOM 5829 C C . SER A 1 754 ? 0.918 -21.831 25.483 1.00 94.88 754 SER A C 1
ATOM 5831 O O . SER A 1 754 ? 1.661 -22.330 26.325 1.00 94.88 754 SER A O 1
ATOM 5833 N N . VAL A 1 755 ? 0.994 -20.545 25.130 1.00 94.06 755 VAL A N 1
ATOM 5834 C CA . VAL A 1 755 ? 1.987 -19.584 25.629 1.00 94.06 755 VAL A CA 1
ATOM 5835 C C . VAL A 1 755 ? 1.324 -18.440 26.411 1.00 94.06 755 VAL A C 1
ATOM 5837 O O . VAL A 1 755 ? 0.154 -18.144 26.172 1.00 94.06 755 VAL A O 1
ATOM 5840 N N . PRO A 1 756 ? 2.037 -17.768 27.338 1.00 93.25 756 PRO A N 1
ATOM 5841 C CA . PRO A 1 756 ? 1.473 -16.651 28.107 1.00 93.25 756 PRO A CA 1
ATOM 5842 C C . PRO A 1 756 ? 1.056 -15.451 27.241 1.00 93.25 756 PRO A C 1
ATOM 5844 O O . PRO A 1 756 ? 0.034 -14.817 27.502 1.00 93.25 756 PRO A O 1
ATOM 5847 N N . ARG A 1 757 ? 1.851 -15.135 26.212 1.00 93.88 757 ARG A N 1
ATOM 5848 C CA . ARG A 1 757 ? 1.598 -14.078 25.223 1.00 93.88 757 ARG A CA 1
ATOM 5849 C C . ARG A 1 757 ? 2.449 -14.293 23.973 1.00 93.88 757 ARG A C 1
ATOM 5851 O O . ARG A 1 757 ? 3.415 -15.054 24.011 1.00 93.88 757 ARG A O 1
ATOM 5858 N N . ILE A 1 758 ? 2.119 -13.571 22.908 1.00 91.88 758 ILE A N 1
ATOM 5859 C CA . ILE A 1 758 ? 2.967 -13.448 21.716 1.00 91.88 758 ILE A CA 1
ATOM 5860 C C . ILE A 1 758 ? 4.152 -12.514 22.014 1.00 91.88 758 ILE A C 1
ATOM 5862 O O . ILE A 1 758 ? 3.997 -11.525 22.741 1.00 91.88 758 ILE A O 1
ATOM 5866 N N . LEU A 1 759 ? 5.323 -12.858 21.471 1.00 93.19 759 LEU A N 1
ATOM 5867 C CA . LEU A 1 759 ? 6.525 -12.025 21.490 1.00 93.19 759 LEU A CA 1
ATOM 5868 C C . LEU A 1 759 ? 6.738 -11.395 20.111 1.00 93.19 759 LEU A C 1
ATOM 5870 O O . LEU A 1 759 ? 6.512 -12.060 19.100 1.00 93.19 759 LEU A O 1
ATOM 5874 N N . PHE A 1 760 ? 7.189 -10.144 20.076 1.00 94.62 760 PHE A N 1
ATOM 5875 C CA . PHE A 1 760 ? 7.530 -9.444 18.836 1.00 94.62 760 PHE A CA 1
ATOM 5876 C C . PHE A 1 760 ? 9.042 -9.412 18.634 1.00 94.62 760 PHE A C 1
ATOM 5878 O O . PHE A 1 760 ? 9.787 -9.067 19.555 1.00 94.62 760 PHE A O 1
ATOM 5885 N N . ALA A 1 761 ? 9.486 -9.766 17.430 1.00 95.12 761 ALA A N 1
ATOM 5886 C CA . ALA A 1 761 ? 10.895 -9.862 17.090 1.00 95.12 761 ALA A CA 1
ATOM 5887 C C . ALA A 1 761 ? 11.193 -9.220 15.734 1.00 95.12 761 ALA A C 1
ATOM 5889 O O . ALA A 1 761 ? 10.397 -9.352 14.807 1.00 95.12 761 ALA A O 1
ATOM 5890 N N . ASP A 1 762 ? 12.365 -8.602 15.629 1.00 95.69 762 ASP A N 1
ATOM 5891 C CA . ASP A 1 762 ? 13.008 -8.263 14.360 1.00 95.69 762 ASP A CA 1
ATOM 5892 C C . ASP A 1 762 ? 14.442 -8.789 14.411 1.00 95.69 762 ASP A C 1
ATOM 5894 O O . ASP A 1 762 ? 15.249 -8.312 15.206 1.00 95.69 762 ASP A O 1
ATOM 5898 N N . LEU A 1 763 ? 14.740 -9.838 13.646 1.00 95.31 763 LEU A N 1
ATOM 5899 C CA . LEU A 1 763 ? 16.025 -10.538 13.721 1.00 95.31 763 LEU A CA 1
ATOM 5900 C C . LEU A 1 763 ? 17.071 -9.998 12.739 1.00 95.31 763 LEU A C 1
ATOM 5902 O O . LEU A 1 763 ? 18.181 -10.525 12.733 1.00 95.31 763 LEU A O 1
ATOM 5906 N N . HIS A 1 764 ? 16.741 -8.974 11.949 1.00 94.69 764 HIS A N 1
ATOM 5907 C CA . HIS A 1 764 ? 17.575 -8.499 10.850 1.00 94.69 764 HIS A CA 1
ATOM 5908 C C . HIS A 1 764 ? 17.704 -6.965 10.878 1.00 94.69 764 HIS A C 1
ATOM 5910 O O . HIS A 1 764 ? 17.003 -6.245 10.172 1.00 94.69 764 HIS A O 1
ATOM 5916 N N . VAL A 1 765 ? 18.623 -6.448 11.704 1.00 93.00 765 VAL A N 1
ATOM 5917 C CA . VAL A 1 765 ? 18.831 -5.001 11.895 1.00 93.00 765 VAL A CA 1
ATOM 5918 C C . VAL A 1 765 ? 20.300 -4.603 11.721 1.00 93.00 765 VAL A C 1
ATOM 5920 O O . VAL A 1 765 ? 21.185 -5.107 12.418 1.00 93.00 765 VAL A O 1
ATOM 5923 N N . HIS A 1 766 ? 20.540 -3.605 10.863 1.00 91.12 766 HIS A N 1
ATOM 5924 C CA . HIS A 1 766 ? 21.846 -2.962 10.642 1.00 91.12 766 HIS A CA 1
ATOM 5925 C C . HIS A 1 766 ? 21.998 -1.648 11.418 1.00 91.12 766 HIS A C 1
ATOM 5927 O O . HIS A 1 766 ? 21.013 -0.959 11.682 1.00 91.12 766 HIS A O 1
ATOM 5933 N N . SER A 1 767 ? 23.238 -1.251 11.723 1.00 88.75 767 SER A N 1
ATOM 5934 C CA . SER A 1 767 ? 23.590 0.066 12.289 1.00 88.75 767 SER A CA 1
ATOM 5935 C C . SER A 1 767 ? 24.740 0.757 11.541 1.00 88.75 767 SER A C 1
ATOM 5937 O O . SER A 1 767 ? 25.333 0.180 10.628 1.00 88.75 767 SER A O 1
ATOM 5939 N N . ASP A 1 768 ? 25.033 2.003 11.931 1.00 82.69 768 ASP A N 1
ATOM 5940 C CA . ASP A 1 768 ? 26.103 2.882 11.414 1.00 82.69 768 ASP A CA 1
ATOM 5941 C C . ASP A 1 768 ? 27.521 2.293 11.441 1.00 82.69 768 ASP A C 1
ATOM 5943 O O . ASP A 1 768 ? 28.433 2.780 10.774 1.00 82.69 768 ASP A O 1
ATOM 5947 N N . ASP A 1 769 ? 27.735 1.238 12.218 1.00 81.31 769 ASP A N 1
ATOM 5948 C CA . ASP A 1 769 ? 28.981 0.487 12.230 1.00 81.31 769 ASP A CA 1
ATOM 5949 C C . ASP A 1 769 ? 29.220 -0.323 10.944 1.00 81.31 769 ASP A C 1
ATOM 5951 O O . ASP A 1 769 ? 30.365 -0.735 10.711 1.00 81.31 769 ASP A O 1
ATOM 5955 N N . THR A 1 770 ? 28.180 -0.471 10.113 1.00 78.75 770 THR A N 1
ATOM 5956 C CA . THR A 1 770 ? 28.211 -0.974 8.731 1.00 78.75 770 THR A CA 1
ATOM 5957 C C . THR A 1 770 ? 27.491 -0.021 7.764 1.00 78.75 770 THR A C 1
ATOM 5959 O O . THR A 1 770 ? 28.020 1.048 7.469 1.00 78.75 770 THR A O 1
ATOM 5962 N N . VAL A 1 771 ? 26.304 -0.386 7.264 1.00 73.69 771 VAL A N 1
ATOM 5963 C CA . VAL A 1 771 ? 25.533 0.367 6.252 1.00 73.69 771 VAL A CA 1
ATOM 5964 C C . VAL A 1 771 ? 24.236 0.977 6.798 1.00 73.69 771 VAL A C 1
ATOM 5966 O O . VAL A 1 771 ? 23.460 1.554 6.041 1.00 73.69 771 VAL A O 1
ATOM 5969 N N . GLY A 1 772 ? 23.970 0.839 8.100 1.00 74.00 772 GLY A N 1
ATOM 5970 C CA . GLY A 1 772 ? 22.784 1.413 8.733 1.00 74.00 772 GLY A CA 1
ATOM 5971 C C . GLY A 1 772 ? 22.900 2.925 8.945 1.00 74.00 772 GLY A C 1
ATOM 5972 O O . GLY A 1 772 ? 23.989 3.485 8.997 1.00 74.00 772 GLY A O 1
ATOM 5973 N N . THR A 1 773 ? 21.758 3.593 9.099 1.00 80.75 773 THR A N 1
ATOM 5974 C CA . THR A 1 773 ? 21.705 5.060 9.194 1.00 80.75 773 THR A CA 1
ATOM 5975 C C . THR A 1 773 ? 22.149 5.608 10.552 1.00 80.75 773 THR A C 1
ATOM 5977 O O . THR A 1 773 ? 22.931 6.549 10.624 1.00 80.75 773 THR A O 1
ATOM 5980 N N . ASN A 1 774 ? 21.622 5.050 11.645 1.00 87.88 774 ASN A N 1
ATOM 5981 C CA . ASN A 1 774 ? 21.829 5.567 12.998 1.00 87.88 774 ASN A CA 1
ATOM 5982 C C . ASN A 1 774 ? 22.659 4.597 13.852 1.00 87.88 774 ASN A C 1
ATOM 5984 O O . ASN A 1 774 ? 22.890 3.440 13.490 1.00 87.88 774 ASN A O 1
ATOM 5988 N N . SER A 1 775 ? 23.084 5.080 15.023 1.00 91.00 775 SER A N 1
ATOM 5989 C CA . SER A 1 775 ? 23.931 4.300 15.926 1.00 91.00 775 SER A CA 1
ATOM 5990 C C . SER A 1 775 ? 23.280 3.012 16.432 1.00 91.00 775 SER A C 1
ATOM 5992 O O . SER A 1 775 ? 22.075 2.950 16.680 1.00 91.00 775 SER A O 1
ATOM 5994 N N . THR A 1 776 ? 24.090 1.998 16.731 1.00 92.88 776 THR A N 1
ATOM 5995 C CA . THR A 1 776 ? 23.621 0.756 17.376 1.00 92.88 776 THR A CA 1
ATOM 5996 C C . THR A 1 776 ? 22.805 1.021 18.652 1.00 92.88 776 THR A C 1
ATOM 5998 O O . THR A 1 776 ? 21.771 0.401 18.898 1.00 92.88 776 THR A O 1
ATOM 6001 N N . SER A 1 777 ? 23.242 1.985 19.473 1.00 93.00 777 SER A N 1
ATOM 6002 C CA . SER A 1 777 ? 22.533 2.353 20.709 1.00 93.00 777 SER A CA 1
ATOM 6003 C C . SER A 1 777 ? 21.188 3.024 20.429 1.00 93.00 777 SER A C 1
ATOM 6005 O O . SER A 1 777 ? 20.223 2.777 21.157 1.00 93.00 777 SER A O 1
ATOM 6007 N N . TYR A 1 778 ? 21.111 3.843 19.375 1.00 93.00 778 TYR A N 1
ATOM 6008 C CA . TYR A 1 778 ? 19.851 4.399 18.892 1.00 93.00 778 TYR A CA 1
ATOM 6009 C C . TYR A 1 778 ? 18.897 3.262 18.514 1.00 93.00 778 TYR A C 1
ATOM 6011 O O . TYR A 1 778 ? 17.814 3.189 19.099 1.00 93.00 778 TYR A O 1
ATOM 6019 N N . ASN A 1 779 ? 19.331 2.331 17.657 1.00 93.50 779 ASN A N 1
ATOM 6020 C CA . ASN A 1 779 ? 18.500 1.236 17.147 1.00 93.50 779 ASN A CA 1
ATOM 6021 C C . ASN A 1 779 ? 17.935 0.363 18.272 1.00 93.50 779 ASN A C 1
ATOM 6023 O O . ASN A 1 779 ? 16.726 0.157 18.336 1.00 93.50 779 ASN A O 1
ATOM 6027 N N . PHE A 1 780 ? 18.765 -0.081 19.222 1.00 95.44 780 PHE A N 1
ATOM 6028 C CA . PHE A 1 780 ? 18.282 -0.893 20.348 1.00 95.44 780 PHE A CA 1
ATOM 6029 C C . PHE A 1 780 ? 17.328 -0.121 21.259 1.00 95.44 780 PHE A C 1
ATOM 6031 O O . PHE A 1 780 ? 16.334 -0.671 21.732 1.00 95.44 780 PHE A O 1
ATOM 6038 N N . SER A 1 781 ? 17.599 1.167 21.500 1.00 95.31 781 SER A N 1
ATOM 6039 C CA . SER A 1 781 ? 16.702 1.994 22.306 1.00 95.31 781 SER A CA 1
ATOM 6040 C C . SER A 1 781 ? 15.356 2.224 21.618 1.00 95.31 781 SER A C 1
ATOM 6042 O O . SER A 1 781 ? 14.330 2.215 22.296 1.00 95.31 781 SER A O 1
ATOM 6044 N N . TYR A 1 782 ? 15.357 2.396 20.294 1.00 95.69 782 TYR A N 1
ATOM 6045 C CA . TYR A 1 782 ? 14.159 2.553 19.482 1.00 95.69 782 TYR A CA 1
ATOM 6046 C C . TYR A 1 782 ? 13.354 1.252 19.479 1.00 95.69 782 TYR A C 1
ATOM 6048 O O . TYR A 1 782 ? 12.175 1.265 19.825 1.00 95.69 782 TYR A O 1
ATOM 6056 N N . ALA A 1 783 ? 14.004 0.120 19.201 1.00 95.88 783 ALA A N 1
ATOM 6057 C CA . ALA A 1 783 ? 13.374 -1.193 19.199 1.00 95.88 783 ALA A CA 1
ATOM 6058 C C . ALA A 1 783 ? 12.657 -1.497 20.524 1.00 95.88 783 ALA A C 1
ATOM 6060 O O . ALA A 1 783 ? 11.486 -1.866 20.532 1.00 95.88 783 ALA A O 1
ATOM 6061 N N . GLN A 1 784 ? 13.330 -1.254 21.651 1.00 94.75 784 GLN A N 1
ATOM 6062 C CA . GLN A 1 784 ? 12.772 -1.502 22.979 1.00 94.75 784 GLN A CA 1
ATOM 6063 C C . GLN A 1 784 ? 11.654 -0.518 23.359 1.00 94.75 784 GLN A C 1
ATOM 6065 O O . GLN A 1 784 ? 10.633 -0.905 23.927 1.00 94.75 784 GLN A O 1
ATOM 6070 N N . LYS A 1 785 ? 11.875 0.787 23.152 1.00 94.81 785 LYS A N 1
ATOM 6071 C CA . LYS A 1 785 ? 11.042 1.837 23.770 1.00 94.81 785 LYS A CA 1
ATOM 6072 C C . LYS A 1 785 ? 9.944 2.360 22.859 1.00 94.81 785 LYS A C 1
ATOM 6074 O O . LYS A 1 785 ? 8.926 2.813 23.378 1.00 94.81 785 LYS A O 1
ATOM 6079 N N . ILE A 1 786 ? 10.174 2.325 21.550 1.00 96.50 786 ILE A N 1
ATOM 6080 C CA . ILE A 1 786 ? 9.279 2.856 20.522 1.00 96.50 786 ILE A CA 1
ATOM 6081 C C . ILE A 1 786 ? 8.592 1.715 19.779 1.00 96.50 786 ILE A C 1
ATOM 6083 O O . ILE A 1 786 ? 7.370 1.658 19.772 1.00 96.50 786 ILE A O 1
ATOM 6087 N N . ALA A 1 787 ? 9.354 0.782 19.201 1.00 95.50 787 ALA A N 1
ATOM 6088 C CA . ALA A 1 787 ? 8.783 -0.333 18.442 1.00 95.50 787 ALA A CA 1
ATOM 6089 C C . ALA A 1 787 ? 8.215 -1.452 19.334 1.00 95.50 787 ALA A C 1
ATOM 6091 O O . ALA A 1 787 ? 7.540 -2.345 18.831 1.00 95.50 787 ALA A O 1
ATOM 6092 N N . GLY A 1 788 ? 8.473 -1.411 20.647 1.00 94.38 788 GLY A N 1
ATOM 6093 C CA . GLY A 1 788 ? 7.943 -2.380 21.610 1.00 94.38 788 GLY A CA 1
ATOM 6094 C C . GLY A 1 788 ? 8.355 -3.826 21.317 1.00 94.38 788 GLY A C 1
ATOM 6095 O O . GLY A 1 788 ? 7.595 -4.741 21.625 1.00 94.38 788 GLY A O 1
ATOM 6096 N N . LEU A 1 789 ? 9.518 -4.028 20.688 1.00 96.50 789 LEU A N 1
ATOM 6097 C CA . LEU A 1 789 ? 10.045 -5.355 20.385 1.00 96.50 789 LEU A CA 1
ATOM 6098 C C . LEU A 1 789 ? 10.539 -6.031 21.663 1.00 96.50 789 LEU A C 1
ATOM 6100 O O . LEU A 1 789 ? 11.176 -5.404 22.509 1.00 96.50 789 LEU A O 1
ATOM 6104 N N . ASP A 1 790 ? 10.280 -7.331 21.769 1.00 95.62 790 ASP A N 1
ATOM 6105 C CA . ASP A 1 790 ? 10.802 -8.186 22.833 1.00 95.62 790 ASP A CA 1
ATOM 6106 C C . ASP A 1 790 ? 12.198 -8.716 22.484 1.00 95.62 790 ASP A C 1
ATOM 6108 O O . ASP A 1 790 ? 13.026 -8.939 23.371 1.00 95.62 790 ASP A O 1
ATOM 6112 N N . ILE A 1 791 ? 12.443 -8.947 21.190 1.00 96.81 791 ILE A N 1
ATOM 6113 C CA . ILE A 1 791 ? 13.652 -9.580 20.662 1.00 96.81 791 ILE A CA 1
ATOM 6114 C C . ILE A 1 791 ? 14.167 -8.773 19.465 1.00 96.81 791 ILE A C 1
ATOM 6116 O O . ILE A 1 791 ? 13.393 -8.390 18.591 1.00 96.81 791 ILE A O 1
ATOM 6120 N N . VAL A 1 792 ? 15.477 -8.539 19.406 1.00 96.94 792 VAL A N 1
ATOM 6121 C CA . VAL A 1 792 ? 16.141 -7.886 18.268 1.00 96.94 792 VAL A CA 1
ATOM 6122 C C . VAL A 1 792 ? 17.377 -8.675 17.851 1.00 96.94 792 VAL A C 1
ATOM 6124 O O . VAL A 1 792 ? 18.154 -9.094 18.706 1.00 96.94 792 VAL A O 1
ATOM 6127 N N . GLY A 1 793 ? 17.590 -8.856 16.553 1.00 95.19 793 GLY A N 1
ATOM 6128 C CA . GLY A 1 793 ? 18.849 -9.321 15.983 1.00 95.19 793 GLY A CA 1
ATOM 6129 C C . GLY A 1 793 ? 19.688 -8.137 15.514 1.00 95.19 793 GLY A C 1
ATOM 6130 O O . GLY A 1 793 ? 19.198 -7.274 14.798 1.00 95.19 793 GLY A O 1
ATOM 6131 N N . TYR A 1 794 ? 20.950 -8.080 15.930 1.00 95.50 794 TYR A N 1
ATOM 6132 C CA . TYR A 1 794 ? 21.954 -7.194 15.339 1.00 95.50 794 TYR A CA 1
ATOM 6133 C C . TYR A 1 794 ? 22.725 -7.992 14.298 1.00 95.50 794 TYR A C 1
ATOM 6135 O O . TYR A 1 794 ? 23.462 -8.891 14.681 1.00 95.50 794 TYR A O 1
ATOM 6143 N N . THR A 1 795 ? 22.561 -7.685 13.016 1.00 93.50 795 THR A N 1
ATOM 6144 C CA . THR A 1 795 ? 23.083 -8.488 11.899 1.00 93.50 795 THR A CA 1
ATOM 6145 C C . THR A 1 795 ? 24.007 -7.650 11.029 1.00 93.50 795 THR A C 1
ATOM 6147 O O . THR A 1 795 ? 23.654 -7.211 9.943 1.00 93.50 795 THR A O 1
ATOM 6150 N N . ALA A 1 796 ? 25.216 -7.383 11.517 1.00 93.44 796 ALA A N 1
ATOM 6151 C CA . ALA A 1 796 ? 26.174 -6.568 10.773 1.00 93.44 796 ALA A CA 1
ATOM 6152 C C . ALA A 1 796 ? 26.642 -7.271 9.491 1.00 93.44 796 ALA A C 1
ATOM 6154 O O . ALA A 1 796 ? 26.912 -8.471 9.512 1.00 93.44 796 ALA A O 1
ATOM 6155 N N . ASN A 1 797 ? 26.825 -6.525 8.398 1.00 92.50 797 ASN A N 1
ATOM 6156 C CA . ASN A 1 797 ? 27.418 -7.080 7.181 1.00 92.50 797 ASN A CA 1
ATOM 6157 C C . ASN A 1 797 ? 28.814 -7.628 7.466 1.00 92.50 797 ASN A C 1
ATOM 6159 O O . ASN A 1 797 ? 29.731 -6.889 7.850 1.00 92.50 797 ASN A O 1
ATOM 6163 N N . ASP A 1 798 ? 28.977 -8.928 7.248 1.00 91.12 798 ASP A N 1
ATOM 6164 C CA . ASP A 1 798 ? 30.170 -9.665 7.633 1.00 91.12 798 ASP A CA 1
ATOM 6165 C C . ASP A 1 798 ? 31.420 -9.220 6.867 1.00 91.12 798 ASP A C 1
ATOM 6167 O O . ASP A 1 798 ? 32.522 -9.251 7.412 1.00 91.12 798 ASP A O 1
ATOM 6171 N N . PHE A 1 799 ? 31.260 -8.745 5.633 1.00 86.44 799 PHE A N 1
ATOM 6172 C CA . PHE A 1 799 ? 32.356 -8.228 4.826 1.00 86.44 799 PHE A CA 1
ATOM 6173 C C . PHE A 1 799 ? 32.840 -6.860 5.310 1.00 86.44 799 PHE A C 1
ATOM 6175 O O . PHE A 1 799 ? 34.017 -6.539 5.145 1.00 86.44 799 PHE A O 1
ATOM 6182 N N . ASN A 1 800 ? 31.960 -6.073 5.940 1.00 86.50 800 ASN A N 1
ATOM 6183 C CA . ASN A 1 800 ? 32.199 -4.663 6.235 1.00 86.50 800 ASN A CA 1
ATOM 6184 C C . ASN A 1 800 ? 32.609 -4.382 7.684 1.00 86.50 800 ASN A C 1
ATOM 6186 O O . ASN A 1 800 ? 33.540 -3.610 7.928 1.00 86.50 800 ASN A O 1
ATOM 6190 N N . ILE A 1 801 ? 31.966 -5.039 8.651 1.00 90.12 801 ILE A N 1
ATOM 6191 C CA . ILE A 1 801 ? 32.149 -4.764 10.081 1.00 90.12 801 ILE A CA 1
ATOM 6192 C C . ILE A 1 801 ? 33.602 -4.969 10.537 1.00 90.12 801 ILE A C 1
ATOM 6194 O O . ILE A 1 801 ? 34.190 -6.024 10.312 1.00 90.12 801 ILE A O 1
ATOM 6198 N N . THR A 1 802 ? 34.219 -4.017 11.238 1.00 88.75 802 THR A N 1
ATOM 6199 C CA . THR A 1 802 ? 35.578 -4.221 11.782 1.00 88.75 802 THR A CA 1
ATOM 6200 C C . THR A 1 802 ? 35.548 -5.014 13.093 1.00 88.75 802 THR A C 1
ATOM 6202 O O . THR A 1 802 ? 34.543 -5.038 13.801 1.00 88.75 802 THR A O 1
ATOM 6205 N N . HIS A 1 803 ? 36.661 -5.658 13.462 1.00 89.56 803 HIS A N 1
ATOM 6206 C CA . HIS A 1 803 ? 36.748 -6.395 14.732 1.00 89.56 803 HIS A CA 1
ATOM 6207 C C . HIS A 1 803 ? 36.534 -5.479 15.954 1.00 89.56 803 HIS A C 1
ATOM 6209 O O . HIS A 1 803 ? 35.870 -5.868 16.913 1.00 89.56 803 HIS A O 1
ATOM 6215 N N . GLU A 1 804 ? 37.053 -4.250 15.915 1.00 91.12 804 GLU A N 1
ATOM 6216 C CA . GLU A 1 804 ? 36.851 -3.265 16.983 1.00 91.12 804 GLU A CA 1
ATOM 6217 C C . GLU A 1 804 ? 35.373 -2.879 17.126 1.00 91.12 804 GLU A C 1
ATOM 6219 O O . GLU A 1 804 ? 34.832 -2.925 18.234 1.00 91.12 804 GLU A O 1
ATOM 6224 N N . ARG A 1 805 ? 34.704 -2.555 16.009 1.00 91.88 805 ARG A N 1
ATOM 6225 C CA . ARG A 1 805 ? 33.281 -2.186 16.002 1.00 91.88 805 ARG A CA 1
ATOM 6226 C C . ARG A 1 805 ? 32.399 -3.341 16.477 1.00 91.88 805 ARG A C 1
ATOM 6228 O O . ARG A 1 805 ? 31.562 -3.126 17.346 1.00 91.88 805 ARG A O 1
ATOM 6235 N N . TRP A 1 806 ? 32.668 -4.566 16.019 1.00 93.81 806 TRP A N 1
ATOM 6236 C CA . TRP A 1 806 ? 31.988 -5.775 16.495 1.00 93.81 806 TRP A CA 1
ATOM 6237 C C . TRP A 1 806 ? 32.067 -5.924 18.020 1.00 93.81 806 TRP A C 1
ATOM 6239 O O . TRP A 1 806 ? 31.044 -6.048 18.692 1.00 93.81 806 TRP A O 1
ATOM 6249 N N . ASN A 1 807 ? 33.274 -5.847 18.593 1.00 94.00 807 ASN A N 1
ATOM 6250 C CA . ASN A 1 807 ? 33.462 -5.978 20.041 1.00 94.00 807 ASN A CA 1
ATOM 6251 C C . ASN A 1 807 ? 32.760 -4.856 20.818 1.00 94.00 807 ASN A C 1
ATOM 6253 O O . ASN A 1 807 ? 32.136 -5.116 21.848 1.00 94.00 807 ASN A O 1
ATOM 6257 N N . LYS A 1 808 ? 32.815 -3.620 20.308 1.00 94.31 808 LYS A N 1
ATOM 6258 C CA . LYS A 1 808 ? 32.099 -2.482 20.893 1.00 94.31 808 LYS A CA 1
ATOM 6259 C C . LYS A 1 808 ? 30.588 -2.724 20.905 1.00 94.31 808 LYS A C 1
ATOM 6261 O O . LYS A 1 808 ? 29.942 -2.443 21.915 1.00 94.31 808 LYS A O 1
ATOM 6266 N N . THR A 1 809 ? 30.029 -3.274 19.830 1.00 94.56 809 THR A N 1
ATOM 6267 C CA . THR A 1 809 ? 28.605 -3.614 19.764 1.00 94.56 809 THR A CA 1
ATOM 6268 C C . THR A 1 809 ? 28.250 -4.764 20.705 1.00 94.56 809 THR A C 1
ATOM 6270 O O . THR A 1 809 ? 27.254 -4.657 21.421 1.00 94.56 809 THR A O 1
ATOM 6273 N N . LEU A 1 810 ? 29.088 -5.798 20.840 1.00 95.56 810 LEU A N 1
ATOM 6274 C CA . LEU A 1 810 ? 28.881 -6.846 21.851 1.00 95.56 810 LEU A CA 1
ATOM 6275 C C . LEU A 1 810 ? 28.827 -6.279 23.280 1.00 95.56 810 LEU A C 1
ATOM 6277 O O . LEU A 1 810 ? 27.991 -6.699 24.082 1.00 95.56 810 LEU A O 1
ATOM 6281 N N . ASP A 1 811 ? 29.660 -5.289 23.604 1.00 95.19 811 ASP A N 1
ATOM 6282 C CA . ASP A 1 811 ? 29.604 -4.613 24.905 1.00 95.19 811 ASP A CA 1
ATOM 6283 C C . ASP A 1 811 ? 28.315 -3.804 25.101 1.00 95.19 811 ASP A C 1
ATOM 6285 O O . ASP A 1 811 ? 27.796 -3.733 26.219 1.00 95.19 811 ASP A O 1
ATOM 6289 N N . ILE A 1 812 ? 27.777 -3.201 24.038 1.00 95.38 812 ILE A N 1
ATOM 6290 C CA . ILE A 1 812 ? 26.463 -2.543 24.069 1.00 95.38 812 ILE A CA 1
ATOM 6291 C C . ILE A 1 812 ? 25.370 -3.589 24.309 1.00 95.38 812 ILE A C 1
ATOM 6293 O O . ILE A 1 812 ? 24.558 -3.404 25.217 1.00 95.38 812 ILE A O 1
ATOM 6297 N N . ILE A 1 813 ? 25.387 -4.705 23.571 1.00 95.62 813 ILE A N 1
ATOM 6298 C CA . ILE A 1 813 ? 24.427 -5.810 23.707 1.00 95.62 813 ILE A CA 1
ATOM 6299 C C . ILE A 1 813 ? 24.396 -6.317 25.152 1.00 95.62 813 ILE A C 1
ATOM 6301 O O . ILE A 1 813 ? 23.329 -6.339 25.762 1.00 95.62 813 ILE A O 1
ATOM 6305 N N . ARG A 1 814 ? 25.552 -6.613 25.762 1.00 94.50 814 ARG A N 1
ATOM 6306 C CA . ARG A 1 814 ? 25.635 -7.044 27.175 1.00 94.50 814 ARG A CA 1
ATOM 6307 C C . ARG A 1 814 ? 25.014 -6.036 28.146 1.00 94.50 814 ARG A C 1
ATOM 6309 O O . ARG A 1 814 ? 24.420 -6.417 29.152 1.00 94.50 814 ARG A O 1
ATOM 6316 N N . LYS A 1 815 ? 25.139 -4.735 27.865 1.00 93.94 815 LYS A N 1
ATOM 6317 C CA . LYS A 1 815 ? 24.575 -3.678 28.718 1.00 93.94 815 LYS A CA 1
ATOM 6318 C C . LYS A 1 815 ? 23.063 -3.560 28.587 1.00 93.94 815 LYS A C 1
ATOM 6320 O O . LYS A 1 815 ? 22.434 -3.252 29.600 1.00 93.94 815 LYS A O 1
ATOM 6325 N N . VAL A 1 816 ? 22.489 -3.787 27.405 1.00 94.25 816 VAL A N 1
ATOM 6326 C CA . VAL A 1 816 ? 21.047 -3.593 27.149 1.00 94.25 816 VAL A CA 1
ATOM 6327 C C . VAL A 1 816 ? 20.215 -4.866 27.288 1.00 94.25 816 VAL A C 1
ATOM 6329 O O . VAL A 1 816 ? 19.041 -4.767 27.631 1.00 94.25 816 VAL A O 1
ATOM 6332 N N . ASN A 1 817 ? 20.805 -6.041 27.063 1.00 94.19 817 ASN A N 1
ATOM 6333 C CA . ASN A 1 817 ? 20.097 -7.317 27.079 1.00 94.19 817 ASN A CA 1
ATOM 6334 C C . ASN A 1 817 ? 19.605 -7.649 28.502 1.00 94.19 817 ASN A C 1
ATOM 6336 O O . ASN A 1 817 ? 20.359 -7.596 29.480 1.00 94.19 817 ASN A O 1
ATOM 6340 N N . ARG A 1 818 ? 18.308 -7.922 28.636 1.00 92.62 818 ARG A N 1
ATOM 6341 C CA . ARG A 1 818 ? 17.602 -8.214 29.887 1.00 92.62 818 ARG A CA 1
ATOM 6342 C C . ARG A 1 818 ? 16.651 -9.392 29.647 1.00 92.62 818 ARG A C 1
ATOM 6344 O O . ARG A 1 818 ? 15.543 -9.176 29.145 1.00 92.62 818 ARG A O 1
ATOM 6351 N N . PRO A 1 819 ? 17.041 -10.624 30.027 1.00 90.31 819 PRO A N 1
ATOM 6352 C CA . PRO A 1 819 ? 16.185 -11.798 29.893 1.00 90.31 819 PRO A CA 1
ATOM 6353 C C . PRO A 1 819 ? 14.790 -11.578 30.494 1.00 90.31 819 PRO A C 1
ATOM 6355 O O . PRO A 1 819 ? 14.647 -11.028 31.587 1.00 90.31 819 PRO A O 1
ATOM 6358 N N . GLY A 1 820 ? 13.756 -11.986 29.755 1.00 86.50 820 GLY A N 1
ATOM 6359 C CA . GLY A 1 820 ? 12.351 -11.802 30.136 1.00 86.50 820 GLY A CA 1
ATOM 6360 C C . GLY A 1 820 ? 11.783 -10.394 29.912 1.00 86.50 820 GLY A C 1
ATOM 6361 O O . GLY A 1 820 ? 10.602 -10.187 30.186 1.00 86.50 820 GLY A O 1
ATOM 6362 N N . GLN A 1 821 ? 12.583 -9.437 29.424 1.00 88.81 821 GLN A N 1
ATOM 6363 C CA . GLN A 1 821 ? 12.132 -8.074 29.110 1.00 88.81 821 GLN A CA 1
ATOM 6364 C C . GLN A 1 821 ? 12.518 -7.624 27.700 1.00 88.81 821 GLN A C 1
ATOM 6366 O O . GLN A 1 821 ? 11.657 -7.166 26.963 1.00 88.81 821 GLN A O 1
ATOM 6371 N N . PHE A 1 822 ? 13.799 -7.713 27.342 1.00 94.94 822 PHE A N 1
ATOM 6372 C CA . PHE A 1 822 ? 14.313 -7.275 26.046 1.00 94.94 822 PHE A CA 1
ATOM 6373 C C . PHE A 1 822 ? 15.601 -8.029 25.726 1.00 94.94 822 PHE A C 1
ATOM 6375 O O . PHE A 1 822 ? 16.599 -7.862 26.430 1.00 94.94 822 PHE A O 1
ATOM 6382 N N . VAL A 1 823 ? 15.580 -8.865 24.693 1.00 96.19 823 VAL A N 1
ATOM 6383 C CA . VAL A 1 823 ? 16.714 -9.711 24.307 1.00 96.19 823 VAL A CA 1
ATOM 6384 C C . VAL A 1 823 ? 17.304 -9.218 22.998 1.00 96.19 823 VAL A C 1
ATOM 6386 O O . VAL A 1 823 ? 16.578 -8.956 22.045 1.00 96.19 823 VAL A O 1
ATOM 6389 N N . VAL A 1 824 ? 18.631 -9.106 22.947 1.00 96.56 824 VAL A N 1
ATOM 6390 C CA . VAL A 1 824 ? 19.345 -8.759 21.716 1.00 96.56 824 VAL A CA 1
ATOM 6391 C C . VAL A 1 824 ? 20.309 -9.882 21.368 1.00 96.56 824 VAL A C 1
ATOM 6393 O O . VAL A 1 824 ? 21.218 -10.173 22.152 1.00 96.56 824 VAL A O 1
ATOM 6396 N N . TYR A 1 825 ? 20.106 -10.494 20.205 1.00 96.94 825 TYR A N 1
ATOM 6397 C CA . TYR A 1 825 ? 20.986 -11.515 19.654 1.00 96.94 825 TYR A CA 1
ATOM 6398 C C . TYR A 1 825 ? 22.023 -10.867 18.734 1.00 96.94 825 TYR A C 1
ATOM 6400 O O . TYR A 1 825 ? 21.645 -10.143 17.810 1.00 96.94 825 TYR A O 1
ATOM 6408 N N . PRO A 1 826 ? 23.329 -11.084 18.962 1.00 96.75 826 PRO A N 1
ATOM 6409 C CA . PRO A 1 826 ? 24.326 -10.721 17.972 1.00 96.75 826 PRO A CA 1
ATOM 6410 C C . PRO A 1 826 ? 24.219 -11.651 16.764 1.00 96.75 826 PRO A C 1
ATOM 6412 O O . PRO A 1 826 ? 23.834 -12.815 16.879 1.00 96.75 826 PRO A O 1
ATOM 6415 N N . GLY A 1 827 ? 24.620 -11.147 15.612 1.00 95.81 827 GLY A N 1
ATOM 6416 C CA . GLY A 1 827 ? 24.564 -11.860 14.354 1.00 95.81 827 GLY A CA 1
ATOM 6417 C C . GLY A 1 827 ? 25.289 -11.108 13.249 1.00 95.81 827 GLY A C 1
ATOM 6418 O O . GLY A 1 827 ? 25.768 -9.986 13.425 1.00 95.81 827 GLY A O 1
ATOM 6419 N N . THR A 1 828 ? 25.381 -11.746 12.096 1.00 95.62 828 THR A N 1
ATOM 6420 C CA . THR A 1 828 ? 26.007 -11.180 10.905 1.00 95.62 828 THR A CA 1
ATOM 6421 C C . THR A 1 828 ? 25.181 -11.492 9.676 1.00 95.62 828 THR A C 1
ATOM 6423 O O . THR A 1 828 ? 24.679 -12.604 9.553 1.00 95.62 828 THR A O 1
ATOM 6426 N N . GLU A 1 829 ? 25.103 -10.556 8.742 1.00 94.94 829 GLU A N 1
ATOM 6427 C CA . GLU A 1 829 ? 24.611 -10.836 7.396 1.00 94.94 829 GLU A CA 1
ATOM 6428 C C . GLU A 1 829 ? 25.789 -11.345 6.552 1.00 94.94 829 GLU A C 1
ATOM 643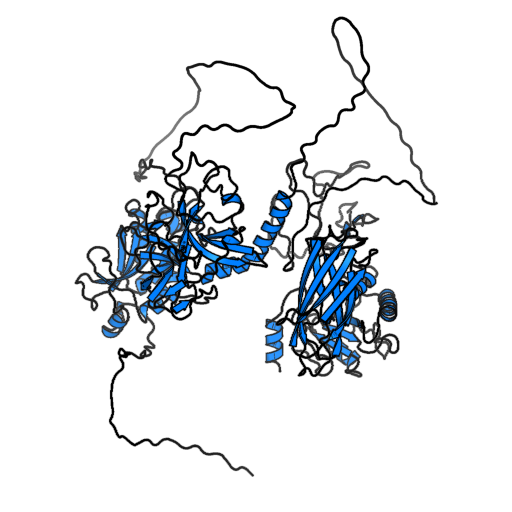0 O O . GLU A 1 829 ? 26.699 -10.580 6.209 1.00 94.94 829 GLU A O 1
ATOM 6435 N N . TRP A 1 830 ? 25.804 -12.647 6.253 1.00 94.06 830 TRP A N 1
ATOM 6436 C CA . TRP A 1 830 ? 26.753 -13.254 5.323 1.00 94.06 830 TRP A CA 1
ATOM 6437 C C . TRP A 1 830 ? 26.333 -12.942 3.886 1.00 94.06 830 TRP A C 1
ATOM 6439 O O . TRP A 1 830 ? 25.257 -13.339 3.436 1.00 94.06 830 TRP A O 1
ATOM 6449 N N . CYS A 1 831 ? 27.193 -12.222 3.166 1.00 88.88 831 CYS A N 1
ATOM 6450 C CA . CYS A 1 831 ? 26.856 -11.618 1.875 1.00 88.88 831 CYS A CA 1
ATOM 6451 C C . CYS A 1 831 ? 27.386 -12.443 0.689 1.00 88.88 831 CYS A C 1
ATOM 6453 O O . CYS A 1 831 ? 28.361 -12.077 0.021 1.00 88.88 831 CYS A O 1
ATOM 6455 N N . GLY A 1 832 ? 26.749 -13.587 0.441 1.00 87.69 832 GLY A N 1
ATOM 6456 C CA . GLY A 1 832 ? 27.051 -14.493 -0.664 1.00 87.69 832 GLY A CA 1
ATOM 6457 C C . GLY A 1 832 ? 26.526 -14.026 -2.025 1.00 87.69 832 GLY A C 1
ATOM 6458 O O . GLY A 1 832 ? 25.422 -13.511 -2.139 1.00 87.69 832 GLY A O 1
ATOM 6459 N N . ASN A 1 833 ? 27.230 -14.321 -3.122 1.00 89.06 833 ASN A N 1
ATOM 6460 C CA . ASN A 1 833 ? 26.609 -14.283 -4.455 1.00 89.06 833 ASN A CA 1
ATOM 6461 C C . ASN A 1 833 ? 25.546 -15.378 -4.534 1.00 89.06 833 ASN A C 1
ATOM 6463 O O . ASN A 1 833 ? 25.779 -16.481 -4.050 1.00 89.06 833 ASN A O 1
ATOM 6467 N N . SER A 1 834 ? 24.418 -15.133 -5.211 1.00 92.25 834 SER A N 1
ATOM 6468 C CA . SER A 1 834 ? 23.343 -16.136 -5.334 1.00 92.25 834 SER A CA 1
ATOM 6469 C C . SER A 1 834 ? 23.822 -17.469 -5.932 1.00 92.25 834 SER A C 1
ATOM 6471 O O . SER A 1 834 ? 23.272 -18.522 -5.626 1.00 92.25 834 SER A O 1
ATOM 6473 N N . ALA A 1 835 ? 24.871 -17.453 -6.763 1.00 91.94 835 ALA A N 1
ATOM 6474 C CA . ALA A 1 835 ? 25.495 -18.667 -7.302 1.00 91.94 835 ALA A CA 1
ATOM 6475 C C . ALA A 1 835 ? 26.276 -19.493 -6.256 1.00 91.94 835 ALA A C 1
ATOM 6477 O O . ALA A 1 835 ? 26.551 -20.662 -6.495 1.00 91.94 835 ALA A O 1
ATOM 6478 N N . ALA A 1 836 ? 26.630 -18.889 -5.123 1.00 91.62 836 ALA A N 1
ATOM 6479 C CA . ALA A 1 836 ? 27.365 -19.492 -4.015 1.00 91.62 836 ALA A CA 1
ATOM 6480 C C . ALA A 1 836 ? 26.514 -19.653 -2.742 1.00 91.62 836 ALA A C 1
ATOM 6482 O O . ALA A 1 836 ? 27.070 -19.926 -1.683 1.00 91.62 836 ALA A O 1
ATOM 6483 N N . GLY A 1 837 ? 25.197 -19.449 -2.843 1.00 93.62 837 GLY A N 1
ATOM 6484 C CA . GLY A 1 837 ? 24.240 -19.564 -1.739 1.00 93.62 837 GLY A CA 1
ATOM 6485 C C . GLY A 1 837 ? 23.381 -18.316 -1.530 1.00 93.62 837 GLY A C 1
ATOM 6486 O O . GLY A 1 837 ? 22.210 -18.441 -1.196 1.00 93.62 837 GLY A O 1
ATOM 6487 N N . GLY A 1 838 ? 23.893 -17.121 -1.838 1.00 93.88 838 GLY A N 1
ATOM 6488 C CA . GLY A 1 838 ? 23.169 -15.855 -1.642 1.00 93.88 838 GLY A CA 1
ATOM 6489 C C . GLY A 1 838 ? 23.126 -15.383 -0.184 1.00 93.88 838 GLY A C 1
ATOM 6490 O O . GLY A 1 838 ? 23.707 -16.024 0.688 1.00 93.88 838 GLY A O 1
ATOM 6491 N N . ASP A 1 839 ? 22.457 -14.263 0.082 1.00 94.50 839 ASP A N 1
ATOM 6492 C CA . ASP A 1 839 ? 22.503 -13.620 1.401 1.00 94.50 839 ASP A CA 1
ATOM 6493 C C . ASP A 1 839 ? 21.828 -14.482 2.494 1.00 94.50 839 ASP A C 1
ATOM 6495 O O . ASP A 1 839 ? 20.763 -15.070 2.272 1.00 94.50 839 ASP A O 1
ATOM 6499 N N . HIS A 1 840 ? 22.489 -14.594 3.654 1.00 95.94 840 HIS A N 1
ATOM 6500 C CA . HIS A 1 840 ? 22.008 -15.321 4.837 1.00 95.94 840 HIS A CA 1
ATOM 6501 C C . HIS A 1 840 ? 22.344 -14.557 6.116 1.00 95.94 840 HIS A C 1
ATOM 6503 O O . HIS A 1 840 ? 23.502 -14.209 6.349 1.00 95.94 840 HIS A O 1
ATOM 6509 N N . ASN A 1 841 ? 21.376 -14.388 7.011 1.00 96.81 841 ASN A N 1
ATOM 6510 C CA . ASN A 1 841 ? 21.674 -13.973 8.380 1.00 96.81 841 ASN A CA 1
ATOM 6511 C C . ASN A 1 841 ? 22.186 -15.151 9.201 1.00 96.81 841 ASN A C 1
ATOM 6513 O O . ASN A 1 841 ? 21.592 -16.220 9.173 1.00 96.81 841 ASN A O 1
ATOM 6517 N N . VAL A 1 842 ? 23.245 -14.938 9.976 1.00 97.00 842 VAL A N 1
ATOM 6518 C CA . VAL A 1 842 ? 23.765 -15.855 10.994 1.00 97.00 842 VAL A CA 1
ATOM 6519 C C . VAL A 1 842 ? 23.494 -15.225 12.355 1.00 97.00 842 VAL A C 1
ATOM 6521 O O . VAL A 1 842 ? 24.106 -14.220 12.703 1.00 97.00 842 VAL A O 1
ATOM 6524 N N . VAL A 1 843 ? 22.585 -15.801 13.134 1.00 97.69 843 VAL A N 1
ATOM 6525 C CA . VAL A 1 843 ? 22.197 -15.322 14.466 1.00 97.69 843 VAL A CA 1
ATOM 6526 C C . VAL A 1 843 ? 22.793 -16.240 15.533 1.00 97.69 843 VAL A C 1
ATOM 6528 O O . VAL A 1 843 ? 22.582 -17.455 15.509 1.00 97.69 843 VAL A O 1
ATOM 6531 N N . PHE A 1 844 ? 23.520 -15.662 16.491 1.00 97.19 844 PHE A N 1
ATOM 6532 C CA . PHE A 1 844 ? 24.111 -16.376 17.624 1.00 97.19 844 PHE A CA 1
ATOM 6533 C C . PHE A 1 844 ? 23.136 -16.349 18.808 1.00 97.19 844 PHE A C 1
ATOM 6535 O O . PHE A 1 844 ? 22.873 -15.292 19.384 1.00 97.19 844 PHE A O 1
ATOM 6542 N N . LEU A 1 845 ? 22.580 -17.510 19.158 1.00 95.31 845 LEU A N 1
ATOM 6543 C CA . LEU A 1 845 ? 21.477 -17.643 20.119 1.00 95.31 845 LEU A CA 1
ATOM 6544 C C . LEU A 1 845 ? 21.932 -17.769 21.578 1.00 95.31 845 LEU A C 1
ATOM 6546 O O . LEU A 1 845 ? 21.128 -17.565 22.491 1.00 95.31 845 LEU A O 1
ATOM 6550 N N . ASP A 1 846 ? 23.199 -18.102 21.815 1.00 94.00 846 ASP A N 1
ATOM 6551 C CA . ASP A 1 846 ? 23.746 -18.143 23.169 1.00 94.00 846 ASP A CA 1
ATOM 6552 C C . ASP A 1 846 ? 23.865 -16.730 23.765 1.00 94.00 846 ASP A C 1
ATOM 6554 O O . ASP A 1 846 ? 24.085 -15.744 23.059 1.00 94.00 846 ASP A O 1
ATOM 6558 N N . ASP A 1 847 ? 23.781 -16.629 25.094 1.00 90.44 847 ASP A N 1
ATOM 6559 C CA . ASP A 1 847 ? 23.978 -15.358 25.792 1.00 90.44 847 ASP A CA 1
ATOM 6560 C C . ASP A 1 847 ? 25.418 -14.836 25.573 1.00 90.44 847 ASP A C 1
ATOM 6562 O O . ASP A 1 847 ? 26.372 -15.467 26.048 1.00 90.44 847 ASP A O 1
ATOM 6566 N N . PRO A 1 848 ? 25.606 -13.659 24.936 1.00 88.38 848 PRO A N 1
ATOM 6567 C CA . PRO A 1 848 ? 26.925 -13.111 24.612 1.00 88.38 848 PRO A CA 1
ATOM 6568 C C . PRO A 1 848 ? 27.747 -12.663 25.833 1.00 88.38 848 PRO A C 1
ATOM 6570 O O . PRO A 1 848 ? 28.907 -12.241 25.701 1.00 88.38 848 PRO A O 1
ATOM 6573 N N . SER A 1 849 ? 27.150 -12.674 27.029 1.00 86.69 849 SER A N 1
ATOM 6574 C CA . SER A 1 849 ? 27.846 -12.457 28.300 1.00 86.69 849 SER A CA 1
ATOM 6575 C C . SER A 1 849 ? 28.513 -13.723 28.844 1.00 86.69 849 SER A C 1
ATOM 6577 O O . SER A 1 849 ? 29.468 -13.611 29.613 1.00 86.69 849 SER A O 1
ATOM 6579 N N . VAL A 1 850 ? 28.057 -14.906 28.418 1.00 88.44 850 VAL A N 1
ATOM 6580 C CA . VAL A 1 850 ? 28.555 -16.212 28.878 1.00 88.44 850 VAL A CA 1
ATOM 6581 C C . VAL A 1 850 ? 29.315 -16.941 27.771 1.00 88.44 850 VAL A C 1
ATOM 6583 O O . VAL A 1 850 ? 30.365 -17.527 28.031 1.00 88.44 850 VAL A O 1
ATOM 6586 N N . SER A 1 851 ? 28.815 -16.875 26.538 1.00 90.06 851 SER A N 1
ATOM 6587 C CA . SER A 1 851 ? 29.404 -17.496 25.354 1.00 90.06 851 SER A CA 1
ATOM 6588 C C . SER A 1 851 ? 29.850 -16.411 24.380 1.00 90.06 851 SER A C 1
ATOM 6590 O O . SER A 1 851 ? 29.098 -15.488 24.080 1.00 90.06 851 SER A O 1
ATOM 6592 N N . LYS A 1 852 ? 31.093 -16.468 23.895 1.00 90.12 852 LYS A N 1
ATOM 6593 C CA . LYS A 1 852 ? 31.556 -15.517 22.876 1.00 90.12 852 LYS A CA 1
ATOM 6594 C C . LYS A 1 852 ? 31.081 -16.007 21.499 1.00 90.12 852 LYS A C 1
ATOM 6596 O O . LYS A 1 852 ? 31.405 -17.143 21.165 1.00 90.12 852 LYS A O 1
ATOM 6601 N N . PRO A 1 853 ? 30.410 -15.167 20.687 1.00 94.25 853 PRO A N 1
ATOM 6602 C CA . PRO A 1 853 ? 30.051 -15.530 19.318 1.00 94.25 853 PRO A CA 1
ATOM 6603 C C . PRO A 1 853 ? 31.263 -15.960 18.481 1.00 94.25 853 PRO A C 1
ATOM 6605 O O . PRO A 1 853 ? 32.332 -15.345 18.577 1.00 94.25 853 PRO A O 1
ATOM 6608 N N . GLU A 1 854 ? 31.079 -16.970 17.628 1.00 93.06 854 GLU A N 1
ATOM 6609 C CA . GLU A 1 854 ? 32.075 -17.463 16.662 1.00 93.06 854 GLU A CA 1
ATOM 6610 C C . GLU A 1 854 ? 32.175 -16.523 15.439 1.00 93.06 854 GLU A C 1
ATOM 6612 O O . GLU A 1 854 ? 31.930 -16.899 14.292 1.00 93.06 854 GLU A O 1
ATOM 6617 N N . PHE A 1 855 ? 32.495 -15.252 15.714 1.00 93.44 855 PHE A N 1
ATOM 6618 C CA . PHE A 1 855 ? 32.762 -14.193 14.742 1.00 93.44 855 PHE A CA 1
ATOM 6619 C C . PHE A 1 855 ? 33.662 -13.102 15.368 1.00 93.44 855 PHE A C 1
ATOM 6621 O O . PHE A 1 855 ? 33.481 -12.747 16.541 1.00 93.44 855 PHE A O 1
ATOM 6628 N N . PRO A 1 856 ? 34.652 -12.541 14.638 1.00 91.38 856 PRO A N 1
ATOM 6629 C CA . PRO A 1 856 ? 34.973 -12.777 13.223 1.00 91.38 856 PRO A CA 1
ATOM 6630 C C . PRO A 1 856 ? 35.795 -14.040 12.947 1.00 91.38 856 PRO A C 1
ATOM 6632 O O . PRO A 1 856 ? 36.154 -14.283 11.796 1.00 91.38 856 PRO A O 1
ATOM 6635 N N . PHE A 1 857 ? 36.116 -14.809 13.987 1.00 92.19 857 PHE A N 1
ATOM 6636 C CA . PHE A 1 857 ? 36.847 -16.063 13.874 1.00 92.19 857 PHE A CA 1
ATOM 6637 C C . PHE A 1 857 ? 36.000 -17.219 14.394 1.00 92.19 857 PHE A C 1
ATOM 6639 O O . PHE A 1 857 ? 35.315 -17.065 15.409 1.00 92.19 857 PHE A O 1
ATOM 6646 N N . ASP A 1 858 ? 36.092 -18.363 13.723 1.00 90.88 858 ASP A N 1
ATOM 6647 C CA . ASP A 1 858 ? 35.484 -19.612 14.172 1.00 90.88 858 ASP A CA 1
ATOM 6648 C C . ASP A 1 858 ? 36.232 -20.199 15.388 1.00 90.88 858 ASP A C 1
ATOM 6650 O O . ASP A 1 858 ? 37.304 -19.728 15.792 1.00 90.88 858 ASP A O 1
ATOM 6654 N N . ARG A 1 859 ? 35.709 -21.285 15.968 1.00 87.12 859 ARG A N 1
ATOM 6655 C CA . ARG A 1 859 ? 36.371 -22.003 17.078 1.00 87.12 859 ARG A CA 1
ATOM 6656 C C . ARG A 1 859 ? 37.788 -22.524 16.784 1.00 87.12 859 ARG A C 1
ATOM 6658 O O . ARG A 1 859 ? 38.506 -22.871 17.720 1.00 87.12 859 ARG A O 1
ATOM 6665 N N . LYS A 1 860 ? 38.183 -22.649 15.513 1.00 88.94 860 LYS A N 1
ATOM 6666 C CA . LYS A 1 860 ? 39.519 -23.093 15.076 1.00 88.94 860 LYS A CA 1
ATOM 6667 C C . LYS A 1 860 ? 40.458 -21.913 14.793 1.00 88.94 860 LYS A C 1
ATOM 6669 O O . LYS A 1 860 ? 41.639 -22.141 14.544 1.00 88.94 860 LYS A O 1
ATOM 6674 N N . GLY A 1 861 ? 39.964 -20.676 14.866 1.00 88.06 861 GLY A N 1
ATOM 6675 C CA . GLY A 1 861 ? 40.710 -19.460 14.555 1.00 88.06 861 GLY A CA 1
ATOM 6676 C C . GLY A 1 861 ? 40.717 -19.087 13.070 1.00 88.06 861 GLY A C 1
ATOM 6677 O O . GLY A 1 861 ? 41.459 -18.180 12.692 1.00 88.06 861 GLY A O 1
ATOM 6678 N N . ASN A 1 862 ? 39.917 -19.748 12.228 1.00 89.12 862 ASN A N 1
ATOM 6679 C CA . ASN A 1 862 ? 39.745 -19.360 10.828 1.00 89.12 862 ASN A CA 1
ATOM 6680 C C . ASN A 1 862 ? 38.835 -18.135 10.731 1.00 89.12 862 ASN A C 1
ATOM 6682 O O . ASN A 1 862 ? 37.978 -17.922 11.585 1.00 89.12 862 ASN A O 1
ATOM 6686 N N . VAL A 1 863 ? 38.995 -17.333 9.680 1.00 87.19 863 VAL A N 1
ATOM 6687 C CA . VAL A 1 863 ? 38.130 -16.170 9.445 1.00 87.19 863 VAL A CA 1
ATOM 6688 C C . VAL A 1 863 ? 36.749 -16.638 8.978 1.00 87.19 863 VAL A C 1
ATOM 6690 O O . VAL A 1 863 ? 36.634 -17.317 7.963 1.00 87.19 863 VAL A O 1
ATOM 6693 N N . ALA A 1 864 ? 35.705 -16.231 9.696 1.00 89.44 864 ALA A N 1
ATOM 6694 C CA . ALA A 1 864 ? 34.312 -16.600 9.446 1.00 89.44 864 ALA A CA 1
ATOM 6695 C C . ALA A 1 864 ? 33.564 -15.477 8.700 1.00 89.44 864 ALA A C 1
ATOM 6697 O O . ALA A 1 864 ? 32.573 -14.945 9.191 1.00 89.44 864 ALA A O 1
ATOM 6698 N N . ARG A 1 865 ? 34.098 -15.040 7.553 1.00 89.69 865 ARG A N 1
ATOM 6699 C CA . ARG A 1 865 ? 33.540 -13.949 6.728 1.00 89.69 865 ARG A CA 1
ATOM 6700 C C . ARG A 1 865 ? 33.462 -14.361 5.267 1.00 89.69 865 ARG A C 1
ATOM 6702 O O . ARG A 1 865 ? 34.345 -15.068 4.792 1.00 89.69 865 ARG A O 1
ATOM 6709 N N . SER A 1 866 ? 32.479 -13.846 4.541 1.00 87.44 866 SER A N 1
ATOM 6710 C CA . SER A 1 866 ? 32.348 -13.964 3.090 1.00 87.44 866 SER A CA 1
ATOM 6711 C C . SER A 1 866 ? 33.583 -13.399 2.378 1.00 87.44 866 SER A C 1
ATOM 6713 O O . SER A 1 866 ? 34.226 -14.096 1.596 1.00 87.44 866 SER A O 1
ATOM 6715 N N . SER A 1 867 ? 33.955 -12.159 2.702 1.00 82.06 867 SER A N 1
ATOM 6716 C CA . SER A 1 867 ? 35.147 -11.430 2.242 1.00 82.06 867 SER A CA 1
ATOM 6717 C C . SER A 1 867 ? 35.520 -10.333 3.257 1.00 82.06 867 SER A C 1
ATOM 6719 O O . SER A 1 867 ? 34.926 -10.268 4.333 1.00 82.06 867 SER A O 1
ATOM 6721 N N . GLN A 1 868 ? 36.506 -9.473 2.969 1.00 78.75 868 GLN A N 1
ATOM 6722 C CA . GLN A 1 868 ? 36.863 -8.343 3.840 1.00 78.75 868 GLN A CA 1
ATOM 6723 C C . GLN A 1 868 ? 36.999 -7.041 3.043 1.00 78.75 868 GLN A C 1
ATOM 6725 O O . GLN A 1 868 ? 38.010 -6.826 2.382 1.00 78.75 868 GLN A O 1
ATOM 6730 N N . TRP A 1 869 ? 36.010 -6.150 3.155 1.00 78.75 869 TRP A N 1
ATOM 6731 C CA . TRP A 1 869 ? 36.008 -4.832 2.516 1.00 78.75 869 TRP A CA 1
ATOM 6732 C C . TRP A 1 869 ? 35.390 -3.747 3.407 1.00 78.75 869 TRP A C 1
ATOM 6734 O O . TRP A 1 869 ? 34.232 -3.841 3.807 1.00 78.75 869 TRP A O 1
ATOM 6744 N N . ASN A 1 870 ? 36.123 -2.665 3.659 1.00 71.12 870 ASN A N 1
ATOM 6745 C CA . ASN A 1 870 ? 35.606 -1.426 4.248 1.00 71.12 870 ASN A CA 1
ATOM 6746 C C . ASN A 1 870 ? 36.471 -0.234 3.802 1.00 71.12 870 ASN A C 1
ATOM 6748 O O . ASN A 1 870 ? 37.463 -0.436 3.106 1.00 71.12 870 ASN A O 1
ATOM 6752 N N . GLU A 1 871 ? 36.099 0.993 4.190 1.00 63.50 871 GLU A N 1
ATOM 6753 C CA . GLU A 1 871 ? 36.834 2.222 3.821 1.00 63.50 871 GLU A CA 1
ATOM 6754 C C . GLU A 1 871 ? 38.325 2.175 4.228 1.00 63.50 871 GLU A C 1
ATOM 6756 O O . GLU A 1 871 ? 39.160 2.779 3.558 1.00 63.50 871 GLU A O 1
ATOM 6761 N N . ASP A 1 872 ? 38.660 1.404 5.269 1.00 66.25 872 ASP A N 1
ATOM 6762 C CA . ASP A 1 872 ? 40.019 1.200 5.793 1.00 66.25 872 ASP A CA 1
ATOM 6763 C C . ASP A 1 872 ? 40.600 -0.188 5.421 1.00 66.25 872 ASP A C 1
ATOM 6765 O O . ASP A 1 872 ? 41.585 -0.651 6.004 1.00 66.25 872 ASP A O 1
ATOM 6769 N N . GLY A 1 873 ? 39.939 -0.898 4.504 1.00 63.75 873 GLY A N 1
ATOM 6770 C CA . GLY A 1 873 ? 40.158 -2.310 4.214 1.00 63.75 873 GLY A CA 1
ATOM 6771 C C . GLY A 1 873 ? 41.322 -2.580 3.256 1.00 63.75 873 GLY A C 1
ATOM 6772 O O . GLY A 1 873 ? 41.914 -1.659 2.689 1.00 63.75 873 GLY A O 1
ATOM 6773 N N . PRO A 1 874 ? 41.679 -3.862 3.055 1.00 64.50 874 PRO A N 1
ATOM 6774 C CA . PRO A 1 874 ? 42.693 -4.237 2.077 1.00 64.50 874 PRO A CA 1
ATOM 6775 C C . PRO A 1 874 ? 42.249 -3.865 0.652 1.00 64.50 874 PRO A C 1
ATOM 6777 O O . PRO A 1 874 ? 41.068 -3.930 0.320 1.00 64.50 874 PRO A O 1
ATOM 6780 N N . ALA A 1 875 ? 43.212 -3.510 -0.204 1.00 58.19 875 ALA A N 1
ATOM 6781 C CA . ALA A 1 875 ? 42.946 -3.162 -1.604 1.00 58.19 875 ALA A CA 1
ATOM 6782 C C . ALA A 1 875 ? 42.470 -4.361 -2.450 1.00 58.19 875 ALA A C 1
ATOM 6784 O O . ALA A 1 875 ? 41.831 -4.168 -3.481 1.00 58.19 875 ALA A O 1
ATOM 6785 N N . GLU A 1 876 ? 42.776 -5.590 -2.020 1.00 65.94 876 GLU A N 1
ATOM 6786 C CA . GLU A 1 876 ? 42.386 -6.829 -2.696 1.00 65.94 876 GLU A CA 1
ATOM 6787 C C . GLU A 1 876 ? 41.336 -7.598 -1.888 1.00 65.94 876 GLU A C 1
ATOM 6789 O O . GLU A 1 876 ? 41.479 -7.800 -0.680 1.00 65.94 876 GLU A O 1
ATOM 6794 N N . LEU A 1 877 ? 40.295 -8.067 -2.582 1.00 69.94 877 LEU A N 1
ATOM 6795 C CA . LEU A 1 877 ? 39.200 -8.841 -2.006 1.00 69.94 877 LEU A CA 1
ATOM 6796 C C . LEU A 1 877 ? 39.395 -10.330 -2.255 1.00 69.94 877 LEU A C 1
ATOM 6798 O O . LEU A 1 877 ? 39.386 -10.784 -3.397 1.00 69.94 877 LEU A O 1
ATOM 6802 N N . VAL A 1 878 ? 39.520 -11.094 -1.171 1.00 71.50 878 VAL A N 1
ATOM 6803 C CA . VAL A 1 878 ? 39.640 -12.554 -1.211 1.00 71.50 878 VAL A CA 1
ATOM 6804 C C . VAL A 1 878 ? 38.420 -13.168 -0.517 1.00 71.50 878 VAL A C 1
ATOM 6806 O O . VAL A 1 878 ? 38.176 -12.842 0.648 1.00 71.50 878 VAL A O 1
ATOM 6809 N N . PRO A 1 879 ? 37.637 -14.026 -1.199 1.00 76.50 879 PRO A N 1
ATOM 6810 C CA . PRO A 1 879 ? 36.591 -14.815 -0.552 1.00 76.50 879 PRO A CA 1
ATOM 6811 C C . PRO A 1 879 ? 37.188 -15.780 0.480 1.00 76.50 879 PRO A C 1
ATOM 6813 O O . PRO A 1 879 ? 38.218 -16.392 0.195 1.00 76.50 879 PRO A O 1
ATOM 6816 N N . ILE A 1 880 ? 36.565 -15.931 1.655 1.00 81.31 880 ILE A N 1
ATOM 6817 C CA . ILE A 1 880 ? 37.102 -16.783 2.736 1.00 81.31 880 ILE A CA 1
ATOM 6818 C C . ILE A 1 880 ? 36.137 -17.915 3.108 1.00 81.31 880 ILE A C 1
ATOM 6820 O O . ILE A 1 880 ? 36.355 -19.050 2.696 1.00 81.31 880 ILE A O 1
ATOM 6824 N N . ALA A 1 881 ? 35.060 -17.628 3.842 1.00 85.69 881 ALA A N 1
ATOM 6825 C CA . ALA A 1 881 ? 33.993 -18.589 4.126 1.00 85.69 881 ALA A CA 1
ATOM 6826 C C . ALA A 1 881 ? 33.030 -18.639 2.929 1.00 85.69 881 ALA A C 1
ATOM 6828 O O . ALA A 1 881 ? 31.955 -18.037 2.953 1.00 85.69 881 ALA A O 1
ATOM 6829 N N . TRP A 1 882 ? 33.481 -19.268 1.842 1.00 85.12 882 TRP A N 1
ATOM 6830 C CA . TRP A 1 882 ? 32.793 -19.310 0.553 1.00 85.12 882 TRP A CA 1
ATOM 6831 C C . TRP A 1 882 ? 33.053 -20.639 -0.175 1.00 85.12 882 TRP A C 1
ATOM 6833 O O . TRP A 1 882 ? 34.221 -21.001 -0.332 1.00 85.12 882 TRP A O 1
ATOM 6843 N N . PRO A 1 883 ? 32.031 -21.332 -0.722 1.00 92.19 883 PRO A N 1
ATOM 6844 C CA . PRO A 1 883 ? 30.604 -20.973 -0.794 1.00 92.19 883 PRO A CA 1
ATOM 6845 C C . PRO A 1 883 ? 29.858 -21.221 0.534 1.00 92.19 883 PRO A C 1
ATOM 6847 O O . PRO A 1 883 ? 30.487 -21.522 1.544 1.00 92.19 883 PRO A O 1
ATOM 6850 N N . LEU A 1 884 ? 28.525 -21.098 0.544 1.00 94.88 884 LEU A N 1
ATOM 6851 C CA . LEU A 1 884 ? 27.670 -21.240 1.736 1.00 94.88 884 LEU A CA 1
ATOM 6852 C C . LEU A 1 884 ? 27.900 -22.540 2.533 1.00 94.88 884 LEU A C 1
ATOM 6854 O O . LEU A 1 884 ? 27.756 -22.539 3.753 1.00 94.88 884 LEU A O 1
ATOM 6858 N N . ASP A 1 885 ? 28.352 -23.619 1.886 1.00 94.69 885 ASP A N 1
ATOM 6859 C CA . ASP A 1 885 ? 28.733 -24.868 2.561 1.00 94.69 885 ASP A CA 1
ATOM 6860 C C . ASP A 1 885 ? 29.843 -24.678 3.615 1.00 94.69 885 ASP A C 1
ATOM 6862 O O . ASP A 1 885 ? 29.835 -25.349 4.648 1.00 94.69 885 ASP A O 1
ATOM 6866 N N . GLU A 1 886 ? 30.763 -23.730 3.413 1.00 93.81 886 GLU A N 1
ATOM 6867 C CA . GLU A 1 886 ? 31.800 -23.387 4.398 1.00 93.81 886 GLU A CA 1
ATOM 6868 C C . GLU A 1 886 ? 31.208 -22.660 5.613 1.00 93.81 886 GLU A C 1
ATOM 6870 O O . GLU A 1 886 ? 31.647 -22.859 6.749 1.00 93.81 886 GLU A O 1
ATOM 6875 N N . VAL A 1 887 ? 30.156 -21.864 5.409 1.00 95.06 887 VAL A N 1
ATOM 6876 C CA . VAL A 1 887 ? 29.406 -21.226 6.502 1.00 95.06 887 VAL A CA 1
ATOM 6877 C C . VAL A 1 887 ? 28.660 -22.288 7.308 1.00 95.06 887 VAL A C 1
ATOM 6879 O O . VAL A 1 887 ? 28.711 -22.281 8.539 1.00 95.06 887 VAL A O 1
ATOM 6882 N N . TYR A 1 888 ? 28.043 -23.270 6.643 1.00 96.38 888 TYR A N 1
ATOM 6883 C CA . TYR A 1 888 ? 27.456 -24.419 7.332 1.00 96.38 888 TYR A CA 1
ATOM 6884 C C . TYR A 1 888 ? 28.511 -25.197 8.119 1.00 96.38 888 TYR A C 1
ATOM 6886 O O . TYR A 1 888 ? 28.310 -25.468 9.301 1.00 96.38 888 TYR A O 1
ATOM 6894 N N . ALA A 1 889 ? 29.661 -25.507 7.514 1.00 94.62 889 ALA A N 1
ATOM 6895 C CA . ALA A 1 889 ? 30.754 -26.208 8.186 1.00 94.62 889 ALA A CA 1
ATOM 6896 C C . ALA A 1 889 ? 31.298 -25.438 9.403 1.00 94.62 889 ALA A C 1
ATOM 6898 O O . ALA A 1 889 ? 31.754 -26.060 10.370 1.00 94.62 889 ALA A O 1
ATOM 6899 N N . THR A 1 890 ? 31.213 -24.105 9.370 1.00 94.69 890 THR A N 1
ATOM 6900 C CA . THR A 1 890 ? 31.598 -23.223 10.475 1.00 94.69 890 THR A CA 1
ATOM 6901 C C . THR A 1 890 ? 30.680 -23.400 11.686 1.00 94.69 890 THR A C 1
ATOM 6903 O O . THR A 1 890 ? 31.188 -23.477 12.800 1.00 94.69 890 THR A O 1
ATOM 6906 N N . TYR A 1 891 ? 29.360 -23.523 11.496 1.00 96.44 891 TYR A N 1
ATOM 6907 C CA . TYR A 1 891 ? 28.380 -23.461 12.598 1.00 96.44 891 TYR A CA 1
ATOM 6908 C C . TYR A 1 891 ? 27.655 -24.781 12.920 1.00 96.44 891 TYR A C 1
ATOM 6910 O O . TYR A 1 891 ? 27.057 -24.920 13.991 1.00 96.44 891 TYR A O 1
ATOM 6918 N N . ALA A 1 892 ? 27.726 -25.791 12.046 1.00 95.88 892 ALA A N 1
ATOM 6919 C CA . ALA A 1 892 ? 26.967 -27.042 12.167 1.00 95.88 892 ALA A CA 1
ATOM 6920 C C . ALA A 1 892 ? 27.321 -27.904 13.393 1.00 95.88 892 ALA A C 1
ATOM 6922 O O . ALA A 1 892 ? 26.595 -28.847 13.703 1.00 95.88 892 ALA A O 1
ATOM 6923 N N . HIS A 1 893 ? 28.408 -27.615 14.121 1.00 94.81 893 HIS A N 1
ATOM 6924 C CA . HIS A 1 893 ? 28.727 -28.330 15.365 1.00 94.81 893 HIS A CA 1
ATOM 6925 C C . HIS A 1 893 ? 27.840 -27.941 16.548 1.00 94.81 893 HIS A C 1
ATOM 6927 O O . HIS A 1 893 ? 27.815 -28.687 17.525 1.00 94.81 893 HIS A O 1
ATOM 6933 N N . SER A 1 894 ? 27.149 -26.798 16.491 1.00 95.19 894 SER A N 1
ATOM 6934 C CA . SER A 1 894 ? 26.201 -26.372 17.527 1.00 95.19 894 SER A CA 1
ATOM 6935 C C . SER A 1 894 ? 24.966 -25.712 16.902 1.00 95.19 894 SER A C 1
ATOM 6937 O O . SER A 1 894 ? 24.770 -24.502 17.043 1.00 95.19 894 SER A O 1
ATOM 6939 N N . PRO A 1 895 ? 24.119 -26.482 16.194 1.00 95.31 895 PRO A N 1
ATOM 6940 C CA . PRO A 1 895 ? 22.962 -25.935 15.490 1.00 95.31 895 PRO A CA 1
ATOM 6941 C C . PRO A 1 895 ? 21.875 -25.401 16.433 1.00 95.31 895 PRO A C 1
ATOM 6943 O O . PRO A 1 895 ? 21.033 -24.613 16.025 1.00 95.31 895 PRO A O 1
ATOM 6946 N N . GLU A 1 896 ? 21.899 -25.779 17.711 1.00 95.62 896 GLU A N 1
ATOM 6947 C CA . GLU A 1 896 ? 20.977 -25.226 18.708 1.00 95.62 896 GLU A CA 1
ATOM 6948 C C . GLU A 1 896 ? 21.371 -23.807 19.146 1.00 95.62 896 GLU A C 1
ATOM 6950 O O . GLU A 1 896 ? 20.501 -23.011 19.493 1.00 95.62 896 GLU A O 1
ATOM 6955 N N . SER A 1 897 ? 22.664 -23.471 19.067 1.00 95.94 897 SER A N 1
ATOM 6956 C CA . SER A 1 897 ? 23.216 -22.151 19.416 1.00 95.94 897 SER A CA 1
ATOM 6957 C C . SER A 1 897 ? 23.313 -21.194 18.224 1.00 95.94 897 SER A C 1
ATOM 6959 O O . SER A 1 897 ? 23.656 -20.027 18.407 1.00 95.94 897 SER A O 1
ATOM 6961 N N . HIS A 1 898 ? 23.024 -21.665 17.010 1.00 96.56 898 HIS A N 1
ATOM 6962 C CA . HIS A 1 898 ? 23.135 -20.886 15.778 1.00 96.56 898 HIS A CA 1
ATOM 6963 C C . HIS A 1 898 ? 21.852 -20.996 14.956 1.00 96.56 898 HIS A C 1
ATOM 6965 O O . HIS A 1 898 ? 21.221 -22.050 14.874 1.00 96.56 898 HIS A O 1
ATOM 6971 N N . LEU A 1 899 ? 21.451 -19.899 14.331 1.00 97.62 899 LEU A N 1
ATOM 6972 C CA . LEU A 1 899 ? 20.309 -19.861 13.428 1.00 97.62 899 LEU A CA 1
ATOM 6973 C C . LEU A 1 899 ? 20.724 -19.142 12.155 1.00 97.62 899 LEU A C 1
ATOM 6975 O O . LEU A 1 899 ? 21.131 -17.986 12.208 1.00 97.62 899 LEU A O 1
ATOM 6979 N N . LEU A 1 900 ? 20.619 -19.835 11.028 1.00 97.50 900 LEU A N 1
ATOM 6980 C CA . LEU A 1 900 ? 20.794 -19.242 9.714 1.00 97.50 900 LEU A CA 1
ATOM 6981 C C . LEU A 1 900 ? 19.416 -18.911 9.136 1.00 97.50 900 LEU A C 1
ATOM 6983 O O . LEU A 1 900 ? 18.477 -19.691 9.284 1.00 97.50 900 LEU A O 1
ATOM 6987 N N . ILE A 1 901 ? 19.277 -17.742 8.520 1.00 97.38 901 ILE A N 1
ATOM 6988 C CA . ILE A 1 901 ? 18.020 -17.292 7.918 1.00 97.38 901 ILE A CA 1
ATOM 6989 C C . ILE A 1 901 ? 18.326 -16.851 6.483 1.00 97.38 901 ILE A C 1
ATOM 6991 O O . ILE A 1 901 ? 18.879 -15.764 6.306 1.00 97.38 901 ILE A O 1
ATOM 6995 N N . PRO A 1 902 ? 18.016 -17.673 5.462 1.00 96.56 902 PRO A N 1
ATOM 6996 C CA . PRO A 1 902 ? 18.023 -17.229 4.071 1.00 96.56 902 PRO A CA 1
ATOM 6997 C C . PRO A 1 902 ? 17.064 -16.052 3.868 1.00 96.56 902 PRO A C 1
ATOM 6999 O O . PRO A 1 902 ? 15.919 -16.092 4.333 1.00 96.56 902 PRO A O 1
ATOM 7002 N N . HIS A 1 903 ? 17.495 -15.041 3.114 1.00 95.31 903 HIS A N 1
ATOM 7003 C CA . HIS A 1 903 ? 16.669 -13.871 2.807 1.00 95.31 903 HIS A CA 1
ATOM 7004 C C . HIS A 1 903 ? 16.945 -13.283 1.420 1.00 95.31 903 HIS A C 1
ATOM 7006 O O . HIS A 1 903 ? 17.800 -13.737 0.657 1.00 95.31 903 HIS A O 1
ATOM 7012 N N . VAL A 1 904 ? 16.166 -12.262 1.068 1.00 92.56 904 VAL A N 1
ATOM 7013 C CA . VAL A 1 904 ? 16.387 -11.439 -0.124 1.00 92.56 904 VAL A CA 1
ATOM 7014 C C . VAL A 1 904 ? 16.929 -10.094 0.345 1.00 92.56 904 VAL A C 1
ATOM 7016 O O . VAL A 1 904 ? 16.170 -9.247 0.816 1.00 92.56 904 VAL A O 1
ATOM 7019 N N . GLY A 1 905 ? 18.249 -9.939 0.257 1.00 83.12 905 GLY A N 1
ATOM 7020 C CA . GLY A 1 905 ? 18.969 -8.713 0.590 1.00 83.12 905 GLY A CA 1
ATOM 7021 C C . GLY A 1 905 ? 19.418 -7.980 -0.670 1.00 83.12 905 GLY A C 1
ATOM 7022 O O . GLY A 1 905 ? 18.674 -7.868 -1.649 1.00 83.12 905 GLY A O 1
ATOM 7023 N N . GLY A 1 906 ? 20.677 -7.535 -0.683 1.00 78.81 906 GLY A N 1
ATOM 7024 C CA . GLY A 1 906 ? 21.305 -7.023 -1.905 1.00 78.81 906 GLY A CA 1
ATOM 7025 C C . GLY A 1 906 ? 21.371 -8.084 -3.012 1.00 78.81 906 GLY A C 1
ATOM 7026 O O . GLY A 1 906 ? 21.445 -7.761 -4.200 1.00 78.81 906 GLY A O 1
ATOM 7027 N N . ARG A 1 907 ? 21.331 -9.364 -2.630 1.00 88.12 907 ARG A N 1
ATOM 7028 C CA . ARG A 1 907 ? 21.242 -10.533 -3.502 1.00 88.12 907 ARG A CA 1
ATOM 7029 C C . ARG A 1 907 ? 20.175 -11.474 -2.946 1.00 88.12 907 ARG A C 1
ATOM 7031 O O . ARG A 1 907 ? 19.926 -11.543 -1.748 1.00 88.12 907 ARG A O 1
ATOM 7038 N N . ARG A 1 908 ? 19.549 -12.265 -3.819 1.00 91.12 908 ARG A N 1
ATOM 7039 C CA . ARG A 1 908 ? 18.620 -13.307 -3.355 1.00 91.12 908 ARG A CA 1
ATOM 7040 C C . ARG A 1 908 ? 19.384 -14.514 -2.812 1.00 91.12 908 ARG A C 1
ATOM 7042 O O . ARG A 1 908 ? 20.348 -14.952 -3.457 1.00 91.12 908 ARG A O 1
ATOM 7049 N N . CYS A 1 909 ? 18.916 -15.089 -1.709 1.00 95.00 909 CYS A N 1
ATOM 7050 C CA . CYS A 1 909 ? 19.297 -16.433 -1.289 1.00 95.00 909 CYS A CA 1
ATOM 7051 C C . CYS A 1 909 ? 18.972 -17.470 -2.379 1.00 95.00 909 CYS A C 1
ATOM 7053 O O . CYS A 1 909 ? 18.137 -17.260 -3.270 1.00 95.00 909 CYS A O 1
ATOM 7055 N N . ASN A 1 910 ? 19.672 -18.598 -2.338 1.00 94.81 910 ASN A N 1
ATOM 7056 C CA . ASN A 1 910 ? 19.492 -19.708 -3.255 1.00 94.81 910 ASN A CA 1
ATOM 7057 C C . ASN A 1 910 ? 19.080 -20.962 -2.489 1.00 94.81 910 ASN A C 1
ATOM 7059 O O . ASN A 1 910 ? 19.923 -21.693 -1.980 1.00 94.81 910 ASN A O 1
ATOM 7063 N N . LEU A 1 911 ? 17.778 -21.249 -2.514 1.00 94.75 911 LEU A N 1
ATOM 7064 C CA . LEU A 1 911 ? 17.159 -22.389 -1.831 1.00 94.75 911 LEU A CA 1
ATOM 7065 C C . LEU A 1 911 ? 17.540 -23.766 -2.419 1.00 94.75 911 LEU A C 1
ATOM 7067 O O . LEU A 1 911 ? 16.945 -24.786 -2.073 1.00 94.75 911 LEU A O 1
ATOM 7071 N N . ALA A 1 912 ? 18.484 -23.831 -3.367 1.00 92.25 912 ALA A N 1
ATOM 7072 C CA . ALA A 1 912 ? 19.152 -25.087 -3.715 1.00 92.25 912 ALA A CA 1
ATOM 7073 C C . ALA A 1 912 ? 20.119 -25.555 -2.617 1.00 92.25 912 ALA A C 1
ATOM 7075 O O . ALA A 1 912 ? 20.359 -26.756 -2.510 1.00 92.25 912 ALA A O 1
ATOM 7076 N N . TRP A 1 913 ? 20.636 -24.628 -1.808 1.00 93.56 913 TRP A N 1
ATOM 7077 C CA . TRP A 1 913 ? 21.302 -24.933 -0.550 1.00 93.56 913 TRP A CA 1
ATOM 7078 C C . TRP A 1 913 ? 20.264 -24.938 0.563 1.00 93.56 913 TRP A C 1
ATOM 7080 O O . TRP A 1 913 ? 19.373 -24.088 0.583 1.00 93.56 913 TRP A O 1
ATOM 7090 N N . HIS A 1 914 ? 20.368 -25.923 1.450 1.00 94.56 914 HIS A N 1
ATOM 7091 C CA . HIS A 1 914 ? 19.588 -25.940 2.671 1.00 94.56 914 HIS A CA 1
ATOM 7092 C C . HIS A 1 914 ? 20.259 -26.796 3.749 1.00 94.56 914 HIS A C 1
ATOM 7094 O O . HIS A 1 914 ? 20.589 -27.959 3.494 1.00 94.56 914 HIS A O 1
ATOM 7100 N N . HIS A 1 915 ? 20.412 -26.262 4.963 1.00 96.19 915 HIS A N 1
ATOM 7101 C CA . HIS A 1 915 ? 20.865 -27.029 6.127 1.00 96.19 915 HIS A CA 1
ATOM 7102 C C . HIS A 1 915 ? 19.757 -27.137 7.197 1.00 96.19 915 HIS A C 1
ATOM 7104 O O . HIS A 1 915 ? 19.625 -26.229 8.022 1.00 96.19 915 HIS A O 1
ATOM 7110 N N . PRO A 1 916 ? 19.033 -28.272 7.301 1.00 93.62 916 PRO A N 1
ATOM 7111 C CA . PRO A 1 916 ? 17.802 -28.391 8.099 1.00 93.62 916 PRO A CA 1
ATOM 7112 C C . PRO A 1 916 ? 17.911 -27.992 9.576 1.00 93.62 916 PRO A C 1
ATOM 7114 O O . PRO A 1 916 ? 16.967 -27.461 10.155 1.00 93.62 916 PRO A O 1
ATOM 7117 N N . SER A 1 917 ? 19.056 -28.250 10.216 1.00 96.50 917 SER A N 1
ATOM 7118 C CA . SER A 1 917 ? 19.241 -27.913 11.636 1.00 96.50 917 SER A CA 1
ATOM 7119 C C . SER A 1 917 ? 19.634 -26.452 11.877 1.00 96.50 917 SER A C 1
ATOM 7121 O O . SER A 1 917 ? 19.418 -25.949 12.974 1.00 96.50 917 SER A O 1
ATOM 7123 N N . LEU A 1 918 ? 20.233 -25.783 10.886 1.00 97.44 918 LEU A N 1
ATOM 7124 C CA . LEU A 1 918 ? 20.711 -24.402 11.015 1.00 97.44 918 LEU A CA 1
ATOM 7125 C C . LEU A 1 918 ? 19.668 -23.426 10.473 1.00 97.44 918 LEU A C 1
ATOM 7127 O O . LEU A 1 918 ? 19.405 -22.405 11.099 1.00 97.44 918 LEU A O 1
ATOM 7131 N N . GLU A 1 919 ? 19.035 -23.769 9.356 1.00 96.56 919 GLU A N 1
ATOM 7132 C CA . GLU A 1 919 ? 18.068 -22.938 8.648 1.00 96.56 919 GLU A CA 1
ATOM 7133 C C . GLU A 1 919 ? 16.645 -23.327 9.005 1.00 96.56 919 GLU A C 1
ATOM 7135 O O . GLU A 1 919 ? 15.956 -24.049 8.292 1.00 96.56 919 GLU A O 1
ATOM 7140 N N . ARG A 1 920 ? 16.206 -22.860 10.168 1.00 94.69 920 ARG A N 1
ATOM 7141 C CA . ARG A 1 920 ? 14.878 -23.190 10.704 1.00 94.69 920 ARG A CA 1
ATOM 7142 C C . ARG A 1 920 ? 13.816 -22.158 10.330 1.00 94.69 920 ARG A C 1
ATOM 7144 O O . ARG A 1 920 ? 12.639 -22.384 10.592 1.00 94.69 920 ARG A O 1
ATOM 7151 N N . LEU A 1 921 ? 14.234 -21.031 9.752 1.00 94.94 921 LEU A N 1
ATOM 7152 C CA . LEU A 1 921 ? 13.393 -19.909 9.344 1.00 94.94 921 LEU A CA 1
ATOM 7153 C C . LEU A 1 921 ? 13.778 -19.451 7.933 1.00 94.94 921 LEU A C 1
ATOM 7155 O O . LEU A 1 921 ? 14.906 -19.651 7.497 1.00 94.94 921 LEU A O 1
ATOM 7159 N N . LEU A 1 922 ? 12.841 -18.786 7.263 1.00 95.31 922 LEU A N 1
ATOM 7160 C CA . LEU A 1 922 ? 13.024 -18.136 5.968 1.00 95.31 922 LEU A CA 1
ATOM 7161 C C . LEU A 1 922 ? 12.440 -16.727 6.059 1.00 95.31 922 LEU A C 1
ATOM 7163 O O . LEU A 1 922 ? 11.293 -16.560 6.484 1.00 95.31 922 LEU A O 1
ATOM 7167 N N . GLU A 1 923 ? 13.203 -15.718 5.653 1.00 95.88 923 GLU A N 1
ATOM 7168 C CA . GLU A 1 923 ? 12.718 -14.341 5.626 1.00 95.88 923 GLU A CA 1
ATOM 7169 C C . GLU A 1 923 ? 11.877 -14.110 4.364 1.00 95.88 923 GLU A C 1
ATOM 7171 O O . GLU A 1 923 ? 12.391 -13.950 3.258 1.00 95.88 923 GLU A O 1
ATOM 7176 N N . ILE A 1 924 ? 10.553 -14.118 4.531 1.00 94.50 924 ILE A N 1
ATOM 7177 C CA . ILE A 1 924 ? 9.579 -13.925 3.441 1.00 94.50 924 ILE A CA 1
ATOM 7178 C C . ILE A 1 924 ? 9.048 -12.487 3.347 1.00 94.50 924 ILE A C 1
ATOM 7180 O O . ILE A 1 924 ? 8.219 -12.193 2.488 1.00 94.50 924 ILE A O 1
ATOM 7184 N N . GLY A 1 925 ? 9.508 -11.594 4.222 1.00 92.06 925 GLY A N 1
ATOM 7185 C CA . GLY A 1 925 ? 9.158 -10.180 4.205 1.00 92.06 925 GLY A CA 1
ATOM 7186 C C . GLY A 1 925 ? 10.211 -9.339 4.918 1.00 92.06 925 GLY A C 1
ATOM 7187 O O . GLY A 1 925 ? 10.721 -9.750 5.956 1.00 92.06 925 GLY A O 1
ATOM 7188 N N . SER A 1 926 ? 10.515 -8.176 4.349 1.00 90.50 926 SER A N 1
ATOM 7189 C CA . SER A 1 926 ? 11.521 -7.230 4.832 1.00 90.50 926 SER A CA 1
ATOM 7190 C C . SER A 1 926 ? 11.146 -5.794 4.445 1.00 90.50 926 SER A C 1
ATOM 7192 O O . SER A 1 926 ? 10.109 -5.550 3.822 1.00 90.50 926 SER A O 1
ATOM 7194 N N . ALA A 1 927 ? 12.003 -4.822 4.770 1.00 84.06 927 ALA A N 1
ATOM 7195 C CA . ALA A 1 927 ? 11.842 -3.446 4.292 1.00 84.06 927 ALA A CA 1
ATOM 7196 C C . ALA A 1 927 ? 11.884 -3.327 2.751 1.00 84.06 927 ALA A C 1
ATOM 7198 O O . ALA A 1 927 ? 11.380 -2.349 2.203 1.00 84.06 927 ALA A O 1
ATOM 7199 N N . TRP A 1 928 ? 12.446 -4.325 2.057 1.00 79.00 928 TRP A N 1
ATOM 7200 C CA . TRP A 1 928 ? 12.519 -4.389 0.593 1.00 79.00 928 TRP A CA 1
ATOM 7201 C C . TRP A 1 928 ? 11.251 -4.954 -0.060 1.00 79.00 928 TRP A C 1
ATOM 7203 O O . TRP A 1 928 ? 11.110 -4.880 -1.279 1.00 79.00 928 TRP A O 1
ATOM 7213 N N . GLY A 1 929 ? 10.327 -5.516 0.724 1.00 86.50 929 GLY A N 1
ATOM 7214 C CA . GLY A 1 929 ? 9.052 -6.032 0.234 1.00 86.50 929 GLY A CA 1
ATOM 7215 C C . GLY A 1 929 ? 8.648 -7.365 0.854 1.00 86.50 929 GLY A C 1
ATOM 7216 O O . GLY A 1 929 ? 9.245 -7.846 1.813 1.00 86.50 929 GLY A O 1
ATOM 7217 N N . GLN A 1 930 ? 7.599 -7.958 0.292 1.00 92.69 930 GLN A N 1
ATOM 7218 C CA . GLN A 1 930 ? 7.137 -9.310 0.605 1.00 92.69 930 GLN A CA 1
ATOM 7219 C C . GLN A 1 930 ? 7.503 -10.233 -0.564 1.00 92.69 930 GLN A C 1
ATOM 7221 O O . GLN A 1 930 ? 7.476 -9.818 -1.722 1.00 92.69 930 GLN A O 1
ATOM 7226 N N . PHE A 1 931 ? 7.918 -11.465 -0.263 1.00 94.25 931 PHE A N 1
ATOM 7227 C CA . PHE A 1 931 ? 8.513 -12.383 -1.236 1.00 94.25 931 PHE A CA 1
ATOM 7228 C C . PHE A 1 931 ? 7.693 -13.672 -1.357 1.00 94.25 931 PHE A C 1
ATOM 7230 O O . PHE A 1 931 ? 8.162 -14.767 -1.036 1.00 94.25 931 PHE A O 1
ATOM 7237 N N . GLU A 1 932 ? 6.461 -13.579 -1.859 1.00 94.12 932 GLU A N 1
ATOM 7238 C CA . GLU A 1 932 ? 5.576 -14.741 -2.024 1.00 94.12 932 GLU A CA 1
ATOM 7239 C C . GLU A 1 932 ? 6.192 -15.800 -2.943 1.00 94.12 932 GLU A C 1
ATOM 7241 O O . GLU A 1 932 ? 6.002 -16.997 -2.728 1.00 94.12 932 GLU A O 1
ATOM 7246 N N . TRP A 1 933 ? 6.972 -15.379 -3.943 1.00 94.44 933 TRP A N 1
ATOM 7247 C CA . TRP A 1 933 ? 7.696 -16.291 -4.829 1.00 94.44 933 TRP A CA 1
ATOM 7248 C C . TRP A 1 933 ? 8.734 -17.135 -4.075 1.00 94.44 933 TRP A C 1
ATOM 7250 O O . TRP A 1 933 ? 8.926 -18.302 -4.418 1.00 94.44 933 TRP A O 1
ATOM 7260 N N . LEU A 1 934 ? 9.380 -16.570 -3.049 1.00 94.56 934 LEU A N 1
ATOM 7261 C CA . LEU A 1 934 ? 10.388 -17.255 -2.243 1.00 94.56 934 LEU A CA 1
ATOM 7262 C C . LEU A 1 934 ? 9.717 -18.280 -1.330 1.00 94.56 934 LEU A C 1
ATOM 7264 O O . LEU A 1 934 ? 10.160 -19.424 -1.264 1.00 94.56 934 LEU A O 1
ATOM 7268 N N . LEU A 1 935 ? 8.593 -17.900 -0.711 1.00 95.00 935 LEU A N 1
ATOM 7269 C CA . LEU A 1 935 ? 7.755 -18.820 0.056 1.00 95.00 935 LEU A CA 1
ATOM 7270 C C . LEU A 1 935 ? 7.270 -19.989 -0.814 1.00 95.00 935 LEU A C 1
ATOM 7272 O O . LEU A 1 935 ? 7.366 -21.145 -0.409 1.00 95.00 935 LEU A O 1
ATOM 7276 N N . GLN A 1 936 ? 6.778 -19.707 -2.023 1.00 95.56 936 GLN A N 1
ATOM 7277 C CA . GLN A 1 936 ? 6.344 -20.744 -2.960 1.00 95.56 936 GLN A CA 1
ATOM 7278 C C . GLN A 1 936 ? 7.489 -21.667 -3.385 1.00 95.56 936 GLN A C 1
ATOM 7280 O O . GLN A 1 936 ? 7.260 -22.864 -3.563 1.00 95.56 936 GLN A O 1
ATOM 7285 N N . ASP A 1 937 ? 8.701 -21.137 -3.582 1.00 94.38 937 ASP A N 1
ATOM 7286 C CA . ASP A 1 937 ? 9.854 -21.964 -3.939 1.00 94.38 937 ASP A CA 1
ATOM 7287 C C . ASP A 1 937 ? 10.314 -22.844 -2.775 1.00 94.38 937 ASP A C 1
ATOM 7289 O O . ASP A 1 937 ? 10.571 -24.025 -2.994 1.00 94.38 937 ASP A O 1
ATOM 7293 N N . ALA A 1 938 ? 10.323 -22.318 -1.547 1.00 94.38 938 ALA A N 1
ATOM 7294 C CA . ALA A 1 938 ? 10.592 -23.103 -0.345 1.00 94.38 938 ALA A CA 1
ATOM 7295 C C . ALA A 1 938 ? 9.581 -24.248 -0.193 1.00 94.38 938 ALA A C 1
ATOM 7297 O O . ALA A 1 938 ? 9.974 -25.407 -0.207 1.00 94.38 938 ALA A O 1
ATOM 7298 N N . VAL A 1 939 ? 8.275 -23.947 -0.212 1.00 94.38 939 VAL A N 1
ATOM 7299 C CA . VAL A 1 939 ? 7.203 -24.958 -0.089 1.00 94.38 939 VAL A CA 1
ATOM 7300 C C . VAL A 1 939 ? 7.277 -26.029 -1.185 1.00 94.38 939 VAL A C 1
ATOM 7302 O O . VAL A 1 939 ? 6.948 -27.189 -0.945 1.00 94.38 939 VAL A O 1
ATOM 7305 N N . ARG A 1 940 ? 7.708 -25.677 -2.403 1.00 94.19 940 ARG A N 1
ATOM 7306 C CA . ARG A 1 940 ? 7.881 -26.645 -3.500 1.00 94.19 940 ARG A CA 1
ATOM 7307 C C . ARG A 1 940 ? 9.024 -27.631 -3.238 1.00 94.19 940 ARG A C 1
ATOM 7309 O O . ARG A 1 940 ? 8.996 -28.735 -3.780 1.00 94.19 940 ARG A O 1
ATOM 7316 N N . ARG A 1 941 ? 10.032 -27.228 -2.466 1.00 90.38 941 ARG A N 1
ATOM 7317 C CA . ARG A 1 941 ? 11.233 -28.022 -2.171 1.00 90.38 941 ARG A CA 1
ATOM 7318 C C . ARG A 1 941 ? 11.052 -28.964 -0.978 1.00 90.38 941 ARG A C 1
ATOM 7320 O O . ARG A 1 941 ? 11.837 -29.903 -0.865 1.00 90.38 941 ARG A O 1
ATOM 7327 N N . GLY A 1 942 ? 9.997 -28.773 -0.185 1.00 84.12 942 GLY A N 1
ATOM 7328 C CA . GLY A 1 942 ? 9.699 -29.529 1.036 1.00 84.12 942 GLY A CA 1
ATOM 7329 C C . GLY A 1 942 ? 9.983 -28.695 2.269 1.00 84.12 942 GLY A C 1
ATOM 7330 O O . GLY A 1 942 ? 10.189 -29.328 3.326 1.00 84.12 942 GLY A O 1
#

Organism: NCBI:txid1016849

pLDDT: mean 71.46, std 26.87, range [20.16, 97.69]

Sequence (942 aa):
MELPVPSPADTTIGLDTPGNPASTKTAAIDSPVHYREQFKSWKSLSSEARNHCISTECCRHQYGQQKAWPAAGMLERAWNTTIFKTMLDILNDEENQSKFGGFRRRRKPVLLSPMLFMLSKSGVRADAIPCVVLLVPKKRKSAAEKATGFLKQHKSLQAYGFQYTWQVEEIAISADNNASPGAGSPHQSDHSLCGRTVLVCPSSNIKSSPGRLTTVGGVLGLGPGTRYAMTCAHVFYDFGTDDDDSTEEASSDDSDLDDTYASSTLRTSLSQRHPSNHVLLRPLPPESLDLLHYSQWSETDLSSTAEQIGSFLVNSPYPYALVPMDLIFNARLDWALVEITDPIRLKENIFEIGGTRFHPHPQTSTKLPPNGDVVILWEFLEPRQVPSLATKTALNLPWTNGFVEVWAIECKSGPGACGAWVVEPDSGDVVGIVVAHCTTAPLTWMLPAYEVFADINSRWEAYEMQRAARLMTALVPSMAPTVLRSGNSTPALHSDDLSMNHASRPYVPLSFGRSQASQSFFNPGGRSVFEHSEFPPPSPESIHALEEESGDTISEKSRTNQETDTNSDKPEPFQKAVIIDVVDGYLNPGDKIIVRVGDTRHGSRGTRAQTFVEENFLMRWYVDPVGTSRFAPIKPDIAINIRSGPIAKLKVLSPRVVKPHSIFPIHAHTEDAWGNATVNQTDLRAVIRILTQGTRKEVSQISLLMNGQGWTHASSNFTAGEAGAYIITLSVVNRSGNVLLRHVDHLCVEASLSVPRILFADLHVHSDDTVGTNSTSYNFSYAQKIAGLDIVGYTANDFNITHERWNKTLDIIRKVNRPGQFVVYPGTEWCGNSAAGGDHNVVFLDDPSVSKPEFPFDRKGNVARSSQWNEDGPAELVPIAWPLDEVYATYAHSPESHLLIPHVGGRRCNLAWHHPSLERLLEIGSAWGQFEWLLQDAVRRG

Secondary structure (DSSP, 8-state):
-------------------------PPP-------------GGGS-HHHHHHTB-SSPPSSEETTEEEE-B-HHHHHHIIIIIHHHHHHHHH-HHHHHHTT---SSS-----EEEEEEEESSS-STT-EEEEEEEE-GGGHHHHHHHHHHHHH-HHHHTTT-EEEEEE--EEETT---SPPPP------TT-STT-EEEE-SSS-TTSS--EEEE--EEEE-SSS-EEEEEESGGGS-----------------------------------------------------------S-TTSSSSS----SHHHHS-SSSS----TT-EEETTTTEEEEE---GGG-----EEETTEEE--BS-----S--SSEEEEE-TTSS-EEEEB--S-EEEE-TTSSSEEEEEEES----TT-TT-EEE-TTT-BEEEEEEEEESSSS-EEEEEHHHHHHHHHHHHHHHHHHHHHHHHHHTS--------------------------------------------------------------------PPP--PPP-S-----------TT-------S--------SS-PPTT------TT--TTS----PPPSS-EEEEEEEEEE-SSSSS-PEEEEEEEEEEE---S--EEEEE--SEE-TT-EEEEEEEEE-TTSPBPB---S-EEEEEEEETTT--EEEEEEEEPP-SSB-EEEEEEE--SSEEEEEEEEEE-TTS-EEEEEEEEEEE-TT-SSSB---EEEEE--TTTT-SS-HHHHHHHHHHTS--SEEEEEEETTT--HHHHHHHHHHHHHH-BTTTBEEEEEEEE---GGGT--EEEEE-S-TTTS--S-SB-TTS-B-SS----TTS-SS----S-SHHHHHHHHTT-TTTEEEEE-BSSSB--TT---TTT------EETTEE-HHHHHHHHHH-

InterPro domains:
  IPR016195 Polymerase/histidinol phosphatase-like [SSF89550] (758-924)

Radius of gyration: 37.96 Å; chains: 1; bounding box: 96×137×97 Å